Protein AF-A0A8S3UME8-F1 (afdb_monomer)

InterPro domains:
  IPR002347 Short-chain dehydrogenase/reductase SDR [PF00106] (653-811)
  IPR002347 Short-chain dehydrogenase/reductase SDR [PR00081] (654-671)
  IPR002347 Short-chain dehydrogenase/reductase SDR [PR00081] (744-755)
  IPR002347 Short-chain dehydrogenase/reductase SDR [PR00081] (854-871)
  IPR005135 Endonuclease/exonuclease/phosphatase [PF03372] (13-281)
  IPR036291 NAD(P)-binding domain superfamily [SSF51735] (652-923)
  IPR036691 Endonuclease/exonuclease/phosphatase superfamily [G3DSA:3.60.10.10] (9-290)
  IPR036691 Endonuclease/exonuclease/phosphatase superfamily [SSF56219] (7-288)
  IPR046815 P2X purinoreceptor 7, intracellular domain [PF20478] (507-628)

Radius of gyration: 37.74 Å; Cα contacts (8 Å, |Δi|>4): 1405; chains: 1; bounding box: 78×103×93 Å

Sequence (967 aa):
MCIKVSKQLSISSWNVNGLFKRISGNRVCKLDDDNICQIMTADIVGLSETHIPTNEILNYDGYKCFVNCRSSDSNKVRGGLATFFKKEILSGVKLMDKTMDDIMWFKLDKTFFSFDRNVFLCFLYIPPSNSSYTLRTNFDKQIFEKLEADIAKYSISGDVILMGDLNAHINCKELDFITNEVDDSLDNFLPTNYVADSVCKFRNTQVHQKTNNYGKLILDLCTESQLRILNGRTLGDSKGKITFYNHNGVSIDDYCLCSSEFLPNIVNFSVGQFEPTISDHCPISITIHSQLVNKSCDNYVKPTLRRVKWTTKREEIFKSNMLKVNFGTINSDVDNLTQKIEANNTCNSNVTQSVNDTVSSISSILYNAAFLSNTNKTPGKTKRSKRRKIKKPYYDNECESKYRSLKSLTRKLCTEPWNDSLRHKVLYNKKELNKLIRKKYRQFRHKMIKQIIDSNNSCPNDFWNTIKKLKKENFKDPSSNIQPKEWFKYFNKLMNTDYDKNVCNDKKEYTTFKDCNTCTKMCNCGHCAVMPSARDCVCCCEVSKIVDVKNEHPDTACITDHPGFHPVCLDIHVLKVAYYQYRQQYGEHPDHGNERNRYTAYRQFVRWCWHFLGKEVRVVIPSCVRCKQTVVKLFIAMGGKVSFPRINLDRDKTVVVTGGNTGIGYETAKWLAFLGAKVVVACRSEERANEAINKIKAEYQAEKDRGTEGIIQDRDLNMEYMQLDLSSLKSTKRFIDEYKSSGRKLHTLICNAGIAMHEQAYTEDENELMFQVNYLSHLLIALHLIPVMKESGSDDCRIVMVSSAAHLMASFDVTKIQGNHLSKDKFDRLKYYGNSKLYQIMQMYYMNRRLKDSNVSVLSLHPGIVETEINRSFQDLGRWKFFFRVTKLFGVTKKPIEGAESSINAAINPDLKGTRDVYFQNCKPSSTNSTARNMVNQETLLKFSLELLKDYITEDIAKDWMPEIQL

Mean predicted aligned error: 22.57 Å

Nearest PDB structures (foldseek):
  3uve-assembly1_D  TM=7.400E-01  e=2.261E-10  Mycobacterium avium 104
  8aeo-assembly1_A  TM=8.044E-01  e=8.462E-10  Chloroflexus aurantiacus J-10-fl
  8aeq-assembly1_A-2  TM=7.812E-01  e=2.307E-09  Chloroflexus aurantiacus J-10-fl
  8a30-assembly1_A  TM=7.507E-01  e=1.361E-09  Chloroflexus aurantiacus J-10-fl
  8hi5-assembly1_A  TM=5.690E-01  e=1.361E-09  Roseiflexus castenholzii DSM 13941

Solvent-accessible surface area (backbone atoms only — not comparable to full-atom values): 54878 Å² total; per-residue (Å²): 143,77,87,81,71,88,60,67,48,35,38,34,30,31,49,36,76,30,43,63,46,74,58,96,83,43,84,40,62,46,74,80,34,72,74,47,46,64,56,71,69,39,49,29,35,34,35,24,34,30,36,49,55,90,88,65,84,75,83,56,93,70,45,47,66,48,76,32,45,42,87,63,102,52,104,68,48,65,42,19,36,37,37,35,33,32,59,89,55,44,92,31,51,42,86,72,48,58,91,48,41,43,42,38,34,32,39,38,37,22,79,72,54,42,40,98,46,26,38,36,40,31,41,38,48,44,76,51,80,85,34,75,61,30,70,70,68,54,40,71,63,55,54,51,58,46,48,55,55,48,50,61,61,43,54,75,69,24,44,44,35,41,36,31,41,48,62,22,31,60,29,48,88,64,67,40,59,67,72,69,80,82,51,85,73,44,66,79,72,43,61,99,75,68,76,61,54,91,79,72,71,70,42,38,42,71,59,92,47,73,59,37,74,55,21,49,53,50,30,50,49,17,50,77,67,44,24,38,67,46,68,9,42,39,52,73,20,61,61,17,69,74,24,31,54,42,72,90,49,72,45,52,30,58,47,41,34,30,26,56,89,54,51,84,37,53,68,34,34,34,68,51,75,79,45,79,93,63,19,54,35,28,36,39,37,39,32,33,57,36,68,88,74,93,68,93,80,84,82,87,75,87,82,83,90,85,80,89,84,89,52,75,74,57,49,57,43,33,54,59,41,49,74,69,47,72,62,68,61,58,52,53,55,50,52,54,48,49,53,55,49,71,74,47,91,60,99,50,72,66,57,55,50,53,51,51,54,51,52,48,53,53,49,52,55,57,49,53,33,55,57,70,63,72,75,88,78,89,84,85,88,81,87,89,82,91,81,88,86,82,84,58,91,56,62,47,73,70,56,50,50,46,49,51,50,37,52,52,47,47,54,52,30,61,75,42,54,83,42,61,71,56,50,53,51,39,53,49,43,51,52,51,43,54,50,48,50,52,51,36,42,50,53,47,51,51,55,49,51,50,51,40,61,62,24,72,80,76,41,76,65,61,31,51,54,55,53,54,58,50,66,76,69,74,63,83,73,95,60,89,84,76,56,69,70,56,52,51,50,50,54,51,61,72,72,54,85,84,87,86,85,90,82,92,80,86,85,86,80,92,80,76,78,82,54,75,91,69,52,86,77,60,52,91,72,84,73,55,57,91,44,86,40,78,92,45,30,38,38,49,82,76,36,66,51,44,37,58,59,39,58,78,45,74,89,43,93,43,64,80,66,31,82,63,36,48,62,54,33,65,31,68,65,48,35,48,52,52,40,52,52,44,33,75,75,74,44,84,70,95,58,79,66,74,62,45,55,53,54,34,24,51,50,36,46,43,30,69,42,62,71,59,81,62,99,84,66,83,77,92,67,27,20,45,58,55,54,56,58,50,48,60,47,58,79,71,65,57,94,62,80,90,80,51,80,66,50,83,45,55,78,78,41,22,32,42,27,29,36,20,50,46,46,40,26,25,41,33,44,42,53,44,24,40,18,34,21,32,31,36,35,27,28,73,48,68,68,58,34,51,52,36,51,53,50,44,53,53,54,46,50,57,39,57,77,68,62,53,83,53,46,59,81,92,64,81,77,44,70,47,78,42,67,31,36,45,63,31,66,68,42,40,48,50,37,49,52,53,49,60,72,65,72,62,55,39,36,30,42,34,48,50,41,68,68,49,42,55,74,92,49,62,32,90,77,74,37,24,41,46,43,30,33,42,25,51,38,49,50,54,49,48,67,71,43,46,63,47,29,59,68,47,77,52,80,62,16,38,37,39,34,58,37,44,77,49,20,67,74,35,72,90,53,83,91,54,67,61,49,79,92,50,55,75,92,68,55,54,31,65,49,52,35,6,28,23,27,30,49,42,48,17,46,25,47,56,48,31,67,78,29,65,92,51,41,48,29,23,34,33,31,28,46,70,58,48,69,42,77,60,56,64,56,35,68,88,41,65,70,53,48,50,48,54,54,48,36,53,75,72,67,65,52,35,53,31,56,68,20,13,40,36,58,44,30,72,69,67,37,71,92,52,58,78,50,59,73,46,36,27,46,86,72,33,83,52,89,75,43,69,72,42,70,37,63,66,57,32,46,53,50,49,46,56,49,48,66,76,35,53,94,77,51,52,72,66,56,49,65,76,64,52,70,90,72,86,126

Foldseek 3Di:
DDDPDFDWAKEKEEAFLAQWDADPNDTDGCCPPVVVVVNVVGQKYKYKFHFDDPPDDDDDPQWDKDWQFDDDPDPTTTIIMIMIGGPVQVVQKDWDDRPDRFKTWIWGHCVSLQHPFIEIEMEGDADACPDPVCVVPVVVVVVLVVVLVVLQVVVVGGKYKYWYFQQWFAAQPDDLEDAPPDDPPCCVVPPVLDDGDPDFFGQQAPDRDDTDPSNVSNSVSSHVSQKDWCQCGAAARVNRDWFFFALVGTGRRITMIIHPVQVVQWHHKHFADQDVVGDRGTMIMTIGGSDDDDDDDDDRDDDDDDDDDDDPVLVVLLVVLVVVPPCVVLVVLVVVLVVVCVVDPDDDVVNVVSVVVNVVVVVVSSVVSSVVSPPDDDDDDDDDDDDDDDDAPLCDPVLVVLVVVLVVLSVVCRVVVVDVVSVVVNVVSVVVSVVSSVVSVVVVVVVLVVQLVVCVPPDPVSNVVSVVVVVVRPDDDPDDDDDPVVVVVVVVPVVDDDDDDDDDDDDDDDDAQPCQVPPPPADPQVLFDRDSDPLQRAALCNDVLSVVLCVVPVPDSGSCSPPCLCVQQPDPVNLVVQLVVCCVVPNDDPDDDLVSSLVSSVVRVCCSSVVDDDPPDDDRDHRNVVVVSCVSCVVRVDPDDFDQDLAQDDLQAEEEQECCLWFLNVLLQLSCQQSRYQYEYEEADPVSNVVSVVVSQVVSVVCQVVVPPSGDNPDGGRYDYDYADQLDLVRLLVSLVVVVVVLRAHAEYELADFAALAFFDHGPLRATRRLRNQALSVVLNCLSCVVSNQPNPDLAGEYERAAAPLLQVEDFDLVCLRVPVDDRVRDDRSHNNSNSRLLSLLCQVLVCVLCVVTSYHYEYEYLFQEPIPSCVSCPVVVVVVVVVVVCVVVVRYDYSNSSNSLVNNRGDPPVCRSPGSFYDYSVDGDDGHPCSVDNVSSLSSQQSSCVSCVVSDDPVSCVSRRDPDPD

Organism: Mytilus edulis (NCBI:txid6550)

Secondary structure (DSSP, 8-state):
-------PEEEEEEE-S-SEEEETTEEEEGGGSHHHHHHTTSSEEEEES----TTPPP--TTEEEEEEPPP-SSS-----EEEEEEGGGGGGEEEEE--STTEEEEEEPHHHHT-SSEEEEEEEE---TTSHHHHHHTHHHHHHHHHHHHHHHHHTTEEEEEEEE------TTS-SS--SSS-TTTTTTS-TT----TTPPPP--S--PPP-HHHHHHHHHHHHTTEEE-TTTSTT-TT----EEETTEEE--EEEEEEGGGGGGEEEEEE----TTT-SBPPEEEEE--S---------PPPPP--PPP-HHHHHHHHHHHTTS-HHHHHHHHHHHHHHHHT--S--HHHHHHHHHHHHHHHHHHHHHHHGGG---PPPP------PPPPPTT--HHHHHHHHHHHHHHHHHHH-TT-HHHHHHHHHHHHHHHHHHHHHHHHHHHHHHHHHHHHTTT-HHHHHHHHHHHHTTTPPPS-TT--HHHHHHHHHHHH-----------------TT-TTT-SS--TTSSSPPPSSGGG---GGGSHHHHHHHTTSTT-SSGGGSTTHHHHHT-HHHHHHHHHHHHHHH---S--SHHHHHHHHHHHHHHHHHS---SS------HHHHHHHHHHHHHHH---------PPPPTT-EEEEETTTSHHHHHHHHHHHHTT-EEEEEES-HHHHHHHHHHHHHHHHHHHHTT-TTS--SS---EEEEE--TT-HHHHHHHHHHHHHTT----EEEE-----S--S-B-TTSSBHHHIIIIIHHHHHHHHHHHHHHHT--S-EEEEEE--GGGGG----GGGSS-TTS-GGG--HHHHHHHHHHHHHHHHHHHHHHTTTSSEEEEEEE--SB--GGGGGGSS-HHHHHHHHHHHHTT-PBPHHHHHHHHHHHHH-GGGTT--SPEEETTEEEPPPGGGG-HHHHHHHHHHHHHHTTTTS-HHHHHHHS-----

pLDDT: mean 74.2, std 20.46, range [25.12, 98.69]

Structure (mmCIF, N/CA/C/O backbone):
data_AF-A0A8S3UME8-F1
#
_entry.id   AF-A0A8S3UME8-F1
#
loop_
_atom_site.group_PDB
_atom_site.id
_atom_site.type_symbol
_atom_site.label_atom_id
_atom_site.label_alt_id
_atom_site.label_comp_id
_atom_site.label_asym_id
_atom_site.label_entity_id
_atom_site.label_seq_id
_atom_site.pdbx_PDB_ins_code
_atom_site.Cartn_x
_atom_site.Cartn_y
_atom_site.Cartn_z
_atom_site.occupancy
_atom_site.B_iso_or_equiv
_atom_site.auth_seq_id
_atom_site.auth_comp_id
_atom_site.auth_asym_id
_atom_site.auth_atom_id
_atom_site.pdbx_PDB_model_num
ATOM 1 N N . MET A 1 1 ? 24.297 -35.454 -48.013 1.00 37.91 1 MET A N 1
ATOM 2 C CA . MET A 1 1 ? 25.389 -35.008 -47.120 1.00 37.91 1 MET A CA 1
ATOM 3 C C . MET A 1 1 ? 25.478 -33.487 -47.187 1.00 37.91 1 MET A C 1
ATOM 5 O O . MET A 1 1 ? 26.039 -32.971 -48.137 1.00 37.91 1 MET A O 1
ATOM 9 N N . CYS A 1 2 ? 24.899 -32.771 -46.222 1.00 25.91 2 CYS A N 1
ATOM 10 C CA . CYS A 1 2 ? 25.252 -31.374 -45.949 1.00 25.91 2 CYS A CA 1
ATOM 11 C C . CYS A 1 2 ? 25.376 -31.251 -44.434 1.00 25.91 2 CYS A C 1
ATOM 13 O O . CYS A 1 2 ? 24.414 -31.467 -43.700 1.00 25.91 2 CYS A O 1
ATOM 15 N N . ILE A 1 3 ? 26.600 -31.003 -43.989 1.00 28.92 3 ILE A N 1
ATOM 16 C CA . ILE A 1 3 ? 27.000 -30.873 -42.594 1.00 28.92 3 ILE A CA 1
ATOM 17 C C . ILE A 1 3 ? 26.228 -29.682 -42.003 1.00 28.92 3 ILE A C 1
ATOM 19 O O . ILE A 1 3 ? 26.519 -28.533 -42.329 1.00 28.92 3 ILE A O 1
ATOM 23 N N . LYS A 1 4 ? 25.213 -29.938 -41.166 1.00 32.31 4 LYS A N 1
ATOM 24 C CA . LYS A 1 4 ? 24.554 -28.893 -40.367 1.00 32.31 4 LYS A CA 1
ATOM 25 C C . LYS A 1 4 ? 25.496 -28.514 -39.225 1.00 32.31 4 LYS A C 1
ATOM 27 O O . LYS A 1 4 ? 25.407 -29.063 -38.132 1.00 32.31 4 LYS A O 1
ATOM 32 N N . VAL A 1 5 ? 26.434 -27.610 -39.492 1.00 33.38 5 VAL A N 1
ATOM 33 C CA . VAL A 1 5 ? 27.202 -26.948 -38.431 1.00 33.38 5 VAL A CA 1
ATOM 34 C C . VAL A 1 5 ? 26.208 -26.139 -37.594 1.00 33.38 5 VAL A C 1
ATOM 36 O O . VAL A 1 5 ? 25.479 -25.311 -38.141 1.00 33.38 5 VAL A O 1
ATOM 39 N N . SER A 1 6 ? 26.138 -26.396 -36.286 1.00 44.81 6 SER A N 1
ATOM 40 C CA . SER A 1 6 ? 25.293 -25.638 -35.359 1.00 44.81 6 SER A CA 1
ATOM 41 C C . SER A 1 6 ? 25.743 -24.174 -35.345 1.00 44.81 6 SER A C 1
ATOM 43 O O . SER A 1 6 ? 26.767 -23.843 -34.744 1.00 44.81 6 SER A O 1
ATOM 45 N N . LYS A 1 7 ? 25.024 -23.283 -36.031 1.00 61.62 7 LYS A N 1
ATOM 46 C CA . LYS A 1 7 ? 25.386 -21.861 -36.074 1.00 61.62 7 LYS A CA 1
ATOM 47 C C . LYS A 1 7 ? 24.598 -21.138 -34.985 1.00 61.62 7 LYS A C 1
ATOM 49 O O . LYS A 1 7 ? 23.373 -21.050 -35.056 1.00 61.62 7 LYS A O 1
ATOM 54 N N . GLN A 1 8 ? 25.292 -20.685 -33.945 1.00 81.38 8 GLN A N 1
ATOM 55 C CA . GLN A 1 8 ? 24.738 -19.707 -33.010 1.00 81.38 8 GLN A CA 1
ATOM 56 C C . GLN A 1 8 ? 24.486 -18.400 -33.772 1.00 81.38 8 GLN A C 1
ATOM 58 O O . GLN A 1 8 ? 25.318 -18.008 -34.589 1.00 81.38 8 GLN A O 1
ATOM 63 N N . LEU A 1 9 ? 23.349 -17.749 -33.523 1.00 89.31 9 LEU A N 1
ATOM 64 C CA . LEU A 1 9 ? 23.020 -16.462 -34.136 1.00 89.31 9 LEU A CA 1
ATOM 65 C C . LEU A 1 9 ? 23.427 -15.331 -33.190 1.00 89.31 9 LEU A C 1
ATOM 67 O O . LEU A 1 9 ? 22.987 -15.301 -32.039 1.00 89.31 9 LEU A O 1
ATOM 71 N N . SER A 1 10 ? 24.249 -14.404 -33.675 1.00 92.88 10 SER A N 1
ATOM 72 C CA . SER A 1 10 ? 24.709 -13.240 -32.911 1.00 92.88 10 SER A CA 1
ATOM 73 C C . SER A 1 10 ? 23.964 -11.965 -33.319 1.00 92.88 10 SER A C 1
ATOM 75 O O . SER A 1 10 ? 23.852 -11.650 -34.505 1.00 92.88 10 SER A O 1
ATOM 77 N N . ILE A 1 11 ? 23.440 -11.233 -32.331 1.00 95.88 11 ILE A N 1
ATOM 78 C CA . ILE A 1 11 ? 22.670 -9.999 -32.538 1.00 95.88 11 ILE A CA 1
ATOM 79 C C . ILE A 1 11 ? 23.210 -8.912 -31.613 1.00 95.88 11 ILE A C 1
ATOM 81 O O . ILE A 1 11 ? 23.296 -9.122 -30.404 1.00 95.88 11 ILE A O 1
ATOM 85 N N . SER A 1 12 ? 23.519 -7.740 -32.158 1.00 96.06 12 SER A N 1
ATOM 86 C CA . SER A 1 12 ? 24.036 -6.600 -31.396 1.00 96.06 12 SER A CA 1
ATOM 87 C C . SER A 1 12 ? 23.199 -5.343 -31.612 1.00 96.06 12 SER A C 1
ATOM 89 O O . SER A 1 12 ? 22.640 -5.132 -32.686 1.00 96.06 12 SER A O 1
ATOM 91 N N . SER A 1 13 ? 23.129 -4.488 -30.592 1.00 95.88 13 SER A N 1
ATOM 92 C CA . SER A 1 13 ? 22.475 -3.181 -30.639 1.00 95.88 13 SER A CA 1
ATOM 93 C C . SER A 1 13 ? 23.368 -2.105 -30.028 1.00 95.88 13 SER A C 1
ATOM 95 O O . SER A 1 13 ? 23.954 -2.333 -28.968 1.00 95.88 13 SER A O 1
ATOM 97 N N . TRP A 1 14 ? 23.447 -0.924 -30.647 1.00 94.88 14 TRP A N 1
ATOM 98 C CA . TRP A 1 14 ? 24.215 0.201 -30.101 1.00 94.88 14 TRP A CA 1
ATOM 99 C C . TRP A 1 14 ? 23.634 1.571 -30.476 1.00 94.88 14 TRP A C 1
ATOM 101 O O . TRP A 1 14 ? 23.444 1.867 -31.657 1.00 94.88 14 TRP A O 1
ATOM 111 N N . ASN A 1 15 ? 23.410 2.440 -29.483 1.00 93.88 15 ASN A N 1
ATOM 112 C CA . ASN A 1 15 ? 23.217 3.868 -29.733 1.00 93.88 15 ASN A CA 1
ATOM 113 C C . ASN A 1 15 ? 24.571 4.495 -30.094 1.00 93.88 15 ASN A C 1
ATOM 115 O O . ASN A 1 15 ? 25.498 4.502 -29.284 1.00 93.88 15 ASN A O 1
ATOM 119 N N . VAL A 1 16 ? 24.691 5.024 -31.314 1.00 91.00 16 VAL A N 1
ATOM 120 C CA . VAL A 1 16 ? 25.955 5.569 -31.842 1.00 91.00 16 VAL A CA 1
ATOM 121 C C . VAL A 1 16 ? 26.042 7.094 -31.789 1.00 91.00 16 VAL A C 1
ATOM 123 O O . VAL A 1 16 ? 27.035 7.644 -32.267 1.00 91.00 16 VAL A O 1
ATOM 126 N N . ASN A 1 17 ? 25.051 7.802 -31.232 1.00 88.56 17 ASN A N 1
ATOM 127 C CA . ASN A 1 17 ? 25.039 9.270 -31.133 1.00 88.56 17 ASN A CA 1
ATOM 128 C C . ASN A 1 17 ? 25.395 9.986 -32.449 1.00 88.56 17 ASN A C 1
ATOM 130 O O . ASN A 1 17 ? 26.280 10.850 -32.521 1.00 88.56 17 ASN A O 1
ATOM 134 N N . GLY A 1 18 ? 24.727 9.588 -33.522 1.00 87.94 18 GLY A N 1
ATOM 135 C CA . GLY A 1 18 ? 24.995 10.020 -34.883 1.00 87.94 18 GLY A CA 1
ATOM 136 C C . GLY A 1 18 ? 26.127 9.229 -35.527 1.00 87.94 18 GLY A C 1
ATOM 137 O O . GLY A 1 18 ? 27.244 9.162 -35.014 1.00 87.94 18 GLY A O 1
ATOM 138 N N . LEU A 1 19 ? 25.860 8.690 -36.714 1.00 85.56 19 LEU A N 1
ATOM 139 C CA . LEU A 1 19 ? 26.809 7.856 -37.448 1.00 85.56 19 LEU A CA 1
ATOM 140 C C . LEU A 1 19 ? 27.963 8.654 -38.071 1.00 85.56 19 LEU A C 1
ATOM 142 O O . LEU A 1 19 ? 28.981 8.085 -38.440 1.00 85.56 19 LEU A O 1
ATOM 146 N N . PHE A 1 20 ? 27.835 9.976 -38.182 1.00 84.44 20 PHE A N 1
ATOM 147 C CA . PHE A 1 20 ? 28.841 10.826 -38.812 1.00 84.44 20 PHE A CA 1
ATOM 148 C C . PHE A 1 20 ? 29.444 11.805 -37.809 1.00 84.44 20 PHE A C 1
ATOM 150 O O . PHE A 1 20 ? 28.722 12.558 -37.150 1.00 84.44 20 PHE A O 1
ATOM 157 N N . LYS A 1 21 ? 30.778 11.847 -37.743 1.00 80.06 21 LYS A N 1
ATOM 158 C CA . LYS A 1 21 ? 31.542 12.838 -36.971 1.00 80.06 21 LYS A CA 1
ATOM 159 C C . LYS A 1 21 ? 32.259 13.808 -37.912 1.00 80.06 21 LYS A C 1
ATOM 161 O O . LYS A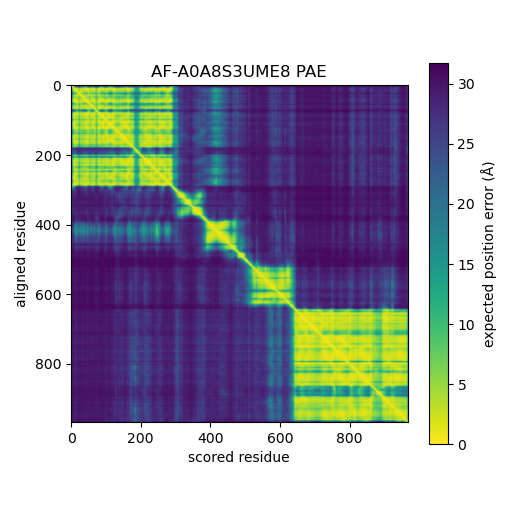 1 21 ? 32.550 13.473 -39.057 1.00 80.06 21 LYS A O 1
ATOM 166 N N . ARG A 1 22 ? 32.517 15.038 -37.456 1.00 76.19 22 ARG A N 1
ATOM 167 C CA . ARG A 1 22 ? 33.351 15.996 -38.199 1.00 76.19 22 ARG A CA 1
ATOM 168 C C . ARG A 1 22 ? 34.768 15.978 -37.646 1.00 76.19 22 ARG A C 1
ATOM 170 O O . ARG A 1 22 ? 34.958 16.332 -36.486 1.00 76.19 22 ARG A O 1
ATOM 177 N N . ILE A 1 23 ? 35.737 15.619 -38.481 1.00 73.62 23 ILE A N 1
ATOM 178 C CA . ILE A 1 23 ? 37.169 15.653 -38.157 1.00 73.62 23 ILE A CA 1
ATOM 179 C C . ILE A 1 23 ? 37.826 16.627 -39.129 1.00 73.62 23 ILE A C 1
ATOM 181 O O . ILE A 1 23 ? 37.717 16.455 -40.339 1.00 73.62 23 ILE A O 1
ATOM 185 N N . SER A 1 24 ? 38.441 17.692 -38.609 1.00 70.38 24 SER A N 1
ATOM 186 C CA . SER A 1 24 ? 39.102 18.729 -39.423 1.00 70.38 24 SER A CA 1
ATOM 187 C C . SER A 1 24 ? 38.223 19.309 -40.546 1.00 70.38 24 SER A C 1
ATOM 189 O O . SER A 1 24 ? 38.705 19.642 -41.619 1.00 70.38 24 SER A O 1
ATOM 191 N N . GLY A 1 25 ? 36.910 19.413 -40.309 1.00 69.69 25 GLY A N 1
ATOM 192 C CA . GLY A 1 25 ? 35.932 19.910 -41.287 1.00 69.69 25 GLY A CA 1
ATOM 193 C C . GLY A 1 25 ? 35.327 18.839 -42.203 1.00 69.69 25 GLY A C 1
ATOM 194 O O . GLY A 1 25 ? 34.218 19.046 -42.697 1.00 69.69 25 GLY A O 1
ATOM 195 N N . ASN A 1 26 ? 35.967 17.675 -42.337 1.00 71.06 26 ASN A N 1
ATOM 196 C CA . ASN A 1 26 ? 35.488 16.564 -43.156 1.00 71.06 26 ASN A CA 1
ATOM 197 C C . ASN A 1 26 ? 34.466 15.710 -42.400 1.00 71.06 26 ASN A C 1
ATOM 199 O O . ASN A 1 26 ? 34.600 15.462 -41.199 1.00 71.06 26 ASN A O 1
ATOM 203 N N . ARG A 1 27 ? 33.424 15.267 -43.109 1.00 78.00 27 ARG A N 1
ATOM 204 C CA . ARG A 1 27 ? 32.415 14.335 -42.595 1.00 78.00 27 ARG A CA 1
ATOM 205 C C . ARG A 1 27 ? 32.980 12.917 -42.700 1.00 78.00 27 ARG A C 1
ATOM 207 O O . ARG A 1 27 ? 33.211 12.448 -43.805 1.00 78.00 27 ARG A O 1
ATOM 214 N N . VAL A 1 28 ? 33.193 12.262 -41.563 1.00 81.00 28 VAL A N 1
ATOM 215 C CA . VAL A 1 28 ? 33.735 10.897 -41.471 1.00 81.00 28 VAL A CA 1
ATOM 216 C C . VAL A 1 28 ? 32.654 9.973 -40.918 1.00 81.00 28 VAL A C 1
ATOM 218 O O . VAL A 1 28 ? 31.974 10.335 -39.949 1.00 81.00 28 VAL A O 1
ATOM 221 N N . CYS A 1 29 ? 32.475 8.810 -41.542 1.00 84.50 29 CYS A N 1
ATOM 222 C CA . CYS A 1 29 ? 31.550 7.782 -41.079 1.00 84.50 29 CYS A CA 1
ATOM 223 C C . CYS A 1 29 ? 32.171 7.022 -39.902 1.00 84.50 29 CYS A C 1
ATOM 225 O O . CYS A 1 29 ? 33.338 6.649 -39.942 1.00 84.50 29 CYS A O 1
ATOM 227 N N . LYS A 1 30 ? 31.403 6.792 -38.836 1.00 86.38 30 LYS A N 1
ATOM 228 C CA . LYS A 1 30 ? 31.856 5.979 -37.701 1.00 86.38 30 LYS A CA 1
ATOM 229 C C . LYS A 1 30 ? 31.898 4.483 -38.039 1.00 86.38 30 LYS A C 1
ATOM 231 O O . LYS A 1 30 ? 32.503 3.744 -37.283 1.00 86.38 30 LYS A O 1
ATOM 236 N N . LEU A 1 31 ? 31.285 4.035 -39.142 1.00 84.38 31 LEU A N 1
ATOM 237 C CA . LEU A 1 31 ? 31.360 2.631 -39.577 1.00 84.38 31 LEU A CA 1
ATOM 238 C C . LEU A 1 31 ? 32.789 2.185 -39.915 1.00 84.38 31 LEU A C 1
ATOM 240 O O . LEU A 1 31 ? 33.072 0.999 -39.822 1.00 84.38 31 LEU A O 1
ATOM 244 N N . ASP A 1 32 ? 33.667 3.129 -40.258 1.00 80.38 32 ASP A N 1
ATOM 245 C CA . ASP A 1 32 ? 35.077 2.873 -40.574 1.00 80.38 32 ASP A CA 1
ATOM 246 C C . ASP A 1 32 ? 35.979 2.907 -39.320 1.00 80.38 32 ASP A C 1
ATOM 248 O O . ASP A 1 32 ? 37.199 2.836 -39.423 1.00 80.38 32 ASP A O 1
ATOM 252 N N . ASP A 1 33 ? 35.397 3.088 -38.129 1.00 82.81 33 ASP A N 1
ATOM 253 C CA . ASP A 1 33 ? 36.110 3.120 -36.850 1.00 82.81 33 ASP A CA 1
ATOM 254 C C . ASP A 1 33 ? 36.292 1.685 -36.321 1.00 82.81 33 ASP A C 1
ATOM 256 O O . ASP A 1 33 ? 35.318 0.933 -36.223 1.00 82.81 33 ASP A O 1
ATOM 260 N N . ASP A 1 34 ? 37.521 1.303 -35.955 1.00 75.94 34 ASP A N 1
ATOM 261 C CA . ASP A 1 34 ? 37.892 -0.074 -35.576 1.00 75.94 34 ASP A CA 1
ATOM 262 C C . ASP A 1 34 ? 36.993 -0.674 -34.481 1.00 75.94 34 ASP A C 1
ATOM 264 O O . ASP A 1 34 ? 36.684 -1.867 -34.483 1.00 75.94 34 ASP A O 1
ATOM 268 N N . ASN A 1 35 ? 36.518 0.156 -33.556 1.00 73.62 35 ASN A N 1
ATOM 269 C CA . ASN A 1 35 ? 35.627 -0.264 -32.478 1.00 73.62 35 ASN A CA 1
ATOM 270 C C . ASN A 1 35 ? 34.189 -0.533 -32.959 1.00 73.62 35 ASN A C 1
ATOM 272 O O . ASN A 1 35 ? 33.518 -1.414 -32.421 1.00 73.62 35 ASN A O 1
ATOM 276 N N . ILE A 1 36 ? 33.698 0.185 -33.980 1.00 78.62 36 ILE A N 1
ATOM 277 C CA . ILE A 1 36 ? 32.422 -0.162 -34.627 1.00 78.62 36 ILE A CA 1
ATOM 278 C C . ILE A 1 36 ? 32.591 -1.461 -35.422 1.00 78.62 36 ILE A C 1
ATOM 280 O O . ILE A 1 36 ? 31.717 -2.329 -35.351 1.00 78.62 36 ILE A O 1
ATOM 284 N N . CYS A 1 37 ? 33.732 -1.648 -36.096 1.00 76.62 37 CYS A N 1
ATOM 285 C CA . CYS A 1 37 ? 34.050 -2.882 -36.818 1.00 76.62 37 CYS A CA 1
ATOM 286 C C . CYS A 1 37 ? 33.967 -4.131 -35.924 1.00 76.62 37 CYS A C 1
ATOM 288 O O . CYS A 1 37 ? 33.506 -5.173 -36.383 1.00 76.62 37 CYS A O 1
ATOM 290 N N . GLN A 1 38 ? 34.318 -4.029 -34.635 1.00 78.38 38 GLN A N 1
ATOM 291 C CA . GLN A 1 38 ? 34.188 -5.147 -33.691 1.00 78.38 38 GLN A CA 1
ATOM 292 C C . GLN A 1 38 ? 32.738 -5.623 -33.518 1.00 78.38 38 GLN A C 1
ATOM 294 O O . GLN A 1 38 ? 32.493 -6.826 -33.438 1.00 78.38 38 GLN A O 1
ATOM 299 N N . ILE A 1 39 ? 31.765 -4.710 -33.497 1.00 81.62 39 ILE A N 1
ATOM 300 C CA . ILE A 1 39 ? 30.337 -5.062 -33.383 1.00 81.62 39 ILE A CA 1
ATOM 301 C C . ILE A 1 39 ? 29.780 -5.519 -34.731 1.00 81.62 39 ILE A C 1
ATOM 303 O O . ILE A 1 39 ? 28.947 -6.423 -34.780 1.00 81.62 39 ILE A O 1
ATOM 307 N N . MET A 1 40 ? 30.298 -4.968 -35.830 1.00 84.69 40 MET A N 1
ATOM 308 C CA . MET A 1 40 ? 29.995 -5.390 -37.203 1.00 84.69 40 MET A CA 1
ATOM 309 C C . MET A 1 40 ? 30.553 -6.785 -37.554 1.00 84.69 40 MET A C 1
ATOM 311 O O . MET A 1 40 ? 30.606 -7.153 -38.722 1.00 84.69 40 MET A O 1
ATOM 315 N N . THR A 1 41 ? 30.936 -7.586 -36.554 1.00 86.62 41 THR A N 1
ATOM 316 C CA . THR A 1 41 ? 31.182 -9.031 -36.675 1.00 86.62 41 THR A CA 1
ATOM 317 C C . THR A 1 41 ? 29.922 -9.868 -36.417 1.00 86.62 41 THR A C 1
ATOM 319 O O . THR A 1 41 ? 29.841 -11.014 -36.879 1.00 86.62 41 THR A O 1
ATOM 322 N N . ALA A 1 42 ? 28.922 -9.305 -35.725 1.00 90.62 42 ALA A N 1
ATOM 323 C CA . ALA A 1 42 ? 27.668 -9.980 -35.406 1.00 90.62 42 ALA A CA 1
ATOM 324 C C . ALA A 1 42 ? 26.806 -10.204 -36.656 1.00 90.62 42 ALA A C 1
ATOM 326 O O . ALA A 1 42 ? 26.866 -9.446 -37.622 1.00 90.62 42 ALA A O 1
ATOM 327 N N . ASP A 1 43 ? 25.986 -11.251 -36.666 1.00 93.69 43 ASP A N 1
ATOM 328 C CA . ASP A 1 43 ? 25.172 -11.604 -37.835 1.00 93.69 43 ASP A CA 1
ATOM 329 C C . ASP A 1 43 ? 24.077 -10.567 -38.117 1.00 93.69 43 ASP A C 1
ATOM 331 O O . ASP A 1 43 ? 23.748 -10.308 -39.281 1.00 93.69 43 ASP A O 1
ATOM 335 N N . ILE A 1 44 ? 23.554 -9.954 -37.051 1.00 96.00 44 ILE A N 1
ATOM 336 C CA . ILE A 1 44 ? 22.562 -8.881 -37.092 1.00 96.00 44 ILE A CA 1
ATOM 337 C C . ILE A 1 44 ? 23.033 -7.728 -36.198 1.00 96.00 44 ILE A C 1
ATOM 339 O O . ILE A 1 44 ? 23.344 -7.937 -35.028 1.00 96.00 44 ILE A O 1
ATOM 343 N N . VAL A 1 45 ? 23.039 -6.500 -36.716 1.00 96.19 45 VAL A N 1
ATOM 344 C CA . VAL A 1 45 ? 23.433 -5.299 -35.960 1.00 96.19 45 VAL A CA 1
ATOM 345 C C . VAL A 1 45 ? 22.373 -4.216 -36.101 1.00 96.19 45 VAL A C 1
ATOM 347 O O . VAL A 1 45 ? 22.063 -3.803 -37.213 1.00 96.19 45 VAL A O 1
ATOM 350 N N . GLY A 1 46 ? 21.833 -3.722 -34.990 1.00 95.25 46 GLY A N 1
ATOM 351 C CA . GLY A 1 46 ? 20.962 -2.550 -34.946 1.00 95.25 46 GLY A CA 1
ATOM 352 C C . GLY A 1 46 ? 21.677 -1.335 -34.368 1.00 95.25 46 GLY A C 1
ATOM 353 O O . GLY A 1 46 ? 22.218 -1.379 -33.269 1.00 95.25 46 GLY A O 1
ATOM 354 N N . LEU A 1 47 ? 21.665 -0.225 -35.092 1.00 94.12 47 LEU A N 1
ATOM 355 C CA . LEU A 1 47 ? 22.195 1.052 -34.635 1.00 94.12 47 LEU A CA 1
ATOM 356 C C . LEU A 1 47 ? 21.046 2.032 -34.404 1.00 94.12 47 LEU A C 1
ATOM 358 O O . LEU A 1 47 ? 20.178 2.188 -35.269 1.00 94.12 47 LEU A O 1
ATOM 362 N N . SER A 1 48 ? 21.065 2.709 -33.259 1.00 93.19 48 SER A N 1
ATOM 363 C CA . SER A 1 48 ? 20.107 3.755 -32.894 1.00 93.19 48 SER A CA 1
ATOM 364 C C . SER A 1 48 ? 20.757 5.137 -32.826 1.00 93.19 48 SER A C 1
ATOM 366 O O . SER A 1 48 ? 21.982 5.277 -32.787 1.00 93.19 48 SER A O 1
ATOM 368 N N . GLU A 1 49 ? 19.913 6.171 -32.880 1.00 90.69 49 GLU A N 1
ATOM 369 C CA . GLU A 1 49 ? 20.315 7.581 -32.937 1.00 90.69 49 GLU A CA 1
ATOM 370 C C . GLU A 1 49 ? 21.262 7.874 -34.117 1.00 90.69 49 GLU A C 1
ATOM 372 O O . GLU A 1 49 ? 22.239 8.608 -34.008 1.00 90.69 49 GLU A O 1
ATOM 377 N N . THR A 1 50 ? 20.989 7.286 -35.284 1.00 88.75 50 THR A N 1
ATOM 378 C CA . THR A 1 50 ? 21.936 7.280 -36.414 1.00 88.75 50 THR A CA 1
ATOM 379 C C . THR A 1 50 ? 22.084 8.635 -37.116 1.00 88.75 50 THR A C 1
ATOM 381 O O . THR A 1 50 ? 23.142 8.922 -37.681 1.00 88.75 50 THR A O 1
ATOM 384 N N . HIS A 1 51 ? 21.069 9.503 -37.039 1.00 87.38 51 HIS A N 1
ATOM 385 C CA . HIS A 1 51 ? 21.053 10.861 -37.610 1.00 87.38 51 HIS A CA 1
ATOM 386 C C . HIS A 1 51 ? 21.215 10.893 -39.136 1.00 87.38 51 HIS A C 1
ATOM 388 O O . HIS A 1 51 ? 21.791 11.831 -39.693 1.00 87.38 51 HIS A O 1
ATOM 394 N N . ILE A 1 52 ? 20.709 9.863 -39.814 1.00 80.88 52 ILE A N 1
ATOM 395 C CA . ILE A 1 52 ? 20.879 9.679 -41.255 1.00 80.88 52 ILE A CA 1
ATOM 396 C C . ILE A 1 52 ? 19.754 10.400 -42.018 1.00 80.88 52 ILE A C 1
ATOM 398 O O . ILE A 1 52 ? 18.582 10.204 -41.700 1.00 80.88 52 ILE A O 1
ATOM 402 N N . PRO A 1 53 ? 20.071 11.226 -43.028 1.00 72.62 53 PRO A N 1
ATOM 403 C CA . PRO A 1 53 ? 19.096 11.795 -43.956 1.00 72.62 53 PRO A CA 1
ATOM 404 C C . PRO A 1 53 ? 18.382 10.740 -44.812 1.00 72.62 53 PRO A C 1
ATOM 406 O O . PRO A 1 53 ? 18.971 9.736 -45.192 1.00 72.62 53 PRO A O 1
ATOM 409 N N . THR A 1 54 ? 17.135 11.006 -45.206 1.00 66.75 54 THR A N 1
ATOM 410 C CA . THR A 1 54 ? 16.266 10.079 -45.963 1.00 66.75 54 THR A CA 1
ATOM 411 C C . THR A 1 54 ? 16.857 9.570 -47.288 1.00 66.75 54 THR A C 1
ATOM 413 O O . THR A 1 54 ? 16.476 8.500 -47.748 1.00 66.75 54 THR A O 1
ATOM 416 N N . ASN A 1 55 ? 17.803 10.301 -47.888 1.00 66.88 55 ASN A N 1
ATOM 417 C CA . ASN A 1 55 ? 18.387 9.983 -49.199 1.00 66.88 55 ASN A CA 1
ATOM 418 C C . ASN A 1 55 ? 19.791 9.354 -49.118 1.00 66.88 55 ASN A C 1
ATOM 420 O O . ASN A 1 55 ? 20.422 9.139 -50.150 1.00 66.88 55 ASN A O 1
ATOM 424 N N . GLU A 1 56 ? 20.320 9.113 -47.917 1.00 72.12 56 GLU A N 1
ATOM 425 C CA . GLU A 1 56 ? 21.687 8.620 -47.739 1.00 72.12 56 GLU A CA 1
ATOM 426 C C . GLU A 1 56 ? 21.706 7.086 -47.667 1.00 72.12 56 GLU A C 1
ATOM 428 O O . GLU A 1 56 ? 21.039 6.477 -46.832 1.00 72.12 56 GLU A O 1
ATOM 433 N N . ILE A 1 57 ? 22.458 6.454 -48.574 1.00 73.12 57 ILE A N 1
ATOM 434 C CA . ILE A 1 57 ? 22.588 4.995 -48.651 1.00 73.12 57 ILE A CA 1
ATOM 435 C C . ILE A 1 57 ? 23.773 4.568 -47.787 1.00 73.12 57 ILE A C 1
ATOM 437 O O . ILE A 1 57 ? 24.906 4.978 -48.033 1.00 73.12 57 ILE A O 1
ATOM 441 N N . LEU A 1 58 ? 23.515 3.715 -46.799 1.00 82.81 58 LEU A N 1
ATOM 442 C CA . LEU A 1 58 ? 24.563 3.062 -46.024 1.00 82.81 58 LEU A CA 1
ATOM 443 C C . LEU A 1 58 ? 24.942 1.727 -46.650 1.00 82.81 58 LEU A C 1
ATOM 445 O O . LEU A 1 58 ? 24.101 0.833 -46.770 1.00 82.81 58 LEU A O 1
ATOM 449 N N . ASN A 1 59 ? 26.225 1.576 -46.961 1.00 78.75 59 ASN A N 1
ATOM 450 C CA . ASN A 1 59 ? 26.810 0.313 -47.381 1.00 78.75 59 ASN A CA 1
ATOM 451 C C . ASN A 1 59 ? 27.875 -0.108 -46.371 1.00 78.75 59 ASN A C 1
ATOM 453 O O . ASN A 1 59 ? 28.653 0.717 -45.901 1.00 78.75 59 ASN A O 1
ATOM 457 N N . TYR A 1 60 ? 27.888 -1.396 -46.051 1.00 85.56 60 TYR A N 1
ATOM 458 C CA . TYR A 1 60 ? 28.954 -2.042 -45.303 1.00 85.56 60 TYR A CA 1
ATOM 459 C C . TYR A 1 60 ? 29.164 -3.424 -45.917 1.00 85.56 60 TYR A C 1
ATOM 461 O O . TYR A 1 60 ? 28.189 -4.147 -46.166 1.00 85.56 60 TYR A O 1
ATOM 469 N N . ASP A 1 61 ? 30.411 -3.763 -46.226 1.00 86.19 61 ASP A N 1
ATOM 470 C CA . ASP A 1 61 ? 30.725 -4.966 -46.991 1.00 86.19 61 ASP A CA 1
ATOM 471 C C . ASP A 1 61 ? 30.262 -6.232 -46.266 1.00 86.19 61 ASP A C 1
ATOM 473 O O . ASP A 1 61 ? 30.382 -6.370 -45.055 1.00 86.19 61 ASP A O 1
ATOM 477 N N . GLY A 1 62 ? 29.655 -7.154 -47.018 1.00 87.06 62 GLY A N 1
ATOM 478 C CA . GLY A 1 62 ? 29.066 -8.382 -46.469 1.00 87.06 62 GLY A CA 1
ATOM 479 C C . GLY A 1 62 ? 27.664 -8.238 -45.857 1.00 87.06 62 GLY A C 1
ATOM 480 O O . GLY A 1 62 ? 27.020 -9.259 -45.606 1.00 87.06 62 GLY A O 1
ATOM 481 N N . TYR A 1 63 ? 27.128 -7.019 -45.707 1.00 93.19 63 TYR A N 1
ATOM 482 C CA . TYR A 1 63 ? 25.820 -6.776 -45.082 1.00 93.19 63 TYR A CA 1
ATOM 483 C C . TYR A 1 63 ? 24.783 -6.177 -46.042 1.00 93.19 63 TYR A C 1
ATOM 485 O O . TYR A 1 63 ? 25.094 -5.538 -47.049 1.00 93.19 63 TYR A O 1
ATOM 493 N N . LYS A 1 64 ? 23.507 -6.385 -45.709 1.00 93.56 64 LYS A N 1
ATOM 494 C CA . LYS A 1 64 ? 22.360 -5.641 -46.229 1.00 93.56 64 LYS A CA 1
ATOM 495 C C . LYS A 1 64 ? 21.858 -4.701 -45.136 1.00 93.56 64 LYS A C 1
ATOM 497 O O . LYS A 1 64 ? 21.520 -5.159 -44.048 1.00 93.56 64 LYS A O 1
ATOM 502 N N . CYS A 1 65 ? 21.794 -3.407 -45.442 1.00 92.44 65 CYS A N 1
ATOM 503 C CA . CYS A 1 65 ? 21.297 -2.384 -44.525 1.00 92.44 65 CYS A CA 1
ATOM 504 C C . CYS A 1 65 ? 19.819 -2.050 -44.796 1.00 92.44 65 CYS A C 1
ATOM 506 O O . CYS A 1 65 ? 19.394 -1.931 -45.950 1.00 92.44 65 CYS A O 1
ATOM 508 N N . PHE A 1 66 ? 19.056 -1.865 -43.722 1.00 91.44 66 PHE A N 1
ATOM 509 C CA . PHE A 1 66 ? 17.715 -1.297 -43.697 1.00 91.44 66 PHE A CA 1
ATOM 510 C C . PHE A 1 66 ? 17.747 -0.047 -42.820 1.00 91.44 66 PHE A C 1
ATOM 512 O O . PHE A 1 66 ? 18.207 -0.111 -41.687 1.00 91.44 66 PHE A O 1
ATOM 519 N N . VAL A 1 67 ? 17.245 1.080 -43.320 1.00 89.50 67 VAL A N 1
ATOM 520 C CA . VAL A 1 67 ? 17.269 2.357 -42.593 1.00 89.50 67 VAL A CA 1
ATOM 521 C C . VAL A 1 67 ? 15.841 2.848 -42.366 1.00 89.50 67 VAL A C 1
ATOM 523 O O . VAL A 1 67 ? 14.989 2.720 -43.254 1.00 89.50 67 VAL A O 1
ATOM 526 N N . ASN A 1 68 ? 15.592 3.409 -41.184 1.00 88.75 68 ASN A N 1
ATOM 527 C CA . ASN A 1 68 ? 14.379 4.147 -40.858 1.00 88.75 68 ASN A CA 1
ATOM 528 C C . ASN A 1 68 ? 14.760 5.543 -40.338 1.00 88.75 68 ASN A C 1
ATOM 530 O O . ASN A 1 68 ? 15.318 5.686 -39.249 1.00 88.75 68 ASN A O 1
ATOM 534 N N . CYS A 1 69 ? 14.547 6.569 -41.164 1.00 79.88 69 CYS A N 1
ATOM 535 C CA . CYS A 1 69 ? 14.975 7.942 -40.886 1.00 79.88 69 CYS A CA 1
ATOM 536 C C . CYS A 1 69 ? 13.805 8.772 -40.357 1.00 79.88 69 CYS A C 1
ATOM 538 O O . CYS A 1 69 ? 12.707 8.684 -40.900 1.00 79.88 69 CYS A O 1
ATOM 540 N N . ARG A 1 70 ? 14.054 9.666 -39.388 1.00 75.50 70 ARG A N 1
ATOM 541 C CA . ARG A 1 70 ? 13.032 10.633 -38.964 1.00 75.50 70 ARG A CA 1
ATOM 542 C C . ARG A 1 70 ? 12.754 11.672 -40.047 1.00 75.50 70 ARG A C 1
ATOM 544 O O . ARG A 1 70 ? 13.683 12.325 -40.532 1.00 75.50 70 ARG A O 1
ATOM 551 N N . SER A 1 71 ? 11.480 11.879 -40.369 1.00 60.16 71 SER A N 1
ATOM 552 C CA . SER A 1 71 ? 11.059 12.968 -41.262 1.00 60.16 71 SER A CA 1
ATOM 553 C C . SER A 1 71 ? 11.334 14.344 -40.622 1.00 60.16 71 SER A C 1
ATOM 555 O O . SER A 1 71 ? 11.094 14.563 -39.434 1.00 60.16 71 SER A O 1
ATOM 557 N N . SER A 1 72 ? 11.909 15.287 -41.378 1.00 54.41 72 SER A N 1
ATOM 558 C CA . SER A 1 72 ? 12.272 16.619 -40.870 1.00 54.41 72 SER A CA 1
ATOM 559 C C . SER A 1 72 ? 12.094 17.708 -41.931 1.00 54.41 72 SER A C 1
ATOM 561 O O . SER A 1 72 ? 12.748 17.658 -42.967 1.00 54.41 72 SER A O 1
ATOM 563 N N . ASP A 1 73 ? 11.327 18.758 -41.602 1.00 45.50 73 ASP A N 1
ATOM 564 C CA . ASP A 1 73 ? 11.216 20.029 -42.355 1.00 45.50 73 ASP A CA 1
ATOM 565 C C . ASP A 1 73 ? 12.471 20.927 -42.241 1.00 45.50 73 ASP A C 1
ATOM 567 O O . ASP A 1 73 ? 12.514 22.050 -42.743 1.00 45.50 73 ASP A O 1
ATOM 571 N N . SER A 1 74 ? 13.503 20.481 -41.518 1.00 49.88 74 SER A N 1
ATOM 572 C CA . SER A 1 74 ? 14.723 21.250 -41.257 1.00 49.88 74 SER A CA 1
ATOM 573 C C . SER A 1 74 ? 15.990 20.474 -41.628 1.00 49.88 74 SER A C 1
ATOM 575 O O . SER A 1 74 ? 16.050 19.257 -41.476 1.00 49.88 74 SER A O 1
ATOM 577 N N . ASN A 1 75 ? 17.050 21.179 -42.036 1.00 48.19 75 ASN A N 1
ATOM 578 C CA . ASN A 1 75 ? 18.347 20.615 -42.461 1.00 48.19 75 ASN A CA 1
ATOM 579 C C . ASN A 1 75 ? 19.134 19.822 -41.379 1.00 48.19 75 ASN A C 1
ATOM 581 O O . ASN A 1 75 ? 20.338 19.614 -41.526 1.00 48.19 75 ASN A O 1
ATOM 585 N N . LYS A 1 76 ? 18.522 19.412 -40.257 1.00 58.19 76 LYS A N 1
ATOM 586 C CA . LYS A 1 76 ? 19.167 18.617 -39.196 1.00 58.19 76 LYS A CA 1
ATOM 587 C C . LYS A 1 76 ? 18.291 17.432 -38.795 1.00 58.19 76 LYS A C 1
ATOM 589 O O . LYS A 1 76 ? 17.408 17.580 -37.954 1.00 58.19 76 LYS A O 1
ATOM 594 N N . VAL A 1 77 ? 18.593 16.260 -39.349 1.00 67.69 77 VAL A N 1
ATOM 595 C CA . VAL A 1 77 ? 17.963 14.991 -38.963 1.00 67.69 77 VAL A CA 1
ATOM 596 C C . VAL A 1 77 ? 18.531 14.525 -37.617 1.00 67.69 77 VAL A C 1
ATOM 598 O O . VAL A 1 77 ? 19.741 14.575 -37.398 1.00 67.69 77 VAL A O 1
ATOM 601 N N . ARG A 1 78 ? 17.652 14.153 -36.681 1.00 75.19 78 ARG A N 1
ATOM 602 C CA . ARG A 1 78 ? 17.991 13.660 -35.332 1.00 75.19 78 ARG A CA 1
ATOM 603 C C . ARG A 1 78 ? 17.158 12.420 -35.015 1.00 75.19 78 ARG A C 1
ATOM 605 O O . ARG A 1 78 ? 15.983 12.403 -35.362 1.00 75.19 78 ARG A O 1
ATOM 612 N N . GLY A 1 79 ? 17.714 11.449 -34.295 1.00 81.19 79 GLY A N 1
ATOM 613 C CA . GLY A 1 79 ? 17.159 10.095 -34.163 1.00 81.19 79 GLY A CA 1
ATOM 614 C C . GLY A 1 79 ? 17.364 9.213 -35.404 1.00 81.19 79 GLY A C 1
ATOM 615 O O . GLY A 1 79 ? 18.234 9.492 -36.233 1.00 81.19 79 GLY A O 1
ATOM 616 N N . GLY A 1 80 ? 16.544 8.168 -35.525 1.00 86.88 80 GLY A N 1
ATOM 617 C CA . GLY A 1 80 ? 16.579 7.200 -36.624 1.00 86.88 80 GLY A CA 1
ATOM 618 C C . GLY A 1 80 ? 17.317 5.903 -36.283 1.00 86.88 80 GLY A C 1
ATOM 619 O O . GLY A 1 80 ? 18.121 5.849 -35.347 1.00 86.88 80 GLY A O 1
ATOM 620 N N . LEU A 1 81 ? 17.025 4.870 -37.072 1.00 92.25 81 LEU A N 1
ATOM 621 C CA . LEU A 1 81 ? 17.516 3.503 -36.919 1.00 92.25 81 LEU A CA 1
ATOM 622 C C . LEU A 1 81 ? 18.204 3.021 -38.201 1.00 92.25 81 LEU A C 1
ATOM 624 O O . LEU A 1 81 ? 17.784 3.361 -39.310 1.00 92.25 81 LEU A O 1
ATOM 628 N N . ALA A 1 82 ? 19.243 2.203 -38.054 1.00 92.44 82 ALA A N 1
ATOM 629 C CA . ALA A 1 82 ? 19.835 1.446 -39.154 1.00 92.44 82 ALA A CA 1
ATOM 630 C C . ALA A 1 82 ? 20.115 0.011 -38.705 1.00 92.44 82 ALA A C 1
ATOM 632 O O . ALA A 1 82 ? 20.788 -0.201 -37.702 1.00 92.44 82 ALA A O 1
ATOM 633 N N . THR A 1 83 ? 19.623 -0.976 -39.446 1.00 94.38 83 THR A N 1
ATOM 634 C CA . THR A 1 83 ? 19.806 -2.396 -39.138 1.00 94.38 83 THR A CA 1
ATOM 635 C C . THR A 1 83 ? 20.551 -3.095 -40.266 1.00 94.38 83 THR A C 1
ATOM 637 O O . THR A 1 83 ? 20.168 -2.988 -41.429 1.00 94.38 83 THR A O 1
ATOM 640 N N . PHE A 1 84 ? 21.597 -3.836 -39.926 1.00 94.88 84 PHE A N 1
ATOM 641 C CA . PHE A 1 84 ? 22.459 -4.570 -40.838 1.00 94.88 84 PHE A CA 1
ATOM 642 C C . PHE A 1 84 ? 22.276 -6.071 -40.627 1.00 94.88 84 PHE A C 1
ATOM 644 O O . PHE A 1 84 ? 22.340 -6.554 -39.501 1.00 94.88 84 PHE A O 1
ATOM 651 N N . PHE A 1 85 ? 22.090 -6.810 -41.717 1.00 95.06 85 PHE A N 1
ATOM 652 C CA . PHE A 1 85 ? 22.036 -8.273 -41.726 1.00 95.06 85 PHE A CA 1
ATOM 653 C C . PHE A 1 85 ? 23.126 -8.810 -42.642 1.00 95.06 85 PHE A C 1
ATOM 655 O O . PHE A 1 85 ? 23.245 -8.326 -43.771 1.00 95.06 85 PHE A O 1
ATOM 662 N N . LYS A 1 86 ? 23.895 -9.817 -42.215 1.00 92.19 86 LYS A N 1
ATOM 663 C CA . LYS A 1 86 ? 24.819 -10.497 -43.136 1.00 92.19 86 LYS A CA 1
ATOM 664 C C . LYS A 1 86 ? 24.048 -11.034 -44.342 1.00 92.19 86 LYS A C 1
ATOM 666 O O . LYS A 1 86 ? 22.966 -11.606 -44.198 1.00 92.19 86 LYS A O 1
ATOM 671 N N . LYS A 1 87 ? 24.612 -10.885 -45.543 1.00 90.50 87 LYS A N 1
ATOM 672 C CA . LYS A 1 87 ? 23.972 -11.345 -46.791 1.00 90.50 87 LYS A CA 1
ATOM 673 C C . LYS A 1 87 ? 23.637 -12.843 -46.755 1.00 90.50 87 LYS A C 1
ATOM 675 O O . LYS A 1 87 ? 22.624 -13.242 -47.315 1.00 90.50 87 LYS A O 1
ATOM 680 N N . GLU A 1 88 ? 24.434 -13.634 -46.036 1.00 87.50 88 GLU A N 1
ATOM 681 C CA . GLU A 1 88 ? 24.248 -15.080 -45.837 1.00 87.50 88 GLU A CA 1
ATOM 682 C C . GLU A 1 88 ? 22.921 -15.458 -45.166 1.00 87.50 88 GLU A C 1
ATOM 684 O O . GLU A 1 88 ? 22.385 -16.525 -45.445 1.00 87.50 88 GLU A O 1
ATOM 689 N N . ILE A 1 89 ? 22.396 -14.608 -44.276 1.00 87.94 89 ILE A N 1
ATOM 690 C CA . ILE A 1 89 ? 21.186 -14.910 -43.493 1.00 87.94 89 ILE A CA 1
ATOM 691 C C . ILE A 1 89 ? 19.932 -14.228 -44.046 1.00 87.94 89 ILE A C 1
ATOM 693 O O . ILE A 1 89 ? 18.834 -14.436 -43.537 1.00 87.94 89 ILE A O 1
ATOM 697 N N . LEU A 1 90 ? 20.083 -13.402 -45.086 1.00 89.50 90 LEU A N 1
ATOM 698 C CA . LEU A 1 90 ? 19.032 -12.511 -45.573 1.00 89.50 90 LEU A CA 1
ATOM 699 C C . LEU A 1 90 ? 17.805 -13.263 -46.109 1.00 89.50 90 LEU A C 1
ATOM 701 O O . LEU A 1 90 ? 16.691 -12.763 -45.987 1.00 89.50 90 LEU A O 1
ATOM 705 N N . SER A 1 91 ? 17.984 -14.468 -46.657 1.00 86.25 91 SER A N 1
ATOM 706 C CA . SER A 1 91 ? 16.880 -15.318 -47.127 1.00 86.25 91 SER A CA 1
ATOM 707 C C . SER A 1 91 ? 15.944 -15.770 -46.001 1.00 86.25 91 SER A C 1
ATOM 709 O O . SER A 1 91 ? 14.774 -16.040 -46.261 1.00 86.25 91 SER A O 1
ATOM 711 N N . GLY A 1 92 ? 16.426 -15.800 -44.756 1.00 88.31 92 GLY A N 1
ATOM 712 C CA . GLY A 1 92 ? 15.625 -16.079 -43.566 1.00 88.31 92 GLY A CA 1
ATOM 713 C C . GLY A 1 92 ? 14.984 -14.844 -42.928 1.00 88.31 92 GLY A C 1
ATOM 714 O O . GLY A 1 92 ? 14.318 -14.985 -41.906 1.00 88.31 92 GLY A O 1
ATOM 715 N N . VAL A 1 93 ? 15.179 -13.636 -43.468 1.00 94.00 93 VAL A N 1
ATOM 716 C CA . VAL A 1 93 ? 14.777 -12.376 -42.819 1.00 94.00 93 VAL A CA 1
ATOM 717 C C . VAL A 1 93 ? 13.728 -11.641 -43.645 1.00 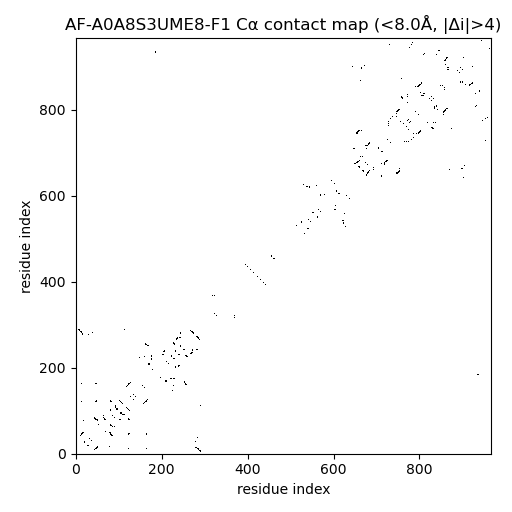94.00 93 VAL A C 1
ATOM 719 O O . VAL A 1 93 ? 13.902 -11.398 -44.837 1.00 94.00 93 VAL A O 1
ATOM 722 N N . LYS A 1 94 ? 12.650 -11.196 -42.992 1.00 96.00 94 LYS A N 1
ATOM 723 C CA . LYS A 1 94 ? 11.611 -10.361 -43.607 1.00 96.00 94 LYS A CA 1
ATOM 724 C C . LYS A 1 94 ? 11.356 -9.101 -42.784 1.00 96.00 94 LYS A C 1
ATOM 726 O O . LYS A 1 94 ? 11.011 -9.195 -41.613 1.00 96.00 94 LYS A O 1
ATOM 731 N N . LEU A 1 95 ? 11.466 -7.923 -43.398 1.00 95.50 95 LEU A N 1
ATOM 732 C CA . LEU A 1 95 ? 11.027 -6.665 -42.783 1.00 95.50 95 LEU A CA 1
ATOM 733 C C . LEU A 1 95 ? 9.495 -6.675 -42.641 1.00 95.50 95 LEU A C 1
ATOM 735 O O . LEU A 1 95 ? 8.784 -6.877 -43.626 1.00 95.50 95 LEU A O 1
ATOM 739 N N . MET A 1 96 ? 9.002 -6.474 -41.421 1.00 94.12 96 MET A N 1
ATOM 740 C CA . MET A 1 96 ? 7.578 -6.545 -41.078 1.00 94.12 96 MET A CA 1
ATOM 741 C C . MET A 1 96 ? 6.952 -5.164 -40.932 1.00 94.12 96 MET A C 1
ATOM 743 O O . MET A 1 96 ? 5.853 -4.937 -41.434 1.00 94.12 96 MET A O 1
ATOM 747 N N . ASP A 1 97 ? 7.641 -4.259 -40.238 1.00 88.69 97 ASP A N 1
ATOM 748 C CA . ASP A 1 97 ? 7.136 -2.921 -39.954 1.00 88.69 97 ASP A CA 1
ATOM 749 C C . ASP A 1 97 ? 8.289 -1.925 -39.769 1.00 88.69 97 ASP A C 1
ATOM 751 O O . ASP A 1 97 ? 9.315 -2.240 -39.167 1.00 88.69 97 ASP A O 1
ATOM 755 N N . LYS A 1 98 ? 8.098 -0.726 -40.313 1.00 87.19 98 LYS A N 1
ATOM 756 C CA . LYS A 1 98 ? 8.942 0.457 -40.119 1.00 87.19 98 LYS A CA 1
ATOM 757 C C . LYS A 1 98 ? 8.122 1.757 -40.183 1.00 87.19 98 LYS A C 1
ATOM 759 O O . LYS A 1 98 ? 8.659 2.802 -40.529 1.00 87.19 98 LYS A O 1
ATOM 764 N N . THR A 1 99 ? 6.808 1.704 -39.937 1.00 79.06 99 THR A N 1
ATOM 765 C CA . THR A 1 99 ? 5.904 2.857 -40.122 1.00 79.06 99 THR A CA 1
ATOM 766 C C . THR A 1 99 ? 6.155 3.981 -39.126 1.00 79.06 99 THR A C 1
ATOM 768 O O . THR A 1 99 ? 5.785 5.118 -39.392 1.00 79.06 99 THR A O 1
ATOM 771 N N . MET A 1 100 ? 6.730 3.661 -37.966 1.00 82.81 100 MET A N 1
ATOM 772 C CA . MET A 1 100 ? 7.160 4.647 -36.983 1.00 82.81 100 MET A CA 1
ATOM 773 C C . MET A 1 100 ? 8.676 4.770 -37.063 1.00 82.81 100 MET A C 1
ATOM 775 O O . MET A 1 100 ? 9.363 3.762 -36.937 1.00 82.81 100 MET A O 1
ATOM 779 N N . ASP A 1 101 ? 9.184 5.989 -37.245 1.00 81.19 101 ASP A N 1
ATOM 780 C CA . ASP A 1 101 ? 10.601 6.286 -37.530 1.00 81.19 101 ASP A CA 1
ATOM 781 C C . ASP A 1 101 ? 11.603 5.716 -36.496 1.00 81.19 101 ASP A C 1
ATOM 783 O O . ASP A 1 101 ? 12.802 5.623 -36.749 1.00 81.19 101 ASP A O 1
ATOM 787 N N . ASP A 1 102 ? 11.102 5.343 -35.321 1.00 86.56 102 ASP A N 1
ATOM 788 C CA . ASP A 1 102 ? 11.849 4.919 -34.140 1.00 86.56 102 ASP A CA 1
ATOM 789 C C . ASP A 1 102 ? 11.676 3.429 -33.794 1.00 86.56 102 ASP A C 1
ATOM 791 O O . ASP A 1 102 ? 12.144 2.985 -32.743 1.00 86.56 102 ASP A O 1
ATOM 795 N N . ILE A 1 103 ? 11.011 2.658 -34.665 1.00 91.06 103 ILE A N 1
ATOM 796 C CA . ILE A 1 103 ? 10.809 1.207 -34.544 1.00 91.06 103 ILE A CA 1
ATOM 797 C C . ILE A 1 103 ? 11.113 0.531 -35.886 1.00 91.06 103 ILE A C 1
ATOM 799 O O . ILE A 1 103 ? 10.707 1.007 -36.949 1.00 91.06 103 ILE A O 1
ATOM 803 N N . MET A 1 104 ? 11.783 -0.619 -35.838 1.00 94.88 104 MET A N 1
ATOM 804 C CA . MET A 1 104 ? 11.914 -1.527 -36.977 1.00 94.88 104 MET A CA 1
ATOM 805 C C . MET A 1 104 ? 11.716 -2.975 -36.540 1.00 94.88 104 MET A C 1
ATOM 807 O O . MET A 1 104 ? 12.494 -3.497 -35.742 1.00 94.88 104 MET A O 1
ATOM 811 N N . TRP A 1 105 ? 10.708 -3.630 -37.114 1.00 97.12 105 TRP A N 1
ATOM 812 C CA . TRP A 1 105 ? 10.389 -5.034 -36.873 1.00 97.12 105 TRP A CA 1
ATOM 813 C C . TRP A 1 105 ? 10.847 -5.921 -38.022 1.00 97.12 105 TRP A C 1
ATOM 815 O O . TRP A 1 105 ? 10.507 -5.689 -39.185 1.00 97.12 105 TRP A O 1
ATOM 825 N N . PHE A 1 106 ? 11.522 -7.010 -37.678 1.00 97.62 106 PHE A N 1
ATOM 826 C CA . PHE A 1 106 ? 11.960 -8.049 -38.597 1.00 97.62 106 PHE A CA 1
ATOM 827 C C . PHE A 1 106 ? 11.455 -9.407 -38.128 1.00 97.62 106 PHE A C 1
ATOM 829 O O . PHE A 1 106 ? 11.485 -9.714 -36.943 1.00 97.62 106 PHE A O 1
ATOM 836 N N . LYS A 1 107 ? 11.020 -10.244 -39.062 1.00 96.81 107 LYS A N 1
ATOM 837 C CA . LYS A 1 107 ? 10.720 -11.654 -38.837 1.00 96.81 107 LYS A CA 1
ATOM 838 C C . LYS A 1 107 ? 11.934 -12.480 -39.252 1.00 96.81 107 LYS A C 1
ATOM 840 O O . LYS A 1 107 ? 12.356 -12.402 -40.404 1.00 96.81 107 LYS A O 1
ATOM 845 N N . LEU A 1 108 ? 12.436 -13.288 -38.332 1.00 94.81 108 LEU A N 1
ATOM 846 C CA . LEU A 1 108 ? 13.404 -14.350 -38.562 1.00 94.81 108 LEU A CA 1
ATOM 847 C C . LEU A 1 108 ? 12.633 -15.657 -38.772 1.00 94.81 108 LEU A C 1
ATOM 849 O O . LEU A 1 108 ? 11.811 -16.051 -37.936 1.00 94.81 108 LEU A O 1
ATOM 853 N N . ASP A 1 109 ? 12.850 -16.294 -39.917 1.00 91.50 109 ASP A N 1
ATOM 854 C CA . ASP A 1 109 ? 12.122 -17.487 -40.316 1.00 91.50 109 ASP A CA 1
ATOM 855 C C . ASP A 1 109 ? 12.556 -18.715 -39.513 1.00 91.50 109 ASP A C 1
ATOM 857 O O . ASP A 1 109 ? 13.735 -19.071 -39.449 1.00 91.50 109 ASP A O 1
ATOM 861 N N . LYS A 1 110 ? 11.568 -19.390 -38.926 1.00 87.88 110 LYS A N 1
ATOM 862 C CA . LYS A 1 110 ? 11.800 -20.549 -38.065 1.00 87.88 110 LYS A CA 1
ATOM 863 C C . LYS A 1 110 ? 12.502 -21.707 -38.774 1.00 87.88 110 LYS A C 1
ATOM 865 O O . LYS A 1 110 ? 13.306 -22.395 -38.160 1.00 87.88 110 LYS A O 1
ATOM 870 N N . THR A 1 111 ? 12.231 -21.917 -40.064 1.00 85.06 111 THR A N 1
ATOM 871 C CA . THR A 1 111 ? 12.810 -23.039 -40.817 1.00 85.06 111 THR A CA 1
ATOM 872 C C . THR A 1 111 ? 14.258 -22.759 -41.185 1.00 85.06 111 THR A C 1
ATOM 874 O O . THR A 1 111 ? 15.107 -23.637 -41.046 1.00 85.06 111 THR A O 1
ATOM 877 N N . PHE A 1 112 ? 14.555 -21.516 -41.572 1.00 86.44 112 PHE A N 1
ATOM 878 C CA . PHE A 1 112 ? 15.908 -21.090 -41.907 1.00 86.44 112 PHE A CA 1
ATOM 879 C C . PHE A 1 112 ? 16.831 -21.118 -40.683 1.00 86.44 112 PHE A C 1
ATOM 881 O O . PHE A 1 112 ? 17.915 -21.696 -40.733 1.00 86.44 112 PHE A O 1
ATOM 888 N N . PHE A 1 113 ? 16.382 -20.536 -39.568 1.00 84.69 113 PHE A N 1
ATOM 889 C CA . PHE A 1 113 ? 17.174 -20.439 -38.339 1.00 84.69 113 PHE A CA 1
ATOM 890 C C . PHE A 1 113 ? 16.978 -21.616 -37.377 1.00 84.69 113 PHE A C 1
ATOM 892 O O . PHE A 1 113 ? 17.564 -21.610 -36.301 1.00 84.69 113 PHE A O 1
ATOM 899 N N . SER A 1 114 ? 16.191 -22.630 -37.757 1.00 82.69 114 SER A N 1
ATOM 900 C CA . SER A 1 114 ? 15.912 -23.819 -36.935 1.00 82.69 114 SER A CA 1
ATOM 901 C C . SER A 1 114 ? 15.348 -23.492 -35.537 1.00 82.69 114 SER A C 1
ATOM 903 O O . SER A 1 114 ? 15.643 -24.167 -34.556 1.00 82.69 114 SER A O 1
ATOM 905 N N . PHE A 1 115 ? 14.513 -22.455 -35.452 1.00 82.94 115 PHE A N 1
ATOM 906 C CA . PHE A 1 115 ? 13.749 -22.123 -34.249 1.00 82.94 115 PHE A CA 1
ATOM 907 C C . PHE A 1 115 ? 12.430 -22.907 -34.202 1.00 82.94 115 PHE A C 1
ATOM 909 O O . PHE A 1 115 ? 11.886 -23.287 -35.241 1.00 82.94 115 PHE A O 1
ATOM 916 N N . ASP A 1 116 ? 11.854 -23.063 -33.011 1.00 81.88 116 ASP A N 1
ATOM 917 C CA . ASP A 1 116 ? 10.533 -23.690 -32.841 1.00 81.88 116 ASP A CA 1
ATOM 918 C C . ASP A 1 116 ? 9.424 -22.838 -33.475 1.00 81.88 116 ASP A C 1
ATOM 920 O O . ASP A 1 116 ? 8.483 -23.321 -34.121 1.00 81.88 116 ASP A O 1
ATOM 924 N N . ARG A 1 117 ? 9.565 -21.519 -33.332 1.00 87.88 117 ARG A N 1
ATOM 925 C CA . ARG A 1 117 ? 8.636 -20.501 -33.817 1.00 87.88 117 ARG A CA 1
ATOM 926 C C . ARG A 1 117 ? 9.404 -19.411 -34.550 1.00 87.88 117 ARG A C 1
ATOM 928 O O . ARG A 1 117 ? 10.621 -19.303 -34.455 1.00 87.88 117 ARG A O 1
ATOM 935 N N . ASN A 1 118 ? 8.693 -18.605 -35.338 1.00 92.06 118 ASN A N 1
ATOM 936 C CA . ASN A 1 118 ? 9.337 -17.437 -35.942 1.00 92.06 118 ASN A CA 1
ATOM 937 C C . ASN A 1 118 ? 9.775 -16.492 -34.826 1.00 92.06 118 ASN A C 1
ATOM 939 O O . ASN A 1 118 ? 9.064 -16.378 -33.834 1.00 92.06 118 ASN A O 1
ATOM 943 N N . VAL A 1 119 ? 10.878 -15.779 -35.011 1.00 94.56 119 VAL A N 1
ATOM 944 C CA . VAL A 1 119 ? 11.322 -14.777 -34.036 1.00 94.56 119 VAL A CA 1
ATOM 945 C C . VAL A 1 119 ? 11.116 -13.395 -34.634 1.00 94.56 119 VAL A C 1
ATOM 947 O O . VAL A 1 119 ? 11.588 -13.107 -35.730 1.00 94.56 119 VAL A O 1
ATOM 950 N N . PHE A 1 120 ? 10.390 -12.538 -33.934 1.00 97.25 120 PHE A N 1
ATOM 951 C CA . PHE A 1 120 ? 10.153 -11.154 -34.302 1.00 97.25 120 PHE A CA 1
ATOM 952 C C . PHE A 1 120 ? 11.114 -10.261 -33.523 1.00 97.25 120 PHE A C 1
ATOM 954 O O . PHE A 1 120 ? 10.958 -10.049 -32.322 1.00 97.25 120 PHE A O 1
ATOM 961 N N . LEU A 1 121 ? 12.127 -9.762 -34.225 1.00 97.25 121 LEU A N 1
ATOM 962 C CA . LEU A 1 121 ? 13.173 -8.901 -33.698 1.00 97.25 121 LEU A CA 1
ATOM 963 C C . LEU A 1 121 ? 12.816 -7.434 -33.942 1.00 97.25 121 LEU A C 1
ATOM 965 O O . LEU A 1 121 ? 12.627 -7.019 -35.087 1.00 97.25 121 LEU A O 1
ATOM 969 N N . CYS A 1 122 ? 12.766 -6.653 -32.871 1.00 97.25 122 CYS A N 1
ATOM 970 C CA . CYS A 1 122 ? 12.522 -5.222 -32.889 1.00 97.25 122 CYS A CA 1
ATOM 971 C C . CYS A 1 122 ? 13.772 -4.458 -32.459 1.00 97.25 122 CYS A C 1
ATOM 973 O O . CYS A 1 122 ? 14.235 -4.613 -31.328 1.00 97.25 122 CYS A O 1
ATOM 975 N N . PHE A 1 123 ? 14.253 -3.566 -33.322 1.00 97.06 123 PHE A N 1
ATOM 976 C CA . PHE A 1 123 ? 15.168 -2.500 -32.918 1.00 97.06 123 PHE A CA 1
ATOM 977 C C . PHE A 1 123 ? 14.377 -1.215 -32.704 1.00 97.06 123 PHE A C 1
ATOM 979 O O . PHE A 1 123 ? 13.535 -0.866 -33.535 1.00 97.06 123 PHE A O 1
ATOM 986 N N . LEU A 1 124 ? 14.623 -0.526 -31.591 1.00 94.50 124 LEU A N 1
ATOM 987 C CA . LEU A 1 124 ? 13.877 0.679 -31.236 1.00 94.50 124 LEU A CA 1
ATOM 988 C C . LEU A 1 124 ? 14.732 1.742 -30.539 1.00 94.50 124 LEU A C 1
ATOM 990 O O . LEU A 1 124 ? 15.761 1.445 -29.935 1.00 94.50 124 LEU A O 1
ATOM 994 N N . TYR A 1 125 ? 14.278 2.991 -30.624 1.00 93.06 125 TYR A N 1
ATOM 995 C CA . TYR A 1 125 ? 14.885 4.136 -29.946 1.00 93.06 125 TYR A CA 1
ATOM 996 C C . TYR A 1 125 ? 13.810 5.020 -29.310 1.00 93.06 125 TYR A C 1
ATOM 998 O O . TYR A 1 125 ? 13.021 5.657 -30.008 1.00 93.06 125 TYR A O 1
ATOM 1006 N N . ILE A 1 126 ? 13.787 5.108 -27.979 1.00 92.25 126 ILE A N 1
ATOM 1007 C CA . ILE A 1 126 ? 12.865 5.991 -27.256 1.00 92.25 126 ILE A CA 1
ATOM 1008 C C . ILE A 1 126 ? 13.640 7.229 -26.797 1.00 92.25 126 ILE A C 1
ATOM 1010 O O . ILE A 1 126 ? 14.452 7.120 -25.885 1.00 92.25 126 ILE A O 1
ATOM 1014 N N . PRO A 1 127 ? 13.390 8.427 -27.357 1.00 87.38 127 PRO A N 1
ATOM 1015 C CA . PRO A 1 127 ? 14.073 9.641 -26.946 1.00 87.38 127 PRO A CA 1
ATOM 1016 C C . PRO A 1 127 ? 13.676 10.067 -25.518 1.00 87.38 127 PRO A C 1
ATOM 1018 O O . PRO A 1 127 ? 12.544 9.817 -25.074 1.00 87.38 127 PRO A O 1
ATOM 1021 N N . PRO A 1 128 ? 14.549 10.816 -24.813 1.00 86.88 128 PRO A N 1
ATOM 1022 C CA . PRO A 1 128 ? 14.302 11.257 -23.444 1.00 86.88 128 PRO A CA 1
ATOM 1023 C C . PRO A 1 128 ? 12.944 11.948 -23.271 1.00 86.88 128 PRO A C 1
ATOM 1025 O O . PRO A 1 128 ? 12.544 12.782 -24.088 1.00 86.88 128 PRO A O 1
ATOM 1028 N N . SER A 1 129 ? 12.250 11.672 -22.164 1.00 79.06 129 SER A N 1
ATOM 1029 C CA . SER A 1 129 ? 10.908 12.221 -21.874 1.00 79.06 129 SER A CA 1
ATOM 1030 C C . SER A 1 129 ? 10.838 13.752 -21.844 1.00 79.06 129 SER A C 1
ATOM 1032 O O . SER A 1 129 ? 9.807 14.351 -22.142 1.00 79.06 129 SER A O 1
ATOM 1034 N N . ASN A 1 130 ? 11.948 14.412 -21.522 1.00 78.12 130 ASN A N 1
ATOM 1035 C CA . ASN A 1 130 ? 12.071 15.868 -21.507 1.00 78.12 130 ASN A CA 1
ATOM 1036 C C . ASN A 1 130 ? 12.603 16.453 -22.828 1.00 78.12 130 ASN A C 1
ATOM 1038 O O . ASN A 1 130 ? 12.842 17.664 -22.904 1.00 78.12 130 ASN A O 1
ATOM 1042 N N . SER A 1 131 ? 12.820 15.623 -23.852 1.00 79.06 131 SER A N 1
ATOM 1043 C CA . SER A 1 131 ? 13.307 16.090 -25.141 1.00 79.06 131 SER A CA 1
ATOM 1044 C C . SER A 1 131 ? 12.264 16.991 -25.805 1.00 79.06 131 SER A C 1
ATOM 1046 O O . SER A 1 131 ? 11.050 16.823 -25.659 1.00 79.06 131 SER A O 1
ATOM 1048 N N . SER A 1 132 ? 12.732 17.973 -26.575 1.00 72.56 132 SER A N 1
ATOM 1049 C CA . SER A 1 132 ? 11.830 18.854 -27.323 1.00 72.56 132 SER A CA 1
ATOM 1050 C C . SER A 1 132 ? 10.990 18.107 -28.355 1.00 72.56 132 SER A C 1
ATOM 1052 O O . SER A 1 132 ? 9.961 18.631 -28.764 1.00 72.56 132 SER A O 1
ATOM 1054 N N . TYR A 1 133 ? 11.454 16.940 -28.804 1.00 76.38 133 TYR A N 1
ATOM 1055 C CA . TYR A 1 133 ? 10.722 16.077 -29.721 1.00 76.38 133 TYR A CA 1
ATOM 1056 C C . TYR A 1 133 ? 9.539 15.439 -28.986 1.00 76.38 133 TYR A C 1
ATOM 1058 O O . TYR A 1 133 ? 8.401 15.765 -29.311 1.00 76.38 133 TYR A O 1
ATOM 1066 N N . THR A 1 134 ? 9.802 14.702 -27.901 1.00 77.31 134 THR A N 1
ATOM 1067 C CA . THR A 1 134 ? 8.774 14.030 -27.086 1.00 77.31 134 THR A CA 1
ATOM 1068 C C . THR A 1 134 ? 7.686 14.995 -26.612 1.00 77.31 134 THR A C 1
ATOM 1070 O O . THR A 1 134 ? 6.500 14.735 -26.799 1.00 77.31 134 THR A O 1
ATOM 1073 N N . LEU A 1 135 ? 8.076 16.163 -26.085 1.00 73.56 135 LEU A N 1
ATOM 1074 C CA . LEU A 1 135 ? 7.134 17.167 -25.574 1.00 73.56 135 LEU A CA 1
ATOM 1075 C C . LEU A 1 135 ? 6.262 17.824 -26.658 1.00 73.56 135 LEU A C 1
ATOM 1077 O O . LEU A 1 135 ? 5.214 18.379 -26.332 1.00 73.56 135 LEU A O 1
ATOM 1081 N N . ARG A 1 136 ? 6.701 17.839 -27.924 1.00 72.31 136 ARG A N 1
ATOM 1082 C CA . ARG A 1 136 ? 5.943 18.445 -29.034 1.00 72.31 136 ARG A CA 1
ATOM 1083 C C . ARG A 1 136 ? 4.985 17.464 -29.688 1.00 72.31 136 ARG A C 1
ATOM 1085 O O . ARG A 1 136 ? 3.895 17.874 -30.067 1.00 72.31 136 ARG A O 1
ATOM 1092 N N . THR A 1 137 ? 5.408 16.216 -29.853 1.00 68.88 137 THR A N 1
ATOM 1093 C CA . THR A 1 137 ? 4.658 15.197 -30.596 1.00 68.88 137 THR A CA 1
ATOM 1094 C C . THR A 1 137 ? 3.840 14.284 -29.689 1.00 68.88 137 THR A C 1
ATOM 1096 O O . THR A 1 137 ? 3.037 13.510 -30.196 1.00 68.88 137 THR A O 1
ATOM 1099 N N . ASN A 1 138 ? 3.998 14.384 -28.361 1.00 71.25 138 ASN A N 1
ATOM 1100 C CA . ASN A 1 138 ? 3.411 13.442 -27.401 1.00 71.25 138 ASN A CA 1
ATOM 1101 C C . ASN A 1 138 ? 3.827 11.993 -27.731 1.00 71.25 138 ASN A C 1
ATOM 1103 O O . ASN A 1 138 ? 3.007 11.072 -27.737 1.00 71.25 138 ASN A O 1
ATOM 1107 N N . PHE A 1 139 ? 5.105 11.855 -28.108 1.00 79.50 139 PHE A N 1
ATOM 1108 C CA . PHE A 1 139 ? 5.715 10.642 -28.653 1.00 79.50 139 PHE A CA 1
ATOM 1109 C C . PHE A 1 139 ? 5.637 9.461 -27.690 1.00 79.50 139 PHE A C 1
ATOM 1111 O O . PHE A 1 139 ? 5.359 8.346 -28.110 1.00 79.50 139 PHE A O 1
ATOM 1118 N N . ASP A 1 140 ? 5.858 9.722 -26.402 1.00 74.44 140 ASP A N 1
ATOM 1119 C CA . ASP A 1 140 ? 5.840 8.734 -25.327 1.00 74.44 140 ASP A CA 1
ATOM 1120 C C . ASP A 1 140 ? 4.543 7.926 -25.300 1.00 74.44 140 ASP A C 1
ATOM 1122 O O . ASP A 1 140 ? 4.571 6.708 -25.191 1.00 74.44 140 ASP A O 1
ATOM 1126 N N . LYS A 1 141 ? 3.393 8.570 -25.479 1.00 76.19 141 LYS A N 1
ATOM 1127 C CA . LYS A 1 141 ? 2.131 7.833 -25.528 1.00 76.19 141 LYS A CA 1
ATOM 1128 C C . LYS A 1 141 ? 2.005 6.970 -26.790 1.00 76.19 141 LYS A C 1
ATOM 1130 O O . LYS A 1 141 ? 1.555 5.836 -26.712 1.00 76.19 141 LYS A O 1
ATOM 1135 N N . GLN A 1 142 ? 2.415 7.504 -27.939 1.00 82.69 142 GLN A N 1
ATOM 1136 C CA . GLN A 1 142 ? 2.260 6.828 -29.230 1.00 82.69 142 GLN A CA 1
ATOM 1137 C C . GLN A 1 142 ? 3.174 5.605 -29.361 1.00 82.69 142 GLN A C 1
ATOM 1139 O O . GLN A 1 142 ? 2.748 4.580 -29.885 1.00 82.69 142 GLN A O 1
ATOM 1144 N N . ILE A 1 143 ? 4.418 5.707 -28.881 1.00 86.19 143 ILE A N 1
ATOM 1145 C CA . ILE A 1 143 ? 5.413 4.636 -28.987 1.00 86.19 143 ILE A CA 1
ATOM 1146 C C . ILE A 1 143 ? 5.023 3.425 -28.131 1.00 86.19 143 ILE A C 1
ATOM 1148 O O . ILE A 1 143 ? 5.073 2.306 -28.627 1.00 86.19 143 ILE A O 1
ATOM 1152 N N . PHE A 1 144 ? 4.571 3.628 -26.887 1.00 87.31 144 PHE A N 1
ATOM 1153 C CA . PHE A 1 144 ? 4.177 2.521 -26.008 1.00 87.31 144 PHE A CA 1
ATOM 1154 C C . PHE A 1 144 ? 2.861 1.868 -26.460 1.00 87.31 144 PHE A C 1
ATOM 1156 O O . PHE A 1 144 ? 2.816 0.646 -26.550 1.00 87.31 144 PHE A O 1
ATOM 1163 N N . GLU A 1 145 ? 1.854 2.647 -26.888 1.00 84.38 145 GLU A N 1
ATOM 1164 C CA . GLU A 1 145 ? 0.619 2.094 -27.484 1.00 84.38 145 GLU A CA 1
ATOM 1165 C C . GLU A 1 145 ? 0.918 1.260 -28.746 1.00 84.38 145 GLU A C 1
ATOM 1167 O O . GLU A 1 145 ? 0.314 0.209 -28.977 1.00 84.38 145 GLU A O 1
ATOM 1172 N N . LYS A 1 146 ? 1.878 1.705 -29.568 1.00 88.25 146 LYS A N 1
ATOM 1173 C CA . LYS A 1 146 ? 2.328 0.969 -30.755 1.00 88.25 146 LYS A CA 1
ATOM 1174 C C . LYS A 1 146 ? 3.076 -0.313 -30.387 1.00 88.25 146 LYS A C 1
ATOM 1176 O O . LYS A 1 146 ? 2.805 -1.348 -30.991 1.00 88.25 146 LYS A O 1
ATOM 1181 N N . LEU A 1 147 ? 3.986 -0.260 -29.412 1.00 89.19 147 LEU A N 1
ATOM 1182 C CA . LEU A 1 147 ? 4.728 -1.435 -28.948 1.00 89.19 147 LEU A CA 1
ATOM 1183 C C . LEU A 1 147 ? 3.792 -2.495 -28.367 1.00 89.19 147 LEU A C 1
ATOM 1185 O O . LEU A 1 147 ? 3.915 -3.654 -28.746 1.00 89.19 147 LEU A O 1
ATOM 1189 N N . GLU A 1 148 ? 2.831 -2.110 -27.525 1.00 86.25 148 GLU A N 1
ATOM 1190 C CA . GLU A 1 148 ? 1.809 -3.020 -26.990 1.00 86.25 148 GLU A CA 1
ATOM 1191 C C . GLU A 1 148 ? 1.036 -3.720 -28.119 1.00 86.25 148 GLU A C 1
ATOM 1193 O O . GLU A 1 148 ? 0.910 -4.947 -28.132 1.00 86.25 148 GLU A O 1
ATOM 1198 N N . ALA A 1 149 ? 0.573 -2.954 -29.113 1.00 83.00 149 ALA A N 1
ATOM 1199 C CA . ALA A 1 149 ? -0.155 -3.497 -30.257 1.00 83.00 149 ALA A CA 1
ATOM 1200 C C . ALA A 1 149 ? 0.704 -4.445 -31.115 1.00 83.00 149 ALA A C 1
ATOM 1202 O O . ALA A 1 149 ? 0.228 -5.502 -31.536 1.00 83.00 149 ALA A O 1
ATOM 1203 N N . ASP A 1 150 ? 1.965 -4.089 -31.369 1.00 88.31 150 ASP A N 1
ATOM 1204 C CA . ASP A 1 150 ? 2.882 -4.899 -32.173 1.00 88.31 150 ASP A CA 1
ATOM 1205 C C . ASP A 1 150 ? 3.307 -6.175 -31.456 1.00 88.31 150 ASP A C 1
ATOM 1207 O O . ASP A 1 150 ? 3.289 -7.249 -32.059 1.00 88.31 150 ASP A O 1
ATOM 1211 N N . ILE A 1 151 ? 3.641 -6.084 -30.168 1.00 87.56 151 ILE A N 1
ATOM 1212 C CA . ILE A 1 151 ? 4.005 -7.244 -29.354 1.00 87.56 151 ILE A CA 1
ATOM 1213 C C . ILE A 1 151 ? 2.833 -8.218 -29.313 1.00 87.56 151 ILE A C 1
ATOM 1215 O O . ILE A 1 151 ? 3.029 -9.399 -29.596 1.00 87.56 151 ILE A O 1
ATOM 1219 N N . ALA A 1 152 ? 1.614 -7.733 -29.065 1.00 78.06 152 ALA A N 1
ATOM 1220 C CA . ALA A 1 152 ? 0.432 -8.585 -29.064 1.00 78.06 152 ALA A CA 1
ATOM 1221 C C . ALA A 1 152 ? 0.127 -9.198 -30.442 1.00 78.06 152 ALA A C 1
ATOM 1223 O O . ALA A 1 152 ? -0.337 -10.332 -30.528 1.00 78.06 152 ALA A O 1
ATOM 1224 N N . LYS A 1 153 ? 0.407 -8.481 -31.537 1.00 86.38 153 LYS A N 1
ATOM 1225 C CA . LYS A 1 153 ? 0.271 -9.010 -32.902 1.00 86.38 153 LYS A CA 1
ATOM 1226 C C . LYS A 1 153 ? 1.295 -10.112 -33.189 1.00 86.38 153 LYS A C 1
ATOM 1228 O O . LYS A 1 153 ? 0.950 -11.139 -33.776 1.00 86.38 153 LYS A O 1
ATOM 1233 N N . TYR A 1 154 ? 2.558 -9.898 -32.831 1.00 88.19 154 TYR A N 1
ATOM 1234 C CA . TYR A 1 154 ? 3.652 -10.797 -33.199 1.00 88.19 154 TYR A CA 1
ATOM 1235 C C . TYR A 1 154 ? 3.765 -12.015 -32.276 1.00 88.19 154 TYR A C 1
ATOM 1237 O O . TYR A 1 154 ? 4.024 -13.115 -32.774 1.00 88.19 154 TYR A O 1
ATOM 1245 N N . SER A 1 155 ? 3.443 -11.874 -30.986 1.00 82.69 155 SER A N 1
ATOM 1246 C CA . SER A 1 155 ? 3.406 -12.984 -30.019 1.00 82.69 155 SER A CA 1
ATOM 1247 C C . SER A 1 155 ? 2.415 -14.094 -30.409 1.00 82.69 155 SER A C 1
ATOM 1249 O O . SER A 1 155 ? 2.614 -15.267 -30.083 1.00 82.69 155 SER A O 1
ATOM 1251 N N . ILE A 1 156 ? 1.386 -13.773 -31.208 1.00 79.88 156 ILE A N 1
ATOM 1252 C CA . ILE A 1 156 ? 0.434 -14.752 -31.764 1.00 79.88 156 ILE A CA 1
ATOM 1253 C C . ILE A 1 156 ? 1.094 -15.697 -32.777 1.00 79.88 156 ILE A C 1
ATOM 1255 O O . ILE A 1 156 ? 0.621 -16.814 -32.965 1.00 79.88 156 ILE A O 1
ATOM 1259 N N . SER A 1 157 ? 2.184 -15.315 -33.444 1.00 81.75 157 SER A N 1
ATOM 1260 C CA . SER A 1 157 ? 2.761 -16.099 -34.557 1.00 81.75 157 SER A CA 1
ATOM 1261 C C . SER A 1 157 ? 4.252 -16.415 -34.410 1.00 81.75 157 SER A C 1
ATOM 1263 O O . SER A 1 157 ? 4.840 -17.076 -35.274 1.00 81.75 157 SER A O 1
ATOM 1265 N N . GLY A 1 158 ? 4.855 -15.984 -33.304 1.00 88.62 158 GLY A N 1
ATOM 1266 C CA . GLY A 1 158 ? 6.278 -16.127 -33.034 1.00 88.62 158 GLY A CA 1
ATOM 1267 C C . GLY A 1 158 ? 6.654 -15.664 -31.636 1.00 88.62 158 GLY A C 1
ATOM 1268 O O . GLY A 1 158 ? 5.768 -15.318 -30.857 1.00 88.62 158 GLY A O 1
ATOM 1269 N N . ASP A 1 159 ? 7.944 -15.702 -31.344 1.00 92.25 159 ASP A N 1
ATOM 1270 C CA . ASP A 1 159 ? 8.545 -15.146 -30.134 1.00 92.25 159 ASP A CA 1
ATOM 1271 C C . ASP A 1 159 ? 9.051 -13.740 -30.420 1.00 92.25 159 ASP A C 1
ATOM 1273 O O . ASP A 1 159 ? 9.339 -13.401 -31.567 1.00 92.25 159 ASP A O 1
ATOM 1277 N N . VAL A 1 160 ? 9.136 -12.900 -29.397 1.00 94.69 160 VAL A N 1
ATOM 1278 C CA . VAL A 1 160 ? 9.468 -11.484 -29.555 1.00 94.69 160 VAL A CA 1
ATOM 1279 C C . VAL A 1 160 ? 10.795 -11.177 -28.871 1.00 94.69 160 VAL A C 1
ATOM 1281 O O . VAL A 1 160 ? 11.028 -11.602 -27.741 1.00 94.69 160 VAL A O 1
ATOM 1284 N N . ILE A 1 161 ? 11.648 -10.403 -29.545 1.00 96.88 161 ILE A N 1
ATOM 1285 C CA . ILE A 1 161 ? 12.877 -9.823 -28.994 1.00 96.88 161 ILE A CA 1
ATOM 1286 C C . ILE A 1 161 ? 12.857 -8.318 -29.260 1.00 96.88 161 ILE A C 1
ATOM 1288 O O . ILE A 1 161 ? 12.667 -7.903 -30.400 1.00 96.88 161 ILE A O 1
ATOM 1292 N N . LEU A 1 162 ? 13.089 -7.499 -28.235 1.00 96.94 162 LEU A N 1
ATOM 1293 C CA . LEU A 1 162 ? 13.254 -6.050 -28.366 1.00 96.94 162 LEU A CA 1
ATOM 1294 C C . LEU A 1 162 ? 14.644 -5.638 -27.891 1.00 96.94 162 LEU A C 1
ATOM 1296 O O . LEU A 1 162 ? 15.070 -6.053 -26.815 1.00 96.94 162 LEU A O 1
ATOM 1300 N N . MET A 1 163 ? 15.334 -4.802 -28.664 1.00 96.50 163 MET A N 1
ATOM 1301 C CA . MET A 1 163 ? 16.666 -4.296 -28.328 1.00 96.50 163 MET A CA 1
ATOM 1302 C C . MET A 1 163 ? 16.806 -2.817 -28.685 1.00 96.50 163 MET A C 1
ATOM 1304 O O . MET A 1 163 ? 16.449 -2.405 -29.790 1.00 96.50 163 MET A O 1
ATOM 1308 N N . GLY A 1 164 ? 17.367 -2.021 -27.776 1.00 94.88 164 GLY A N 1
ATOM 1309 C CA . GLY A 1 164 ? 17.718 -0.635 -28.079 1.00 94.88 164 GLY A CA 1
ATOM 1310 C C . GLY A 1 164 ? 17.827 0.274 -26.863 1.00 94.88 164 GLY A C 1
ATOM 1311 O O . GLY A 1 164 ? 17.764 -0.185 -25.723 1.00 94.88 164 GLY A O 1
ATOM 1312 N N . ASP A 1 165 ? 17.974 1.569 -27.138 1.00 94.75 165 ASP A N 1
ATOM 1313 C CA . ASP A 1 165 ? 17.998 2.628 -26.126 1.00 94.75 165 ASP A CA 1
ATOM 1314 C C . ASP A 1 165 ? 16.564 3.064 -25.813 1.00 94.75 165 ASP A C 1
ATOM 1316 O O . ASP A 1 165 ?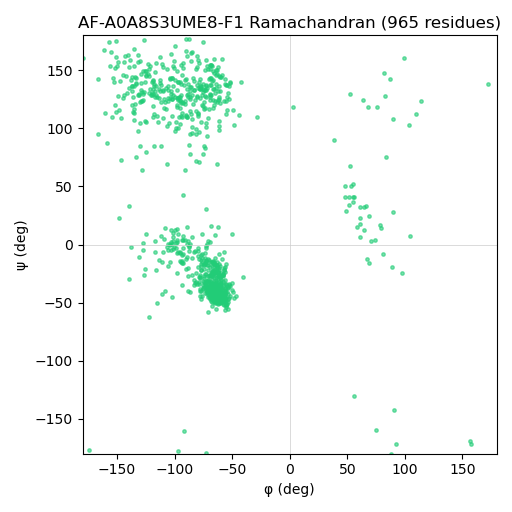 15.858 3.631 -26.656 1.00 94.75 165 ASP A O 1
ATOM 1320 N N . LEU A 1 166 ? 16.130 2.770 -24.589 1.00 93.75 166 LEU A N 1
ATOM 1321 C CA . LEU A 1 166 ? 14.772 3.023 -24.122 1.00 93.75 166 LEU A CA 1
ATOM 1322 C C . LEU A 1 166 ? 14.683 4.253 -23.207 1.00 93.75 166 LEU A C 1
ATOM 1324 O O . LEU A 1 166 ? 13.578 4.616 -22.790 1.00 93.75 166 LEU A O 1
ATOM 1328 N N . ASN A 1 167 ? 15.816 4.883 -22.859 1.00 91.50 167 ASN A N 1
ATOM 1329 C CA . ASN A 1 167 ? 15.894 5.995 -21.900 1.00 91.50 167 ASN A CA 1
ATOM 1330 C C . ASN A 1 167 ? 15.137 5.727 -20.574 1.00 91.50 167 ASN A C 1
ATOM 1332 O O . ASN A 1 167 ? 14.600 6.631 -19.910 1.00 91.50 167 ASN A O 1
ATOM 1336 N N . ALA A 1 168 ? 15.038 4.455 -20.196 1.00 90.38 168 ALA A N 1
ATOM 1337 C CA . ALA A 1 168 ? 14.286 3.997 -19.046 1.00 90.38 168 ALA A CA 1
ATOM 1338 C C . ALA A 1 168 ? 15.218 3.703 -17.883 1.00 90.38 168 ALA A C 1
ATOM 1340 O O . ALA A 1 168 ? 16.243 3.071 -18.051 1.00 90.38 168 ALA A O 1
ATOM 1341 N N . HIS A 1 169 ? 14.848 4.127 -16.681 1.00 89.88 169 HIS A N 1
ATOM 1342 C CA . HIS A 1 169 ? 15.589 3.770 -15.479 1.00 89.88 169 HIS A CA 1
ATOM 1343 C C . HIS A 1 169 ? 14.734 2.788 -14.706 1.00 89.88 169 HIS A C 1
ATOM 1345 O O . HIS A 1 169 ? 13.610 3.131 -14.343 1.00 89.88 169 HIS A O 1
ATOM 1351 N N . ILE A 1 170 ? 15.266 1.601 -14.433 1.00 88.19 170 ILE A N 1
ATOM 1352 C CA . ILE A 1 170 ? 14.579 0.566 -13.658 1.00 88.19 170 ILE A CA 1
ATOM 1353 C C . ILE A 1 170 ? 15.420 0.234 -12.425 1.00 88.19 170 ILE A C 1
ATOM 1355 O O . ILE A 1 170 ? 16.620 -0.031 -12.539 1.00 88.19 170 ILE A O 1
ATOM 1359 N N . ASN A 1 171 ? 14.803 0.257 -11.242 1.00 83.81 171 ASN A N 1
ATOM 1360 C CA . ASN A 1 171 ? 15.448 -0.155 -9.999 1.00 83.81 171 ASN A CA 1
ATOM 1361 C C . ASN A 1 171 ? 15.722 -1.669 -10.008 1.00 83.81 171 ASN A C 1
ATOM 1363 O O . ASN A 1 171 ? 14.885 -2.452 -10.454 1.00 83.81 171 ASN A O 1
ATOM 1367 N N . CYS A 1 172 ? 16.870 -2.096 -9.479 1.00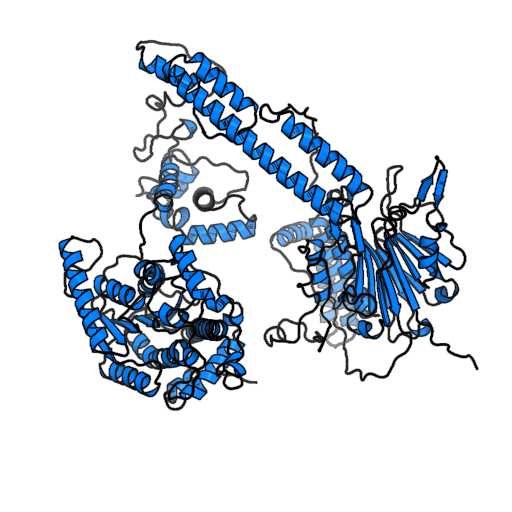 72.69 172 CYS A N 1
ATOM 1368 C CA . CYS A 1 172 ? 17.248 -3.512 -9.432 1.00 72.69 172 CYS A CA 1
ATOM 1369 C C . CYS A 1 172 ? 16.345 -4.385 -8.538 1.00 72.69 172 CYS A C 1
ATOM 1371 O O . CYS A 1 172 ? 16.358 -5.602 -8.682 1.00 72.69 172 CYS A O 1
ATOM 1373 N N . LYS A 1 173 ? 15.551 -3.787 -7.638 1.00 73.19 173 LYS A N 1
ATOM 1374 C CA . LYS A 1 173 ? 14.605 -4.504 -6.764 1.00 73.19 173 LYS A CA 1
ATOM 1375 C C . LYS A 1 173 ? 13.205 -4.671 -7.357 1.00 73.19 173 LYS A C 1
ATOM 1377 O O . LYS A 1 173 ? 12.410 -5.406 -6.786 1.00 73.19 173 LYS A O 1
ATOM 1382 N N . GLU A 1 174 ? 12.884 -3.963 -8.437 1.00 81.12 174 GLU A N 1
ATOM 1383 C CA . GLU A 1 174 ? 11.574 -4.063 -9.087 1.00 81.12 174 GLU A CA 1
ATOM 1384 C C . GLU A 1 174 ? 11.581 -5.213 -10.101 1.00 81.12 174 GLU A C 1
ATOM 1386 O O . GLU A 1 174 ? 12.553 -5.395 -10.845 1.00 81.12 174 GLU A O 1
ATOM 1391 N N . LEU A 1 175 ? 10.516 -6.013 -10.089 1.00 79.31 175 LEU A N 1
ATOM 1392 C CA . LEU A 1 175 ? 10.401 -7.242 -10.868 1.00 79.31 175 LEU A CA 1
ATOM 1393 C C . LEU A 1 175 ? 9.694 -6.972 -12.194 1.00 79.31 175 LEU A C 1
ATOM 1395 O O . LEU A 1 175 ? 8.710 -6.245 -12.239 1.00 79.31 175 LEU A O 1
ATOM 1399 N N . ASP A 1 176 ? 10.210 -7.576 -13.258 1.00 81.06 176 ASP A N 1
ATOM 1400 C CA . ASP A 1 176 ? 9.646 -7.602 -14.614 1.00 81.06 176 ASP A CA 1
ATOM 1401 C C . ASP A 1 176 ? 8.862 -8.899 -14.894 1.00 81.06 176 ASP A C 1
ATOM 1403 O O . ASP A 1 176 ? 8.580 -9.242 -16.039 1.00 81.06 176 ASP A O 1
ATOM 1407 N N . PHE A 1 177 ? 8.565 -9.650 -13.834 1.00 74.62 177 PHE A N 1
ATOM 1408 C CA . PHE A 1 177 ? 7.779 -10.876 -13.830 1.00 74.62 177 PHE A CA 1
ATOM 1409 C C . PHE A 1 177 ? 7.072 -11.018 -12.478 1.00 74.62 177 PHE A C 1
ATOM 1411 O O . PHE A 1 177 ? 7.469 -10.387 -11.495 1.00 74.62 177 PHE A O 1
ATOM 1418 N N . ILE A 1 178 ? 6.039 -11.854 -12.422 1.00 63.94 178 ILE A N 1
ATOM 1419 C CA . ILE A 1 178 ? 5.284 -12.122 -11.196 1.00 63.94 178 ILE A CA 1
ATOM 1420 C C . ILE A 1 178 ? 5.884 -13.374 -10.555 1.00 63.94 178 ILE A C 1
ATOM 1422 O O . ILE A 1 178 ? 6.116 -14.376 -11.230 1.00 63.94 178 ILE A O 1
ATOM 1426 N N . THR A 1 179 ? 6.220 -13.301 -9.270 1.00 53.84 179 THR A N 1
ATOM 1427 C CA . THR A 1 179 ? 6.835 -14.412 -8.536 1.00 53.84 179 THR A CA 1
ATOM 1428 C C . THR A 1 179 ? 5.797 -15.455 -8.151 1.00 53.84 179 THR A C 1
ATOM 1430 O O . THR A 1 179 ? 4.771 -15.107 -7.581 1.00 53.84 179 THR A O 1
ATOM 1433 N N . ASN A 1 180 ? 6.129 -16.728 -8.382 1.00 45.62 180 ASN A N 1
ATOM 1434 C CA . ASN A 1 180 ? 5.354 -17.892 -7.937 1.00 45.62 180 ASN A CA 1
ATOM 1435 C C . ASN A 1 180 ? 5.300 -18.074 -6.415 1.00 45.62 180 ASN A C 1
ATOM 1437 O O . ASN A 1 180 ? 4.492 -18.837 -5.897 1.00 45.62 180 ASN A O 1
ATOM 1441 N N . GLU A 1 181 ? 6.172 -17.396 -5.672 1.00 38.78 181 GLU A N 1
ATOM 1442 C CA . GLU A 1 181 ? 6.098 -17.412 -4.220 1.00 38.78 181 GLU A CA 1
ATOM 1443 C C . GLU A 1 181 ? 5.034 -16.412 -3.751 1.00 38.78 181 GLU A C 1
ATOM 1445 O O . GLU A 1 181 ? 5.297 -15.220 -3.595 1.00 38.78 181 GLU A O 1
ATOM 1450 N N . VAL A 1 182 ? 3.863 -16.979 -3.441 1.00 35.72 182 VAL A N 1
ATOM 1451 C CA . VAL A 1 182 ? 2.842 -16.459 -2.520 1.00 35.72 182 VAL A CA 1
ATOM 1452 C C . VAL A 1 182 ? 1.872 -15.426 -3.108 1.00 35.72 182 VAL A C 1
ATOM 1454 O O . VAL A 1 182 ? 1.920 -14.254 -2.744 1.00 35.72 182 VAL A O 1
ATOM 1457 N N . ASP A 1 183 ? 0.915 -15.889 -3.920 1.00 36.00 183 ASP A N 1
ATOM 1458 C CA . ASP A 1 183 ? -0.475 -15.411 -3.846 1.00 36.00 183 ASP A CA 1
ATOM 1459 C C . ASP A 1 183 ? -1.428 -16.337 -4.639 1.00 36.00 183 ASP A C 1
ATOM 1461 O O . ASP A 1 183 ? -1.674 -16.114 -5.821 1.00 36.00 183 ASP A O 1
ATOM 1465 N N . ASP A 1 184 ? -2.073 -17.307 -3.977 1.00 36.56 184 ASP A N 1
ATOM 1466 C CA . ASP A 1 184 ? -3.257 -18.001 -4.540 1.00 36.56 184 ASP A CA 1
ATOM 1467 C C . ASP A 1 184 ? -4.399 -17.003 -4.852 1.00 36.56 184 ASP A C 1
ATOM 1469 O O . ASP A 1 184 ? -5.376 -17.320 -5.530 1.00 36.56 184 ASP A O 1
ATOM 1473 N N . SER A 1 185 ? -4.297 -15.753 -4.367 1.00 39.16 185 SER A N 1
ATOM 1474 C CA . SER A 1 185 ? -5.225 -14.686 -4.734 1.00 39.16 185 SER A CA 1
ATOM 1475 C C . SER A 1 185 ? -4.935 -14.040 -6.085 1.00 39.16 185 SER A C 1
ATOM 1477 O O . SER A 1 185 ? -5.855 -13.444 -6.639 1.00 39.16 185 SER A O 1
ATOM 1479 N N . LEU A 1 186 ? -3.723 -14.176 -6.642 1.00 36.88 186 LEU A N 1
ATOM 1480 C CA . LEU A 1 186 ? -3.401 -13.691 -7.985 1.00 36.88 186 LEU A CA 1
ATOM 1481 C C . LEU A 1 186 ? -3.772 -14.704 -9.066 1.00 36.88 186 LEU A C 1
ATOM 1483 O O . LEU A 1 186 ? -4.135 -14.252 -10.140 1.00 36.88 186 LEU A O 1
ATOM 1487 N N . ASP A 1 187 ? -3.825 -16.011 -8.800 1.00 38.12 187 ASP A N 1
ATOM 1488 C CA . ASP A 1 187 ? -4.292 -17.002 -9.793 1.00 38.12 187 ASP A CA 1
ATOM 1489 C C . ASP A 1 187 ? -5.722 -16.725 -10.295 1.00 38.12 187 ASP A C 1
ATOM 1491 O O . ASP A 1 187 ? -6.055 -17.016 -11.441 1.00 38.12 187 ASP A O 1
ATOM 1495 N N . ASN A 1 188 ? -6.546 -16.046 -9.487 1.00 37.72 188 ASN A N 1
ATOM 1496 C CA . ASN A 1 188 ? -7.888 -15.595 -9.875 1.00 37.72 188 ASN A CA 1
ATOM 1497 C C . ASN A 1 188 ? -7.925 -14.235 -10.614 1.00 37.72 188 ASN A C 1
ATOM 1499 O O . ASN A 1 188 ? -8.969 -13.859 -11.153 1.00 37.72 188 ASN A O 1
ATOM 1503 N N . PHE A 1 189 ? -6.823 -13.473 -10.633 1.00 36.75 189 PHE A N 1
ATOM 1504 C CA . PHE A 1 189 ? -6.686 -12.189 -11.353 1.00 36.75 189 PHE A CA 1
ATOM 1505 C C . PHE A 1 189 ? -5.679 -12.238 -12.509 1.00 36.75 189 PHE A C 1
ATOM 1507 O O . PHE A 1 189 ? -5.640 -11.322 -13.335 1.00 36.75 189 PHE A O 1
ATOM 1514 N N . LEU A 1 190 ? -4.872 -13.289 -12.572 1.00 35.00 190 LEU A N 1
ATOM 1515 C CA . LEU A 1 190 ? -4.024 -13.628 -13.692 1.00 35.00 190 LEU A CA 1
ATOM 1516 C C . LEU A 1 190 ? -4.905 -14.295 -14.754 1.00 35.00 190 LEU A C 1
ATOM 1518 O O . LEU A 1 190 ? -5.826 -15.044 -14.427 1.00 35.00 190 LEU A O 1
ATOM 1522 N N . PRO A 1 191 ? -4.704 -13.994 -16.044 1.00 39.69 191 PRO A N 1
ATOM 1523 C CA . PRO A 1 191 ? -5.457 -14.680 -17.080 1.00 39.69 191 PRO A CA 1
ATOM 1524 C C . PRO A 1 191 ? -5.148 -16.185 -17.002 1.00 39.69 191 PRO A C 1
ATOM 1526 O O . PRO A 1 191 ? -4.019 -16.560 -16.704 1.00 39.69 191 PRO A O 1
ATOM 1529 N N . THR A 1 192 ? -6.128 -17.053 -17.273 1.00 36.75 192 THR A N 1
ATOM 1530 C CA . THR A 1 192 ? -6.056 -18.525 -17.079 1.00 36.75 192 THR A CA 1
ATOM 1531 C C . THR A 1 192 ? -4.912 -19.237 -17.821 1.00 36.75 192 THR A C 1
ATOM 1533 O O . THR A 1 192 ? -4.717 -20.434 -17.665 1.00 36.75 192 THR A O 1
ATOM 1536 N N . ASN A 1 193 ? -4.168 -18.520 -18.659 1.00 38.09 193 ASN A N 1
ATOM 1537 C CA . ASN A 1 193 ? -3.004 -18.974 -19.419 1.00 38.09 193 ASN A CA 1
ATOM 1538 C C . ASN A 1 193 ? -1.670 -18.388 -18.905 1.00 38.09 193 ASN A C 1
ATOM 1540 O O . ASN A 1 193 ? -0.643 -18.508 -19.578 1.00 38.09 193 ASN A O 1
ATOM 1544 N N . TYR A 1 194 ? -1.693 -17.633 -17.807 1.00 40.97 194 TYR A N 1
ATOM 1545 C CA . TYR A 1 194 ? -0.495 -17.077 -17.206 1.00 40.97 194 TYR A CA 1
ATOM 1546 C C . TYR A 1 194 ? 0.274 -18.211 -16.541 1.00 40.97 194 TYR A C 1
ATOM 1548 O O . TYR A 1 194 ? -0.105 -18.686 -15.477 1.00 40.97 194 TYR A O 1
ATOM 1556 N N . VAL A 1 195 ? 1.358 -18.655 -17.171 1.00 45.97 195 VAL A N 1
ATOM 1557 C CA . VAL A 1 195 ? 2.265 -19.598 -16.529 1.00 45.97 195 VAL A CA 1
ATOM 1558 C C . VAL A 1 195 ? 3.296 -18.793 -15.772 1.00 45.97 195 VAL A C 1
ATOM 1560 O O . VAL A 1 195 ? 4.130 -18.089 -16.344 1.00 45.97 195 VAL A O 1
ATOM 1563 N N . ALA A 1 196 ? 3.190 -18.857 -14.456 1.00 42.62 196 ALA A N 1
ATOM 1564 C CA . ALA A 1 196 ? 4.163 -18.252 -13.589 1.00 42.62 196 ALA A CA 1
ATOM 1565 C C . ALA A 1 196 ? 5.486 -19.028 -13.705 1.00 42.62 196 ALA A C 1
ATOM 1567 O O . ALA A 1 196 ? 5.530 -20.257 -13.603 1.00 42.62 196 ALA A O 1
ATOM 1568 N N . ASP A 1 197 ? 6.576 -18.303 -13.955 1.00 43.94 197 ASP A N 1
ATOM 1569 C CA . ASP A 1 197 ? 7.892 -18.904 -14.155 1.00 43.94 197 ASP A CA 1
ATOM 1570 C C . ASP A 1 197 ? 8.348 -19.558 -12.847 1.00 43.94 197 ASP A C 1
ATOM 1572 O O . ASP A 1 197 ? 8.495 -18.893 -11.818 1.00 43.94 197 ASP A O 1
ATOM 1576 N N . SER A 1 198 ? 8.585 -20.868 -12.861 1.00 41.12 198 SER A N 1
ATOM 1577 C CA . SER A 1 198 ? 8.908 -21.614 -11.642 1.00 41.12 198 SER A CA 1
ATOM 1578 C C . SER A 1 198 ? 10.246 -21.206 -11.015 1.00 41.12 198 SER A C 1
ATOM 1580 O O . SER A 1 198 ? 10.358 -21.306 -9.801 1.00 41.12 198 SER A O 1
ATOM 1582 N N . VAL A 1 199 ? 11.213 -20.647 -11.766 1.00 52.78 199 VAL A N 1
ATOM 1583 C CA . VAL A 1 199 ? 12.398 -19.948 -11.213 1.00 52.78 199 VAL A CA 1
ATOM 1584 C C . VAL A 1 199 ? 13.013 -18.982 -12.253 1.00 52.78 199 VAL A C 1
ATOM 1586 O O . VAL A 1 199 ? 13.945 -19.345 -12.974 1.00 52.78 199 VAL A O 1
ATOM 1589 N N . CYS A 1 200 ? 12.553 -17.727 -12.345 1.00 59.66 200 CYS A N 1
ATOM 1590 C CA . CYS A 1 200 ? 13.266 -16.698 -13.124 1.00 59.66 200 CYS A CA 1
ATOM 1591 C C . CYS A 1 200 ? 14.349 -16.021 -12.261 1.00 59.66 200 CYS A C 1
ATOM 1593 O O . CYS A 1 200 ? 14.073 -15.532 -11.165 1.00 59.66 200 CYS A O 1
ATOM 1595 N N . LYS A 1 201 ? 15.604 -15.977 -12.736 1.00 63.56 201 LYS A N 1
ATOM 1596 C CA . LYS A 1 201 ? 16.711 -15.342 -11.996 1.00 63.56 201 LYS A CA 1
ATOM 1597 C C . LYS A 1 201 ? 16.469 -13.836 -11.841 1.00 63.56 201 LYS A C 1
ATOM 1599 O O . LYS A 1 201 ? 16.140 -13.146 -12.810 1.00 63.56 201 LYS A O 1
ATOM 1604 N N . PHE A 1 202 ? 16.690 -13.308 -10.637 1.00 71.88 202 PHE A N 1
ATOM 1605 C CA . PHE A 1 202 ? 16.655 -11.866 -10.391 1.00 71.88 202 PHE A CA 1
ATOM 1606 C C . PHE A 1 202 ? 17.741 -11.132 -11.183 1.00 71.88 202 PHE A C 1
ATOM 1608 O O . PHE A 1 202 ? 18.825 -11.665 -11.427 1.00 71.88 202 PHE A O 1
ATOM 1615 N N . ARG A 1 203 ? 17.457 -9.877 -11.544 1.00 82.94 203 ARG A N 1
ATOM 1616 C CA . ARG A 1 203 ? 18.427 -8.993 -12.196 1.00 82.94 203 ARG A CA 1
ATOM 1617 C C . ARG A 1 203 ? 19.442 -8.516 -11.162 1.00 82.94 203 ARG A C 1
ATOM 1619 O O . ARG A 1 203 ? 19.100 -7.783 -10.238 1.00 82.94 203 ARG A O 1
ATOM 1626 N N . ASN A 1 204 ? 20.703 -8.882 -11.335 1.00 72.44 204 ASN A N 1
ATOM 1627 C CA . ASN A 1 204 ? 21.783 -8.489 -10.437 1.00 72.44 204 ASN A CA 1
ATOM 1628 C C . ASN A 1 204 ? 22.447 -7.183 -10.904 1.00 72.44 204 ASN A C 1
ATOM 1630 O O . ASN A 1 204 ? 23.601 -7.170 -11.325 1.00 72.44 204 ASN A O 1
ATOM 1634 N N . THR A 1 205 ? 21.688 -6.084 -10.899 1.00 73.25 205 THR A N 1
ATOM 1635 C CA . THR A 1 205 ? 22.144 -4.783 -11.413 1.00 73.25 205 THR A CA 1
ATOM 1636 C C . THR A 1 205 ? 22.834 -3.922 -10.357 1.00 73.25 205 THR A C 1
ATOM 1638 O O . THR A 1 205 ? 22.278 -3.671 -9.288 1.00 73.25 205 THR A O 1
ATOM 1641 N N . GLN A 1 206 ? 24.034 -3.417 -10.675 1.00 58.41 206 GLN A N 1
ATOM 1642 C CA . GLN A 1 206 ? 24.882 -2.657 -9.740 1.00 58.41 206 GLN A CA 1
ATOM 1643 C C . GLN A 1 206 ? 24.403 -1.224 -9.461 1.00 58.41 206 GLN A C 1
ATOM 1645 O O . GLN A 1 206 ? 24.812 -0.611 -8.474 1.00 58.41 206 GLN A O 1
ATOM 1650 N N . VAL A 1 207 ? 23.535 -0.666 -10.310 1.00 64.38 207 VAL A N 1
ATOM 1651 C CA . VAL A 1 207 ? 23.093 0.730 -10.198 1.00 64.38 207 VAL A CA 1
ATOM 1652 C C . VAL A 1 207 ? 21.800 0.829 -9.386 1.00 64.38 207 VAL A C 1
ATOM 1654 O O . VAL A 1 207 ? 20.715 0.485 -9.853 1.00 64.38 207 VAL A O 1
ATOM 1657 N N . HIS A 1 208 ? 21.885 1.387 -8.176 1.00 64.50 208 HIS A N 1
ATOM 1658 C CA . HIS A 1 208 ? 20.711 1.736 -7.367 1.00 64.50 208 HIS A CA 1
ATOM 1659 C C . HIS A 1 208 ? 20.060 3.049 -7.847 1.00 64.50 208 HIS A C 1
ATOM 1661 O O . HIS A 1 208 ? 20.128 4.082 -7.177 1.00 64.50 208 HIS A O 1
ATOM 1667 N N . GLN A 1 209 ? 19.419 3.014 -9.018 1.00 71.19 209 GLN A N 1
ATOM 1668 C CA . GLN A 1 209 ? 18.650 4.135 -9.572 1.00 71.19 209 GLN A CA 1
ATOM 1669 C C . GLN A 1 209 ? 17.163 4.065 -9.196 1.00 71.19 209 GLN A C 1
ATOM 1671 O O . GLN A 1 209 ? 16.613 2.994 -8.942 1.00 71.19 209 GLN A O 1
ATOM 1676 N N . LYS A 1 210 ? 16.493 5.222 -9.123 1.00 81.31 210 LYS A N 1
ATOM 1677 C CA . LYS A 1 210 ? 15.031 5.269 -8.954 1.00 81.31 210 LYS A CA 1
ATOM 1678 C C . LYS A 1 210 ? 14.356 4.980 -10.288 1.00 81.31 210 LYS A C 1
ATOM 1680 O O . LYS A 1 210 ? 14.751 5.583 -11.286 1.00 81.31 210 LYS A O 1
ATOM 1685 N N . THR A 1 211 ? 13.317 4.149 -10.271 1.00 86.62 211 THR A N 1
ATOM 1686 C CA . THR A 1 211 ? 12.543 3.859 -11.476 1.00 86.62 211 THR A CA 1
ATOM 1687 C C . THR A 1 211 ? 11.879 5.130 -12.011 1.00 86.62 211 THR A C 1
ATOM 1689 O O . THR A 1 211 ? 11.189 5.835 -11.265 1.00 86.62 211 THR A O 1
ATOM 1692 N N . ASN A 1 212 ? 12.128 5.461 -13.281 1.00 87.44 212 ASN A N 1
ATOM 1693 C CA . ASN A 1 212 ? 11.503 6.597 -13.966 1.00 87.44 212 ASN A CA 1
ATOM 1694 C C . ASN A 1 212 ? 10.193 6.157 -14.661 1.00 87.44 212 ASN A C 1
ATOM 1696 O O . ASN A 1 212 ? 9.822 4.989 -14.613 1.00 87.44 212 ASN A O 1
ATOM 1700 N N . ASN A 1 213 ? 9.450 7.082 -15.278 1.00 86.50 213 ASN A N 1
ATOM 1701 C CA . ASN A 1 213 ? 8.151 6.742 -15.878 1.00 86.50 213 ASN A CA 1
ATOM 1702 C C . ASN A 1 213 ? 8.265 5.704 -17.006 1.00 86.50 213 ASN A C 1
ATOM 1704 O O . ASN A 1 213 ? 7.455 4.789 -17.049 1.00 86.50 213 ASN A O 1
ATOM 1708 N N . TYR A 1 214 ? 9.276 5.812 -17.874 1.00 91.81 214 TYR A N 1
ATOM 1709 C CA . TYR A 1 214 ? 9.518 4.815 -18.922 1.00 91.81 214 TYR A CA 1
ATOM 1710 C C . TYR A 1 214 ? 9.893 3.454 -18.334 1.00 91.81 214 TYR A C 1
ATOM 1712 O O . TYR A 1 214 ? 9.433 2.434 -18.826 1.00 91.81 214 TYR A O 1
ATOM 1720 N N . GLY A 1 215 ? 10.649 3.435 -17.233 1.00 89.44 215 GLY A N 1
ATOM 1721 C CA . GLY A 1 215 ? 10.959 2.214 -16.499 1.00 89.44 215 GLY A CA 1
ATOM 1722 C C . GLY A 1 215 ? 9.710 1.503 -15.990 1.00 89.44 215 GLY A C 1
ATOM 1723 O O . GLY A 1 215 ? 9.618 0.292 -16.131 1.00 89.44 215 GLY A O 1
ATOM 1724 N N . LYS A 1 216 ? 8.719 2.245 -15.479 1.00 88.00 216 LYS A N 1
ATOM 1725 C CA . LYS A 1 216 ? 7.424 1.663 -15.088 1.00 88.00 216 LYS A CA 1
ATOM 1726 C C . LYS A 1 216 ? 6.669 1.090 -16.283 1.00 88.00 216 LYS A C 1
ATOM 1728 O O . LYS A 1 216 ? 6.269 -0.057 -16.222 1.00 88.00 216 LYS A O 1
ATOM 1733 N N . LEU A 1 217 ? 6.567 1.847 -17.377 1.00 88.19 217 LEU A N 1
ATOM 1734 C CA . LEU A 1 217 ? 5.885 1.386 -18.592 1.00 88.19 217 LEU A CA 1
ATOM 1735 C C . LEU A 1 217 ? 6.534 0.126 -19.184 1.00 88.19 217 LEU A C 1
ATOM 1737 O O . LEU A 1 217 ? 5.833 -0.748 -19.671 1.00 88.19 217 LEU A O 1
ATOM 1741 N N . ILE A 1 218 ? 7.862 -0.002 -19.112 1.00 90.81 218 ILE A N 1
ATOM 1742 C CA . ILE A 1 218 ? 8.559 -1.224 -19.541 1.00 90.81 218 ILE A CA 1
ATOM 1743 C C . ILE A 1 218 ? 8.285 -2.390 -18.593 1.00 90.81 218 ILE A C 1
ATOM 1745 O O . ILE A 1 218 ? 8.111 -3.506 -19.069 1.00 90.81 218 ILE A O 1
ATOM 1749 N N . LEU A 1 219 ? 8.262 -2.165 -17.274 1.00 87.25 219 LEU A N 1
ATOM 1750 C CA . LEU A 1 219 ? 7.911 -3.213 -16.310 1.00 87.25 219 LEU A CA 1
ATOM 1751 C C . LEU A 1 219 ? 6.470 -3.697 -16.511 1.00 87.25 219 LEU A C 1
ATOM 1753 O O . LEU A 1 219 ? 6.240 -4.907 -16.515 1.00 87.25 219 LEU A O 1
ATOM 1757 N N . ASP A 1 220 ? 5.538 -2.768 -16.733 1.00 83.88 220 ASP A N 1
ATOM 1758 C CA . ASP A 1 220 ? 4.139 -3.063 -17.048 1.00 83.88 220 ASP A CA 1
ATOM 1759 C C . ASP A 1 220 ? 4.065 -3.878 -18.351 1.00 83.88 220 ASP A C 1
ATOM 1761 O O . ASP A 1 220 ? 3.542 -4.990 -18.350 1.00 83.88 220 ASP A O 1
ATOM 1765 N N . LEU A 1 221 ? 4.735 -3.422 -19.418 1.00 83.69 221 LEU A N 1
ATOM 1766 C CA . LEU A 1 221 ? 4.817 -4.134 -20.697 1.00 83.69 221 LEU A CA 1
ATOM 1767 C C . LEU A 1 221 ? 5.410 -5.547 -20.554 1.00 83.69 221 LEU A C 1
ATOM 1769 O O . LEU A 1 221 ? 4.905 -6.493 -21.157 1.00 83.69 221 LEU A O 1
ATOM 1773 N N . CYS A 1 222 ? 6.468 -5.714 -19.754 1.00 84.44 222 CYS A N 1
ATOM 1774 C CA . CYS A 1 222 ? 7.085 -7.021 -19.505 1.00 84.44 222 CYS A CA 1
ATOM 1775 C C . CYS A 1 222 ? 6.140 -7.968 -18.764 1.00 84.44 222 CYS A C 1
ATOM 1777 O O . CYS A 1 222 ? 6.040 -9.147 -19.112 1.00 84.44 222 CYS A O 1
ATOM 1779 N N . THR A 1 223 ? 5.424 -7.439 -17.775 1.00 78.44 223 THR A N 1
ATOM 1780 C CA . THR A 1 223 ? 4.485 -8.209 -16.961 1.00 78.44 223 THR A CA 1
ATOM 1781 C C . THR A 1 223 ? 3.264 -8.627 -17.780 1.00 78.44 223 THR A C 1
ATOM 1783 O O . THR A 1 223 ? 2.895 -9.801 -17.766 1.00 78.44 223 THR A O 1
ATOM 1786 N N . GLU A 1 224 ? 2.685 -7.699 -18.544 1.00 77.06 224 GLU A N 1
ATOM 1787 C CA . GLU A 1 224 ? 1.483 -7.915 -19.358 1.00 77.06 224 GLU A CA 1
ATOM 1788 C C . GLU A 1 224 ? 1.745 -8.791 -20.589 1.00 77.06 224 GLU A C 1
ATOM 1790 O O . GLU A 1 224 ? 0.913 -9.623 -20.944 1.00 77.06 224 GLU A O 1
ATOM 1795 N N . SER A 1 225 ? 2.909 -8.636 -21.230 1.00 77.94 225 SER A N 1
ATOM 1796 C CA . SER A 1 225 ? 3.252 -9.343 -22.475 1.00 77.94 225 SER A CA 1
ATOM 1797 C C . SER A 1 225 ? 4.181 -10.545 -22.277 1.00 77.94 225 SER A C 1
ATOM 1799 O O . SER A 1 225 ? 4.702 -11.078 -23.256 1.00 77.94 225 SER A O 1
ATOM 1801 N N . GLN A 1 226 ? 4.424 -10.957 -21.028 1.00 79.19 226 GLN A N 1
ATOM 1802 C CA . GLN A 1 226 ? 5.346 -12.046 -20.672 1.00 79.19 226 GLN A CA 1
ATOM 1803 C C . GLN A 1 226 ? 6.750 -11.891 -21.291 1.00 79.19 226 GLN A C 1
ATOM 1805 O O . GLN A 1 226 ? 7.373 -12.854 -21.739 1.00 79.19 226 GLN A O 1
ATOM 1810 N N . LEU A 1 227 ? 7.271 -10.663 -21.302 1.00 88.56 227 LEU A N 1
ATOM 1811 C CA . LEU A 1 227 ? 8.655 -10.396 -21.689 1.00 88.56 227 LEU A CA 1
ATOM 1812 C C . LEU A 1 227 ? 9.563 -10.388 -20.455 1.00 88.56 227 LEU A C 1
ATOM 1814 O O . LEU A 1 227 ? 9.124 -10.153 -19.330 1.00 88.56 227 LEU A O 1
ATOM 1818 N N . ARG A 1 228 ? 10.851 -10.649 -20.661 1.00 90.44 228 ARG A N 1
ATOM 1819 C CA . ARG A 1 228 ? 11.884 -10.669 -19.624 1.00 90.44 228 ARG A CA 1
ATOM 1820 C C . ARG A 1 228 ? 13.056 -9.804 -20.051 1.00 90.44 228 ARG A C 1
ATOM 1822 O O . ARG A 1 228 ? 13.550 -9.928 -21.167 1.00 90.44 228 ARG A O 1
ATOM 1829 N N . ILE A 1 229 ? 13.530 -8.962 -19.139 1.00 92.88 229 ILE A N 1
ATOM 1830 C CA . ILE A 1 229 ? 14.739 -8.149 -19.299 1.00 92.88 229 ILE A CA 1
ATOM 1831 C C . ILE A 1 229 ? 15.990 -9.034 -19.160 1.00 92.88 229 ILE A C 1
ATOM 1833 O O . ILE A 1 229 ? 16.207 -9.660 -18.123 1.00 92.88 229 ILE A O 1
ATOM 1837 N N . LEU A 1 230 ? 16.867 -9.066 -20.159 1.00 91.56 230 LEU A N 1
ATOM 1838 C CA . LEU A 1 230 ? 18.097 -9.865 -20.088 1.00 91.56 230 LEU A CA 1
ATOM 1839 C C . LEU A 1 230 ? 19.195 -9.200 -19.242 1.00 91.56 230 LEU A C 1
ATOM 1841 O O . LEU A 1 230 ? 20.011 -9.896 -18.633 1.00 91.56 230 LEU A O 1
ATOM 1845 N N . ASN A 1 231 ? 19.212 -7.864 -19.174 1.00 91.62 231 ASN A N 1
ATOM 1846 C CA . ASN A 1 231 ? 20.226 -7.097 -18.448 1.00 91.62 231 ASN A CA 1
ATOM 1847 C C . ASN A 1 231 ? 20.320 -7.534 -16.976 1.00 91.62 231 ASN A C 1
ATOM 1849 O O . ASN A 1 231 ? 19.336 -7.486 -16.228 1.00 91.62 231 ASN A O 1
ATOM 1853 N N . GLY A 1 232 ? 21.516 -7.933 -16.538 1.00 85.31 232 GLY A N 1
ATOM 1854 C CA . GLY A 1 232 ? 21.743 -8.441 -15.186 1.00 85.31 232 GLY A CA 1
ATOM 1855 C C . GLY A 1 232 ? 21.218 -9.855 -14.898 1.00 85.31 232 GLY A C 1
ATOM 1856 O O . GLY A 1 232 ? 21.291 -10.263 -13.739 1.00 85.31 232 GLY A O 1
ATOM 1857 N N . ARG A 1 233 ? 20.659 -10.590 -15.876 1.00 81.94 233 ARG A N 1
ATOM 1858 C CA . ARG A 1 233 ? 19.966 -11.880 -15.651 1.00 81.94 233 ARG A CA 1
ATOM 1859 C C . ARG A 1 233 ? 20.705 -13.100 -16.204 1.00 81.94 233 ARG A C 1
ATOM 1861 O O . ARG A 1 233 ? 20.744 -14.143 -15.549 1.00 81.94 233 ARG A O 1
ATOM 1868 N N . THR A 1 234 ? 21.253 -13.003 -17.408 1.00 76.62 234 THR A N 1
ATOM 1869 C CA . THR A 1 234 ? 21.860 -14.135 -18.129 1.00 76.62 234 THR A CA 1
ATOM 1870 C C . THR A 1 234 ? 23.388 -14.142 -18.005 1.00 76.62 234 THR A C 1
ATOM 1872 O O . THR A 1 234 ? 24.008 -13.214 -17.477 1.00 76.62 234 THR A O 1
ATOM 1875 N N . LEU A 1 235 ? 24.019 -15.228 -18.463 1.00 67.50 235 LEU A N 1
ATOM 1876 C CA . LEU A 1 235 ? 25.479 -15.322 -18.555 1.00 67.50 235 LEU A CA 1
ATOM 1877 C C . LEU A 1 235 ? 26.020 -14.210 -19.474 1.00 67.50 235 LEU A C 1
ATOM 1879 O O . LEU A 1 235 ? 25.340 -13.829 -20.424 1.00 67.50 235 LEU A O 1
ATOM 1883 N N . GLY A 1 236 ? 27.197 -13.667 -19.135 1.00 74.62 236 GLY A N 1
ATOM 1884 C CA . GLY A 1 236 ? 27.849 -12.537 -19.822 1.00 74.62 236 GLY A CA 1
ATOM 1885 C C . GLY A 1 236 ? 27.636 -11.160 -19.171 1.00 74.62 236 GLY A C 1
ATOM 1886 O O . GLY A 1 236 ? 28.507 -10.289 -19.269 1.00 74.62 236 GLY A O 1
ATOM 1887 N N . ASP A 1 237 ? 26.550 -10.996 -18.408 1.00 83.06 237 ASP A N 1
ATOM 1888 C CA . ASP A 1 237 ? 26.226 -9.777 -17.654 1.00 83.06 237 ASP A CA 1
ATOM 1889 C C . ASP A 1 237 ? 25.658 -10.078 -16.256 1.00 83.06 237 ASP A C 1
ATOM 1891 O O . ASP A 1 237 ? 24.843 -9.347 -15.705 1.00 83.06 237 ASP A O 1
ATOM 1895 N N . SER A 1 238 ? 26.109 -11.153 -15.611 1.00 66.75 238 SER A N 1
ATOM 1896 C CA . SER A 1 238 ? 25.631 -11.554 -14.274 1.00 66.75 238 SER A CA 1
ATOM 1897 C C . SER A 1 238 ? 25.890 -10.527 -13.160 1.00 66.75 238 SER A C 1
ATOM 1899 O O . SER A 1 238 ? 25.434 -10.703 -12.032 1.00 66.75 238 SER A O 1
ATOM 1901 N N . LYS A 1 239 ? 26.647 -9.467 -13.461 1.00 70.94 239 LYS A N 1
ATOM 1902 C CA . LYS A 1 239 ? 26.945 -8.330 -12.585 1.00 70.94 239 LYS A CA 1
ATOM 1903 C C . LYS A 1 239 ? 26.150 -7.066 -12.948 1.00 70.94 239 LYS A C 1
ATOM 1905 O O . LYS A 1 239 ? 26.360 -6.052 -12.292 1.00 70.94 239 LYS A O 1
ATOM 1910 N N . GLY A 1 240 ? 25.305 -7.109 -13.983 1.00 80.62 240 GLY A N 1
ATOM 1911 C CA . GLY A 1 240 ? 24.466 -6.003 -14.444 1.00 80.62 240 GLY A CA 1
ATOM 1912 C C . GLY A 1 240 ? 25.251 -4.720 -14.695 1.00 80.62 240 GLY A C 1
ATOM 1913 O O . GLY A 1 240 ? 25.122 -3.745 -13.944 1.00 80.62 240 GLY A O 1
ATOM 1914 N N . LYS A 1 241 ? 26.099 -4.770 -15.723 1.00 86.81 241 LYS A N 1
ATOM 1915 C CA . LYS A 1 241 ? 26.967 -3.686 -16.176 1.00 86.81 241 LYS A CA 1
ATOM 1916 C C . LYS A 1 241 ? 26.147 -2.480 -16.639 1.00 86.81 241 LYS A C 1
ATOM 1918 O O . LYS A 1 241 ? 25.005 -2.581 -17.077 1.00 86.81 241 LYS A O 1
ATOM 1923 N N . ILE A 1 242 ? 26.775 -1.318 -16.528 1.00 89.94 242 ILE A N 1
ATOM 1924 C CA . ILE A 1 242 ? 26.235 -0.027 -16.952 1.00 89.94 242 ILE A CA 1
ATOM 1925 C C . ILE A 1 242 ? 26.240 0.034 -18.481 1.00 89.94 242 ILE A C 1
ATOM 1927 O O . ILE A 1 242 ? 27.240 -0.338 -19.097 1.00 89.94 242 ILE A O 1
ATOM 1931 N N . THR A 1 243 ? 25.160 0.540 -19.078 1.00 92.50 243 THR A N 1
ATOM 1932 C CA . THR A 1 243 ? 25.076 0.723 -20.536 1.00 92.50 243 THR A CA 1
ATOM 1933 C C . THR A 1 243 ? 25.249 2.174 -20.964 1.00 92.50 243 THR A C 1
ATOM 1935 O O . THR A 1 243 ? 25.520 2.406 -22.130 1.00 92.50 243 THR A O 1
ATOM 1938 N N . PHE A 1 244 ? 25.155 3.144 -20.048 1.00 91.62 244 PHE A N 1
ATOM 1939 C CA . PHE A 1 244 ? 25.244 4.564 -20.377 1.00 91.62 244 PHE A CA 1
ATOM 1940 C C . PHE A 1 244 ? 26.099 5.369 -19.388 1.00 91.62 244 PHE A C 1
ATOM 1942 O O . PHE A 1 244 ? 25.979 5.237 -18.163 1.00 91.62 244 PHE A O 1
ATOM 1949 N N . TYR A 1 245 ? 26.942 6.254 -19.928 1.00 87.56 245 TYR A N 1
ATOM 1950 C CA . TYR A 1 245 ? 27.923 7.049 -19.193 1.00 87.56 245 TYR A CA 1
ATOM 1951 C C . TYR A 1 245 ? 27.930 8.510 -19.641 1.00 87.56 245 TYR A C 1
ATOM 1953 O O . TYR A 1 245 ? 28.532 8.859 -20.650 1.00 87.56 245 TYR A O 1
ATOM 1961 N N . ASN A 1 246 ? 27.413 9.420 -18.815 1.00 80.44 246 ASN A N 1
ATOM 1962 C CA . ASN A 1 246 ? 27.503 10.850 -19.100 1.00 80.44 246 ASN A CA 1
ATOM 1963 C C . ASN A 1 246 ? 28.110 11.664 -17.945 1.00 80.44 246 ASN A C 1
ATOM 1965 O O . ASN A 1 246 ? 28.401 11.187 -16.848 1.00 80.44 246 ASN A O 1
ATOM 1969 N N . HIS A 1 247 ? 28.293 12.963 -18.184 1.00 69.62 247 HIS A N 1
ATOM 1970 C CA . HIS A 1 247 ? 28.830 13.899 -17.189 1.00 69.62 247 HIS A CA 1
ATOM 1971 C C . HIS A 1 247 ? 27.935 14.083 -15.945 1.00 69.62 247 HIS A C 1
ATOM 1973 O O . HIS A 1 247 ? 28.397 14.597 -14.924 1.00 69.62 247 HIS A O 1
ATOM 1979 N N . ASN A 1 248 ? 26.655 13.703 -16.021 1.00 69.81 248 ASN A N 1
ATOM 1980 C CA . ASN A 1 248 ? 25.683 13.804 -14.932 1.00 69.81 248 ASN A CA 1
ATOM 1981 C C . ASN A 1 248 ? 25.552 12.509 -14.116 1.00 69.81 248 ASN A C 1
ATOM 1983 O O . ASN A 1 248 ? 24.998 12.560 -13.015 1.00 69.81 248 ASN A O 1
ATOM 1987 N N . GLY A 1 249 ? 26.068 11.383 -14.610 1.00 77.50 249 GLY A N 1
ATOM 1988 C CA . GLY A 1 249 ? 25.979 10.092 -13.946 1.00 77.50 249 GLY A CA 1
ATOM 1989 C C . GLY A 1 249 ? 26.113 8.920 -14.911 1.00 77.50 249 GLY A C 1
ATOM 1990 O O . GLY A 1 249 ? 26.494 9.071 -16.066 1.00 77.50 249 GLY A O 1
ATOM 1991 N N . VAL A 1 250 ? 25.806 7.744 -14.384 1.00 83.12 250 VAL A N 1
ATOM 1992 C CA . VAL A 1 250 ? 25.771 6.479 -15.114 1.00 83.12 250 VAL A CA 1
ATOM 1993 C C . VAL A 1 250 ? 24.397 5.853 -14.924 1.00 83.12 250 VAL A C 1
ATOM 1995 O O . VAL A 1 250 ? 23.816 5.991 -13.840 1.00 83.12 250 VAL A O 1
ATOM 1998 N N . SER A 1 251 ? 23.886 5.184 -15.947 1.00 88.56 251 SER A N 1
ATOM 1999 C CA . SER A 1 251 ? 22.597 4.495 -15.898 1.00 88.56 251 SER A CA 1
ATOM 2000 C C . SER A 1 251 ? 22.575 3.290 -16.836 1.00 88.56 251 SER A C 1
ATOM 2002 O O . SER A 1 251 ? 23.551 2.966 -17.516 1.00 88.56 251 SER A O 1
ATOM 2004 N N . ILE A 1 252 ? 21.474 2.554 -16.768 1.00 90.12 252 ILE A N 1
ATOM 2005 C CA . ILE A 1 252 ? 21.170 1.464 -17.686 1.00 90.12 252 ILE A CA 1
ATOM 2006 C C . ILE A 1 252 ? 19.954 1.937 -18.441 1.00 90.12 252 ILE A C 1
ATOM 2008 O O . ILE A 1 252 ? 18.878 1.976 -17.850 1.00 90.12 252 ILE A O 1
ATOM 2012 N N . ASP A 1 253 ? 20.184 2.327 -19.686 1.00 91.06 253 ASP A N 1
ATOM 2013 C CA . ASP A 1 253 ? 19.186 2.931 -20.567 1.00 91.06 253 ASP A CA 1
ATOM 2014 C C . ASP A 1 253 ? 18.928 2.022 -21.782 1.00 91.06 253 ASP A C 1
ATOM 2016 O O . ASP A 1 253 ? 17.843 2.055 -22.367 1.00 91.06 253 ASP A O 1
ATOM 2020 N N . ASP A 1 254 ? 19.892 1.148 -22.097 1.00 94.00 254 ASP A N 1
ATOM 2021 C CA . ASP A 1 254 ? 19.859 0.192 -23.199 1.00 94.00 254 ASP A CA 1
ATOM 2022 C C . ASP A 1 254 ? 19.434 -1.186 -22.690 1.00 94.00 254 ASP A C 1
ATOM 2024 O O . ASP A 1 254 ? 20.098 -1.800 -21.844 1.00 94.00 254 ASP A O 1
ATOM 2028 N N . TYR A 1 255 ? 18.327 -1.695 -23.222 1.00 95.12 255 TYR A N 1
ATOM 2029 C CA . TYR A 1 255 ? 17.725 -2.942 -22.765 1.00 95.12 255 TYR A CA 1
ATOM 2030 C C . TYR A 1 255 ? 17.591 -3.955 -23.894 1.00 95.12 255 TYR A C 1
ATOM 2032 O O . TYR A 1 255 ? 17.322 -3.606 -25.044 1.00 95.12 255 TYR A O 1
ATOM 2040 N N . CYS A 1 256 ? 17.727 -5.229 -23.528 1.00 96.06 256 CYS A N 1
ATOM 2041 C CA . CYS A 1 256 ? 17.279 -6.356 -24.333 1.00 96.06 256 CYS A CA 1
ATOM 2042 C C . CYS A 1 256 ? 16.135 -7.058 -23.594 1.00 96.06 256 CYS A C 1
ATOM 2044 O O . CYS A 1 256 ? 16.297 -7.440 -22.432 1.00 96.06 256 CYS A O 1
ATOM 2046 N N . LEU A 1 257 ? 14.996 -7.230 -24.264 1.00 95.69 257 LEU A N 1
ATOM 2047 C CA . LEU A 1 257 ? 13.809 -7.926 -23.769 1.00 95.69 257 LEU A CA 1
ATOM 2048 C C . LEU A 1 257 ? 13.523 -9.128 -24.671 1.00 95.69 257 LEU A C 1
ATOM 2050 O O . LEU A 1 257 ? 13.646 -9.001 -25.888 1.00 95.69 257 LEU A O 1
ATOM 2054 N N . CYS A 1 258 ? 13.099 -10.262 -24.120 1.00 93.62 258 CYS A N 1
ATOM 2055 C CA . CYS A 1 258 ? 12.595 -11.381 -24.923 1.00 93.62 258 CYS A CA 1
ATOM 2056 C C . CYS A 1 258 ? 11.366 -12.037 -24.294 1.00 93.62 258 CYS A C 1
ATOM 2058 O O . CYS A 1 258 ? 11.164 -11.921 -23.087 1.00 93.62 258 CYS A O 1
ATOM 2060 N N . SER A 1 259 ? 10.568 -12.750 -25.089 1.00 90.50 259 SER A N 1
ATOM 2061 C CA . SER A 1 259 ? 9.513 -13.637 -24.581 1.00 90.50 259 SER A CA 1
ATOM 2062 C C . SER A 1 259 ? 10.070 -14.612 -23.538 1.00 90.50 259 SER A C 1
ATOM 2064 O O . SER A 1 259 ? 11.172 -15.140 -23.713 1.00 90.50 259 SER A O 1
ATOM 2066 N N . SER A 1 260 ? 9.320 -14.854 -22.460 1.00 84.31 260 SER A N 1
ATOM 2067 C CA . SER A 1 260 ? 9.708 -15.781 -21.386 1.00 84.31 260 SER A CA 1
ATOM 2068 C C . SER A 1 260 ? 10.000 -17.187 -21.918 1.00 84.31 260 SER A C 1
ATOM 2070 O O . SER A 1 260 ? 11.039 -17.754 -21.585 1.00 84.31 260 SER A O 1
ATOM 2072 N N . GLU A 1 261 ? 9.155 -17.697 -22.820 1.00 80.44 261 GLU A N 1
ATOM 2073 C CA . GLU A 1 261 ? 9.322 -18.998 -23.492 1.00 80.44 261 GLU A CA 1
ATOM 2074 C C . GLU A 1 261 ? 10.615 -19.087 -24.317 1.00 80.44 261 GLU A C 1
ATOM 2076 O O . GLU A 1 261 ? 11.178 -20.167 -24.462 1.00 80.44 261 GLU A O 1
ATOM 2081 N N . PHE A 1 262 ? 11.119 -17.954 -24.815 1.00 85.69 262 PHE A N 1
ATOM 2082 C CA . PHE A 1 262 ? 12.325 -17.887 -25.646 1.00 85.69 262 PHE A CA 1
ATOM 2083 C C . PHE A 1 262 ? 13.613 -17.719 -24.827 1.00 85.69 262 PHE A C 1
ATOM 2085 O O . PHE A 1 262 ? 14.722 -17.854 -25.347 1.00 85.69 262 PHE A O 1
ATOM 2092 N N . LEU A 1 263 ? 13.497 -17.429 -23.528 1.00 82.75 263 LEU A N 1
ATOM 2093 C CA . LEU A 1 263 ? 14.641 -17.220 -22.641 1.00 82.75 263 LEU A CA 1
ATOM 2094 C C . LEU A 1 263 ? 15.639 -18.403 -22.623 1.00 82.75 263 LEU A C 1
ATOM 2096 O O . LEU A 1 263 ? 16.841 -18.134 -22.599 1.00 82.75 263 LEU A O 1
ATOM 2100 N N . PRO A 1 264 ? 15.220 -19.689 -22.683 1.00 81.25 264 PRO A N 1
ATOM 2101 C CA . PRO A 1 264 ? 16.141 -20.828 -22.764 1.00 81.25 264 PRO A CA 1
ATOM 2102 C C . PRO A 1 264 ? 17.019 -20.850 -24.024 1.00 81.25 264 PRO A C 1
ATOM 2104 O O . PRO A 1 264 ? 18.094 -21.449 -24.002 1.00 81.25 264 PRO A O 1
ATOM 2107 N N . ASN A 1 265 ? 16.595 -20.194 -25.108 1.00 83.56 265 ASN A N 1
ATOM 2108 C CA . ASN A 1 265 ? 17.351 -20.117 -26.358 1.00 83.56 265 ASN A CA 1
ATOM 2109 C C . ASN A 1 265 ? 18.476 -19.072 -26.288 1.00 83.56 265 ASN A C 1
ATOM 2111 O O . ASN A 1 265 ? 19.352 -19.058 -27.156 1.00 83.56 265 ASN A O 1
ATOM 2115 N N . ILE A 1 266 ? 18.486 -18.212 -25.263 1.00 86.50 266 ILE A N 1
ATOM 2116 C CA . ILE A 1 266 ? 19.531 -17.212 -25.040 1.00 86.50 266 ILE A CA 1
ATOM 2117 C C . ILE A 1 266 ? 20.753 -17.875 -24.394 1.00 86.50 266 ILE A C 1
ATOM 2119 O O . ILE A 1 266 ? 20.738 -18.255 -23.224 1.00 86.50 266 ILE A O 1
ATOM 2123 N N . VAL A 1 267 ? 21.851 -17.948 -25.146 1.00 84.94 267 VAL A N 1
ATOM 2124 C CA . VAL A 1 267 ? 23.129 -18.511 -24.680 1.00 84.94 267 VAL A CA 1
ATOM 2125 C C . VAL A 1 267 ? 23.858 -17.524 -23.777 1.00 84.94 267 VAL A C 1
ATOM 2127 O O . VAL A 1 267 ? 24.379 -17.875 -22.719 1.00 84.94 267 VAL A O 1
ATOM 2130 N N . ASN A 1 268 ? 23.920 -16.272 -24.226 1.00 86.56 268 ASN A N 1
ATOM 2131 C CA . ASN A 1 268 ? 24.733 -15.231 -23.620 1.00 86.56 268 ASN A CA 1
ATOM 2132 C C . ASN A 1 268 ? 24.123 -13.858 -23.917 1.00 86.56 268 ASN A C 1
ATOM 2134 O O . ASN A 1 268 ? 23.630 -13.625 -25.020 1.00 86.56 268 ASN A O 1
ATOM 2138 N N . PHE A 1 269 ? 24.208 -12.952 -22.946 1.00 92.50 269 PHE A N 1
ATOM 2139 C CA . PHE A 1 269 ? 23.982 -11.520 -23.125 1.00 92.50 269 PHE A CA 1
ATOM 2140 C C . PHE A 1 269 ? 25.176 -10.781 -22.540 1.00 92.50 269 PHE A C 1
ATOM 2142 O O . PHE A 1 269 ? 25.570 -11.039 -21.401 1.00 92.50 269 PHE A O 1
ATOM 2149 N N . SER A 1 270 ? 25.740 -9.843 -23.286 1.00 91.69 270 SER A N 1
ATOM 2150 C CA . SER A 1 270 ? 26.880 -9.060 -22.830 1.00 91.69 270 SER A CA 1
ATOM 2151 C C . SER A 1 270 ? 26.691 -7.577 -23.105 1.00 91.69 270 SER A C 1
ATOM 2153 O O . SER A 1 270 ? 26.174 -7.163 -24.141 1.00 91.69 270 SER A O 1
ATOM 2155 N N . VAL A 1 271 ? 27.176 -6.774 -22.159 1.00 92.56 271 VAL A N 1
ATOM 2156 C CA . VAL A 1 271 ? 27.449 -5.353 -22.368 1.00 92.56 271 VAL A CA 1
ATOM 2157 C C . VAL A 1 271 ? 28.924 -5.226 -22.741 1.00 92.56 271 VAL A C 1
ATOM 2159 O O . VAL A 1 271 ? 29.796 -5.695 -21.990 1.00 92.56 271 VAL A O 1
ATOM 2162 N N . GLY A 1 272 ? 29.184 -4.656 -23.917 1.00 88.44 272 GLY A N 1
ATOM 2163 C CA . GLY A 1 272 ? 30.528 -4.454 -24.447 1.00 88.44 272 GLY A CA 1
ATOM 2164 C C . GLY A 1 272 ? 31.290 -3.341 -23.733 1.00 88.44 272 GLY A C 1
ATOM 2165 O O . GLY A 1 272 ? 30.813 -2.740 -22.767 1.00 88.44 272 GLY A O 1
ATOM 2166 N N . GLN A 1 273 ? 32.517 -3.104 -24.187 1.00 86.31 273 GLN A N 1
ATOM 2167 C CA . GLN A 1 273 ? 33.392 -2.095 -23.604 1.00 86.31 273 GLN A CA 1
ATOM 2168 C C . GLN A 1 273 ? 32.862 -0.681 -23.872 1.00 86.31 273 GLN A C 1
ATOM 2170 O O . GLN A 1 273 ? 32.297 -0.398 -24.927 1.00 86.31 273 GLN A O 1
ATOM 2175 N N . PHE A 1 274 ? 33.036 0.204 -22.890 1.00 86.62 274 PHE A N 1
ATOM 2176 C CA . PHE A 1 274 ? 32.676 1.608 -23.026 1.00 86.62 274 PHE A CA 1
ATOM 2177 C C . PHE A 1 274 ? 33.709 2.350 -23.883 1.00 86.62 274 PHE A C 1
ATOM 2179 O O . PHE A 1 274 ? 34.874 2.431 -23.496 1.00 86.62 274 PHE A O 1
ATOM 2186 N N . GLU A 1 275 ? 33.263 2.934 -24.998 1.00 85.19 275 GLU A N 1
ATOM 2187 C CA . GLU A 1 275 ? 34.112 3.636 -25.970 1.00 85.19 275 GLU A CA 1
ATOM 2188 C C . GLU A 1 275 ? 33.728 5.129 -26.083 1.00 85.19 275 GLU A C 1
ATOM 2190 O O . GLU A 1 275 ? 32.968 5.524 -26.977 1.00 85.19 275 GLU A O 1
ATOM 2195 N N . PRO A 1 276 ? 34.260 6.003 -25.199 1.00 79.25 276 PRO A N 1
ATOM 2196 C CA . PRO A 1 276 ? 33.825 7.400 -25.063 1.00 79.25 276 PRO A CA 1
ATOM 2197 C C . PRO A 1 276 ? 34.112 8.280 -26.286 1.00 79.25 276 PRO A C 1
ATOM 2199 O O . PRO A 1 276 ? 33.560 9.373 -26.412 1.00 79.25 276 PRO A O 1
ATOM 2202 N N . THR A 1 277 ? 35.002 7.845 -27.177 1.00 78.19 277 THR A N 1
ATOM 2203 C CA . THR A 1 277 ? 35.322 8.541 -28.432 1.00 78.19 277 THR A CA 1
ATOM 2204 C C . THR A 1 277 ? 34.239 8.353 -29.498 1.00 78.19 277 THR A C 1
ATOM 2206 O O . THR A 1 277 ? 34.212 9.101 -30.481 1.00 78.19 277 THR A O 1
ATOM 2209 N N . ILE A 1 278 ? 33.338 7.386 -29.302 1.00 80.56 278 ILE A N 1
ATOM 2210 C CA . ILE A 1 278 ? 32.334 6.966 -30.283 1.00 80.56 278 ILE A CA 1
ATOM 2211 C C . ILE A 1 278 ? 30.929 7.253 -29.774 1.00 80.56 278 ILE A C 1
ATOM 2213 O O . ILE A 1 278 ? 30.151 7.885 -30.497 1.00 80.56 278 ILE A O 1
ATOM 2217 N N . SER A 1 279 ? 30.617 6.826 -28.550 1.00 89.25 279 SER A N 1
ATOM 2218 C CA . SER A 1 279 ? 29.297 6.987 -27.947 1.00 89.25 279 SER A CA 1
ATOM 2219 C C . SER A 1 279 ? 29.378 7.063 -26.420 1.00 89.25 279 SER A C 1
ATOM 2221 O O . SER A 1 279 ? 30.290 6.506 -25.814 1.00 89.25 279 SER A O 1
ATOM 2223 N N . ASP A 1 280 ? 28.421 7.748 -25.788 1.00 89.88 280 ASP A N 1
ATOM 2224 C CA . ASP A 1 280 ? 28.210 7.661 -24.339 1.00 89.88 280 ASP A CA 1
ATOM 2225 C C . ASP A 1 280 ? 27.424 6.400 -23.919 1.00 89.88 280 ASP A C 1
ATOM 2227 O O . ASP A 1 280 ? 27.300 6.127 -22.723 1.00 89.88 280 ASP A O 1
ATOM 2231 N N . HIS A 1 281 ? 26.984 5.587 -24.884 1.00 93.44 281 HIS A N 1
ATOM 2232 C CA . HIS A 1 281 ? 26.389 4.267 -24.673 1.00 93.44 281 HIS A CA 1
ATOM 2233 C C . HIS A 1 281 ? 27.389 3.131 -24.932 1.00 93.44 281 HIS A C 1
ATOM 2235 O O . HIS A 1 281 ? 28.285 3.245 -25.771 1.00 93.44 281 HIS A O 1
ATOM 2241 N N . CYS A 1 282 ? 27.190 1.998 -24.266 1.00 92.38 282 CYS A N 1
ATOM 2242 C CA . CYS A 1 282 ? 27.862 0.732 -24.539 1.00 92.38 282 CYS A CA 1
ATOM 2243 C C . CYS A 1 282 ? 27.008 -0.125 -25.485 1.00 92.38 282 CYS A C 1
ATOM 2245 O O . CYS A 1 282 ? 25.781 -0.131 -25.367 1.00 92.38 282 CYS A O 1
ATOM 2247 N N . PRO A 1 283 ? 27.623 -0.914 -26.375 1.00 93.75 283 PRO A N 1
ATOM 2248 C CA . PRO A 1 283 ? 26.887 -1.879 -27.179 1.00 93.75 283 PRO A CA 1
ATOM 2249 C C . PRO A 1 283 ? 26.365 -3.028 -26.306 1.00 93.75 283 PRO A C 1
ATOM 2251 O O . PRO A 1 283 ? 27.053 -3.500 -25.395 1.00 93.75 283 PRO A O 1
ATOM 2254 N N . ILE A 1 284 ? 25.169 -3.520 -26.619 1.00 95.31 284 ILE A N 1
ATOM 2255 C CA . ILE A 1 284 ? 24.587 -4.721 -26.009 1.00 95.31 284 ILE A CA 1
ATOM 2256 C C . ILE A 1 284 ? 24.486 -5.825 -27.058 1.00 95.31 284 ILE A C 1
ATOM 2258 O O . ILE A 1 284 ? 24.159 -5.558 -28.212 1.00 95.31 284 ILE A O 1
ATOM 2262 N N . SER A 1 285 ? 24.795 -7.066 -26.688 1.00 95.00 285 SER A N 1
ATOM 2263 C CA . SER A 1 285 ? 24.794 -8.199 -27.622 1.00 95.00 285 SER A CA 1
ATOM 2264 C C . SER A 1 285 ? 24.163 -9.439 -27.010 1.00 95.00 285 SER A C 1
ATOM 2266 O O . SER A 1 285 ? 24.341 -9.701 -25.821 1.00 95.00 285 SER A O 1
ATOM 2268 N N . ILE A 1 286 ? 23.460 -10.213 -27.834 1.00 94.81 286 ILE A N 1
ATOM 2269 C CA . ILE A 1 286 ? 22.931 -11.535 -27.500 1.00 94.81 286 ILE A CA 1
ATOM 2270 C C . ILE A 1 286 ? 23.454 -12.596 -28.462 1.00 94.81 286 ILE A C 1
ATOM 2272 O O . ILE A 1 286 ? 23.715 -12.340 -29.639 1.00 94.81 286 ILE A O 1
ATOM 2276 N N . THR A 1 287 ? 23.558 -13.816 -27.950 1.00 91.75 287 THR A N 1
ATOM 2277 C CA . THR A 1 287 ? 23.823 -15.019 -28.737 1.00 91.75 287 THR A CA 1
ATOM 2278 C C . THR A 1 287 ? 22.686 -16.005 -28.515 1.00 91.75 287 THR A C 1
ATOM 2280 O O . THR A 1 287 ? 22.322 -16.267 -27.368 1.00 91.75 287 THR A O 1
ATOM 2283 N N . ILE A 1 288 ? 22.130 -16.545 -29.600 1.00 90.31 288 ILE A N 1
ATOM 2284 C CA . ILE A 1 288 ? 20.944 -17.410 -29.587 1.00 90.31 288 ILE A CA 1
ATOM 2285 C C . ILE A 1 288 ? 21.305 -18.802 -30.132 1.00 90.31 288 ILE A C 1
ATOM 2287 O O . ILE A 1 288 ? 21.992 -18.917 -31.152 1.00 90.31 288 ILE A O 1
ATOM 2291 N N . HIS A 1 289 ? 20.832 -19.860 -29.468 1.00 82.06 289 HIS A N 1
ATOM 2292 C CA . HIS A 1 289 ? 20.929 -21.242 -29.948 1.00 82.06 289 HIS A CA 1
ATOM 2293 C C . HIS A 1 289 ? 19.876 -21.540 -31.028 1.00 82.06 289 HIS A C 1
ATOM 2295 O O . HIS A 1 289 ? 18.697 -21.240 -30.858 1.00 82.06 289 HIS A O 1
ATOM 2301 N N . SER A 1 290 ? 20.305 -22.188 -32.115 1.00 65.69 290 SER A N 1
ATOM 2302 C CA . SER A 1 290 ? 19.455 -22.586 -33.247 1.00 65.69 290 SER A CA 1
ATOM 2303 C C . SER A 1 290 ? 19.011 -24.061 -33.234 1.00 65.69 290 SER A C 1
ATOM 2305 O O . SER A 1 290 ? 18.515 -24.532 -34.246 1.00 65.69 290 SER A O 1
ATOM 2307 N N . GLN A 1 291 ? 19.172 -24.825 -32.138 1.00 55.28 291 GLN A N 1
ATOM 2308 C CA . GLN A 1 291 ? 18.601 -26.185 -32.011 1.00 55.28 291 GLN A CA 1
ATOM 2309 C C . GLN A 1 291 ? 18.196 -26.552 -30.572 1.00 55.28 291 GLN A C 1
ATOM 2311 O O . GLN A 1 291 ? 18.913 -26.249 -29.618 1.00 55.28 291 GLN A O 1
ATOM 2316 N N . LEU A 1 292 ? 17.058 -27.252 -30.472 1.00 38.56 292 LEU A N 1
ATOM 2317 C CA . LEU A 1 292 ? 16.458 -27.877 -29.289 1.00 38.56 292 LEU A CA 1
ATOM 2318 C C . LEU A 1 292 ? 17.403 -28.875 -28.602 1.00 38.56 292 LEU A C 1
ATOM 2320 O O . LEU A 1 292 ? 17.784 -29.889 -29.187 1.00 38.56 292 LEU A O 1
ATOM 2324 N N . VAL A 1 293 ? 17.672 -28.663 -27.314 1.00 33.16 293 VAL A N 1
ATOM 2325 C CA . VAL A 1 293 ? 17.925 -29.773 -26.387 1.00 33.16 293 VAL A CA 1
ATOM 2326 C C . VAL A 1 293 ? 16.592 -30.066 -25.708 1.00 33.16 293 VAL A C 1
ATOM 2328 O O . VAL A 1 293 ? 16.047 -29.186 -25.046 1.00 33.16 293 VAL A O 1
ATOM 2331 N N . ASN A 1 294 ? 16.074 -31.283 -25.912 1.00 33.34 294 ASN A N 1
ATOM 2332 C CA . ASN A 1 294 ? 14.860 -31.837 -25.303 1.00 33.34 294 ASN A CA 1
ATOM 2333 C C . ASN A 1 294 ? 14.553 -31.248 -23.915 1.00 33.34 294 ASN A C 1
ATOM 2335 O O . ASN A 1 294 ? 15.208 -31.590 -22.929 1.00 33.34 294 ASN A O 1
ATOM 2339 N N . LYS A 1 295 ? 13.500 -30.435 -23.827 1.00 34.09 295 LYS A N 1
ATOM 2340 C CA . LYS A 1 295 ? 12.746 -30.236 -22.589 1.00 34.09 295 LYS A CA 1
ATOM 2341 C C . LYS A 1 295 ? 11.272 -30.412 -22.910 1.00 34.09 295 LYS A C 1
ATOM 2343 O O . LYS A 1 295 ? 10.750 -29.762 -23.804 1.00 34.09 295 LYS A O 1
ATOM 2348 N N . SER A 1 296 ? 10.656 -31.348 -22.201 1.00 30.83 296 SER A N 1
ATOM 2349 C CA . SER A 1 296 ? 9.234 -31.675 -22.224 1.00 30.83 296 SER A CA 1
ATOM 2350 C C . SER A 1 296 ? 8.370 -30.412 -22.199 1.00 30.83 296 SER A C 1
ATOM 2352 O O . SER A 1 296 ? 8.351 -29.688 -21.203 1.00 30.83 296 SER A O 1
ATOM 2354 N N . CYS A 1 297 ? 7.684 -30.149 -23.309 1.00 31.81 297 CYS A N 1
ATOM 2355 C CA . CYS A 1 297 ? 6.682 -29.103 -23.436 1.00 31.81 297 CYS A CA 1
ATOM 2356 C C . CYS A 1 297 ? 5.321 -29.680 -23.047 1.00 31.81 297 CYS A C 1
ATOM 2358 O O . CYS A 1 297 ? 4.754 -30.439 -23.829 1.00 31.81 297 CYS A O 1
ATOM 2360 N N . ASP A 1 298 ? 4.776 -29.273 -21.903 1.00 27.53 298 ASP A N 1
ATOM 2361 C CA . ASP A 1 298 ? 3.337 -29.377 -21.673 1.00 27.53 298 ASP A CA 1
ATOM 2362 C C . ASP A 1 298 ? 2.673 -28.037 -22.026 1.00 27.53 298 ASP A C 1
ATOM 2364 O O . ASP A 1 298 ? 2.807 -27.031 -21.336 1.00 27.53 298 ASP A O 1
ATOM 2368 N N . ASN A 1 299 ? 2.028 -28.064 -23.196 1.00 30.48 299 ASN A N 1
ATOM 2369 C CA . ASN A 1 299 ? 0.851 -27.319 -23.650 1.00 30.48 299 ASN A CA 1
ATOM 2370 C C . ASN A 1 299 ? 0.689 -25.843 -23.238 1.00 30.48 299 ASN A C 1
ATOM 2372 O O . ASN A 1 299 ? -0.061 -25.513 -22.322 1.00 30.48 299 ASN A O 1
ATOM 2376 N N . TYR A 1 300 ? 1.227 -24.943 -24.067 1.00 28.64 300 TYR A N 1
ATOM 2377 C CA . TYR A 1 300 ? 0.803 -23.541 -24.111 1.00 28.64 300 TYR A CA 1
ATOM 2378 C C . TYR A 1 300 ? -0.221 -23.310 -25.225 1.00 28.64 300 TYR A C 1
ATOM 2380 O O . TYR A 1 300 ? 0.092 -23.323 -26.419 1.00 28.64 300 TYR A O 1
ATOM 2388 N N . VAL A 1 301 ? -1.465 -23.060 -24.819 1.00 28.34 301 VAL A N 1
ATOM 2389 C CA . VAL A 1 301 ? -2.517 -22.516 -25.684 1.00 28.34 301 VAL A CA 1
ATOM 2390 C C . VAL A 1 301 ? -2.457 -20.987 -25.626 1.00 28.34 301 VAL A C 1
ATOM 2392 O O . VAL A 1 301 ? -2.493 -20.384 -24.556 1.00 28.34 301 VAL A O 1
ATOM 2395 N N . LYS A 1 302 ? -2.376 -20.353 -26.801 1.00 34.12 302 LYS A N 1
ATOM 2396 C CA . LYS A 1 302 ? -2.361 -18.891 -26.978 1.00 34.12 302 LYS A CA 1
ATOM 2397 C C . LYS A 1 302 ? -3.712 -18.256 -26.644 1.00 34.12 302 LYS A C 1
ATOM 2399 O O . LYS A 1 302 ? -4.716 -18.717 -27.187 1.00 34.12 302 LYS A O 1
ATOM 2404 N N . PRO A 1 303 ? -3.751 -17.120 -25.926 1.00 27.44 303 PRO A N 1
ATOM 2405 C CA . PRO A 1 303 ? -4.963 -16.325 -25.816 1.00 27.44 303 PRO A CA 1
ATOM 2406 C C . PRO A 1 303 ? -4.932 -15.068 -26.676 1.00 27.44 303 PRO A C 1
ATOM 2408 O O . PRO A 1 303 ? -3.944 -14.350 -26.818 1.00 27.44 303 PRO A O 1
ATOM 2411 N N . THR A 1 304 ? -6.119 -14.808 -27.193 1.00 28.33 304 THR A N 1
ATOM 2412 C CA . THR A 1 304 ? -6.598 -13.614 -27.875 1.00 28.33 304 THR A CA 1
ATOM 2413 C C . THR A 1 304 ? -6.638 -12.355 -27.002 1.00 28.33 304 THR A C 1
ATOM 2415 O O . THR A 1 304 ? -7.021 -12.385 -25.835 1.00 28.33 304 THR A O 1
ATOM 2418 N N . LEU A 1 305 ? -6.366 -11.226 -27.662 1.00 34.34 305 LEU A N 1
ATOM 2419 C CA . LEU A 1 305 ? -6.480 -9.835 -27.204 1.00 34.34 305 LEU A CA 1
ATOM 2420 C C . LEU A 1 305 ? -7.879 -9.433 -26.680 1.00 34.34 305 LEU A C 1
ATOM 2422 O O . LEU A 1 305 ? -8.888 -9.667 -27.347 1.00 34.34 305 LEU A O 1
ATOM 2426 N N . ARG A 1 306 ? -7.932 -8.697 -25.559 1.00 27.50 306 ARG A N 1
ATOM 2427 C CA . ARG A 1 306 ? -9.095 -7.921 -25.052 1.00 27.50 306 ARG A CA 1
ATOM 2428 C C . ARG A 1 306 ? -8.603 -6.791 -24.129 1.00 27.50 306 ARG A C 1
ATOM 2430 O O . ARG A 1 306 ? -7.599 -6.980 -23.468 1.00 27.50 306 ARG A O 1
ATOM 2437 N N . ARG A 1 307 ? -9.261 -5.641 -23.913 1.00 27.86 307 ARG A N 1
ATOM 2438 C CA . ARG A 1 307 ? -10.332 -4.850 -24.568 1.00 27.86 307 ARG A CA 1
ATOM 2439 C C . ARG A 1 307 ? -10.300 -3.463 -23.878 1.00 27.86 307 ARG A C 1
ATOM 2441 O O . ARG A 1 307 ? -10.095 -3.392 -22.669 1.00 27.86 307 ARG A O 1
ATOM 2448 N N . VAL A 1 308 ? -10.519 -2.368 -24.610 1.00 33.00 308 VAL A N 1
ATOM 2449 C CA . VAL A 1 308 ? -10.400 -0.980 -24.096 1.00 33.00 308 VAL A CA 1
ATOM 2450 C C . VAL A 1 308 ? -11.615 -0.558 -23.247 1.00 33.00 308 VAL A C 1
ATOM 2452 O O . VAL A 1 308 ? -12.753 -0.882 -23.579 1.00 33.00 308 VAL A O 1
ATOM 2455 N N . LYS A 1 309 ? -11.381 0.207 -22.166 1.00 35.22 309 LYS A N 1
ATOM 2456 C CA . LYS A 1 309 ? -12.407 0.665 -21.202 1.00 35.22 309 LYS A CA 1
ATOM 2457 C C . LYS A 1 309 ? -13.112 1.972 -21.622 1.00 35.22 309 LYS A C 1
ATOM 2459 O O . LYS A 1 309 ? -12.465 2.967 -21.964 1.00 35.22 309 LYS A O 1
ATOM 2464 N N . TRP A 1 310 ? -14.445 1.966 -21.537 1.00 38.91 310 TRP A N 1
ATOM 2465 C CA . TRP A 1 310 ? -15.370 3.069 -21.846 1.00 38.91 310 TRP A CA 1
ATOM 2466 C C . TRP A 1 310 ? -15.445 4.085 -20.674 1.00 38.91 310 TRP A C 1
ATOM 2468 O O . TRP A 1 310 ? -15.540 3.675 -19.520 1.00 38.91 310 TRP A O 1
ATOM 2478 N N . THR A 1 311 ? -15.390 5.404 -20.937 1.00 47.91 311 THR A N 1
ATOM 2479 C CA . THR A 1 311 ? -15.584 6.473 -19.924 1.00 47.91 311 THR A CA 1
ATOM 2480 C C . THR A 1 311 ? -16.728 7.430 -20.280 1.00 47.91 311 THR A C 1
ATOM 2482 O O . THR A 1 311 ? -16.888 7.806 -21.434 1.00 47.91 311 THR A O 1
ATOM 2485 N N . THR A 1 312 ? -17.467 7.922 -19.286 1.00 43.97 312 THR A N 1
ATOM 2486 C CA . THR A 1 312 ? -18.664 8.785 -19.432 1.00 43.97 312 THR A CA 1
ATOM 2487 C C . THR A 1 312 ? -18.451 10.026 -20.307 1.00 43.97 312 THR A C 1
ATOM 2489 O O . THR A 1 312 ? -19.315 10.421 -21.078 1.00 43.97 312 THR A O 1
ATOM 2492 N N . LYS A 1 313 ? -17.257 10.623 -20.262 1.00 45.59 313 LYS A N 1
ATOM 2493 C CA . LYS A 1 313 ? -16.915 11.795 -21.084 1.00 45.59 313 LYS A CA 1
ATOM 2494 C C . LYS A 1 313 ? -16.719 11.458 -22.559 1.00 45.59 313 LYS A C 1
ATOM 2496 O O . LYS A 1 313 ? -17.029 12.264 -23.426 1.00 45.59 313 LYS A O 1
ATOM 2501 N N . ARG A 1 314 ? -16.175 10.277 -22.850 1.00 45.41 314 ARG A N 1
ATOM 2502 C CA . ARG A 1 314 ? -16.112 9.789 -24.223 1.00 45.41 314 ARG A CA 1
ATOM 2503 C C . ARG A 1 314 ? -17.545 9.466 -24.702 1.00 45.41 314 ARG A C 1
ATOM 2505 O O . ARG A 1 314 ? -17.784 9.547 -25.893 1.00 45.41 314 ARG A O 1
ATOM 2512 N N . GLU A 1 315 ? -18.482 9.141 -23.796 1.00 53.09 315 GLU A N 1
ATOM 2513 C CA . GLU A 1 315 ? -19.781 8.527 -24.114 1.00 53.09 315 GLU A CA 1
ATOM 2514 C C . GLU A 1 315 ? -20.719 9.595 -24.653 1.00 53.09 315 GLU A C 1
ATOM 2516 O O . GLU A 1 315 ? -21.387 9.389 -25.657 1.00 53.09 315 GLU A O 1
ATOM 2521 N N . GLU A 1 316 ? -20.671 10.786 -24.063 1.00 50.66 316 GLU A N 1
ATOM 2522 C CA . GLU A 1 316 ? -21.346 11.979 -24.575 1.00 50.66 316 GLU A CA 1
ATOM 2523 C C . GLU A 1 316 ? -20.770 12.447 -25.920 1.00 50.66 316 GLU A C 1
ATOM 2525 O O . GLU A 1 316 ? -21.525 12.812 -26.821 1.00 50.66 316 GLU A O 1
ATOM 2530 N N . ILE A 1 317 ? -19.443 12.394 -26.099 1.00 48.69 317 ILE A N 1
ATOM 2531 C CA . ILE A 1 317 ? -18.790 12.772 -27.366 1.00 48.69 317 ILE A CA 1
ATOM 2532 C C . ILE A 1 317 ? -19.120 11.751 -28.466 1.00 48.69 317 ILE A C 1
ATOM 2534 O O . ILE A 1 317 ? -19.379 12.117 -29.609 1.00 48.69 317 ILE A O 1
ATOM 2538 N N . PHE A 1 318 ? -19.169 10.472 -28.108 1.00 51.53 318 PHE A N 1
ATOM 2539 C CA . PHE A 1 318 ? -19.566 9.377 -28.978 1.00 51.53 318 PHE A CA 1
ATOM 2540 C C . PHE A 1 318 ? -21.048 9.449 -29.352 1.00 51.53 318 PHE A C 1
ATOM 2542 O O . PHE A 1 318 ? -21.354 9.351 -30.533 1.00 51.53 318 PHE A O 1
ATOM 2549 N N . LYS A 1 319 ? -21.953 9.721 -28.400 1.00 55.84 319 LYS A N 1
ATOM 2550 C CA . LYS A 1 319 ? -23.389 9.949 -28.658 1.00 55.84 319 LYS A CA 1
ATOM 2551 C C . LYS A 1 319 ? -23.617 11.158 -29.580 1.00 55.84 319 LYS A C 1
ATOM 2553 O O . LYS A 1 319 ? -24.385 11.067 -30.531 1.00 55.84 319 LYS A O 1
ATOM 2558 N N . SER A 1 320 ? -22.891 12.256 -29.362 1.00 56.47 320 SER A N 1
ATOM 2559 C CA . SER A 1 320 ? -22.920 13.463 -30.207 1.00 56.47 320 SER A CA 1
ATOM 2560 C C . SER A 1 320 ? -22.400 13.225 -31.633 1.00 56.47 320 SER A C 1
ATOM 2562 O O . SER A 1 320 ? -22.950 13.763 -32.594 1.00 56.47 320 SER A O 1
ATOM 2564 N N . ASN A 1 321 ? -21.363 12.397 -31.792 1.00 49.94 321 ASN A N 1
ATOM 2565 C CA . ASN A 1 321 ? -20.817 12.036 -33.102 1.00 49.94 321 ASN A CA 1
ATOM 2566 C C . ASN A 1 321 ? -21.659 10.967 -33.819 1.00 49.94 321 ASN A C 1
ATOM 2568 O O . ASN A 1 321 ? -21.795 11.042 -35.035 1.00 49.94 321 ASN A O 1
ATOM 2572 N N . MET A 1 322 ? -22.265 10.028 -33.085 1.00 49.41 322 MET A N 1
ATOM 2573 C CA . MET A 1 322 ? -23.230 9.050 -33.607 1.00 49.41 322 MET A CA 1
ATOM 2574 C C . MET A 1 322 ? -24.443 9.737 -34.237 1.00 49.41 322 MET A C 1
ATOM 2576 O O . MET A 1 322 ? -24.832 9.364 -35.333 1.00 49.41 322 MET A O 1
ATOM 2580 N N . LEU A 1 323 ? -24.975 10.801 -33.622 1.00 57.00 323 LEU A N 1
ATOM 2581 C CA . LEU A 1 323 ? -26.087 11.599 -34.172 1.00 57.00 323 LEU A CA 1
ATOM 2582 C C . LEU A 1 323 ? -25.758 12.318 -35.496 1.00 57.00 323 LEU A C 1
ATOM 2584 O O . LEU A 1 323 ? -26.668 12.774 -36.181 1.00 57.00 323 LEU A O 1
ATOM 2588 N N . LYS A 1 324 ? -24.474 12.432 -35.861 1.00 52.19 324 LYS A N 1
ATOM 2589 C CA . LYS A 1 324 ? -24.018 13.014 -37.137 1.00 52.19 324 LYS A CA 1
ATOM 2590 C C . LYS A 1 324 ? -23.805 11.967 -38.230 1.00 52.19 324 LYS A C 1
ATOM 2592 O O . LYS A 1 324 ? -23.687 12.334 -39.396 1.00 52.19 324 LYS A O 1
ATOM 2597 N N . VAL A 1 325 ? -23.722 10.688 -37.865 1.00 51.75 325 VAL A N 1
ATOM 2598 C CA . VAL A 1 325 ? -23.707 9.577 -38.818 1.00 51.75 325 VAL A CA 1
ATOM 2599 C C . VAL A 1 325 ? -25.164 9.300 -39.175 1.00 51.75 325 VAL A C 1
ATOM 2601 O O . VAL A 1 325 ? -25.994 9.145 -38.287 1.00 51.75 325 VAL A O 1
ATOM 2604 N N . ASN A 1 326 ? -25.498 9.322 -40.465 1.00 53.97 326 ASN A N 1
ATOM 2605 C CA . ASN A 1 326 ? -26.880 9.257 -40.937 1.00 53.97 326 ASN A CA 1
ATOM 2606 C C . ASN A 1 326 ? -27.540 7.934 -40.489 1.00 53.97 326 ASN A C 1
ATOM 2608 O O . ASN A 1 326 ? -27.317 6.889 -41.095 1.00 53.97 326 ASN A O 1
ATOM 2612 N N . PHE A 1 327 ? -28.321 7.974 -39.403 1.00 53.62 327 PHE A N 1
ATOM 2613 C CA . PHE A 1 327 ? -28.930 6.804 -38.749 1.00 53.62 327 PHE A CA 1
ATOM 2614 C C . PHE A 1 327 ? -29.812 5.963 -39.692 1.00 53.62 327 PHE A C 1
ATOM 2616 O O . PHE A 1 327 ? -30.029 4.780 -39.433 1.00 53.62 327 PHE A O 1
ATOM 2623 N N . GLY A 1 328 ? -30.273 6.543 -40.807 1.00 53.31 328 GLY A N 1
ATOM 2624 C CA . GLY A 1 328 ? -31.078 5.850 -41.814 1.00 53.31 328 GLY A CA 1
ATOM 2625 C C . GLY A 1 328 ? -30.379 4.653 -42.468 1.00 53.31 328 GLY A C 1
ATOM 2626 O O . GLY A 1 328 ? -31.037 3.655 -42.747 1.00 53.31 328 GLY A O 1
ATOM 2627 N N . THR A 1 329 ? -29.056 4.694 -42.658 1.00 54.06 329 THR A N 1
ATOM 2628 C CA . THR A 1 329 ? -28.315 3.583 -43.286 1.00 54.06 329 THR A CA 1
ATOM 2629 C C . THR A 1 329 ? -28.178 2.383 -42.347 1.00 54.06 329 THR A C 1
ATOM 2631 O O . THR A 1 329 ? -28.268 1.245 -42.786 1.00 54.06 329 THR A O 1
ATOM 2634 N N . ILE A 1 330 ? -28.036 2.633 -41.041 1.00 55.28 330 ILE A N 1
ATOM 2635 C CA . ILE A 1 330 ? -27.911 1.578 -40.023 1.00 55.28 330 ILE A CA 1
ATOM 2636 C C . ILE A 1 330 ? -29.251 0.860 -39.822 1.00 55.28 330 ILE A C 1
ATOM 2638 O O . ILE A 1 330 ? -29.268 -0.363 -39.726 1.00 55.28 330 ILE A O 1
ATOM 2642 N N . ASN A 1 331 ? -30.371 1.593 -39.812 1.00 57.84 331 ASN A N 1
ATOM 2643 C CA . ASN A 1 331 ? -31.697 0.973 -39.715 1.00 57.84 331 ASN A CA 1
ATOM 2644 C C . ASN A 1 331 ? -32.017 0.123 -40.954 1.00 57.84 331 ASN A C 1
ATOM 2646 O O . ASN A 1 331 ? -32.451 -1.009 -40.799 1.00 57.84 331 ASN A O 1
ATOM 2650 N N . SER A 1 332 ? -31.689 0.601 -42.160 1.00 56.91 332 SER A N 1
ATOM 2651 C CA . SER A 1 332 ? -31.819 -0.174 -43.407 1.00 56.91 332 SER A CA 1
ATOM 2652 C C . SER A 1 332 ? -31.054 -1.507 -43.371 1.00 56.91 332 SER A C 1
ATOM 2654 O O . SER A 1 332 ? -31.557 -2.530 -43.836 1.00 56.91 332 SER A O 1
ATOM 2656 N N . ASP A 1 333 ? -29.837 -1.520 -42.821 1.00 56.66 333 ASP A N 1
ATOM 2657 C CA . ASP A 1 333 ? -29.015 -2.734 -42.739 1.00 56.66 333 ASP A CA 1
ATOM 2658 C C . ASP A 1 333 ? -29.534 -3.722 -41.683 1.00 56.66 333 ASP A C 1
ATOM 2660 O O . ASP A 1 333 ? -29.452 -4.936 -41.880 1.00 56.66 333 ASP A O 1
ATOM 2664 N N . VAL A 1 334 ? -30.107 -3.214 -40.587 1.00 57.81 334 VAL A N 1
ATOM 2665 C CA . VAL A 1 334 ? -30.744 -4.027 -39.539 1.00 57.81 334 VAL A CA 1
ATOM 2666 C C . VAL A 1 334 ? -32.084 -4.591 -40.017 1.00 57.81 334 VAL A C 1
ATOM 2668 O O . VAL A 1 334 ? -32.348 -5.775 -39.807 1.00 57.81 334 VAL A O 1
ATOM 2671 N N . ASP A 1 335 ? -32.892 -3.803 -40.724 1.00 61.88 335 ASP A N 1
ATOM 2672 C CA . ASP A 1 335 ? -34.172 -4.244 -41.289 1.00 61.88 335 ASP A CA 1
ATOM 2673 C C . ASP A 1 335 ? -33.956 -5.327 -42.363 1.00 61.88 335 ASP A C 1
ATOM 2675 O O . ASP A 1 335 ? -34.621 -6.365 -42.345 1.00 61.88 335 ASP A O 1
ATOM 2679 N N . ASN A 1 336 ? -32.944 -5.168 -43.228 1.00 59.59 336 ASN A N 1
ATOM 2680 C CA . ASN A 1 336 ? -32.539 -6.195 -44.199 1.00 59.59 336 ASN A CA 1
ATOM 2681 C C . ASN A 1 336 ? -32.024 -7.483 -43.535 1.00 59.59 336 ASN A C 1
ATOM 2683 O O . ASN A 1 336 ? -32.225 -8.579 -44.065 1.00 59.59 336 ASN A O 1
ATOM 2687 N N . LEU A 1 337 ? -31.335 -7.376 -42.394 1.00 56.66 337 LEU A N 1
ATOM 2688 C CA . LEU A 1 337 ? -30.866 -8.536 -41.635 1.00 56.66 337 LEU A CA 1
ATOM 2689 C C . LEU A 1 337 ? -32.040 -9.272 -40.979 1.00 56.66 337 LEU A C 1
ATOM 2691 O O . LEU A 1 337 ? -32.091 -10.499 -41.012 1.00 56.66 337 LEU A O 1
ATOM 2695 N N . THR A 1 338 ? -32.996 -8.518 -40.438 1.00 62.16 338 THR A N 1
ATOM 2696 C CA . THR A 1 338 ? -34.189 -9.052 -39.773 1.00 62.16 338 THR A CA 1
ATOM 2697 C C . THR A 1 338 ? -35.076 -9.779 -40.783 1.00 62.16 338 THR A C 1
ATOM 2699 O O . THR A 1 338 ? -35.407 -10.940 -40.558 1.00 62.16 338 THR A O 1
ATOM 2702 N N . GLN A 1 339 ? -35.306 -9.198 -41.969 1.00 62.06 339 GLN A N 1
ATOM 2703 C CA . GLN A 1 339 ? -36.007 -9.882 -43.066 1.00 62.06 339 GLN A CA 1
ATOM 2704 C C . GLN A 1 339 ? -35.284 -11.153 -43.547 1.00 62.06 339 GLN A C 1
ATOM 2706 O O . GLN A 1 339 ? -35.932 -12.150 -43.855 1.00 62.06 339 GLN A O 1
ATOM 2711 N N . LYS A 1 340 ? -33.942 -11.163 -43.595 1.00 58.44 340 LYS A N 1
ATOM 2712 C CA . LYS A 1 340 ? -33.158 -12.355 -43.980 1.00 58.44 340 LYS A CA 1
ATOM 2713 C C . LYS A 1 340 ? -33.175 -13.464 -42.928 1.00 58.44 340 LYS A C 1
ATOM 2715 O O . LYS A 1 340 ? -33.047 -14.632 -43.297 1.00 58.44 340 LYS A O 1
ATOM 2720 N N . ILE A 1 341 ? -33.290 -13.105 -41.651 1.00 55.78 341 ILE A N 1
ATOM 2721 C CA . ILE A 1 341 ? -33.409 -14.045 -40.531 1.00 55.78 341 ILE A CA 1
ATOM 2722 C C . ILE A 1 341 ? -34.829 -14.620 -40.486 1.00 55.78 341 ILE A C 1
ATOM 2724 O O . ILE A 1 341 ? -34.981 -15.834 -40.390 1.00 55.78 341 ILE A O 1
ATOM 2728 N N . GLU A 1 342 ? -35.856 -13.782 -40.652 1.00 58.97 342 GLU A N 1
ATOM 2729 C CA . GLU A 1 342 ? -37.261 -14.213 -40.687 1.00 58.97 342 GLU A CA 1
ATOM 2730 C C . GLU A 1 342 ? -37.579 -15.085 -41.914 1.00 58.97 342 GLU A C 1
ATOM 2732 O O . GLU A 1 342 ? -38.369 -16.023 -41.815 1.00 58.97 342 GLU A O 1
ATOM 2737 N N . ALA A 1 343 ? -36.922 -14.843 -43.054 1.00 56.81 343 ALA A N 1
ATOM 2738 C CA . ALA A 1 343 ? -37.083 -15.655 -44.262 1.00 56.81 343 ALA A CA 1
ATOM 2739 C C . ALA A 1 343 ? -36.346 -17.014 -44.223 1.00 56.81 343 ALA A C 1
ATOM 2741 O O . ALA A 1 343 ? -36.670 -17.891 -45.021 1.00 56.81 343 ALA A O 1
ATOM 2742 N N . ASN A 1 344 ? -35.375 -17.221 -43.319 1.00 56.59 344 ASN A N 1
ATOM 2743 C CA . ASN A 1 344 ? -34.573 -18.451 -43.232 1.00 56.59 344 ASN A CA 1
ATOM 2744 C C . ASN A 1 344 ? -34.632 -19.071 -41.827 1.00 56.59 344 ASN A C 1
ATOM 2746 O O . ASN A 1 344 ? -33.684 -18.989 -41.047 1.00 56.59 344 ASN A O 1
ATOM 2750 N N . ASN A 1 345 ? -35.721 -19.787 -41.537 1.00 52.44 345 ASN A N 1
ATOM 2751 C CA . ASN A 1 345 ? -35.940 -20.530 -40.285 1.00 52.44 345 ASN A CA 1
ATOM 2752 C C . ASN A 1 345 ? -35.098 -21.823 -40.132 1.00 52.44 345 ASN A C 1
ATOM 2754 O O . ASN A 1 345 ? -35.512 -22.770 -39.466 1.00 52.44 345 ASN A O 1
ATOM 2758 N N . THR A 1 346 ? -33.896 -21.886 -40.710 1.00 50.62 346 THR A N 1
ATOM 2759 C CA . THR A 1 346 ? -32.979 -23.027 -40.542 1.00 50.62 346 THR A CA 1
ATOM 2760 C C . THR A 1 346 ? -31.523 -22.570 -40.486 1.00 50.62 346 THR A C 1
ATOM 2762 O O . THR A 1 346 ? -31.066 -21.844 -41.369 1.00 50.62 346 THR A O 1
ATOM 2765 N N . CYS A 1 347 ? -30.794 -23.024 -39.457 1.00 49.19 347 CYS A N 1
ATOM 2766 C CA . CYS A 1 347 ? -29.368 -22.771 -39.218 1.00 49.19 347 CYS A CA 1
ATOM 2767 C C . CYS A 1 347 ? -28.509 -23.012 -40.471 1.00 49.19 347 CYS A C 1
ATOM 2769 O O . CYS A 1 347 ? -28.178 -24.153 -40.781 1.00 49.19 347 CYS A O 1
ATOM 2771 N N . ASN A 1 348 ? -28.094 -21.939 -41.150 1.00 51.38 348 ASN A N 1
ATOM 2772 C CA . ASN A 1 348 ? -27.156 -21.999 -42.270 1.00 51.38 348 ASN A CA 1
ATOM 2773 C C . ASN A 1 348 ? -26.002 -20.999 -42.080 1.00 51.38 348 ASN A C 1
ATOM 2775 O O . ASN A 1 348 ? -26.215 -19.857 -41.666 1.00 51.38 348 ASN A O 1
ATOM 2779 N N . SER A 1 349 ? -24.781 -21.423 -42.421 1.00 52.16 349 SER A N 1
ATOM 2780 C CA . SER A 1 349 ? -23.509 -20.694 -42.230 1.00 52.16 349 SER A CA 1
ATOM 2781 C C . SER A 1 349 ? -23.454 -19.313 -42.898 1.00 52.16 349 SER A C 1
ATOM 2783 O O . SER A 1 349 ? -22.759 -18.416 -42.418 1.00 52.16 349 SER A O 1
ATOM 2785 N N . ASN A 1 350 ? -24.235 -19.102 -43.962 1.00 52.59 350 ASN A N 1
ATOM 2786 C CA . ASN A 1 350 ? -24.345 -17.809 -44.644 1.00 52.59 350 ASN A CA 1
ATOM 2787 C C . ASN A 1 350 ? -25.031 -16.732 -43.788 1.00 52.59 350 ASN A C 1
ATOM 2789 O O . ASN A 1 350 ? -24.696 -15.555 -43.915 1.00 52.59 350 ASN A O 1
ATOM 2793 N N . VAL A 1 351 ? -25.941 -17.114 -42.881 1.00 54.91 351 VAL A N 1
ATOM 2794 C CA . VAL A 1 351 ? -26.534 -16.174 -41.913 1.00 54.91 351 VAL A CA 1
ATOM 2795 C C . VAL A 1 351 ? -25.455 -15.703 -40.945 1.00 54.91 351 VAL A C 1
ATOM 2797 O O . VAL A 1 351 ? -25.348 -14.512 -40.676 1.00 54.91 351 VAL A O 1
ATOM 2800 N N . THR A 1 352 ? -24.587 -16.611 -40.494 1.00 53.34 352 THR A N 1
ATOM 2801 C CA . THR A 1 352 ? -23.461 -16.284 -39.611 1.00 53.34 352 THR A CA 1
ATOM 2802 C C . THR A 1 352 ? -22.475 -15.330 -40.283 1.00 53.34 352 THR A C 1
ATOM 2804 O O . THR A 1 352 ? -22.028 -14.378 -39.649 1.00 53.34 352 THR A O 1
ATOM 2807 N N . GLN A 1 353 ? -22.182 -15.530 -41.573 1.00 55.34 353 GLN A N 1
ATOM 2808 C CA . GLN A 1 353 ? -21.317 -14.623 -42.331 1.00 55.34 353 GLN A CA 1
ATOM 2809 C C . GLN A 1 353 ? -21.957 -13.238 -42.500 1.00 55.34 353 GLN A C 1
ATOM 2811 O O . GLN A 1 353 ? -21.317 -12.238 -42.194 1.00 55.34 353 GLN A O 1
ATOM 2816 N N . SER A 1 354 ? -23.241 -13.171 -42.874 1.00 54.75 354 SER A N 1
ATOM 2817 C CA . SER A 1 354 ? -23.952 -11.892 -43.005 1.00 54.75 354 SER A CA 1
ATOM 2818 C C . SER A 1 354 ? -24.052 -11.150 -41.666 1.00 54.75 354 SER A C 1
ATOM 2820 O O . SER A 1 354 ? -23.884 -9.936 -41.632 1.00 54.75 354 SER A O 1
ATOM 2822 N N . VAL A 1 355 ? -24.268 -11.867 -40.557 1.00 54.41 355 VAL A N 1
ATOM 2823 C CA . VAL A 1 355 ? -24.237 -11.301 -39.198 1.00 54.41 355 VAL A CA 1
ATOM 2824 C C . VAL A 1 355 ? -22.843 -10.759 -38.875 1.00 54.41 355 VAL A C 1
ATOM 2826 O O . VAL A 1 355 ? -22.727 -9.641 -38.378 1.00 54.41 355 VAL A O 1
ATOM 2829 N N . ASN A 1 356 ? -21.779 -11.499 -39.193 1.00 55.16 356 ASN A N 1
ATOM 2830 C CA . ASN A 1 356 ? -20.400 -11.070 -38.945 1.00 55.16 356 ASN A CA 1
ATOM 2831 C C . ASN A 1 356 ? -20.001 -9.837 -39.773 1.00 55.16 356 ASN A C 1
ATOM 2833 O O . ASN A 1 356 ? -19.305 -8.953 -39.261 1.00 55.16 356 ASN A O 1
ATOM 2837 N N . ASP A 1 357 ? -20.464 -9.747 -41.019 1.00 56.97 357 ASP A N 1
ATOM 2838 C CA . ASP A 1 357 ? -20.191 -8.619 -41.912 1.00 56.97 357 ASP A CA 1
ATOM 2839 C C . ASP A 1 357 ? -20.947 -7.356 -41.457 1.00 56.97 357 ASP A C 1
ATOM 2841 O O . ASP A 1 357 ? -20.375 -6.259 -41.412 1.00 56.97 357 ASP A O 1
ATOM 2845 N N . THR A 1 358 ? -22.198 -7.505 -41.003 1.00 52.81 358 THR A N 1
ATOM 2846 C CA . THR A 1 358 ? -22.976 -6.415 -40.392 1.00 52.81 358 THR A CA 1
ATOM 2847 C C . THR A 1 358 ? -22.367 -5.967 -39.060 1.00 52.81 358 THR A C 1
ATOM 2849 O O . THR A 1 358 ? -22.195 -4.769 -38.831 1.00 52.81 358 THR A O 1
ATOM 2852 N N . VAL A 1 359 ? -21.936 -6.902 -38.204 1.00 53.84 359 VAL A N 1
ATOM 2853 C CA . VAL A 1 359 ? -21.240 -6.596 -36.939 1.00 53.84 359 VAL A CA 1
ATOM 2854 C C . VAL A 1 359 ? -19.905 -5.888 -37.192 1.00 53.84 359 VAL A C 1
ATOM 2856 O O . VAL A 1 359 ? -19.558 -4.958 -36.456 1.00 53.84 359 VAL A O 1
ATOM 2859 N N . SER A 1 360 ? -19.176 -6.264 -38.247 1.00 50.44 360 SER A N 1
ATOM 2860 C CA . SER A 1 360 ? -17.933 -5.597 -38.662 1.00 50.44 360 SER A CA 1
ATOM 2861 C C . SER A 1 360 ? -18.183 -4.181 -39.177 1.00 50.44 360 SER A C 1
ATOM 2863 O O . SER A 1 360 ? -17.454 -3.255 -38.814 1.00 50.44 360 SER A O 1
ATOM 2865 N N . SER A 1 361 ? -19.246 -3.987 -39.956 1.00 53.34 361 SER A N 1
ATOM 2866 C CA . SER A 1 361 ? -19.628 -2.675 -40.491 1.00 53.34 361 SER A CA 1
ATOM 2867 C C . SER A 1 361 ? -20.051 -1.717 -39.375 1.00 53.34 361 SER A C 1
ATOM 2869 O O . SER A 1 361 ? -19.536 -0.599 -39.289 1.00 53.34 361 SER A O 1
ATOM 2871 N N . ILE A 1 362 ? -20.881 -2.189 -38.437 1.00 54.22 362 ILE A N 1
ATOM 2872 C CA . ILE A 1 362 ? -21.247 -1.444 -37.224 1.00 54.22 362 ILE A CA 1
ATOM 2873 C C . ILE A 1 362 ? -19.987 -1.127 -36.406 1.00 54.22 362 ILE A C 1
ATOM 2875 O O . ILE A 1 362 ? -19.769 0.023 -36.029 1.00 54.22 362 ILE A O 1
ATOM 2879 N N . SER A 1 363 ? -19.099 -2.103 -36.197 1.00 51.00 363 SER A N 1
ATOM 2880 C CA . SER A 1 363 ? -17.844 -1.910 -35.452 1.00 51.00 363 SER A CA 1
ATOM 2881 C C . SER A 1 363 ? -16.940 -0.830 -36.058 1.00 51.00 363 SER A C 1
ATOM 2883 O O . SER A 1 363 ? -16.420 0.007 -35.315 1.00 51.00 363 SER A O 1
ATOM 2885 N N . SER A 1 364 ? -16.792 -0.785 -37.386 1.00 50.06 364 SER A N 1
ATOM 2886 C CA . SER A 1 364 ? -16.009 0.252 -38.076 1.00 50.06 364 SER A CA 1
ATOM 2887 C C . SER A 1 364 ? -16.619 1.650 -37.938 1.00 50.06 364 SER A C 1
ATOM 2889 O O . SER A 1 364 ? -15.892 2.625 -37.729 1.00 50.06 364 SER A O 1
ATOM 2891 N N . ILE A 1 365 ? -17.950 1.768 -37.988 1.00 54.09 365 ILE A N 1
ATOM 2892 C CA . ILE A 1 365 ? -18.643 3.050 -37.791 1.00 54.09 365 ILE A CA 1
ATOM 2893 C C . ILE A 1 365 ? -18.436 3.557 -36.352 1.00 54.09 365 ILE A C 1
ATOM 2895 O O . ILE A 1 365 ? -18.087 4.725 -36.148 1.00 54.09 365 ILE A O 1
ATOM 2899 N N . LEU A 1 366 ? -18.579 2.677 -35.354 1.00 49.00 366 LEU A N 1
ATOM 2900 C CA . LEU A 1 366 ? -18.364 3.008 -33.939 1.00 49.00 366 LEU A CA 1
ATOM 2901 C C . LEU A 1 366 ? -16.904 3.419 -33.669 1.00 49.00 366 LEU A C 1
ATOM 2903 O O . LEU A 1 366 ? -16.652 4.352 -32.901 1.00 49.00 366 LEU A O 1
ATOM 2907 N N . TYR A 1 367 ? -15.945 2.762 -34.329 1.00 48.62 367 TYR A N 1
ATOM 2908 C CA . TYR A 1 367 ? -14.520 3.077 -34.220 1.00 48.62 367 TYR A CA 1
ATOM 2909 C C . TYR A 1 367 ? -14.185 4.466 -34.788 1.00 48.62 367 TYR A C 1
ATOM 2911 O O . TYR A 1 367 ? -13.543 5.275 -34.112 1.00 48.62 367 TYR A O 1
ATOM 2919 N N . ASN A 1 368 ? -14.684 4.797 -35.983 1.00 49.28 368 ASN A N 1
ATOM 2920 C CA . ASN A 1 368 ? -14.461 6.107 -36.605 1.00 49.28 368 ASN A CA 1
ATOM 2921 C C . ASN A 1 368 ? -15.089 7.259 -35.797 1.00 49.28 368 ASN A C 1
ATOM 2923 O O . ASN A 1 368 ? -14.472 8.317 -35.633 1.00 49.28 368 ASN A O 1
ATOM 2927 N N . ALA A 1 369 ? -16.271 7.043 -35.209 1.00 47.81 369 ALA A N 1
ATOM 2928 C CA . ALA A 1 369 ? -16.908 8.015 -34.316 1.00 47.81 369 ALA A CA 1
ATOM 2929 C C . ALA A 1 369 ? -16.085 8.273 -33.033 1.00 47.81 369 ALA A C 1
ATOM 2931 O O . ALA A 1 369 ? -16.018 9.411 -32.550 1.00 47.81 369 ALA A O 1
ATOM 2932 N N . ALA A 1 370 ? -15.421 7.236 -32.505 1.00 46.31 370 ALA A N 1
ATOM 2933 C CA . ALA A 1 370 ? -14.527 7.327 -31.350 1.00 46.31 370 ALA A CA 1
ATOM 2934 C C . ALA A 1 370 ? -13.169 7.982 -31.682 1.00 46.31 370 ALA A C 1
ATOM 2936 O O . ALA A 1 370 ? -12.573 8.628 -30.820 1.00 46.31 370 ALA A O 1
ATOM 2937 N N . PHE A 1 371 ? -12.689 7.872 -32.922 1.00 44.09 371 PHE A N 1
ATOM 2938 C CA . PHE A 1 371 ? -11.458 8.527 -33.377 1.00 44.09 371 PHE A CA 1
ATOM 2939 C C . PHE A 1 371 ? -11.626 10.054 -33.510 1.00 44.09 371 PHE A C 1
ATOM 2941 O O . PHE A 1 371 ? -10.823 10.827 -32.981 1.00 44.09 371 PHE A O 1
ATOM 2948 N N . LEU A 1 372 ? -12.730 10.506 -34.119 1.00 44.84 372 LEU A N 1
ATOM 2949 C CA . LEU A 1 372 ? -13.048 11.933 -34.314 1.00 44.84 372 LEU A CA 1
ATOM 2950 C C . LEU A 1 372 ? -13.324 12.696 -33.001 1.00 44.84 372 LEU A C 1
ATOM 2952 O O . LEU A 1 372 ? -13.301 13.924 -32.961 1.00 44.84 372 LEU A O 1
ATOM 2956 N N . SER A 1 373 ? -13.536 11.975 -31.899 1.00 42.88 373 SER A N 1
ATOM 2957 C CA . SER A 1 373 ? -13.702 12.507 -30.542 1.00 42.88 373 SER A CA 1
ATOM 2958 C C . SER A 1 373 ? -12.428 13.146 -29.953 1.00 42.88 373 SER A C 1
ATOM 2960 O O . SER A 1 373 ? -12.529 13.831 -28.931 1.00 42.88 373 SER A O 1
ATOM 2962 N N . ASN A 1 374 ? -11.242 12.914 -30.530 1.00 42.00 374 ASN A N 1
ATOM 2963 C CA . ASN A 1 374 ? -9.955 13.256 -29.902 1.00 42.00 374 ASN A CA 1
ATOM 2964 C C . ASN A 1 374 ? -9.227 14.483 -30.492 1.00 42.00 374 ASN A C 1
ATOM 2966 O O . ASN A 1 374 ? -8.204 14.883 -29.936 1.00 42.00 374 ASN A O 1
ATOM 2970 N N . THR A 1 375 ? -9.710 15.109 -31.571 1.00 39.69 375 THR A N 1
ATOM 2971 C CA . THR A 1 375 ? -8.882 16.034 -32.378 1.00 39.69 375 THR A CA 1
ATOM 2972 C C . THR A 1 375 ? -9.045 17.538 -32.124 1.00 39.69 375 THR A C 1
ATOM 2974 O O . THR A 1 375 ? -8.314 18.315 -32.728 1.00 39.69 375 THR A O 1
ATOM 2977 N N . ASN A 1 376 ? -9.886 18.010 -31.193 1.00 38.78 376 ASN A N 1
ATOM 2978 C CA . ASN A 1 376 ? -10.102 19.461 -31.023 1.00 38.78 376 ASN A CA 1
ATOM 2979 C C . ASN A 1 376 ? -9.559 20.053 -29.712 1.00 38.78 376 ASN A C 1
ATOM 2981 O O . ASN A 1 376 ? -10.312 20.279 -28.765 1.00 38.78 376 ASN A O 1
ATOM 2985 N N . LYS A 1 377 ? -8.261 20.407 -29.701 1.00 37.47 377 LYS A N 1
ATOM 2986 C CA . LYS A 1 377 ? -7.719 21.554 -28.938 1.00 37.47 377 LYS A CA 1
ATOM 2987 C C . LYS A 1 377 ? -6.536 22.207 -29.668 1.00 37.47 377 LYS A C 1
ATOM 2989 O O . LYS A 1 377 ? -5.434 21.670 -29.687 1.00 37.47 377 LYS A O 1
ATOM 2994 N N . THR A 1 378 ? -6.745 23.408 -30.198 1.00 35.72 378 THR A N 1
ATOM 2995 C CA . THR A 1 378 ? -5.698 24.302 -30.720 1.00 35.72 378 THR A CA 1
ATOM 2996 C C . THR A 1 378 ? -4.904 24.952 -29.568 1.00 35.72 378 THR A C 1
ATOM 2998 O O . THR A 1 378 ? -5.525 25.478 -28.641 1.00 35.72 378 THR A O 1
ATOM 3001 N N . PRO A 1 379 ? -3.553 24.987 -29.584 1.00 35.22 379 PRO A N 1
ATOM 3002 C CA . PRO A 1 379 ? -2.763 25.658 -28.548 1.00 35.22 379 PRO A CA 1
ATOM 3003 C C . PRO A 1 379 ? -2.369 27.098 -28.927 1.00 35.22 379 PRO A C 1
ATOM 3005 O O . PRO A 1 379 ? -1.729 27.344 -29.951 1.00 35.22 379 PRO A O 1
ATOM 3008 N N . GLY A 1 380 ? -2.677 28.054 -28.045 1.00 32.94 380 GLY A N 1
ATOM 3009 C CA . GLY A 1 380 ? -2.183 29.434 -28.106 1.00 32.94 380 GLY A CA 1
ATOM 3010 C C . GLY A 1 380 ? -0.703 29.555 -27.706 1.00 32.94 380 GLY A C 1
ATOM 3011 O O . GLY A 1 380 ? -0.265 29.020 -26.688 1.00 32.94 380 GLY A O 1
ATOM 3012 N N . LYS A 1 381 ? 0.080 30.281 -28.514 1.00 34.19 381 LYS A N 1
ATOM 3013 C CA . LYS A 1 381 ? 1.524 30.531 -28.332 1.00 34.19 381 LYS A CA 1
ATOM 3014 C C . LYS A 1 381 ? 1.796 31.517 -27.185 1.00 34.19 381 LYS A C 1
ATOM 3016 O O . LYS A 1 381 ? 1.212 32.595 -27.156 1.00 34.19 381 LYS A O 1
ATOM 3021 N N . THR A 1 382 ? 2.786 31.243 -26.329 1.00 28.56 382 THR A N 1
ATOM 3022 C CA . THR A 1 382 ? 3.383 32.251 -25.424 1.00 28.56 382 THR A CA 1
ATOM 3023 C C . THR A 1 382 ? 4.869 32.482 -25.725 1.00 28.56 382 THR A C 1
ATOM 3025 O O . THR A 1 382 ? 5.673 31.553 -25.807 1.00 28.56 382 THR A O 1
ATOM 3028 N N . LYS A 1 383 ? 5.236 33.758 -25.923 1.00 35.19 383 LYS A N 1
ATOM 3029 C CA . LYS A 1 383 ? 6.602 34.242 -26.202 1.00 35.19 383 LYS A CA 1
ATOM 3030 C C . LYS A 1 383 ? 7.454 34.275 -24.922 1.00 35.19 383 LYS A C 1
ATOM 3032 O O . LYS A 1 383 ? 7.018 34.772 -23.888 1.00 35.19 383 LYS A O 1
ATOM 3037 N N . ARG A 1 384 ? 8.707 33.811 -25.010 1.00 30.42 384 ARG A N 1
ATOM 3038 C CA . ARG A 1 384 ? 9.741 33.909 -23.956 1.00 30.42 384 ARG A CA 1
ATOM 3039 C C . ARG A 1 384 ? 10.482 35.251 -24.027 1.00 30.42 384 ARG A C 1
ATOM 3041 O O . ARG A 1 384 ? 10.951 35.616 -25.101 1.00 30.42 384 ARG A O 1
ATOM 3048 N N . SER A 1 385 ? 10.709 35.912 -22.886 1.00 33.16 385 SER A N 1
ATOM 3049 C CA . SER A 1 385 ? 11.677 37.018 -22.757 1.00 33.16 385 SER A CA 1
ATOM 3050 C C . SER A 1 385 ? 12.870 36.631 -21.863 1.00 33.16 385 SER A C 1
ATOM 3052 O O . SER A 1 385 ? 12.735 35.897 -20.882 1.00 33.16 385 SER A O 1
ATOM 3054 N N . LYS A 1 386 ? 14.074 37.084 -22.240 1.00 41.16 386 LYS A N 1
ATOM 3055 C CA . LYS A 1 386 ? 15.357 36.841 -21.549 1.00 41.16 386 LYS A CA 1
ATOM 3056 C C . LYS A 1 386 ? 15.542 37.842 -20.391 1.00 41.16 386 LYS A C 1
ATOM 3058 O O . LYS A 1 386 ? 15.401 39.040 -20.607 1.00 41.16 386 LYS A O 1
ATOM 3063 N N . ARG A 1 387 ? 15.942 37.391 -19.189 1.00 34.56 387 ARG A N 1
ATOM 3064 C CA . ARG A 1 387 ? 16.344 38.256 -18.048 1.00 34.56 387 ARG A CA 1
ATOM 3065 C C . ARG A 1 387 ? 17.854 38.166 -17.763 1.00 34.56 387 ARG A C 1
ATOM 3067 O O . ARG A 1 387 ? 18.396 37.067 -17.660 1.00 34.56 387 ARG A O 1
ATOM 3074 N N . ARG A 1 388 ? 18.518 39.321 -17.598 1.00 38.03 388 ARG A N 1
ATOM 3075 C CA . ARG A 1 388 ? 19.922 39.477 -17.141 1.00 38.03 388 ARG A CA 1
ATOM 3076 C C . ARG A 1 388 ? 20.063 39.119 -15.644 1.00 38.03 388 ARG A C 1
ATOM 3078 O O . ARG A 1 388 ? 19.174 39.433 -14.858 1.00 38.03 388 ARG A O 1
ATOM 3085 N N . LYS A 1 389 ? 21.170 38.469 -15.246 1.00 39.97 389 LYS A N 1
ATOM 3086 C CA . LYS A 1 389 ? 21.469 38.044 -13.855 1.00 39.97 389 LYS A CA 1
ATOM 3087 C C . LYS A 1 389 ? 22.160 39.161 -13.054 1.00 39.97 389 LYS A C 1
ATOM 3089 O O . LYS A 1 389 ? 23.219 39.621 -13.462 1.00 39.97 389 LYS A O 1
ATOM 3094 N N . ILE A 1 390 ? 21.598 39.531 -11.901 1.00 46.91 390 ILE A N 1
ATOM 3095 C CA . ILE A 1 390 ? 22.205 40.440 -10.907 1.00 46.91 390 ILE A CA 1
ATOM 3096 C C . ILE A 1 390 ? 23.057 39.612 -9.923 1.00 46.91 390 ILE A C 1
ATOM 3098 O O . ILE A 1 390 ? 22.651 38.515 -9.528 1.00 46.91 390 ILE A O 1
ATOM 3102 N N . LYS A 1 391 ? 24.252 40.104 -9.561 1.00 56.34 391 LYS A N 1
ATOM 3103 C CA . LYS A 1 391 ? 25.198 39.443 -8.640 1.00 56.34 391 LYS A CA 1
ATOM 3104 C C . LYS A 1 391 ? 24.762 39.692 -7.188 1.00 56.34 391 LYS A C 1
ATOM 3106 O O . LYS A 1 391 ? 24.517 40.833 -6.817 1.00 56.34 391 LYS A O 1
ATOM 3111 N N . LYS A 1 392 ? 24.642 38.627 -6.392 1.00 71.88 392 LYS A N 1
ATOM 3112 C CA . LYS A 1 392 ? 24.109 38.675 -5.020 1.00 71.88 392 LYS A CA 1
ATOM 3113 C C . LYS A 1 392 ? 25.158 39.245 -4.030 1.00 71.88 392 LYS A C 1
ATOM 3115 O O . LYS A 1 392 ? 26.288 38.775 -4.056 1.00 71.88 392 LYS A O 1
ATOM 3120 N N . PRO A 1 393 ? 24.816 40.174 -3.122 1.00 69.38 393 PRO A N 1
ATOM 3121 C CA . PRO A 1 393 ? 25.690 40.875 -2.180 1.00 69.38 393 PRO A CA 1
ATOM 3122 C C . PRO A 1 393 ? 26.287 39.986 -1.083 1.00 69.38 393 PRO A C 1
ATOM 3124 O O . PRO A 1 393 ? 27.328 40.324 -0.538 1.00 69.38 393 PRO A O 1
ATOM 3127 N N . TYR A 1 394 ? 25.677 38.840 -0.765 1.00 77.31 394 TYR A N 1
ATOM 3128 C CA . TYR A 1 394 ? 26.258 37.842 0.149 1.00 77.31 394 TYR A CA 1
ATOM 3129 C C . TYR A 1 394 ? 27.190 36.841 -0.554 1.00 77.31 394 TYR A C 1
ATOM 3131 O O . TYR A 1 394 ? 27.683 35.910 0.082 1.00 77.31 394 TYR A O 1
ATOM 3139 N N . TYR A 1 395 ? 27.383 36.984 -1.868 1.00 83.62 395 TYR A N 1
ATOM 3140 C CA . TYR A 1 395 ? 28.249 36.130 -2.671 1.00 83.62 395 TYR A CA 1
ATOM 3141 C C . TYR A 1 395 ? 29.587 36.841 -2.897 1.00 83.62 395 TYR A C 1
ATOM 3143 O O . TYR A 1 395 ? 29.715 37.699 -3.770 1.00 83.62 395 TYR A O 1
ATOM 3151 N N . ASP A 1 396 ? 30.571 36.492 -2.075 1.00 84.38 396 ASP A N 1
ATOM 3152 C CA . ASP A 1 396 ? 31.886 37.129 -2.026 1.00 84.38 396 ASP A CA 1
ATOM 3153 C C . ASP A 1 396 ? 32.955 36.373 -2.842 1.00 84.38 396 ASP A C 1
ATOM 3155 O O . ASP A 1 396 ? 32.682 35.371 -3.512 1.00 84.38 396 ASP A O 1
ATOM 3159 N N . ASN A 1 397 ? 34.196 36.867 -2.800 1.00 85.88 397 ASN A N 1
ATOM 3160 C CA . ASN A 1 397 ? 35.329 36.293 -3.535 1.00 85.88 397 ASN A CA 1
ATOM 3161 C C . ASN A 1 397 ? 35.654 34.852 -3.105 1.00 85.88 397 ASN A C 1
ATOM 3163 O O . ASN A 1 397 ? 36.151 34.068 -3.913 1.00 85.88 397 ASN A O 1
ATOM 3167 N N . GLU A 1 398 ? 35.327 34.476 -1.868 1.00 87.25 398 GLU A N 1
ATOM 3168 C CA . GLU A 1 398 ? 35.489 33.108 -1.370 1.00 87.25 398 GLU A CA 1
ATOM 3169 C C . GLU A 1 398 ? 34.489 32.156 -2.050 1.00 87.25 398 GLU A C 1
ATOM 3171 O O . GLU A 1 398 ? 34.865 31.082 -2.533 1.00 87.25 398 GLU A O 1
ATOM 3176 N N . CYS A 1 399 ? 33.223 32.581 -2.173 1.00 85.38 399 CYS A N 1
ATOM 3177 C CA . CYS A 1 399 ? 32.203 31.852 -2.930 1.00 85.38 399 CYS A CA 1
ATOM 3178 C C . CYS A 1 399 ? 32.579 31.736 -4.416 1.00 85.38 399 CYS A C 1
ATOM 3180 O O . CYS A 1 399 ? 32.467 30.659 -5.005 1.00 85.38 399 CYS A O 1
ATOM 3182 N N . GLU A 1 400 ? 33.064 32.826 -5.016 1.00 85.75 400 GLU A N 1
ATOM 3183 C CA . GLU A 1 400 ? 33.507 32.858 -6.414 1.00 85.75 400 GLU A CA 1
ATOM 3184 C C . GLU A 1 400 ? 34.707 31.932 -6.661 1.00 85.75 400 GLU A C 1
ATOM 3186 O O . GLU A 1 400 ? 34.710 31.183 -7.639 1.00 85.75 400 GLU A O 1
ATOM 3191 N N . SER A 1 401 ? 35.690 31.913 -5.759 1.00 87.25 401 SER A N 1
ATOM 3192 C CA . SER A 1 401 ? 36.858 31.031 -5.850 1.00 87.25 401 SER A CA 1
ATOM 3193 C C . SER A 1 401 ? 36.462 29.549 -5.789 1.00 87.25 401 SER A C 1
ATOM 3195 O O . SER A 1 401 ? 36.815 28.770 -6.682 1.00 87.25 401 SER A O 1
ATOM 3197 N N . LYS A 1 402 ? 35.619 29.155 -4.819 1.00 86.12 402 LYS A N 1
ATOM 3198 C CA . LYS A 1 402 ? 35.098 27.776 -4.743 1.00 86.12 402 LYS A CA 1
ATOM 3199 C C . LYS A 1 402 ? 34.239 27.407 -5.954 1.00 86.12 402 LYS A C 1
ATOM 3201 O O . LYS A 1 402 ? 34.303 26.271 -6.420 1.00 86.12 402 LYS A O 1
ATOM 3206 N N . TYR A 1 403 ? 33.473 28.349 -6.503 1.00 87.56 403 TYR A N 1
ATOM 3207 C CA . TYR A 1 403 ? 32.711 28.123 -7.730 1.00 87.56 403 TYR A CA 1
ATOM 3208 C C . TYR A 1 403 ? 33.611 27.933 -8.956 1.00 87.56 403 TYR A C 1
ATOM 3210 O O . TYR A 1 403 ? 33.352 27.036 -9.759 1.00 87.56 403 TYR A O 1
ATOM 3218 N N . ARG A 1 404 ? 34.691 28.711 -9.097 1.00 87.81 404 ARG A N 1
ATOM 3219 C CA . ARG A 1 404 ? 35.683 28.525 -10.170 1.00 87.81 404 ARG A CA 1
ATOM 3220 C C . ARG A 1 404 ? 36.393 27.179 -10.058 1.00 87.81 404 ARG A C 1
ATOM 3222 O O . ARG A 1 404 ? 36.528 26.495 -11.071 1.00 87.81 404 ARG A O 1
ATOM 3229 N N . SER A 1 405 ? 36.755 26.771 -8.842 1.00 86.06 405 SER A N 1
ATOM 3230 C CA . SER A 1 405 ? 37.311 25.440 -8.572 1.00 86.06 405 SER A CA 1
ATOM 3231 C C . SER A 1 405 ? 36.329 24.328 -8.963 1.00 86.06 405 SER A C 1
ATOM 3233 O O . SER A 1 405 ? 36.666 23.452 -9.761 1.00 86.06 405 SER A O 1
ATOM 3235 N N . LEU A 1 406 ? 35.065 24.427 -8.531 1.00 87.38 406 LEU A N 1
ATOM 3236 C CA . LEU A 1 406 ? 34.007 23.495 -8.929 1.00 87.38 406 LEU A CA 1
ATOM 3237 C C . LEU A 1 406 ? 33.812 23.462 -10.450 1.00 87.38 406 LEU A C 1
ATOM 3239 O O . LEU A 1 406 ? 33.668 22.386 -11.023 1.00 87.38 406 LEU A O 1
ATOM 3243 N N . LYS A 1 407 ? 33.824 24.618 -11.120 1.00 84.75 407 LYS A N 1
ATOM 3244 C CA . LYS A 1 407 ? 33.677 24.722 -12.577 1.00 84.75 407 LYS A CA 1
ATOM 3245 C C . LYS A 1 407 ? 34.847 24.067 -13.314 1.00 84.75 407 LYS A C 1
ATOM 3247 O O . LYS A 1 407 ? 34.618 23.413 -14.326 1.00 84.75 407 LYS A O 1
ATOM 3252 N N . SER A 1 408 ? 36.070 24.208 -12.804 1.00 87.06 408 SER A N 1
ATOM 3253 C CA . SER A 1 408 ? 37.257 23.525 -13.330 1.00 87.06 408 SER A CA 1
ATOM 3254 C C . SER A 1 408 ? 37.144 22.005 -13.175 1.00 87.06 408 SER A C 1
ATOM 3256 O O . SER A 1 408 ? 37.265 21.279 -14.157 1.00 87.06 408 SER A O 1
ATOM 3258 N N . LEU A 1 409 ? 36.792 21.524 -11.977 1.00 82.44 409 LEU A N 1
ATOM 3259 C CA . LEU A 1 409 ? 36.578 20.095 -11.718 1.00 82.44 409 LEU A CA 1
ATOM 3260 C C . LEU A 1 409 ? 35.428 19.514 -12.550 1.00 82.44 409 LEU A C 1
ATOM 3262 O O . LEU A 1 409 ? 35.536 18.403 -13.046 1.00 82.44 409 LEU A O 1
ATOM 3266 N N . THR A 1 410 ? 34.352 20.277 -12.747 1.00 74.25 410 THR A N 1
ATOM 3267 C CA . THR A 1 410 ? 33.211 19.855 -13.575 1.00 74.25 410 THR A CA 1
ATOM 3268 C C . THR A 1 410 ? 33.614 19.752 -15.045 1.00 74.25 410 THR A C 1
ATOM 3270 O O . THR A 1 410 ? 33.218 18.805 -15.704 1.00 74.25 410 THR A O 1
ATOM 3273 N N . ARG A 1 411 ? 34.448 20.671 -15.558 1.00 76.38 411 ARG A N 1
ATOM 3274 C CA . ARG A 1 411 ? 35.002 20.563 -16.920 1.00 76.38 411 ARG A CA 1
ATOM 3275 C C . ARG A 1 411 ? 35.877 19.323 -17.084 1.00 76.38 411 ARG A C 1
ATOM 3277 O O . ARG A 1 411 ? 35.743 18.651 -18.094 1.00 76.38 411 ARG A O 1
ATOM 3284 N N . LYS A 1 412 ? 36.712 19.008 -16.088 1.00 78.00 412 LYS A N 1
ATOM 3285 C CA . LYS A 1 412 ? 37.503 17.767 -16.077 1.00 78.00 412 LYS A CA 1
ATOM 3286 C C . LYS A 1 412 ? 36.616 16.518 -15.983 1.00 78.00 412 LYS A C 1
ATOM 3288 O O . LYS A 1 412 ? 36.897 15.516 -16.619 1.00 78.00 412 LYS A O 1
ATOM 3293 N N . LEU A 1 413 ? 35.516 16.572 -15.230 1.00 65.50 413 LEU A N 1
ATOM 3294 C CA . LEU A 1 413 ? 34.561 15.460 -15.155 1.00 65.50 413 LEU A CA 1
ATOM 3295 C C . LEU A 1 413 ? 33.791 15.275 -16.470 1.00 65.50 413 LEU A C 1
ATOM 3297 O O . LEU A 1 413 ? 33.451 14.155 -16.818 1.00 65.50 413 LEU A O 1
ATOM 3301 N N . CYS A 1 414 ? 33.542 16.351 -17.222 1.00 60.72 414 CYS A N 1
ATOM 3302 C CA . CYS A 1 414 ? 32.985 16.244 -18.570 1.00 60.72 414 CYS A CA 1
ATOM 3303 C C . CYS A 1 414 ? 33.934 15.526 -19.542 1.00 60.72 414 CYS A C 1
ATOM 3305 O O . CYS A 1 414 ? 33.444 14.929 -20.492 1.00 60.72 414 CYS A O 1
ATOM 3307 N N . THR A 1 415 ? 35.254 15.599 -19.335 1.00 68.81 415 THR A N 1
ATOM 3308 C CA . THR A 1 415 ? 36.246 14.905 -20.176 1.00 68.81 415 THR A CA 1
ATOM 3309 C C . THR A 1 415 ? 36.551 13.486 -19.694 1.00 68.81 415 THR A C 1
ATOM 3311 O O . THR A 1 415 ? 36.893 12.645 -20.511 1.00 68.81 415 THR A O 1
ATOM 3314 N N . GLU A 1 416 ? 36.395 13.207 -18.396 1.00 72.19 416 GLU A N 1
ATOM 3315 C CA . GLU A 1 416 ? 36.608 11.882 -17.789 1.00 72.19 416 GLU A CA 1
ATOM 3316 C C . GLU A 1 416 ? 35.397 11.443 -16.931 1.00 72.19 416 GLU A C 1
ATOM 3318 O O . GLU A 1 416 ? 35.509 11.314 -15.704 1.00 72.19 416 GLU A O 1
ATOM 3323 N N . PRO A 1 417 ? 34.206 11.228 -17.522 1.00 56.47 417 PRO A N 1
ATOM 3324 C CA . PRO A 1 417 ? 32.993 10.903 -16.770 1.00 56.47 417 PRO A CA 1
ATOM 3325 C C . PRO A 1 417 ? 33.067 9.575 -16.002 1.00 56.47 417 PRO A C 1
ATOM 3327 O O . PRO A 1 417 ? 32.322 9.407 -15.042 1.00 56.47 417 PRO A O 1
ATOM 3330 N N . TRP A 1 418 ? 33.972 8.659 -16.353 1.00 57.22 418 TRP A N 1
ATOM 3331 C CA . TRP A 1 418 ? 34.205 7.385 -15.653 1.00 57.22 418 TRP A CA 1
ATOM 3332 C C . TRP A 1 418 ? 35.058 7.512 -14.375 1.00 57.22 418 TRP A C 1
ATOM 3334 O O . TRP A 1 418 ? 35.166 6.556 -13.610 1.00 57.22 418 TRP A O 1
ATOM 3344 N N . ASN A 1 419 ? 35.667 8.674 -14.107 1.00 71.81 419 ASN A N 1
ATOM 3345 C CA . ASN A 1 419 ? 36.590 8.857 -12.986 1.00 71.81 419 ASN A CA 1
ATOM 3346 C C . ASN A 1 419 ? 35.841 9.098 -11.656 1.00 71.81 419 ASN A C 1
ATOM 3348 O O . ASN A 1 419 ? 35.490 10.230 -11.301 1.00 71.81 419 ASN A O 1
ATOM 3352 N N . ASP A 1 420 ? 35.622 8.029 -10.884 1.00 62.12 420 ASP A N 1
ATOM 3353 C CA . ASP A 1 420 ? 34.890 8.084 -9.608 1.00 62.12 420 ASP A CA 1
ATOM 3354 C C . ASP A 1 420 ? 35.545 8.993 -8.561 1.00 62.12 420 ASP A C 1
ATOM 3356 O O . ASP A 1 420 ? 34.858 9.732 -7.846 1.00 62.12 420 ASP A O 1
ATOM 3360 N N . SER A 1 421 ? 36.878 9.027 -8.506 1.00 73.75 421 SER A N 1
ATOM 3361 C CA . SER A 1 421 ? 37.608 9.933 -7.610 1.00 73.75 421 SER A CA 1
ATOM 3362 C C . SER A 1 421 ? 37.311 11.400 -7.943 1.00 73.75 421 SER A C 1
ATOM 3364 O O . SER A 1 421 ? 37.056 12.225 -7.056 1.00 73.75 421 SER A O 1
ATOM 3366 N N . LEU A 1 422 ? 37.272 11.737 -9.235 1.00 72.31 422 LEU A N 1
ATOM 3367 C CA . LEU A 1 422 ? 36.931 13.074 -9.716 1.00 72.31 422 LEU A CA 1
ATOM 3368 C C . LEU A 1 422 ? 35.459 13.422 -9.447 1.00 72.31 422 LEU A C 1
ATOM 3370 O O . LEU A 1 422 ? 35.157 14.541 -9.018 1.00 72.31 422 LEU A O 1
ATOM 3374 N N . ARG A 1 423 ? 34.551 12.453 -9.599 1.00 72.56 423 ARG A N 1
ATOM 3375 C CA . ARG A 1 423 ? 33.124 12.584 -9.266 1.00 72.56 423 ARG A CA 1
ATOM 3376 C C . ARG A 1 423 ? 32.910 12.874 -7.778 1.00 72.56 423 ARG A C 1
ATOM 3378 O O . ARG A 1 423 ? 32.207 13.832 -7.436 1.00 72.56 423 ARG A O 1
ATOM 3385 N N . HIS A 1 424 ? 33.578 12.137 -6.888 1.00 74.31 424 HIS A N 1
ATOM 3386 C CA . HIS A 1 424 ? 33.562 12.409 -5.447 1.00 74.31 424 HIS A CA 1
ATOM 3387 C C . HIS A 1 424 ? 34.080 13.817 -5.126 1.00 74.31 424 HIS A C 1
ATOM 3389 O O . HIS A 1 424 ? 33.455 14.541 -4.342 1.00 74.31 424 HIS A O 1
ATOM 3395 N N . LYS A 1 425 ? 35.160 14.258 -5.786 1.00 81.25 425 LYS A N 1
ATOM 3396 C CA . LYS A 1 425 ? 35.703 15.618 -5.631 1.00 81.25 425 LYS A CA 1
ATOM 3397 C C . LYS A 1 425 ? 34.714 16.695 -6.086 1.00 81.25 425 LYS A C 1
ATOM 3399 O O . LYS A 1 425 ? 34.567 17.699 -5.384 1.00 81.25 425 LYS A O 1
ATOM 3404 N N . VAL A 1 426 ? 34.005 16.507 -7.203 1.00 75.75 426 VAL A N 1
ATOM 3405 C CA . VAL A 1 426 ? 32.967 17.443 -7.683 1.00 75.75 426 VAL A CA 1
ATOM 3406 C C . VAL A 1 426 ? 31.799 17.525 -6.696 1.00 75.75 426 VAL A C 1
ATOM 3408 O O . VAL A 1 426 ? 31.392 18.629 -6.318 1.00 75.75 426 VAL A O 1
ATOM 3411 N N . LEU A 1 427 ? 31.288 16.385 -6.221 1.00 72.69 427 LEU A N 1
ATOM 3412 C CA . LEU A 1 427 ? 30.187 16.338 -5.251 1.00 72.69 427 LEU A CA 1
ATOM 3413 C C . LEU A 1 427 ? 30.570 16.989 -3.917 1.00 72.69 427 LEU A C 1
ATOM 3415 O O . LEU A 1 427 ? 29.798 17.786 -3.373 1.00 72.69 427 LEU A O 1
ATOM 3419 N N . TYR A 1 428 ? 31.778 16.709 -3.426 1.00 81.50 428 TYR A N 1
ATOM 3420 C CA . TYR A 1 428 ? 32.320 17.325 -2.221 1.00 81.50 428 TYR A CA 1
ATOM 3421 C C . TYR A 1 428 ? 32.447 18.848 -2.375 1.00 81.50 428 TYR A C 1
ATOM 3423 O O . TYR A 1 428 ? 31.895 19.595 -1.567 1.00 81.50 428 TYR A O 1
ATOM 3431 N N . ASN A 1 429 ? 33.064 19.333 -3.459 1.00 80.81 429 ASN A N 1
ATOM 3432 C CA . ASN A 1 429 ? 33.224 20.773 -3.703 1.00 80.81 429 ASN A CA 1
ATOM 3433 C C . ASN A 1 429 ? 31.879 21.493 -3.882 1.00 80.81 429 ASN A C 1
ATOM 3435 O O . ASN A 1 429 ? 31.703 22.610 -3.392 1.00 80.81 429 ASN A O 1
ATOM 3439 N N . LYS A 1 430 ? 30.894 20.842 -4.511 1.00 80.06 430 LYS A N 1
ATOM 3440 C CA . LYS A 1 430 ? 29.520 21.355 -4.617 1.00 80.06 430 LYS A CA 1
ATOM 3441 C C . LYS A 1 430 ? 28.844 21.448 -3.247 1.00 80.06 430 LYS A C 1
ATOM 3443 O O . LYS A 1 430 ? 28.176 22.444 -2.959 1.00 80.06 430 LYS A O 1
ATOM 3448 N N . LYS A 1 431 ? 29.020 20.438 -2.387 1.00 78.25 431 LYS A N 1
ATOM 3449 C CA . LYS A 1 431 ? 28.506 20.433 -1.007 1.00 78.25 431 LYS A CA 1
ATOM 3450 C C . LYS A 1 431 ? 29.139 21.553 -0.180 1.00 78.25 431 LYS A C 1
ATOM 3452 O O . LYS A 1 431 ? 28.411 22.290 0.485 1.00 78.25 431 LYS A O 1
ATOM 3457 N N . GLU A 1 432 ? 30.453 21.727 -0.277 1.00 83.75 432 GLU A N 1
ATOM 3458 C CA . GLU A 1 432 ? 31.197 22.767 0.438 1.00 83.75 432 GLU A CA 1
ATOM 3459 C C . GLU A 1 432 ? 30.845 24.182 -0.043 1.00 83.75 432 GLU A C 1
ATOM 3461 O O . GLU A 1 432 ? 30.593 25.060 0.783 1.00 83.75 432 GLU A O 1
ATOM 3466 N N . LEU A 1 433 ? 30.708 24.403 -1.356 1.00 85.19 433 LEU A N 1
ATOM 3467 C CA . LEU A 1 433 ? 30.227 25.678 -1.900 1.00 85.19 433 LEU A CA 1
ATOM 3468 C C . LEU A 1 433 ? 28.818 26.012 -1.382 1.00 85.19 433 LEU A C 1
ATOM 3470 O O . LEU A 1 433 ? 28.561 27.132 -0.947 1.00 85.19 433 LEU A O 1
ATOM 3474 N N . ASN A 1 434 ? 27.908 25.034 -1.360 1.00 74.62 434 ASN A N 1
ATOM 3475 C CA . ASN A 1 434 ? 26.553 25.238 -0.846 1.00 74.62 434 ASN A CA 1
ATOM 3476 C C . ASN A 1 434 ? 26.529 25.533 0.662 1.00 74.62 434 ASN A C 1
ATOM 3478 O O . ASN A 1 434 ? 25.745 26.377 1.104 1.00 74.62 434 ASN A O 1
ATOM 3482 N N . LYS A 1 435 ? 27.375 24.865 1.460 1.00 80.00 435 LYS A N 1
ATOM 3483 C CA . LYS A 1 435 ? 27.537 25.181 2.889 1.00 80.00 435 LYS A CA 1
ATOM 3484 C C . LYS A 1 435 ? 28.053 26.606 3.080 1.00 80.00 435 LYS A C 1
ATOM 3486 O O . LYS A 1 435 ? 27.482 27.340 3.888 1.00 80.00 435 LYS A O 1
ATOM 3491 N N . LEU A 1 436 ? 29.069 27.007 2.312 1.00 85.25 436 LEU A N 1
ATOM 3492 C CA . LEU A 1 436 ? 29.646 28.348 2.375 1.00 85.25 436 LEU A CA 1
ATOM 3493 C C . LEU A 1 436 ? 28.607 29.420 2.024 1.00 85.25 436 LEU A C 1
ATOM 3495 O O . LEU A 1 436 ? 28.399 30.338 2.813 1.00 85.25 436 LEU A O 1
ATOM 3499 N N . ILE A 1 437 ? 27.873 29.257 0.919 1.00 79.12 437 ILE A N 1
ATOM 3500 C CA . ILE A 1 437 ? 26.818 30.200 0.508 1.00 79.12 437 ILE A CA 1
ATOM 3501 C C . ILE A 1 437 ? 25.739 30.325 1.594 1.00 79.12 437 ILE A C 1
ATOM 3503 O O . ILE A 1 437 ? 25.317 31.434 1.921 1.00 79.12 437 ILE A O 1
ATOM 3507 N N . ARG A 1 438 ? 25.308 29.211 2.204 1.00 75.75 438 ARG A N 1
ATOM 3508 C CA . ARG A 1 438 ? 24.331 29.241 3.309 1.00 75.75 438 ARG A CA 1
ATOM 3509 C C . ARG A 1 438 ? 24.883 29.965 4.540 1.00 75.75 438 ARG A C 1
ATOM 3511 O O . ARG A 1 438 ? 24.142 30.725 5.162 1.00 75.75 438 ARG A O 1
ATOM 3518 N N . LYS A 1 439 ? 26.158 29.752 4.886 1.00 83.81 439 LYS A N 1
ATOM 3519 C CA . LYS A 1 439 ? 26.839 30.442 5.996 1.00 83.81 439 LYS A CA 1
ATOM 3520 C C . LYS A 1 439 ? 26.907 31.951 5.742 1.00 83.81 439 LYS A C 1
ATOM 3522 O O . LYS A 1 439 ? 26.444 32.714 6.587 1.00 83.81 439 LYS A O 1
ATOM 3527 N N . LYS A 1 440 ? 27.384 32.370 4.565 1.00 84.12 440 LYS A N 1
ATOM 3528 C CA . LYS A 1 440 ? 27.493 33.787 4.172 1.00 84.12 440 LYS A CA 1
ATOM 3529 C C . LYS A 1 440 ? 26.129 34.471 4.124 1.00 84.12 440 LYS A C 1
ATOM 3531 O O . LYS A 1 440 ? 25.974 35.572 4.638 1.00 84.12 440 LYS A O 1
ATOM 3536 N N . TYR A 1 441 ? 25.104 33.781 3.624 1.00 76.81 441 TYR A N 1
ATOM 3537 C CA . TYR A 1 441 ? 23.730 34.280 3.640 1.00 76.81 441 TYR A CA 1
ATOM 3538 C C . TYR A 1 441 ? 23.182 34.481 5.061 1.00 76.81 441 TYR A C 1
ATOM 3540 O O . TYR A 1 441 ? 22.564 35.506 5.343 1.00 76.81 441 TYR A O 1
ATOM 3548 N N . ARG A 1 442 ? 23.427 33.537 5.983 1.00 73.06 442 ARG A N 1
ATOM 3549 C CA . ARG A 1 442 ? 23.021 33.684 7.393 1.00 73.06 442 ARG A CA 1
ATOM 3550 C C . ARG A 1 442 ? 23.732 34.854 8.068 1.00 73.06 442 ARG A C 1
ATOM 3552 O O . ARG A 1 442 ? 23.070 35.615 8.762 1.00 73.06 442 ARG A O 1
ATOM 3559 N N . GLN A 1 443 ? 25.036 35.009 7.842 1.00 80.44 443 GLN A N 1
ATOM 3560 C CA . GLN A 1 443 ? 25.826 36.126 8.375 1.00 80.44 443 GLN A CA 1
ATOM 3561 C C . GLN A 1 443 ? 25.334 37.472 7.833 1.00 80.44 443 GLN A C 1
ATOM 3563 O O . GLN A 1 443 ? 25.108 38.399 8.606 1.00 80.44 443 GLN A O 1
ATOM 3568 N N . PHE A 1 444 ? 25.090 37.555 6.524 1.00 79.94 444 PHE A N 1
ATOM 3569 C CA . PHE A 1 444 ? 24.521 38.740 5.887 1.00 79.94 444 PHE A CA 1
ATOM 3570 C C . PHE A 1 444 ? 23.144 39.089 6.468 1.00 79.94 444 PHE A C 1
ATOM 3572 O O . PHE A 1 444 ? 22.906 40.233 6.850 1.00 79.94 444 PHE A O 1
ATOM 3579 N N . ARG A 1 445 ? 22.260 38.094 6.620 1.00 69.50 445 ARG A N 1
ATOM 3580 C CA . ARG A 1 445 ? 20.934 38.282 7.222 1.00 69.50 445 ARG A CA 1
ATOM 3581 C C . ARG A 1 445 ? 21.025 38.738 8.680 1.00 69.50 445 ARG A C 1
ATOM 3583 O O . ARG A 1 445 ? 20.295 39.644 9.056 1.00 69.50 445 ARG A O 1
ATOM 3590 N N . HIS A 1 446 ? 21.919 38.155 9.479 1.00 72.31 446 HIS A N 1
ATOM 3591 C CA . HIS A 1 446 ? 22.127 38.567 10.872 1.00 72.31 446 HIS A CA 1
ATOM 3592 C C . HIS A 1 446 ? 22.624 40.011 10.970 1.00 72.31 446 HIS A C 1
ATOM 3594 O O . HIS A 1 446 ? 22.088 40.782 11.758 1.00 72.31 446 HIS A O 1
ATOM 3600 N N . LYS A 1 447 ? 23.596 40.399 10.131 1.00 77.50 447 LYS A N 1
ATOM 3601 C CA . LYS A 1 447 ? 24.112 41.773 10.078 1.00 77.50 447 LYS A CA 1
ATOM 3602 C C . LYS A 1 447 ? 23.019 42.773 9.686 1.00 77.50 447 LYS A C 1
ATOM 3604 O O . LYS A 1 447 ? 22.934 43.834 10.288 1.00 77.50 447 LYS A O 1
ATOM 3609 N N . MET A 1 448 ? 22.158 42.411 8.732 1.00 66.69 448 MET A N 1
ATOM 3610 C CA . MET A 1 448 ? 21.028 43.246 8.306 1.00 66.69 448 MET A CA 1
ATOM 3611 C C . MET A 1 448 ? 19.942 43.359 9.381 1.00 66.69 448 MET A C 1
ATOM 3613 O O . MET A 1 448 ? 19.450 44.452 9.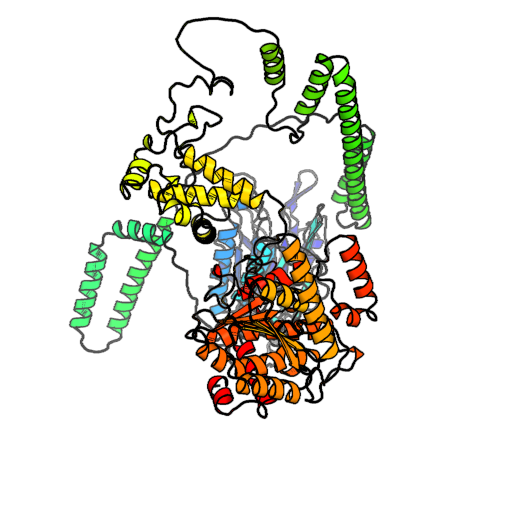617 1.00 66.69 448 MET A O 1
ATOM 3617 N N . ILE A 1 449 ? 19.582 42.260 10.056 1.00 66.06 449 ILE A N 1
ATOM 3618 C CA . ILE A 1 449 ? 18.610 42.289 11.163 1.00 66.06 449 ILE A CA 1
ATOM 3619 C C . ILE A 1 449 ? 19.143 43.147 12.310 1.00 66.06 449 ILE A C 1
ATOM 3621 O O . ILE A 1 449 ? 18.404 43.973 12.830 1.00 66.06 449 ILE A O 1
ATOM 3625 N N . LYS A 1 450 ? 20.430 43.007 12.649 1.00 70.00 450 LYS A N 1
ATOM 3626 C CA . LYS A 1 450 ? 21.075 43.838 13.666 1.00 70.00 450 LYS A CA 1
ATOM 3627 C C . LYS A 1 450 ? 21.028 45.323 13.285 1.00 70.00 450 LYS A C 1
ATOM 3629 O O . LYS A 1 450 ? 20.552 46.121 14.071 1.00 70.00 450 LYS A O 1
ATOM 3634 N N . GLN A 1 451 ? 21.373 45.673 12.042 1.00 64.94 451 GLN A N 1
ATOM 3635 C CA . GLN A 1 451 ? 21.255 47.052 11.544 1.00 64.94 451 GLN A CA 1
ATOM 3636 C C . GLN A 1 451 ? 19.816 47.587 11.569 1.00 64.94 451 GLN A C 1
ATOM 3638 O O . GLN A 1 451 ? 19.619 48.758 11.862 1.00 64.94 451 GLN A O 1
ATOM 3643 N N . ILE A 1 452 ? 18.812 46.748 11.293 1.00 60.78 452 ILE A N 1
ATOM 3644 C CA . ILE A 1 452 ? 17.394 47.127 11.377 1.00 60.78 452 ILE A CA 1
ATOM 3645 C C . ILE A 1 452 ? 17.003 47.423 12.828 1.00 60.78 452 ILE A C 1
ATOM 3647 O O . ILE A 1 452 ? 16.404 48.465 13.078 1.00 60.78 452 ILE A O 1
ATOM 3651 N N . ILE A 1 453 ? 17.372 46.545 13.764 1.00 61.72 453 ILE A N 1
ATOM 3652 C CA . ILE A 1 453 ? 17.099 46.708 15.199 1.00 61.72 453 ILE A CA 1
ATOM 3653 C C . ILE A 1 453 ? 17.794 47.966 15.735 1.00 61.72 453 ILE A C 1
ATOM 3655 O O . ILE A 1 453 ? 17.141 48.785 16.374 1.00 61.72 453 ILE A O 1
ATOM 3659 N N . ASP A 1 454 ? 19.069 48.164 15.393 1.00 61.53 454 ASP A N 1
ATOM 3660 C CA . ASP A 1 454 ? 19.860 49.320 15.825 1.00 61.53 454 ASP A CA 1
ATOM 3661 C C . ASP A 1 454 ? 19.317 50.635 15.213 1.00 61.53 454 ASP A C 1
ATOM 3663 O O . ASP A 1 454 ? 19.274 51.662 15.881 1.00 61.53 454 ASP A O 1
ATOM 3667 N N . SER A 1 455 ? 18.823 50.612 13.964 1.00 56.75 455 SER A N 1
ATOM 3668 C CA . SER A 1 455 ? 18.245 51.793 13.287 1.00 56.75 455 SER A CA 1
ATOM 3669 C C . SER A 1 455 ? 16.827 52.165 13.742 1.00 56.75 455 SER A C 1
ATOM 3671 O O . SER A 1 455 ? 16.399 53.302 13.533 1.00 56.75 455 SER A O 1
ATOM 3673 N N . ASN A 1 456 ? 16.105 51.231 14.374 1.00 50.50 456 ASN A N 1
ATOM 3674 C CA . ASN A 1 456 ? 14.723 51.424 14.823 1.00 50.50 456 ASN A CA 1
ATOM 3675 C C . ASN A 1 456 ? 14.606 52.481 15.936 1.00 50.50 456 ASN A C 1
ATOM 3677 O O . ASN A 1 456 ? 13.547 53.076 16.101 1.00 50.50 456 ASN A O 1
ATOM 3681 N N . ASN A 1 457 ? 15.702 52.746 16.654 1.00 49.69 457 ASN A N 1
ATOM 3682 C CA . ASN A 1 457 ? 15.733 53.673 17.785 1.00 49.69 457 ASN A CA 1
ATOM 3683 C C . ASN A 1 457 ? 16.380 55.034 17.463 1.00 49.69 457 ASN A C 1
ATOM 3685 O O . ASN A 1 457 ? 16.484 55.863 18.362 1.00 49.69 457 ASN A O 1
ATOM 3689 N N . SER A 1 458 ? 16.844 55.290 16.228 1.00 53.19 458 SER A N 1
ATOM 3690 C CA . SER A 1 458 ? 17.664 56.492 15.954 1.00 53.19 458 SER A CA 1
ATOM 3691 C C . SER A 1 458 ? 17.372 57.232 14.641 1.00 53.19 458 SER A C 1
ATOM 3693 O O . SER A 1 458 ? 17.556 58.445 14.610 1.00 53.19 458 SER A O 1
ATOM 3695 N N . CYS A 1 459 ? 16.911 56.581 13.557 1.00 52.53 459 CYS A N 1
ATOM 3696 C CA . CYS A 1 459 ? 16.567 57.294 12.312 1.00 52.53 459 CYS A CA 1
ATOM 3697 C C . CYS A 1 459 ? 15.634 56.481 11.378 1.00 52.53 459 CYS A C 1
ATOM 3699 O O . CYS A 1 459 ? 16.067 55.492 10.773 1.00 52.53 459 CYS A O 1
ATOM 3701 N N . PRO A 1 460 ? 14.373 56.912 11.162 1.00 53.19 460 PRO A N 1
ATOM 3702 C CA . PRO A 1 460 ? 13.389 56.179 10.350 1.00 53.19 460 PRO A CA 1
ATOM 3703 C C . PRO A 1 460 ? 13.785 55.959 8.878 1.00 53.19 460 PRO A C 1
ATOM 3705 O O . PRO A 1 460 ? 13.379 54.972 8.261 1.00 53.19 460 PRO A O 1
ATOM 3708 N N . ASN A 1 461 ? 14.581 56.857 8.288 1.00 53.50 461 ASN A N 1
ATOM 3709 C CA . ASN A 1 461 ? 14.984 56.748 6.881 1.00 53.50 461 ASN A CA 1
ATOM 3710 C C . ASN A 1 461 ? 15.995 55.615 6.640 1.00 53.50 461 ASN A C 1
ATOM 3712 O O . ASN A 1 461 ? 15.897 54.913 5.628 1.00 53.50 461 ASN A O 1
ATOM 3716 N N . ASP A 1 462 ? 16.913 55.379 7.577 1.00 56.12 462 ASP A N 1
ATOM 3717 C CA . ASP A 1 462 ? 17.913 54.311 7.462 1.00 56.12 462 ASP A CA 1
ATOM 3718 C C . ASP A 1 462 ? 17.305 52.923 7.659 1.00 56.12 462 ASP A C 1
ATOM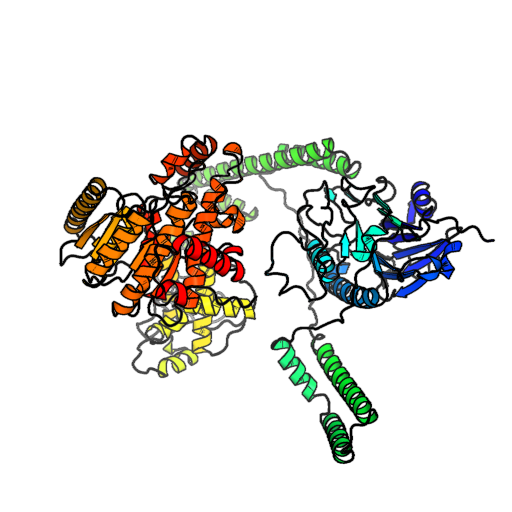 3720 O O . ASP A 1 462 ? 17.647 51.980 6.929 1.00 56.12 462 ASP A O 1
ATOM 3724 N N . PHE A 1 463 ? 16.311 52.822 8.543 1.00 60.44 463 PHE A N 1
ATOM 3725 C CA . PHE A 1 463 ? 15.481 51.632 8.697 1.00 60.44 463 PHE A CA 1
ATOM 3726 C C . PHE A 1 463 ? 14.826 51.241 7.361 1.00 60.44 463 PHE A C 1
ATOM 3728 O O . PHE A 1 463 ? 14.995 50.121 6.858 1.00 60.44 463 PHE A O 1
ATOM 3735 N N . TRP A 1 464 ? 14.145 52.187 6.703 1.00 58.31 464 TRP A N 1
ATOM 3736 C CA . TRP A 1 464 ? 13.444 51.907 5.448 1.00 58.31 464 TRP A CA 1
ATOM 3737 C C . TRP A 1 464 ? 14.372 51.702 4.248 1.00 58.31 464 TRP A C 1
ATOM 3739 O O . TRP A 1 464 ? 14.053 50.899 3.363 1.00 58.31 464 TRP A O 1
ATOM 3749 N N . ASN A 1 465 ? 15.532 52.359 4.205 1.00 61.91 465 ASN A N 1
ATOM 3750 C CA . ASN A 1 465 ? 16.543 52.117 3.173 1.00 61.91 465 ASN A CA 1
ATOM 3751 C C . ASN A 1 465 ? 17.144 50.705 3.281 1.00 61.91 465 ASN A C 1
ATOM 3753 O O . ASN A 1 465 ? 17.360 50.040 2.259 1.00 61.91 465 ASN A O 1
ATOM 3757 N N . THR A 1 466 ? 17.323 50.205 4.504 1.00 59.78 466 THR A N 1
ATOM 3758 C CA . THR A 1 466 ? 17.797 48.840 4.777 1.00 59.78 466 THR A CA 1
ATOM 3759 C C . THR A 1 466 ? 16.741 47.789 4.403 1.00 59.78 466 THR A C 1
ATOM 3761 O O . THR A 1 466 ? 17.047 46.820 3.702 1.00 59.78 466 THR A O 1
ATOM 3764 N N . ILE A 1 467 ? 15.465 48.035 4.728 1.00 58.97 467 ILE A N 1
ATOM 3765 C CA . ILE A 1 467 ? 14.318 47.199 4.316 1.00 58.97 467 ILE A CA 1
ATOM 3766 C C . ILE A 1 467 ? 14.151 47.165 2.783 1.00 58.97 467 ILE A C 1
ATOM 3768 O O . ILE A 1 467 ? 13.907 46.108 2.193 1.00 58.97 467 ILE A O 1
ATOM 3772 N N . LYS A 1 468 ? 14.313 48.303 2.093 1.00 60.56 468 LYS A N 1
ATOM 3773 C CA . LYS A 1 468 ? 14.214 48.370 0.621 1.00 60.56 468 LYS A CA 1
ATOM 3774 C C . LYS A 1 468 ? 15.327 47.583 -0.077 1.00 60.56 468 LYS A C 1
ATOM 3776 O O . LYS A 1 468 ? 15.057 46.950 -1.101 1.00 60.56 468 LYS A O 1
ATOM 3781 N N . LYS A 1 469 ? 16.550 47.568 0.472 1.00 58.78 469 LYS A N 1
ATOM 3782 C CA . LYS A 1 469 ? 17.651 46.730 -0.041 1.00 58.78 469 LYS A CA 1
ATOM 3783 C C . LYS A 1 469 ? 17.322 45.231 0.049 1.00 58.78 469 LYS A C 1
ATOM 3785 O O . LYS A 1 469 ? 17.634 44.500 -0.887 1.00 58.78 469 LYS A O 1
ATOM 3790 N N . LEU A 1 470 ? 16.605 44.787 1.087 1.00 55.00 470 LEU A N 1
ATOM 3791 C CA . LEU A 1 470 ? 16.169 43.389 1.250 1.00 55.00 470 LEU A CA 1
ATOM 3792 C C . LEU A 1 470 ? 15.107 42.948 0.223 1.00 55.00 470 LEU A C 1
ATOM 3794 O O . LEU A 1 470 ? 15.143 41.809 -0.248 1.00 55.00 470 LEU A O 1
ATOM 3798 N N . LYS A 1 471 ? 14.198 43.844 -0.191 1.00 49.50 471 LYS A N 1
ATOM 3799 C CA . LYS A 1 471 ? 13.160 43.542 -1.203 1.00 49.50 471 LYS A CA 1
ATOM 3800 C C . LYS A 1 471 ? 13.717 43.295 -2.614 1.00 49.50 471 LYS A C 1
ATOM 3802 O O . LYS A 1 471 ? 13.105 42.554 -3.378 1.00 49.50 471 LYS A O 1
ATOM 3807 N N . LYS A 1 472 ? 14.875 43.868 -2.973 1.00 49.41 472 LYS A N 1
ATOM 3808 C CA . LYS A 1 472 ? 15.497 43.707 -4.310 1.00 49.41 472 LYS A CA 1
ATOM 3809 C C . LYS A 1 472 ? 16.188 42.347 -4.533 1.00 49.41 472 LYS A C 1
ATOM 3811 O O . LYS A 1 472 ? 16.509 42.016 -5.669 1.00 49.41 472 LYS A O 1
ATOM 3816 N N . GLU A 1 473 ? 16.376 41.548 -3.483 1.00 47.75 473 GLU A N 1
ATOM 3817 C CA . GLU A 1 473 ? 17.193 40.320 -3.464 1.00 47.75 473 GLU A CA 1
ATOM 3818 C C . GLU A 1 473 ? 16.394 38.996 -3.559 1.00 47.75 473 GLU A C 1
ATOM 3820 O O . GLU A 1 473 ? 16.975 37.914 -3.464 1.00 47.75 473 GLU A O 1
ATOM 3825 N N . ASN A 1 474 ? 15.070 39.052 -3.775 1.00 42.59 474 ASN A N 1
ATOM 3826 C CA . ASN A 1 474 ? 14.155 37.892 -3.762 1.00 42.59 474 ASN A CA 1
ATOM 3827 C C . ASN A 1 474 ? 14.210 37.070 -2.457 1.00 42.59 474 ASN A C 1
ATOM 3829 O O . ASN A 1 474 ? 14.344 35.843 -2.469 1.00 42.59 474 ASN A O 1
ATOM 3833 N N . PHE A 1 475 ? 14.054 37.734 -1.313 1.00 42.75 475 PHE A N 1
ATOM 3834 C CA . PHE A 1 475 ? 13.642 37.045 -0.091 1.00 42.75 475 PHE A CA 1
ATOM 3835 C C . PHE A 1 475 ? 12.160 36.652 -0.200 1.00 42.75 475 PHE A C 1
ATOM 3837 O O . PHE A 1 475 ? 11.336 37.472 -0.603 1.00 42.75 475 PHE A O 1
ATOM 3844 N N . LYS A 1 476 ? 11.805 35.409 0.170 1.00 38.16 476 LYS A N 1
ATOM 3845 C CA . LYS A 1 476 ? 10.409 35.101 0.517 1.00 38.16 476 LYS A CA 1
ATOM 3846 C C . LYS A 1 476 ? 10.074 35.893 1.778 1.00 38.16 476 LYS A C 1
ATOM 3848 O O . LYS A 1 476 ? 10.786 35.809 2.777 1.00 38.16 476 LYS A O 1
ATOM 3853 N N . ASP A 1 477 ? 9.034 36.691 1.644 1.00 35.69 477 ASP A N 1
ATOM 3854 C CA . ASP A 1 477 ? 8.519 37.663 2.593 1.00 35.69 477 ASP A CA 1
ATOM 3855 C C . ASP A 1 477 ? 8.258 37.047 3.986 1.00 35.69 477 ASP A C 1
ATOM 3857 O O . ASP A 1 477 ? 7.528 36.059 4.067 1.00 35.69 477 ASP A O 1
ATOM 3861 N N . PRO A 1 478 ? 8.819 37.587 5.087 1.00 39.81 478 PRO A N 1
ATOM 3862 C CA . PRO A 1 478 ? 8.322 37.330 6.440 1.00 39.81 478 PRO A CA 1
ATOM 3863 C C . PRO A 1 478 ? 7.087 38.182 6.783 1.00 39.81 478 PRO A C 1
ATOM 3865 O O . PRO A 1 478 ? 6.512 38.012 7.851 1.00 39.81 478 PRO A O 1
ATOM 3868 N N . SER A 1 479 ? 6.689 39.110 5.912 1.00 33.22 479 SER A N 1
ATOM 3869 C CA . SER A 1 479 ? 5.643 40.100 6.148 1.00 33.22 479 SER A CA 1
ATOM 3870 C C . SER A 1 479 ? 4.696 40.187 4.957 1.00 33.22 479 SER A C 1
ATOM 3872 O O . SER A 1 479 ? 4.678 41.173 4.222 1.00 33.22 479 SER A O 1
ATOM 3874 N N . SER A 1 480 ? 3.818 39.198 4.814 1.00 43.66 480 SER A N 1
ATOM 3875 C CA . SER A 1 480 ? 2.523 39.518 4.227 1.00 43.66 480 SER A CA 1
ATOM 3876 C C . SER A 1 480 ? 1.953 40.750 4.953 1.00 43.66 480 SER A C 1
ATOM 3878 O O . SER A 1 480 ? 1.659 40.678 6.144 1.00 43.66 480 SER A O 1
ATOM 3880 N N . ASN A 1 481 ? 1.792 41.843 4.202 1.00 41.03 481 ASN A N 1
ATOM 3881 C CA . ASN A 1 481 ? 0.839 42.938 4.427 1.00 41.03 481 ASN A CA 1
ATOM 3882 C C . ASN A 1 481 ? 1.199 44.171 5.273 1.00 41.03 481 ASN A C 1
ATOM 3884 O O . ASN A 1 481 ? 0.269 44.813 5.749 1.00 41.03 481 ASN A O 1
ATOM 3888 N N . ILE A 1 482 ? 2.452 44.624 5.398 1.00 38.09 482 ILE A N 1
ATOM 3889 C CA . ILE A 1 482 ? 2.661 46.001 5.911 1.00 38.09 482 ILE A CA 1
ATOM 3890 C C . ILE A 1 482 ? 3.497 46.835 4.942 1.00 38.09 482 ILE A C 1
ATOM 3892 O O . ILE A 1 482 ? 4.707 46.658 4.788 1.00 38.09 482 ILE A O 1
ATOM 3896 N N . GLN A 1 483 ? 2.817 47.749 4.244 1.00 39.47 483 GLN A N 1
ATOM 3897 C CA . GLN A 1 483 ? 3.438 48.724 3.355 1.00 39.47 483 GLN A CA 1
ATOM 3898 C C . GLN A 1 483 ? 3.990 49.900 4.190 1.00 39.47 483 GLN A C 1
ATOM 3900 O O . GLN A 1 483 ? 3.235 50.534 4.924 1.00 39.47 483 GLN A O 1
ATOM 3905 N N . PRO A 1 484 ? 5.277 50.262 4.046 1.00 37.94 484 PRO A N 1
ATOM 3906 C CA . PRO A 1 484 ? 5.937 51.314 4.832 1.00 37.94 484 PRO A CA 1
ATOM 3907 C C . PRO A 1 484 ? 5.229 52.670 4.790 1.00 37.94 484 PRO A C 1
ATOM 3909 O O . PRO A 1 484 ? 5.102 53.361 5.796 1.00 37.94 484 PRO A O 1
ATOM 3912 N N . LYS A 1 485 ? 4.739 53.033 3.596 1.00 38.81 485 LYS A N 1
ATOM 3913 C CA . LYS A 1 485 ? 3.991 54.269 3.367 1.00 38.81 485 LYS A CA 1
ATOM 3914 C C . LYS A 1 485 ? 2.649 54.248 4.090 1.00 38.81 485 LYS A C 1
ATOM 3916 O O . LYS A 1 485 ? 2.259 55.288 4.587 1.00 38.81 485 LYS A O 1
ATOM 3921 N N . GLU A 1 486 ? 1.976 53.099 4.168 1.00 41.69 486 GLU A N 1
ATOM 3922 C CA . GLU A 1 486 ? 0.693 52.952 4.869 1.00 41.69 486 GLU A CA 1
ATOM 3923 C C . GLU A 1 486 ? 0.868 52.950 6.382 1.00 41.69 486 GLU A C 1
ATOM 3925 O O . GLU A 1 486 ? 0.058 53.556 7.070 1.00 41.69 486 GLU A O 1
ATOM 3930 N N . TRP A 1 487 ? 1.949 52.358 6.894 1.00 45.16 487 TRP A N 1
ATOM 3931 C CA . TRP A 1 487 ? 2.263 52.387 8.321 1.00 45.16 487 TRP A CA 1
ATOM 3932 C C . TRP A 1 487 ? 2.639 53.799 8.794 1.00 45.16 487 TRP A C 1
ATOM 3934 O O . TRP A 1 487 ? 2.123 54.262 9.804 1.00 45.16 487 TRP A O 1
ATOM 3944 N N . PHE A 1 488 ? 3.435 54.542 8.014 1.00 38.00 488 PHE A N 1
ATOM 3945 C CA . PHE A 1 488 ? 3.770 55.939 8.326 1.00 38.00 488 PHE A CA 1
ATOM 3946 C C . PHE A 1 488 ? 2.562 56.880 8.156 1.00 38.00 488 PHE A C 1
ATOM 3948 O O . PHE A 1 488 ? 2.373 57.792 8.956 1.00 38.00 488 PHE A O 1
ATOM 3955 N N . LYS A 1 489 ? 1.683 56.626 7.167 1.00 40.75 489 LYS A N 1
ATOM 3956 C CA . LYS A 1 489 ? 0.388 57.327 7.033 1.00 40.75 489 LYS A CA 1
ATOM 3957 C C . LYS A 1 489 ? -0.536 57.013 8.204 1.00 40.75 489 LYS A C 1
ATOM 3959 O O . LYS A 1 489 ? -1.254 57.892 8.652 1.00 40.75 489 LYS A O 1
ATOM 3964 N N . TYR A 1 490 ? -0.536 55.772 8.681 1.00 41.09 490 TYR A N 1
ATOM 3965 C CA . TYR A 1 490 ? -1.331 55.333 9.822 1.00 41.09 490 TYR A CA 1
ATOM 3966 C C . TYR A 1 490 ? -0.831 55.970 11.123 1.00 41.09 490 TYR A C 1
ATOM 3968 O O . TYR A 1 490 ? -1.660 56.441 11.892 1.00 41.09 490 TYR A O 1
ATOM 3976 N N . PHE A 1 491 ? 0.489 56.066 11.306 1.00 38.19 491 PHE A N 1
ATOM 3977 C CA . PHE A 1 491 ? 1.136 56.741 12.431 1.00 38.19 491 PHE A CA 1
ATOM 3978 C C . PHE A 1 491 ? 0.885 58.262 12.415 1.00 38.19 491 PHE A C 1
ATOM 3980 O O . PHE A 1 491 ? 0.412 58.801 13.405 1.00 38.19 491 PHE A O 1
ATOM 3987 N N . ASN A 1 492 ? 1.045 58.947 11.271 1.00 37.47 492 ASN A N 1
ATOM 3988 C CA . ASN A 1 492 ? 0.725 60.383 11.156 1.00 37.47 492 ASN A CA 1
ATOM 3989 C C . ASN A 1 492 ? -0.782 60.683 11.271 1.00 37.47 492 ASN A C 1
ATOM 3991 O O . ASN A 1 492 ? -1.154 61.703 11.839 1.00 37.47 492 ASN A O 1
ATOM 3995 N N . LYS A 1 493 ? -1.657 59.794 10.775 1.00 38.41 493 LYS A N 1
ATOM 3996 C CA . LYS A 1 493 ? -3.127 59.913 10.892 1.00 38.41 493 LYS A CA 1
ATOM 3997 C C . LYS A 1 493 ? -3.635 59.608 12.310 1.00 38.41 493 LYS A C 1
ATOM 3999 O O . LYS A 1 493 ? -4.777 59.918 12.618 1.00 38.41 493 LYS A O 1
ATOM 4004 N N . LEU A 1 494 ? -2.817 58.968 13.146 1.00 36.22 494 LEU A N 1
ATOM 4005 C CA . LEU A 1 494 ? -3.054 58.804 14.584 1.00 36.22 494 LEU A CA 1
ATOM 4006 C C . LEU A 1 494 ? -2.644 60.051 15.380 1.00 36.22 494 LEU A C 1
ATOM 4008 O O . LEU A 1 494 ? -3.173 60.257 16.463 1.00 36.22 494 LEU A O 1
ATOM 4012 N N . MET A 1 495 ? -1.723 60.856 14.840 1.00 33.03 495 MET A N 1
ATOM 4013 C CA . MET A 1 495 ? -1.130 62.005 15.529 1.00 33.03 495 MET A CA 1
ATOM 4014 C C . MET A 1 495 ? -1.768 63.354 15.175 1.00 33.03 495 MET A C 1
ATOM 4016 O O . MET A 1 495 ? -1.683 64.256 15.994 1.00 33.03 495 MET A O 1
ATOM 4020 N N . ASN A 1 496 ? -2.400 63.509 14.004 1.00 32.38 496 ASN A N 1
ATOM 4021 C CA . ASN A 1 496 ? -2.989 64.786 13.579 1.00 32.38 496 ASN A CA 1
ATOM 4022 C C . ASN A 1 496 ? -4.437 64.610 13.104 1.00 32.38 496 ASN A C 1
ATOM 4024 O O . ASN A 1 496 ? -4.702 64.076 12.022 1.00 32.38 496 ASN A O 1
ATOM 4028 N N . THR A 1 497 ? -5.352 65.041 13.966 1.00 42.56 497 THR A N 1
ATOM 4029 C CA . THR A 1 497 ? -6.786 65.225 13.745 1.00 42.56 497 THR A CA 1
ATOM 4030 C C . THR A 1 497 ? -7.084 66.334 12.729 1.00 42.56 497 THR A C 1
ATOM 4032 O O . THR A 1 497 ? -6.265 67.217 12.502 1.00 42.56 497 THR A O 1
ATOM 4035 N N . ASP A 1 498 ? -8.301 66.252 12.182 1.00 32.16 498 ASP A N 1
ATOM 4036 C CA . ASP A 1 498 ? -9.127 67.326 11.606 1.00 32.16 498 ASP A CA 1
ATOM 4037 C C . ASP A 1 498 ? -9.360 67.392 10.079 1.00 32.16 498 ASP A C 1
ATOM 4039 O O . ASP A 1 498 ? -8.486 67.662 9.265 1.00 32.16 498 ASP A O 1
ATOM 4043 N N . TYR A 1 499 ? -10.640 67.132 9.768 1.00 27.97 499 TYR A N 1
ATOM 4044 C CA . TYR A 1 499 ? -11.579 67.916 8.951 1.00 27.97 499 TYR A CA 1
ATOM 4045 C C . TYR A 1 499 ? -11.392 68.094 7.421 1.00 27.97 499 TYR A C 1
ATOM 4047 O O . TYR A 1 499 ? -10.501 68.772 6.930 1.00 27.97 499 TYR A O 1
ATOM 4055 N N . ASP A 1 500 ? -12.415 67.584 6.717 1.00 30.97 500 ASP A N 1
ATOM 4056 C CA . ASP A 1 500 ? -13.319 68.290 5.782 1.00 30.97 500 ASP A CA 1
ATOM 4057 C C . ASP A 1 500 ? -13.349 67.986 4.260 1.00 30.97 500 ASP A C 1
ATOM 4059 O O . ASP A 1 500 ? -12.376 68.107 3.524 1.00 30.97 500 ASP A O 1
ATOM 4063 N N . LYS A 1 501 ? -14.588 67.649 3.856 1.00 29.42 501 LYS A N 1
ATOM 4064 C CA . LYS A 1 501 ? -15.418 68.020 2.688 1.00 29.42 501 LYS A CA 1
ATOM 4065 C C . LYS A 1 501 ? -14.956 67.927 1.217 1.00 29.42 501 LYS A C 1
ATOM 4067 O O . LYS A 1 501 ? -14.076 68.631 0.744 1.00 29.42 501 LYS A O 1
ATOM 4072 N N . ASN A 1 502 ? -15.872 67.271 0.487 1.00 30.14 502 ASN A N 1
ATOM 4073 C CA . ASN A 1 502 ? -16.431 67.586 -0.837 1.00 30.14 502 ASN A CA 1
ATOM 4074 C C . ASN A 1 502 ? -15.730 67.110 -2.125 1.00 30.14 502 ASN A C 1
ATOM 4076 O O . ASN A 1 502 ? -14.524 67.199 -2.301 1.00 30.14 502 ASN A O 1
ATOM 4080 N N . VAL A 1 503 ? -16.619 66.749 -3.068 1.00 28.56 503 VAL A N 1
ATOM 4081 C CA . VAL A 1 503 ? -16.479 66.545 -4.524 1.00 28.56 503 VAL A CA 1
ATOM 4082 C C . VAL A 1 503 ? -16.419 65.081 -4.998 1.00 28.56 503 VAL A C 1
ATOM 4084 O O . VAL A 1 503 ? -15.396 64.405 -4.952 1.00 28.56 503 VAL A O 1
ATOM 4087 N N . CYS A 1 504 ? -17.557 64.619 -5.536 1.00 31.84 504 CYS A N 1
ATOM 4088 C CA . CYS A 1 504 ? -17.630 63.523 -6.506 1.00 31.84 504 CYS A CA 1
ATOM 4089 C C . CYS A 1 504 ? -17.138 64.014 -7.878 1.00 31.84 504 CYS A C 1
ATOM 4091 O O . CYS A 1 504 ? -17.669 65.004 -8.372 1.00 31.84 504 CYS A O 1
ATOM 4093 N N . ASN A 1 505 ? -16.188 63.313 -8.506 1.00 26.55 505 ASN A N 1
ATOM 4094 C CA . ASN A 1 505 ? -16.348 62.703 -9.839 1.00 26.55 505 ASN A CA 1
ATOM 4095 C C . ASN A 1 505 ? -15.028 62.121 -10.386 1.00 26.55 505 ASN A C 1
ATOM 4097 O O . ASN A 1 505 ? -13.974 62.741 -10.333 1.00 26.55 505 ASN A O 1
ATOM 4101 N N . ASP A 1 506 ? -15.179 60.935 -10.977 1.00 29.69 506 ASP A N 1
ATOM 4102 C CA . ASP A 1 506 ? -14.369 60.281 -12.007 1.00 29.69 506 ASP A CA 1
ATOM 4103 C C . ASP A 1 506 ? -12.894 59.866 -11.795 1.00 29.69 506 ASP A C 1
ATOM 4105 O O . ASP A 1 506 ? -11.965 60.655 -11.668 1.00 29.69 506 ASP A O 1
ATOM 4109 N N . LYS A 1 507 ? -12.713 58.556 -12.041 1.00 28.42 507 LYS A N 1
ATOM 4110 C CA . LYS A 1 507 ? -11.515 57.801 -12.462 1.00 28.42 507 LYS A CA 1
ATOM 4111 C C . LYS A 1 507 ? -10.411 57.510 -11.426 1.00 28.42 507 LYS A C 1
ATOM 4113 O O . LYS A 1 507 ? -9.603 58.353 -11.073 1.00 28.42 507 LYS A O 1
ATOM 4118 N N . LYS A 1 508 ? -10.236 56.189 -11.243 1.00 31.70 508 LYS A N 1
ATOM 4119 C CA . LYS A 1 508 ? -9.074 55.423 -10.736 1.00 31.70 508 LYS A CA 1
ATOM 4120 C C . LYS A 1 508 ? -8.897 55.333 -9.212 1.00 31.70 508 LYS A C 1
ATOM 4122 O O . LYS A 1 508 ? -9.152 56.261 -8.473 1.00 31.70 508 LYS A O 1
ATOM 4127 N N . GLU A 1 509 ? -8.341 54.173 -8.838 1.00 28.59 509 GLU A N 1
ATOM 4128 C CA . GLU A 1 509 ? -7.790 53.762 -7.533 1.00 28.59 509 GLU A CA 1
ATOM 4129 C C . GLU A 1 509 ? -8.759 53.098 -6.540 1.00 28.59 509 GLU A C 1
ATOM 4131 O O . GLU A 1 509 ? -9.603 53.722 -5.912 1.00 28.59 509 GLU A O 1
ATOM 4136 N N . TYR A 1 510 ? -8.584 51.783 -6.360 1.00 28.48 510 TYR A N 1
ATOM 4137 C CA . TYR A 1 510 ? -9.197 51.029 -5.267 1.00 28.48 510 TYR A CA 1
ATOM 4138 C C . TYR A 1 510 ? -8.384 51.257 -3.984 1.00 28.48 510 TYR A C 1
ATOM 4140 O O . TYR A 1 510 ? -7.220 50.861 -3.893 1.00 28.48 510 TYR A O 1
ATOM 4148 N N . THR A 1 511 ? -9.023 51.927 -3.029 1.00 30.17 511 THR A N 1
ATOM 4149 C CA . THR A 1 511 ? -8.520 52.420 -1.742 1.00 30.17 511 THR A CA 1
ATOM 4150 C C . THR A 1 511 ? -8.545 51.377 -0.616 1.00 30.17 511 THR A C 1
ATOM 4152 O O . THR A 1 511 ? -9.123 50.295 -0.716 1.00 30.17 511 THR A O 1
ATOM 4155 N N . THR A 1 512 ? -7.830 51.713 0.459 1.00 32.56 512 THR A N 1
ATOM 4156 C CA . THR A 1 512 ? -7.494 50.918 1.645 1.00 32.56 512 THR A CA 1
ATOM 4157 C C . THR A 1 512 ? -8.549 50.942 2.765 1.00 32.56 512 THR A C 1
ATOM 4159 O O . THR A 1 512 ? -9.411 51.806 2.838 1.00 32.56 512 THR A O 1
ATOM 4162 N N . PHE A 1 513 ? -8.400 49.981 3.684 1.00 31.61 513 PHE A N 1
ATOM 4163 C CA . PHE A 1 513 ? -9.235 49.517 4.813 1.00 31.61 513 PHE A CA 1
ATOM 4164 C C . PHE A 1 513 ? -9.802 50.532 5.843 1.00 31.61 513 PHE A C 1
ATOM 4166 O O . PHE A 1 513 ? -10.314 50.092 6.869 1.00 31.61 513 PHE A O 1
ATOM 4173 N N . LYS A 1 514 ? -9.713 51.859 5.665 1.00 34.12 514 LYS A N 1
ATOM 4174 C CA . LYS A 1 514 ? -10.142 52.826 6.710 1.00 34.12 514 LYS A CA 1
ATOM 4175 C C . LYS A 1 514 ? -11.547 53.435 6.546 1.00 34.12 514 LYS A C 1
ATOM 4177 O O . LYS A 1 514 ? -11.945 54.167 7.442 1.00 34.12 514 LYS A O 1
ATOM 4182 N N . ASP A 1 515 ? -12.317 53.045 5.527 1.00 34.47 515 ASP A N 1
ATOM 4183 C CA . ASP A 1 515 ? -13.701 53.529 5.308 1.00 34.47 515 ASP A CA 1
ATOM 4184 C C . ASP A 1 515 ? -14.794 52.477 5.596 1.00 34.47 515 ASP A C 1
ATOM 4186 O O . ASP A 1 515 ? -15.954 52.638 5.224 1.00 34.47 515 ASP A O 1
ATOM 4190 N N . CYS A 1 516 ? -14.472 51.370 6.277 1.00 38.22 516 CYS A N 1
ATOM 4191 C CA . CYS A 1 516 ? -15.479 50.330 6.533 1.00 38.22 516 CYS A CA 1
ATOM 4192 C C . CYS A 1 516 ? -16.539 50.728 7.584 1.00 38.22 516 CYS A C 1
ATOM 4194 O O . CYS A 1 516 ? -17.593 50.106 7.632 1.00 38.22 516 CYS A O 1
ATOM 4196 N N . ASN A 1 517 ? -16.315 51.801 8.355 1.00 38.88 517 ASN A N 1
ATOM 4197 C CA . ASN A 1 517 ? -17.330 52.355 9.265 1.00 38.88 517 ASN A CA 1
ATOM 4198 C C . ASN A 1 517 ? -18.272 53.377 8.599 1.00 38.88 517 ASN A C 1
ATOM 4200 O O . ASN A 1 517 ? -19.225 53.812 9.235 1.00 38.88 517 ASN A O 1
ATOM 4204 N N . THR A 1 518 ? -18.038 53.765 7.341 1.00 40.31 518 THR A N 1
ATOM 4205 C CA . THR A 1 518 ? -18.879 54.735 6.606 1.00 40.31 518 THR A CA 1
ATOM 4206 C C . THR A 1 518 ? -19.393 54.194 5.277 1.00 40.31 518 THR A C 1
ATOM 4208 O O . THR A 1 518 ? -20.007 54.925 4.501 1.00 40.31 518 THR A O 1
ATOM 4211 N N . CYS A 1 519 ? -19.202 52.901 5.004 1.00 40.12 519 CYS A N 1
ATOM 4212 C CA . CYS A 1 519 ? -19.795 52.260 3.842 1.0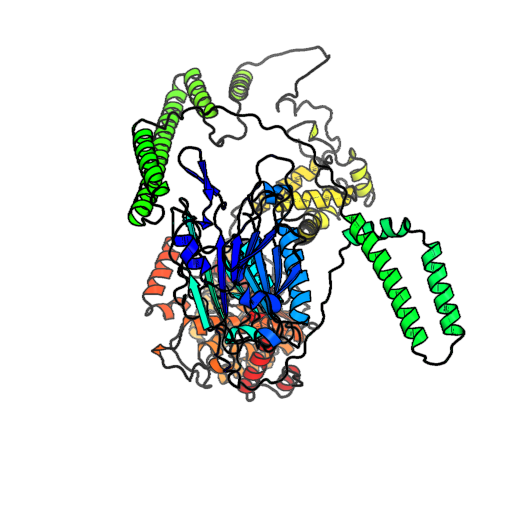0 40.12 519 CYS A CA 1
ATOM 4213 C C . CYS A 1 519 ? -21.302 52.076 4.082 1.00 40.12 519 CYS A C 1
ATOM 4215 O O . CYS A 1 519 ? -21.758 51.013 4.473 1.00 40.12 519 CYS A O 1
ATOM 4217 N N . THR A 1 520 ? -22.087 53.122 3.835 1.00 44.09 520 THR A N 1
ATOM 4218 C CA . THR A 1 520 ? -23.558 53.172 3.953 1.00 44.09 520 THR A CA 1
ATOM 4219 C C . THR A 1 520 ? -24.305 52.261 2.967 1.00 44.09 520 THR A C 1
ATOM 4221 O O . THR A 1 520 ? -25.529 52.287 2.900 1.00 44.09 520 THR A O 1
ATOM 4224 N N . LYS A 1 521 ? -23.592 51.405 2.226 1.00 47.59 521 LYS A N 1
ATOM 4225 C CA . LYS A 1 521 ? -24.144 50.250 1.505 1.00 47.59 521 LYS A CA 1
ATOM 4226 C C . LYS A 1 521 ? -23.741 48.974 2.252 1.00 47.59 521 LYS A C 1
ATOM 4228 O O . LYS A 1 521 ? -22.858 48.240 1.816 1.00 47.59 521 LYS A O 1
ATOM 4233 N N . MET A 1 522 ? -24.318 48.789 3.436 1.00 54.66 522 MET A N 1
ATOM 4234 C CA . MET A 1 522 ? -24.132 47.616 4.294 1.00 54.66 522 MET A CA 1
ATOM 4235 C C . MET A 1 522 ? -25.157 46.523 3.977 1.00 54.66 522 MET A C 1
ATOM 4237 O O . MET A 1 522 ? -26.222 46.797 3.434 1.00 54.66 522 MET A O 1
ATOM 4241 N N . CYS A 1 523 ? -24.863 45.296 4.426 1.00 58.12 523 CYS A N 1
ATOM 4242 C CA . CYS A 1 523 ? -25.895 44.290 4.670 1.00 58.12 523 CYS A CA 1
ATOM 4243 C C . CYS A 1 523 ? -26.928 44.862 5.642 1.00 58.12 523 CYS A C 1
ATOM 4245 O O . CYS A 1 523 ? -26.630 45.010 6.827 1.00 58.12 523 CYS A O 1
ATOM 4247 N N . ASN A 1 524 ? -28.154 45.103 5.188 1.00 53.50 524 ASN A N 1
ATOM 4248 C CA . ASN A 1 524 ? -29.242 45.612 6.041 1.00 53.50 524 ASN A CA 1
ATOM 4249 C C . ASN A 1 524 ? -29.849 44.537 6.966 1.00 53.50 524 ASN A C 1
ATOM 4251 O O . ASN A 1 524 ? -30.883 44.735 7.590 1.00 53.50 524 ASN A O 1
ATOM 4255 N N . CYS A 1 525 ? -29.215 43.368 7.029 1.00 62.50 525 CYS A N 1
ATOM 4256 C CA . CYS A 1 525 ? -29.767 42.133 7.562 1.00 62.50 525 CYS A CA 1
ATOM 4257 C C . CYS A 1 525 ? -29.468 41.876 9.050 1.00 62.50 525 CYS A C 1
ATOM 4259 O O . CYS A 1 525 ? -30.023 40.942 9.622 1.00 62.50 525 CYS A O 1
ATOM 4261 N N . GLY A 1 526 ? -28.497 42.579 9.646 1.00 62.16 526 GLY A N 1
ATOM 4262 C CA . GLY A 1 526 ? -28.022 42.351 11.024 1.00 62.16 526 GLY A CA 1
ATOM 4263 C C . GLY A 1 526 ? -27.253 41.039 11.289 1.00 62.16 526 GLY A C 1
ATOM 4264 O O . GLY A 1 526 ? -26.548 40.947 12.284 1.00 62.16 526 GLY A O 1
ATOM 4265 N N . HIS A 1 527 ? -27.317 40.043 10.398 1.00 66.50 527 HIS A N 1
ATOM 4266 C CA . HIS A 1 527 ? -26.726 38.701 10.591 1.00 66.50 527 HIS A CA 1
ATOM 4267 C C . HIS A 1 527 ? -25.325 38.522 9.973 1.00 66.50 527 HIS A C 1
ATOM 4269 O O . HIS A 1 527 ? -24.689 37.475 10.111 1.00 66.50 527 HIS A O 1
ATOM 4275 N N . CYS A 1 528 ? -24.838 39.516 9.232 1.00 70.12 528 CYS A N 1
ATOM 4276 C CA . CYS A 1 528 ? -23.584 39.442 8.488 1.00 70.12 528 CYS A CA 1
ATOM 4277 C C . CYS A 1 528 ? -22.483 40.258 9.165 1.00 70.12 528 CYS A C 1
ATOM 4279 O O . CYS A 1 528 ? -22.696 41.421 9.494 1.00 70.12 528 CYS A O 1
ATOM 4281 N N . ALA A 1 529 ? -21.286 39.683 9.319 1.00 62.91 529 ALA A N 1
ATOM 4282 C CA . ALA A 1 529 ? -20.169 40.421 9.902 1.00 62.91 529 ALA A CA 1
ATOM 4283 C C . ALA A 1 529 ? -19.495 41.347 8.879 1.00 62.91 529 ALA A C 1
ATOM 4285 O O . ALA A 1 529 ? -19.482 41.088 7.671 1.00 62.91 529 ALA A O 1
ATOM 4286 N N . VAL A 1 530 ? -18.894 42.416 9.396 1.00 63.28 530 VAL A N 1
ATOM 4287 C CA . VAL A 1 530 ? -18.174 43.414 8.605 1.00 63.28 530 VAL A CA 1
ATOM 4288 C C . VAL A 1 530 ? -16.889 42.804 8.044 1.00 63.28 530 VAL A C 1
ATOM 4290 O O . VAL A 1 530 ? -16.057 42.275 8.784 1.00 63.28 530 VAL A O 1
ATOM 4293 N N . MET A 1 531 ? -16.728 42.868 6.721 1.00 61.03 531 MET A N 1
ATOM 4294 C CA . MET A 1 531 ? -15.582 42.305 6.013 1.00 61.03 531 MET A CA 1
ATOM 4295 C C . MET A 1 531 ? -14.563 43.391 5.624 1.00 61.03 531 MET A C 1
ATOM 4297 O O . MET A 1 531 ? -14.932 44.532 5.373 1.00 61.03 531 MET A O 1
ATOM 4301 N N . PRO A 1 532 ? -13.277 43.023 5.478 1.00 53.97 532 PRO A N 1
ATOM 4302 C CA . PRO A 1 532 ? -12.178 43.871 5.013 1.00 53.97 532 PRO A CA 1
ATOM 4303 C C . PRO A 1 532 ? -12.401 44.847 3.852 1.00 53.97 532 PRO A C 1
ATOM 4305 O O . PRO A 1 532 ? -11.653 45.813 3.711 1.00 53.97 532 PRO A O 1
ATOM 4308 N N . SER A 1 533 ? -13.331 44.551 2.945 1.00 57.28 533 SER A N 1
ATOM 4309 C CA . SER A 1 533 ? -13.572 45.366 1.757 1.00 57.28 533 SER A CA 1
ATOM 4310 C C . SER A 1 533 ? -15.062 45.437 1.452 1.00 57.28 533 SER A C 1
ATOM 4312 O O . SER A 1 533 ? -15.765 44.447 1.625 1.00 57.28 533 SER A O 1
ATOM 4314 N N . ALA A 1 534 ? -15.536 46.583 0.953 1.00 59.34 534 ALA A N 1
ATOM 4315 C CA . ALA A 1 534 ? -16.953 46.804 0.643 1.00 59.34 534 ALA A CA 1
ATOM 4316 C C . ALA A 1 534 ? -17.519 45.758 -0.335 1.00 59.34 534 ALA A C 1
ATOM 4318 O O . ALA A 1 534 ? -18.618 45.253 -0.145 1.00 59.34 534 ALA A O 1
ATOM 4319 N N . ARG A 1 535 ? -16.716 45.340 -1.325 1.00 59.06 535 ARG A N 1
ATOM 4320 C CA . ARG A 1 535 ? -17.069 44.252 -2.258 1.00 59.06 535 ARG A CA 1
ATOM 4321 C C . ARG A 1 535 ? -17.286 42.887 -1.586 1.00 59.06 535 ARG A C 1
ATOM 4323 O O . ARG A 1 535 ? -17.859 42.001 -2.205 1.00 59.06 535 ARG A O 1
ATOM 4330 N N . ASP A 1 536 ? -16.762 42.693 -0.376 1.00 59.62 536 ASP A N 1
ATOM 4331 C CA . ASP A 1 536 ? -16.867 41.452 0.395 1.00 59.62 536 ASP A CA 1
ATOM 4332 C C . ASP A 1 536 ? -18.012 41.514 1.432 1.00 59.62 536 ASP A C 1
ATOM 4334 O O . ASP A 1 536 ? -18.301 40.500 2.066 1.00 59.62 536 ASP A O 1
ATOM 4338 N N . CYS A 1 537 ? -18.666 42.671 1.603 1.00 67.94 537 CYS A N 1
ATOM 4339 C CA . CYS A 1 537 ? -19.767 42.912 2.545 1.00 67.94 537 CYS A CA 1
ATOM 4340 C C . CYS A 1 537 ? -21.154 42.689 1.909 1.00 67.94 537 CYS A C 1
ATOM 4342 O O . CYS A 1 537 ? -22.062 43.483 2.128 1.00 67.94 537 CYS A O 1
ATOM 4344 N N . VAL A 1 538 ? -21.323 41.623 1.121 1.00 74.31 538 VAL A N 1
ATOM 4345 C CA . VAL A 1 538 ? -22.581 41.328 0.403 1.00 74.31 538 VAL A CA 1
ATOM 4346 C C . VAL A 1 538 ? -23.517 40.478 1.272 1.00 74.31 538 VAL A C 1
ATOM 4348 O O . VAL A 1 538 ? -23.076 39.485 1.860 1.00 74.31 538 VAL A O 1
ATOM 4351 N N . CYS A 1 539 ? -24.804 40.835 1.358 1.00 79.69 539 CYS A N 1
ATOM 4352 C CA . CYS A 1 539 ? -25.809 40.052 2.091 1.00 79.69 539 CYS A CA 1
ATOM 4353 C C . CYS A 1 539 ? -26.191 38.764 1.349 1.00 79.69 539 CYS A C 1
ATOM 4355 O O . CYS A 1 539 ? -26.253 38.744 0.123 1.00 79.69 539 CYS A O 1
ATOM 4357 N N . CYS A 1 540 ? -26.565 37.701 2.072 1.00 80.06 540 CYS A N 1
ATOM 4358 C CA . CYS A 1 540 ? -27.202 36.540 1.436 1.00 80.06 540 CYS A CA 1
ATOM 4359 C C . CYS A 1 540 ? -28.541 36.899 0.766 1.00 80.06 540 CYS A C 1
ATOM 4361 O O . CYS A 1 540 ? -28.843 36.359 -0.291 1.00 80.06 540 CYS A O 1
ATOM 4363 N N . CYS A 1 541 ? -29.280 37.867 1.317 1.00 77.94 541 CYS A N 1
ATOM 4364 C CA . CYS A 1 541 ? -30.537 38.380 0.768 1.00 77.94 541 CYS A CA 1
ATOM 4365 C C . CYS A 1 541 ? -30.364 39.261 -0.483 1.00 77.94 541 CYS A C 1
ATOM 4367 O O . CYS A 1 541 ? -31.339 39.550 -1.163 1.00 77.94 541 CYS A O 1
ATOM 4369 N N . GLU A 1 542 ? -29.143 39.700 -0.798 1.00 73.62 542 GLU A N 1
ATOM 4370 C CA . GLU A 1 542 ? -28.849 40.509 -1.994 1.00 73.62 542 GLU A CA 1
ATOM 4371 C C . GLU A 1 542 ? -28.438 39.642 -3.194 1.00 73.62 542 GLU A C 1
ATOM 4373 O O . GLU A 1 542 ? -28.291 40.133 -4.313 1.00 73.62 542 GLU A O 1
ATOM 4378 N N . VAL A 1 543 ? -28.239 38.339 -2.978 1.00 80.38 543 VAL A N 1
ATOM 4379 C CA . VAL A 1 543 ? -27.817 37.401 -4.016 1.00 80.38 543 VAL A CA 1
ATOM 4380 C C . VAL A 1 543 ? -29.007 36.529 -4.390 1.00 80.38 543 VAL A C 1
ATOM 4382 O O . VAL A 1 543 ? -29.310 35.572 -3.686 1.00 80.38 543 VAL A O 1
ATOM 4385 N N . SER A 1 544 ? -29.648 36.830 -5.524 1.00 80.06 544 SER A N 1
ATOM 4386 C CA . SER A 1 544 ? -30.880 36.155 -5.980 1.00 80.06 544 SER A CA 1
ATOM 4387 C C . SER A 1 544 ? -30.815 34.624 -5.881 1.00 80.06 544 SER A C 1
ATOM 4389 O O . SER A 1 544 ? -31.713 34.021 -5.317 1.00 80.06 544 SER A O 1
ATOM 4391 N N . LYS A 1 545 ? -29.715 33.984 -6.294 1.00 81.81 545 LYS A N 1
ATOM 4392 C CA . LYS A 1 545 ? -29.578 32.517 -6.205 1.00 81.81 545 LYS A CA 1
ATOM 4393 C C . LYS A 1 545 ? -29.511 31.952 -4.790 1.00 81.81 545 LYS A C 1
ATOM 4395 O O . LYS A 1 545 ? -29.855 30.800 -4.569 1.00 81.81 545 LYS A O 1
ATOM 4400 N N . ILE A 1 546 ? -29.055 32.746 -3.830 1.00 83.31 546 ILE A N 1
ATOM 4401 C CA . ILE A 1 546 ? -29.059 32.352 -2.421 1.00 83.31 546 ILE A CA 1
ATOM 4402 C C . ILE A 1 546 ? -30.433 32.613 -1.809 1.00 83.31 546 ILE A C 1
ATOM 4404 O O . ILE A 1 546 ? -30.874 31.832 -0.975 1.00 83.31 546 ILE A O 1
ATOM 4408 N N . VAL A 1 547 ? -31.105 33.685 -2.238 1.00 82.38 547 VAL A N 1
ATOM 4409 C CA . VAL A 1 547 ? -32.495 33.973 -1.868 1.00 82.38 547 VAL A CA 1
ATOM 4410 C C . VAL A 1 547 ? -33.408 32.831 -2.302 1.00 82.38 547 VAL A C 1
ATOM 4412 O O . VAL A 1 547 ? -34.199 32.381 -1.486 1.00 82.38 547 VAL A O 1
ATOM 4415 N N . ASP A 1 548 ? -33.236 32.309 -3.519 1.00 84.38 548 ASP A N 1
ATOM 4416 C CA . ASP A 1 548 ? -34.009 31.168 -4.026 1.00 84.38 548 ASP A CA 1
ATOM 4417 C C . ASP A 1 548 ? -33.918 29.960 -3.073 1.00 84.38 548 ASP A C 1
ATOM 4419 O O . ASP A 1 548 ? -34.944 29.457 -2.627 1.00 84.38 548 ASP A O 1
ATOM 4423 N N . VAL A 1 549 ? -32.701 29.558 -2.678 1.00 82.06 549 VAL A N 1
ATOM 4424 C CA . VAL A 1 549 ? -32.494 28.437 -1.736 1.00 82.06 549 VAL A CA 1
ATOM 4425 C C . VAL A 1 549 ? -32.981 28.767 -0.330 1.00 82.06 549 VAL A C 1
ATOM 4427 O O . VAL A 1 549 ? -33.555 27.924 0.344 1.00 82.06 549 VAL A O 1
ATOM 4430 N N . LYS A 1 550 ? -32.791 30.004 0.134 1.00 82.19 550 LYS A N 1
ATOM 4431 C CA . LYS A 1 550 ? -33.297 30.433 1.440 1.00 82.19 550 LYS A CA 1
ATOM 4432 C C . LYS A 1 550 ? -34.831 30.353 1.500 1.00 82.19 550 LYS A C 1
ATOM 4434 O O . LYS A 1 550 ? -35.376 29.968 2.528 1.00 82.19 550 LYS A O 1
ATOM 4439 N N . ASN A 1 551 ? -35.513 30.686 0.406 1.00 81.81 551 ASN A N 1
ATOM 4440 C CA . ASN A 1 551 ? -36.972 30.687 0.318 1.00 81.81 551 ASN A CA 1
ATOM 4441 C C . ASN A 1 551 ? -37.589 29.277 0.332 1.00 81.81 551 ASN A C 1
ATOM 4443 O O . ASN A 1 551 ? -38.790 29.167 0.562 1.00 81.81 551 ASN A O 1
ATOM 4447 N N . GLU A 1 552 ? -36.799 28.211 0.150 1.00 82.50 552 GLU A N 1
ATOM 4448 C CA . GLU A 1 552 ? -37.248 26.828 0.388 1.00 82.50 552 GLU A CA 1
ATOM 4449 C C . GLU A 1 552 ? -37.640 26.605 1.861 1.00 82.50 552 GLU A C 1
ATOM 4451 O O . GLU A 1 552 ? -38.504 25.781 2.155 1.00 82.50 552 GLU A O 1
ATOM 4456 N N . HIS A 1 553 ? -37.050 27.377 2.784 1.00 79.38 553 HIS A N 1
ATOM 4457 C CA . HIS A 1 553 ? -37.358 27.366 4.215 1.00 79.38 553 HIS A CA 1
ATOM 4458 C C . HIS A 1 553 ? -37.593 28.802 4.735 1.00 79.38 553 HIS A C 1
ATOM 4460 O O . HIS A 1 553 ? -36.672 29.423 5.286 1.00 79.38 553 HIS A O 1
ATOM 4466 N N . PRO A 1 554 ? -38.826 29.333 4.592 1.00 72.25 554 PRO A N 1
ATOM 4467 C CA . PRO A 1 554 ? -39.157 30.743 4.838 1.00 72.25 554 PRO A CA 1
ATOM 4468 C C . PRO A 1 554 ? -38.869 31.240 6.261 1.00 72.25 554 PRO A C 1
ATOM 4470 O O . PRO A 1 554 ? -38.595 32.424 6.448 1.00 72.25 554 PRO A O 1
ATOM 4473 N N . ASP A 1 555 ? -38.872 30.342 7.250 1.00 75.69 555 ASP A N 1
ATOM 4474 C CA . ASP A 1 555 ? -38.634 30.661 8.666 1.00 75.69 555 ASP A CA 1
ATOM 4475 C C . ASP A 1 555 ? -37.159 30.975 8.984 1.00 75.69 555 ASP A C 1
ATOM 4477 O O . ASP A 1 555 ? -36.813 31.382 10.095 1.00 75.69 555 ASP A O 1
ATOM 4481 N N . THR A 1 556 ? -36.251 30.782 8.021 1.00 78.25 556 THR A N 1
ATOM 4482 C CA . THR A 1 556 ? -34.813 30.981 8.230 1.00 78.25 556 THR A CA 1
ATOM 4483 C C . THR A 1 556 ? -34.427 32.453 8.052 1.00 78.25 556 THR A C 1
ATOM 4485 O O . THR A 1 556 ? -34.594 33.052 6.990 1.00 78.25 556 THR A O 1
ATOM 4488 N N . ALA A 1 557 ? -33.854 33.074 9.087 1.00 78.88 557 ALA A N 1
ATOM 4489 C CA . ALA A 1 557 ? -33.450 34.484 9.030 1.00 78.88 557 ALA A CA 1
ATOM 4490 C C . ALA A 1 557 ? -32.216 34.719 8.128 1.00 78.88 557 ALA A C 1
ATOM 4492 O O . ALA A 1 557 ? -32.119 35.748 7.447 1.00 78.88 557 ALA A O 1
ATOM 4493 N N . CYS A 1 558 ? -31.300 33.745 8.042 1.00 81.94 558 CYS A N 1
ATOM 4494 C CA . CYS A 1 558 ? -30.067 33.796 7.252 1.00 81.94 558 CYS A CA 1
ATOM 4495 C C . CYS A 1 558 ? -29.781 32.452 6.563 1.00 81.94 558 CYS A C 1
ATOM 4497 O O . CYS A 1 558 ? -30.106 31.392 7.090 1.00 81.94 558 CYS A O 1
ATOM 4499 N N . ILE A 1 559 ? -29.071 32.472 5.426 1.00 83.94 559 ILE A N 1
ATOM 4500 C CA . ILE A 1 559 ? -28.659 31.239 4.730 1.00 83.94 559 ILE A CA 1
ATOM 4501 C C . ILE A 1 559 ? -27.781 30.324 5.600 1.00 83.94 559 ILE A C 1
ATOM 4503 O O . ILE A 1 559 ? -27.769 29.114 5.410 1.00 83.94 559 ILE A O 1
ATOM 4507 N N . THR A 1 560 ? -27.041 30.875 6.568 1.00 81.81 560 THR A N 1
ATOM 4508 C CA . THR A 1 560 ? -26.225 30.065 7.487 1.00 81.81 560 THR A CA 1
ATOM 4509 C C . THR A 1 560 ? -27.044 29.326 8.538 1.00 81.81 560 THR A C 1
ATOM 4511 O O . THR A 1 560 ? -26.511 28.409 9.160 1.00 81.81 560 THR A O 1
ATOM 4514 N N . ASP A 1 561 ? -28.297 29.734 8.733 1.00 79.44 561 ASP A N 1
ATOM 4515 C CA . ASP A 1 561 ? -29.245 29.129 9.675 1.00 79.44 561 ASP A CA 1
ATOM 4516 C C . ASP A 1 561 ? -30.191 28.162 8.953 1.00 79.44 561 ASP A C 1
ATOM 4518 O O . ASP A 1 561 ? -31.001 27.480 9.574 1.00 79.44 561 ASP A O 1
ATOM 4522 N N . HIS A 1 562 ? -30.061 28.071 7.629 1.00 84.94 562 HIS A N 1
ATOM 4523 C CA . HIS A 1 562 ? -30.785 27.111 6.826 1.00 84.94 562 HIS A CA 1
ATOM 4524 C C . HIS A 1 562 ? -30.400 25.678 7.236 1.00 84.94 562 HIS A C 1
ATOM 4526 O O . HIS A 1 562 ? -29.203 25.373 7.298 1.00 84.94 562 HIS A O 1
ATOM 4532 N N . PRO A 1 563 ? -31.365 24.764 7.458 1.00 79.50 563 PRO A N 1
ATOM 4533 C CA . PRO A 1 563 ? -31.096 23.420 7.984 1.00 79.50 563 PRO A CA 1
ATOM 4534 C C . PRO A 1 563 ? -30.129 22.609 7.107 1.00 79.50 563 PRO A C 1
ATOM 4536 O O . PRO A 1 563 ? -29.317 21.843 7.617 1.00 79.50 563 PRO A O 1
ATOM 4539 N N . GLY A 1 564 ? -30.143 22.834 5.789 1.00 73.38 564 GLY A N 1
ATOM 4540 C CA . GLY A 1 564 ? -29.185 22.239 4.847 1.00 73.38 564 GLY A CA 1
ATOM 4541 C C . GLY A 1 564 ? -27.745 22.786 4.909 1.00 73.38 564 GLY A C 1
ATOM 4542 O O . GLY A 1 564 ? -26.824 22.119 4.440 1.00 73.38 564 GLY A O 1
ATOM 4543 N N . PHE A 1 565 ? -27.495 23.961 5.501 1.00 80.44 565 PHE A N 1
ATOM 4544 C CA . PHE A 1 565 ? -26.183 24.619 5.414 1.00 80.44 565 PHE A CA 1
ATOM 4545 C C . PHE A 1 565 ? -25.091 23.844 6.152 1.00 80.44 565 PHE A C 1
ATOM 4547 O O . PHE A 1 565 ? -24.019 23.603 5.597 1.00 80.44 565 PHE A O 1
ATOM 4554 N N . HIS A 1 566 ? -25.356 23.413 7.384 1.00 73.25 566 HIS A N 1
ATOM 4555 C CA . HIS A 1 566 ? -24.396 22.631 8.161 1.00 73.25 566 HIS A CA 1
ATOM 4556 C C . HIS A 1 566 ? -24.088 21.254 7.532 1.00 73.25 566 HIS A C 1
ATOM 4558 O O . HIS A 1 566 ? -22.916 21.005 7.233 1.00 73.25 566 HIS A O 1
ATOM 4564 N N . PRO A 1 567 ? -25.082 20.382 7.260 1.00 65.88 567 PRO A N 1
ATOM 4565 C CA . PRO A 1 567 ? -24.831 19.055 6.699 1.00 65.88 567 PRO A CA 1
ATOM 4566 C C . PRO A 1 567 ? -24.222 19.096 5.291 1.00 65.88 567 PRO A C 1
ATOM 4568 O O . PRO A 1 567 ? -23.406 18.245 4.965 1.00 65.88 567 PRO A O 1
ATOM 4571 N N . VAL A 1 568 ? -24.546 20.089 4.455 1.00 71.69 568 VAL A N 1
ATOM 4572 C CA . VAL A 1 568 ? -24.010 20.150 3.081 1.00 71.69 568 VAL A CA 1
ATOM 4573 C C . VAL A 1 568 ? -22.653 20.856 3.021 1.00 71.69 568 VAL A C 1
ATOM 4575 O O . VAL A 1 568 ? -21.756 20.435 2.286 1.00 71.69 568 VAL A O 1
ATOM 4578 N N . CYS A 1 569 ? -22.479 21.946 3.775 1.00 74.25 569 CYS A N 1
ATOM 4579 C CA . CYS A 1 569 ? -21.347 22.855 3.579 1.00 74.25 569 CYS A CA 1
ATOM 4580 C C . CYS A 1 569 ? -20.261 22.751 4.652 1.00 74.25 569 CYS A C 1
ATOM 4582 O O . CYS A 1 569 ? -19.147 23.220 4.404 1.00 74.25 569 CYS A O 1
ATOM 4584 N N . LEU A 1 570 ? -20.556 22.181 5.826 1.00 66.62 570 LEU A N 1
ATOM 4585 C CA . LEU A 1 570 ? -19.638 22.155 6.972 1.00 66.62 570 LEU A CA 1
ATOM 4586 C C . LEU A 1 570 ? -19.373 20.750 7.529 1.00 66.62 570 LEU A C 1
ATOM 4588 O O . LEU A 1 570 ? -18.328 20.555 8.154 1.00 66.62 570 LEU A O 1
ATOM 4592 N N . ASP A 1 571 ? -20.245 19.776 7.267 1.00 68.19 571 ASP A N 1
ATOM 4593 C CA . ASP A 1 571 ? -20.047 18.393 7.699 1.00 68.19 571 ASP A CA 1
ATOM 4594 C C . ASP A 1 571 ? -18.785 17.769 7.086 1.00 68.19 571 ASP A C 1
ATOM 4596 O O . ASP A 1 571 ? -18.578 17.730 5.870 1.00 68.19 571 ASP A O 1
ATOM 4600 N N . ILE A 1 572 ? -17.908 17.247 7.940 1.00 58.41 572 ILE A N 1
ATOM 4601 C CA . ILE A 1 572 ? -16.593 16.779 7.506 1.00 58.41 572 ILE A CA 1
ATOM 4602 C C . ILE A 1 572 ? -16.658 15.512 6.639 1.00 58.41 572 ILE A C 1
ATOM 4604 O O . ILE A 1 572 ? -15.754 15.292 5.826 1.00 58.41 572 ILE A O 1
ATOM 4608 N N . HIS A 1 573 ? -17.691 14.681 6.780 1.00 57.25 573 HIS A N 1
ATOM 4609 C CA . HIS A 1 573 ? -17.878 13.468 5.986 1.00 57.25 573 HIS A CA 1
ATOM 4610 C C . HIS A 1 573 ? -18.409 13.820 4.597 1.00 57.25 573 HIS A C 1
ATOM 4612 O O . HIS A 1 573 ? -17.826 13.376 3.602 1.00 57.25 573 HIS A O 1
ATOM 4618 N N . VAL A 1 574 ? -19.394 14.717 4.513 1.00 63.78 574 VAL A N 1
ATOM 4619 C CA . VAL A 1 574 ? -19.900 15.259 3.242 1.00 63.78 574 VAL A CA 1
ATOM 4620 C C . VAL A 1 574 ? -18.794 15.997 2.494 1.00 63.78 574 VAL A C 1
ATOM 4622 O O . VAL A 1 574 ? -18.578 15.742 1.309 1.00 63.78 574 VAL A O 1
ATOM 4625 N N . LEU A 1 575 ? -17.992 16.817 3.181 1.00 67.69 575 LEU A N 1
ATOM 4626 C CA . LEU A 1 575 ? -16.842 17.488 2.571 1.00 67.69 575 LEU A CA 1
ATOM 4627 C C . LEU A 1 575 ? -15.751 16.508 2.117 1.00 67.69 575 LEU A C 1
ATOM 4629 O O . LEU A 1 575 ? -15.111 16.736 1.089 1.00 67.69 575 LEU A O 1
ATOM 4633 N N . LYS A 1 576 ? -15.533 15.391 2.820 1.00 65.31 576 LYS A N 1
ATOM 4634 C CA . LYS A 1 576 ? -14.598 14.347 2.366 1.00 65.31 576 LYS A CA 1
ATOM 4635 C C . LYS A 1 576 ? -15.112 13.647 1.110 1.00 65.31 576 LYS A C 1
ATOM 4637 O O . LYS A 1 576 ? -14.347 13.530 0.152 1.00 65.31 576 LYS A O 1
ATOM 4642 N N . VAL A 1 577 ? -16.381 13.238 1.078 1.00 67.31 577 VAL A N 1
ATOM 4643 C CA . VAL A 1 577 ? -17.011 12.604 -0.095 1.00 67.31 577 VAL A CA 1
ATOM 4644 C C . VAL A 1 577 ? -17.004 13.560 -1.288 1.00 67.31 577 VAL A C 1
ATOM 4646 O O . VAL A 1 577 ? -16.521 13.205 -2.362 1.00 67.31 577 VAL A O 1
ATOM 4649 N N . ALA A 1 578 ? -17.409 14.810 -1.073 1.00 65.69 578 ALA A N 1
ATOM 4650 C CA . ALA A 1 578 ? -17.342 15.887 -2.053 1.00 65.69 578 ALA A CA 1
ATOM 4651 C C . ALA A 1 578 ? -15.928 16.112 -2.600 1.00 65.69 578 ALA A C 1
ATOM 4653 O O . ALA A 1 578 ? -15.752 16.358 -3.795 1.00 65.69 578 ALA A O 1
ATOM 4654 N N . TYR A 1 579 ? -14.908 16.030 -1.741 1.00 73.62 579 TYR A N 1
ATOM 4655 C CA . TYR A 1 579 ? -13.523 16.133 -2.180 1.00 73.62 579 TYR A CA 1
ATOM 4656 C C . TYR A 1 579 ? -13.107 14.927 -3.023 1.00 73.62 579 TYR A C 1
ATOM 4658 O O . TYR A 1 579 ? -12.424 15.104 -4.029 1.00 73.62 579 TYR A O 1
ATOM 4666 N N . TYR A 1 580 ? -13.488 13.706 -2.640 1.00 67.00 580 TYR A N 1
ATOM 4667 C CA . TYR A 1 580 ? -13.181 12.516 -3.436 1.00 67.00 580 TYR A CA 1
ATOM 4668 C C . TYR A 1 580 ? -13.859 12.574 -4.807 1.00 67.00 580 TYR A C 1
ATOM 4670 O O . TYR A 1 580 ? -13.193 12.329 -5.811 1.00 67.00 580 TYR A O 1
ATOM 4678 N N . GLN A 1 581 ? -15.118 13.011 -4.867 1.00 65.88 581 GLN A N 1
ATOM 4679 C CA . GLN A 1 581 ? -15.825 13.278 -6.121 1.00 65.88 581 GLN A CA 1
ATOM 4680 C C . GLN A 1 581 ? -15.122 14.365 -6.946 1.00 65.88 581 GLN A C 1
ATOM 4682 O O . GLN A 1 581 ? -14.893 14.187 -8.140 1.00 65.88 581 GLN A O 1
ATOM 4687 N N . TYR A 1 582 ? -14.693 15.464 -6.315 1.00 69.56 582 TYR A N 1
ATOM 4688 C CA . TYR A 1 582 ? -13.899 16.496 -6.984 1.00 69.56 582 TYR A CA 1
ATOM 4689 C C . TYR A 1 582 ? -12.575 15.937 -7.525 1.00 69.56 582 TYR A C 1
ATOM 4691 O O . TYR A 1 582 ? -12.214 16.233 -8.660 1.00 69.56 582 TYR A O 1
ATOM 4699 N N . ARG A 1 583 ? -11.862 15.109 -6.753 1.00 70.06 583 ARG A N 1
ATOM 4700 C CA . ARG A 1 583 ? -10.595 14.490 -7.166 1.00 70.06 583 ARG A CA 1
ATOM 4701 C C . ARG A 1 583 ? -10.793 13.530 -8.337 1.00 70.06 583 ARG A C 1
ATOM 4703 O O . ARG A 1 583 ? -9.972 13.533 -9.249 1.00 70.06 583 ARG A O 1
ATOM 4710 N N . GLN A 1 584 ? -11.871 12.749 -8.335 1.00 56.94 584 GLN A N 1
ATOM 4711 C CA . GLN A 1 584 ? -12.241 11.883 -9.457 1.00 56.94 584 GLN A CA 1
ATOM 4712 C C . GLN A 1 584 ? -12.588 12.699 -10.710 1.00 56.94 584 GLN A C 1
ATOM 4714 O O . GLN A 1 584 ? -12.202 12.328 -11.814 1.00 56.94 584 GLN A O 1
ATOM 4719 N N . GLN A 1 585 ? -13.267 13.835 -10.538 1.00 56.91 585 GLN A N 1
ATOM 4720 C CA . GLN A 1 585 ? -13.738 14.658 -11.649 1.00 56.91 585 GLN A CA 1
ATOM 4721 C C . GLN A 1 585 ? -12.664 15.618 -12.206 1.00 56.91 585 GLN A C 1
ATOM 4723 O O . GLN A 1 585 ? -12.678 15.927 -13.398 1.00 56.91 585 GLN A O 1
ATOM 4728 N N . TYR A 1 586 ? -11.730 16.095 -11.373 1.00 62.00 586 TYR A N 1
ATOM 4729 C CA . TYR A 1 586 ? -10.810 17.196 -11.708 1.00 62.00 586 TYR A CA 1
ATOM 4730 C C . TYR A 1 586 ? -9.340 16.999 -11.272 1.00 62.00 586 TYR A C 1
ATOM 4732 O O . TYR A 1 586 ? -8.513 17.864 -11.580 1.00 62.00 586 TYR A O 1
ATOM 4740 N N . GLY A 1 587 ? -8.992 15.895 -10.598 1.00 65.12 587 GLY A N 1
ATOM 4741 C CA . GLY A 1 587 ? -7.635 15.595 -10.111 1.00 65.12 587 GLY A CA 1
ATOM 4742 C C . GLY A 1 587 ? -7.308 16.153 -8.715 1.00 65.12 587 GLY A C 1
ATOM 4743 O O . GLY A 1 587 ? -8.144 16.774 -8.058 1.00 65.12 587 GLY A O 1
ATOM 4744 N N . GLU A 1 588 ? -6.085 15.913 -8.221 1.00 60.38 588 GLU A N 1
ATOM 4745 C CA . GLU A 1 588 ? -5.662 16.400 -6.897 1.00 60.38 588 GLU A CA 1
ATOM 4746 C C . GLU A 1 588 ? -5.527 17.929 -6.844 1.00 60.38 588 GLU A C 1
ATOM 4748 O O . GLU A 1 588 ? -4.999 18.573 -7.750 1.00 60.38 588 GLU A O 1
ATOM 4753 N N . HIS A 1 589 ? -6.008 18.515 -5.745 1.00 54.28 589 HIS A N 1
ATOM 4754 C CA . HIS A 1 589 ? -5.835 19.937 -5.458 1.00 54.28 589 HIS A CA 1
ATOM 4755 C C . HIS A 1 589 ? -4.389 20.201 -4.984 1.00 54.28 589 HIS A C 1
ATOM 4757 O O . HIS A 1 589 ? -3.921 19.461 -4.120 1.00 54.28 589 HIS A O 1
ATOM 4763 N N . PRO A 1 590 ? -3.691 21.235 -5.498 1.00 48.12 590 PRO A N 1
ATOM 4764 C CA . PRO A 1 590 ? -2.266 21.469 -5.223 1.00 48.12 590 PRO A CA 1
ATOM 4765 C C . PRO A 1 590 ? -1.940 21.852 -3.768 1.00 48.12 590 PRO A C 1
ATOM 4767 O O . PRO A 1 590 ? -0.791 21.717 -3.354 1.00 48.12 590 PRO A O 1
ATOM 4770 N N . ASP A 1 591 ? -2.930 22.303 -2.994 1.00 48.44 591 ASP A N 1
ATOM 4771 C CA . ASP A 1 591 ? -2.748 22.691 -1.589 1.00 48.44 591 ASP A CA 1
ATOM 4772 C C . ASP A 1 591 ? -3.000 21.522 -0.614 1.00 48.44 591 ASP A C 1
ATOM 4774 O O . ASP A 1 591 ? -3.986 20.785 -0.733 1.00 48.44 591 ASP A O 1
ATOM 4778 N N . HIS A 1 592 ? -2.139 21.383 0.401 1.00 53.41 592 HIS A N 1
ATOM 4779 C CA . HIS A 1 592 ? -2.221 20.352 1.443 1.00 53.41 592 HIS A CA 1
ATOM 4780 C C . HIS A 1 592 ? -2.743 20.927 2.777 1.00 53.41 592 HIS A C 1
ATOM 4782 O O . HIS A 1 592 ? -2.388 22.034 3.171 1.00 53.41 592 HIS A O 1
ATOM 4788 N N . GLY A 1 593 ? -3.556 20.165 3.520 1.00 57.44 593 GLY A N 1
ATOM 4789 C CA . GLY A 1 593 ? -4.040 20.550 4.859 1.00 57.44 593 GLY A CA 1
ATOM 4790 C C . GLY A 1 593 ? -5.369 21.325 4.869 1.00 57.44 593 GLY A C 1
ATOM 4791 O O . GLY A 1 593 ? -6.277 21.014 4.104 1.00 57.44 593 GLY A O 1
ATOM 4792 N N . ASN A 1 594 ? -5.514 22.323 5.754 1.00 47.56 594 ASN A N 1
ATOM 4793 C CA . ASN A 1 594 ? -6.790 23.020 6.029 1.00 47.56 594 ASN A CA 1
ATOM 4794 C C . ASN A 1 594 ? -7.350 23.819 4.837 1.00 47.56 594 ASN A C 1
ATOM 4796 O O . ASN A 1 594 ? -8.548 24.104 4.784 1.00 47.56 594 ASN A O 1
ATOM 4800 N N . GLU A 1 595 ? -6.500 24.177 3.875 1.00 54.97 595 GLU A N 1
ATOM 4801 C CA . GLU A 1 595 ? -6.887 24.908 2.662 1.00 54.97 595 GLU A CA 1
ATOM 4802 C C . GLU A 1 595 ? -7.754 24.049 1.732 1.00 54.97 595 GLU A C 1
ATOM 4804 O O . GLU A 1 595 ? -8.736 24.541 1.174 1.00 54.97 595 GLU A O 1
ATOM 4809 N N . ARG A 1 596 ? -7.495 22.735 1.688 1.00 62.16 596 ARG A N 1
ATOM 4810 C CA . ARG A 1 596 ? -8.301 21.746 0.957 1.00 62.16 596 ARG A CA 1
ATOM 4811 C C . ARG A 1 596 ? -9.749 21.685 1.456 1.00 62.16 596 ARG A C 1
ATOM 4813 O O . ARG A 1 596 ? -10.678 21.617 0.650 1.00 62.16 596 ARG A O 1
ATOM 4820 N N . ASN A 1 597 ? -9.954 21.717 2.772 1.00 59.84 597 ASN A N 1
ATOM 4821 C CA . ASN A 1 597 ? -11.292 21.609 3.362 1.00 59.84 597 ASN A CA 1
ATOM 4822 C C . ASN A 1 597 ? -12.104 22.889 3.146 1.00 59.84 597 ASN A C 1
ATOM 4824 O O . ASN A 1 597 ? -13.275 22.807 2.790 1.00 59.84 597 ASN A O 1
ATOM 4828 N N . ARG A 1 598 ? -11.474 24.070 3.247 1.00 60.34 598 ARG A N 1
ATOM 4829 C CA . ARG A 1 598 ? -12.139 25.344 2.915 1.00 60.34 598 ARG A CA 1
ATOM 4830 C C . ARG A 1 598 ? -12.533 25.423 1.450 1.00 60.34 598 ARG A C 1
ATOM 4832 O O . ARG A 1 598 ? -13.637 25.855 1.139 1.00 60.34 598 ARG A O 1
ATOM 4839 N N . TYR A 1 599 ? -11.645 24.980 0.563 1.00 69.25 599 TYR A N 1
ATOM 4840 C CA . TYR A 1 599 ? -11.941 24.923 -0.862 1.00 69.25 599 TYR A CA 1
ATOM 4841 C C . TYR A 1 599 ? -13.130 23.998 -1.152 1.00 69.25 599 TYR A C 1
ATOM 4843 O O . TYR A 1 599 ? -14.017 24.350 -1.926 1.00 69.25 599 TYR A O 1
ATOM 4851 N N . THR A 1 600 ? -13.196 22.843 -0.490 1.00 70.50 600 THR A N 1
ATOM 4852 C CA . THR A 1 600 ? -14.295 21.889 -0.694 1.00 70.50 600 THR A CA 1
ATOM 4853 C C . THR A 1 600 ? -15.619 22.395 -0.115 1.00 70.50 600 THR A C 1
ATOM 4855 O O . THR A 1 600 ? -16.638 22.297 -0.793 1.00 70.50 600 THR A O 1
ATOM 4858 N N . ALA A 1 601 ? -15.595 23.016 1.070 1.00 71.00 601 ALA A N 1
ATOM 4859 C CA . ALA A 1 601 ? -16.756 23.667 1.687 1.00 71.00 601 ALA A CA 1
ATOM 4860 C C . ALA A 1 601 ? -17.325 24.789 0.816 1.00 71.00 601 ALA A C 1
ATOM 4862 O O . ALA A 1 601 ? -18.530 24.864 0.592 1.00 71.00 601 ALA A O 1
ATOM 4863 N N . TYR A 1 602 ? -16.445 25.613 0.244 1.00 77.44 602 TYR A N 1
ATOM 4864 C CA . TYR A 1 602 ? -16.828 26.606 -0.753 1.00 77.44 602 TYR A CA 1
ATOM 4865 C C . TYR A 1 602 ? -17.546 25.966 -1.945 1.00 77.44 602 TYR A C 1
ATOM 4867 O O . TYR A 1 602 ? -18.622 26.415 -2.329 1.00 77.44 602 TYR A O 1
ATOM 4875 N N . ARG A 1 603 ? -16.984 24.895 -2.518 1.00 77.62 603 ARG A N 1
ATOM 4876 C CA . ARG A 1 603 ? -17.591 24.242 -3.683 1.00 77.62 603 ARG A CA 1
ATOM 4877 C C . ARG A 1 603 ? -18.958 23.637 -3.378 1.00 77.62 603 ARG A C 1
ATOM 4879 O O . ARG A 1 603 ? -19.820 23.700 -4.248 1.00 77.62 603 ARG A O 1
ATOM 4886 N N . GLN A 1 604 ? -19.148 23.062 -2.193 1.00 80.25 604 GLN A N 1
ATOM 4887 C CA . GLN A 1 604 ? -20.441 22.508 -1.789 1.00 80.25 604 GLN A CA 1
ATOM 4888 C C . GLN A 1 604 ? -21.487 23.601 -1.597 1.00 80.25 604 GLN A C 1
ATOM 4890 O O . GLN A 1 604 ? -22.550 23.508 -2.199 1.00 80.25 604 GLN A O 1
ATOM 4895 N N . PHE A 1 605 ? -21.144 24.692 -0.906 1.00 81.88 605 PHE A N 1
ATOM 4896 C CA . PHE A 1 605 ? -22.044 25.838 -0.759 1.00 81.88 605 PHE A CA 1
ATOM 4897 C C . PHE A 1 605 ? -22.488 26.411 -2.108 1.00 81.88 605 PHE A C 1
ATOM 4899 O O . PHE A 1 605 ? -23.667 26.649 -2.346 1.00 81.88 605 PHE A O 1
ATOM 4906 N N . VAL A 1 606 ? -21.547 26.584 -3.035 1.00 79.69 606 VAL A N 1
ATOM 4907 C CA . VAL A 1 606 ? -21.877 27.139 -4.349 1.00 79.69 606 VAL A CA 1
ATOM 4908 C C . VAL A 1 606 ? -22.675 26.157 -5.204 1.00 79.69 606 VAL A C 1
ATOM 4910 O O . VAL A 1 606 ? -23.596 26.578 -5.891 1.00 79.69 606 VAL A O 1
ATOM 4913 N N . ARG A 1 607 ? -22.366 24.855 -5.172 1.00 77.12 607 ARG A N 1
ATOM 4914 C CA . ARG A 1 607 ? -23.188 23.851 -5.869 1.00 77.12 607 ARG A CA 1
ATOM 4915 C C . ARG A 1 607 ? -24.592 23.784 -5.291 1.00 77.12 607 ARG A C 1
ATOM 4917 O O . ARG A 1 607 ? -25.521 23.607 -6.058 1.00 77.12 607 ARG A O 1
ATOM 4924 N N . TRP A 1 608 ? -24.738 23.960 -3.987 1.00 82.94 608 TRP A N 1
ATOM 4925 C CA . TRP A 1 608 ? -26.041 23.967 -3.348 1.00 82.94 608 TRP A CA 1
ATOM 4926 C C . TRP A 1 608 ? -26.886 25.166 -3.802 1.00 82.94 608 TRP A C 1
ATOM 4928 O O . TRP A 1 608 ? -27.993 24.972 -4.284 1.00 82.94 608 TRP A O 1
ATOM 4938 N N . CYS A 1 609 ? -26.336 26.386 -3.797 1.00 78.62 609 CYS A N 1
ATOM 4939 C CA . CYS A 1 609 ? -27.104 27.575 -4.192 1.00 78.62 609 CYS A CA 1
ATOM 4940 C C . CYS A 1 609 ? -27.208 27.810 -5.714 1.00 78.62 609 CYS A C 1
ATOM 4942 O O . CYS A 1 609 ? -28.212 28.320 -6.194 1.00 78.62 609 CYS A O 1
ATOM 4944 N N . TRP A 1 610 ? -26.199 27.438 -6.509 1.00 77.00 610 TRP A N 1
ATOM 4945 C CA . TRP A 1 610 ? -26.169 27.698 -7.962 1.00 77.00 610 TRP A CA 1
ATOM 4946 C C . TRP A 1 610 ? -26.320 26.449 -8.825 1.00 77.00 610 TRP A C 1
ATOM 4948 O O . TRP A 1 610 ? -26.407 26.581 -10.041 1.00 77.00 610 TRP A O 1
ATOM 4958 N N . HIS A 1 611 ? -26.327 25.250 -8.238 1.00 61.66 611 HIS A N 1
ATOM 4959 C CA . HIS A 1 611 ? -26.503 23.955 -8.915 1.00 61.66 611 HIS A CA 1
ATOM 4960 C C . HIS A 1 611 ? -25.350 23.554 -9.864 1.00 61.66 611 HIS A C 1
ATOM 4962 O O . HIS A 1 611 ? -25.209 22.384 -10.222 1.00 61.66 611 HIS A O 1
ATOM 4968 N N . PHE A 1 612 ? -24.435 24.472 -10.200 1.00 60.28 612 PHE A N 1
ATOM 4969 C CA . PHE A 1 612 ? -23.238 24.211 -11.005 1.00 60.28 612 PHE A CA 1
ATOM 4970 C C . PHE A 1 612 ? -22.031 25.053 -10.546 1.00 60.28 612 PHE A C 1
ATOM 4972 O O . PHE A 1 612 ? -22.170 26.195 -10.117 1.00 60.28 612 PHE A O 1
ATOM 4979 N N . LEU A 1 613 ? -20.809 24.502 -10.645 1.00 59.81 613 LEU A N 1
ATOM 4980 C CA . LEU A 1 613 ? -19.568 25.249 -10.374 1.00 59.81 613 LEU A CA 1
ATOM 4981 C C . LEU A 1 613 ? -18.359 24.714 -11.167 1.00 59.81 613 LEU A C 1
ATOM 4983 O O . LEU A 1 613 ? -17.920 23.578 -10.965 1.00 59.81 613 LEU A O 1
ATOM 4987 N N . GLY A 1 614 ? -17.757 25.567 -12.004 1.00 52.84 614 GLY A N 1
ATOM 4988 C CA . GLY A 1 614 ? -16.550 25.270 -12.795 1.00 52.84 614 GLY A CA 1
ATOM 4989 C C . GLY A 1 614 ? -15.217 25.550 -12.078 1.00 52.84 614 GLY A C 1
ATOM 4990 O O . GLY A 1 614 ? -15.192 26.044 -10.952 1.00 52.84 614 GLY A O 1
ATOM 4991 N N . LYS A 1 615 ? -14.082 25.230 -12.725 1.00 48.12 615 LYS A N 1
ATOM 4992 C CA . LYS A 1 615 ? -12.717 25.442 -12.181 1.00 48.12 615 LYS A CA 1
ATOM 4993 C C . LYS A 1 615 ? -12.283 26.918 -12.184 1.00 48.12 615 LYS A C 1
ATOM 4995 O O . LYS A 1 615 ? -11.463 27.306 -11.359 1.00 48.12 615 LYS A O 1
ATOM 5000 N N . GLU A 1 616 ? -12.859 27.731 -13.070 1.00 50.66 616 GLU A N 1
ATOM 5001 C CA . GLU A 1 616 ? -12.511 29.153 -13.255 1.00 50.66 616 GLU A CA 1
ATOM 5002 C C . GLU A 1 616 ? -13.672 30.114 -12.949 1.00 50.66 616 GLU A C 1
ATOM 5004 O O . GLU A 1 616 ? -13.532 31.328 -13.072 1.00 50.66 616 GLU A O 1
ATOM 5009 N N . VAL A 1 617 ? -14.817 29.585 -12.508 1.00 53.00 617 VAL A N 1
ATOM 5010 C CA . VAL A 1 617 ? -16.007 30.387 -12.208 1.00 53.00 617 VAL A CA 1
ATOM 5011 C C . VAL A 1 617 ? -15.921 30.884 -10.768 1.00 53.00 617 VAL A C 1
ATOM 5013 O O . VAL A 1 617 ? -15.934 30.094 -9.820 1.00 53.00 617 VAL A O 1
ATOM 5016 N N . ARG A 1 618 ? -15.815 32.204 -10.602 1.00 57.34 618 ARG A N 1
ATOM 5017 C CA . ARG A 1 618 ? -15.920 32.864 -9.297 1.00 57.34 618 ARG A CA 1
ATOM 5018 C C . ARG A 1 618 ? -17.340 33.370 -9.116 1.00 57.34 618 ARG A C 1
ATOM 5020 O O . ARG A 1 618 ? -17.827 34.117 -9.956 1.00 57.34 618 ARG A O 1
ATOM 5027 N N . VAL A 1 619 ? -17.966 32.985 -8.012 1.00 69.69 619 VAL A N 1
ATOM 5028 C CA . VAL A 1 619 ? -19.271 33.510 -7.604 1.00 69.69 619 VAL A CA 1
ATOM 5029 C C . VAL A 1 619 ? -19.114 34.373 -6.360 1.00 69.69 619 VAL A C 1
ATOM 5031 O O . VAL A 1 619 ? -18.151 34.228 -5.601 1.00 69.69 619 VAL A O 1
ATOM 5034 N N . VAL A 1 620 ? -20.050 35.295 -6.168 1.00 66.88 620 VAL A N 1
ATOM 5035 C CA . VAL A 1 620 ? -20.088 36.157 -4.986 1.00 66.88 620 VAL A CA 1
ATOM 5036 C C . VAL A 1 620 ? -20.606 35.337 -3.804 1.00 66.88 620 VAL A C 1
ATOM 5038 O O . VAL A 1 620 ? -21.637 34.682 -3.911 1.00 66.88 620 VAL A O 1
ATOM 5041 N N . ILE A 1 621 ? -19.877 35.356 -2.686 1.00 71.81 621 ILE A N 1
ATOM 5042 C CA . ILE A 1 621 ? -20.280 34.693 -1.438 1.00 71.81 621 ILE A CA 1
ATOM 5043 C C . ILE A 1 621 ? -20.696 35.777 -0.447 1.00 71.81 621 ILE A C 1
ATOM 5045 O O . ILE A 1 621 ? -19.943 36.744 -0.286 1.00 71.81 621 ILE A O 1
ATOM 5049 N N . PRO A 1 622 ? -21.820 35.608 0.259 1.00 76.00 622 PRO A N 1
ATOM 5050 C CA . PRO A 1 622 ? -22.236 36.564 1.257 1.00 76.00 622 PRO A CA 1
ATOM 5051 C C . PRO A 1 622 ? -21.324 36.509 2.485 1.00 76.00 622 PRO A C 1
ATOM 5053 O O . PRO A 1 622 ? -20.750 35.470 2.836 1.00 76.00 622 PRO A O 1
ATOM 5056 N N . SER A 1 623 ? -21.188 37.640 3.162 1.00 74.25 623 SER A N 1
ATOM 5057 C CA . SER A 1 623 ? -20.263 37.806 4.287 1.00 74.25 623 SER A CA 1
ATOM 5058 C C . SER A 1 623 ? -20.548 36.843 5.449 1.00 74.25 623 SER A C 1
ATOM 5060 O O . SER A 1 623 ? -19.602 36.280 6.002 1.00 74.25 623 SER A O 1
ATOM 5062 N N . CYS A 1 624 ? -21.818 36.542 5.751 1.00 74.50 624 CYS A N 1
ATOM 5063 C CA . CYS A 1 624 ? -22.218 35.539 6.757 1.00 74.50 624 CYS A CA 1
ATOM 5064 C C . CYS A 1 624 ? -21.547 34.164 6.552 1.00 74.50 624 CYS A C 1
ATOM 5066 O O . CYS A 1 624 ? -21.002 33.578 7.493 1.00 74.50 624 CYS A O 1
ATOM 5068 N N . VAL A 1 625 ? -21.500 33.675 5.311 1.00 73.00 625 VAL A N 1
ATOM 5069 C CA . VAL A 1 625 ? -20.901 32.376 4.963 1.00 73.00 625 VAL A CA 1
ATOM 5070 C C . VAL A 1 625 ? -19.378 32.432 5.067 1.00 73.00 625 VAL A C 1
ATOM 5072 O O . VAL A 1 625 ? -18.745 31.495 5.560 1.00 73.00 625 VAL A O 1
ATOM 5075 N N . ARG A 1 626 ? -18.764 33.549 4.664 1.00 67.69 626 ARG A N 1
ATOM 5076 C CA . ARG A 1 626 ? -17.305 33.734 4.725 1.00 67.69 626 ARG A CA 1
ATOM 5077 C C . ARG A 1 626 ? -16.789 33.813 6.165 1.00 67.69 626 ARG A C 1
ATOM 5079 O O . ARG A 1 626 ? -15.711 33.287 6.457 1.00 67.69 626 ARG A O 1
ATOM 5086 N N . CYS A 1 627 ? -17.567 34.387 7.078 1.00 61.25 627 CYS A N 1
ATOM 5087 C CA . CYS A 1 627 ? -17.266 34.384 8.509 1.00 61.25 627 CYS A CA 1
ATOM 5088 C C . CYS A 1 627 ? -17.313 32.969 9.097 1.00 61.25 627 CYS A C 1
ATOM 5090 O O . CYS A 1 627 ? -16.346 32.555 9.737 1.00 61.25 627 CYS A O 1
ATOM 5092 N N . LYS A 1 628 ? -18.345 32.170 8.789 1.00 59.22 628 LYS A N 1
ATOM 5093 C CA . LYS A 1 628 ? -18.449 30.771 9.254 1.00 59.22 628 LYS A CA 1
ATOM 5094 C C . LYS A 1 628 ? -17.408 29.838 8.606 1.00 59.22 628 LYS A C 1
ATOM 5096 O O . LYS A 1 628 ? -16.838 28.995 9.292 1.00 59.22 628 LYS A O 1
ATOM 5101 N N . GLN A 1 629 ? -17.020 30.050 7.344 1.00 51.41 629 GLN A N 1
ATOM 5102 C CA . GLN A 1 629 ? -15.870 29.351 6.731 1.00 51.41 629 GLN A CA 1
ATOM 5103 C C . GLN A 1 629 ? -14.523 29.731 7.371 1.00 51.41 629 GLN A C 1
ATOM 5105 O O . GLN A 1 629 ? -13.563 28.954 7.339 1.00 51.41 629 GLN A O 1
ATOM 5110 N N . THR A 1 630 ? -14.438 30.915 7.980 1.00 42.91 630 THR A N 1
ATOM 5111 C CA . THR A 1 630 ? -13.275 31.334 8.770 1.00 42.91 630 THR A CA 1
ATOM 5112 C C . THR A 1 630 ? -13.284 30.682 10.159 1.00 42.91 630 THR A C 1
ATOM 5114 O O . THR A 1 630 ? -12.210 30.403 10.673 1.00 42.91 630 THR A O 1
ATOM 5117 N N . VAL A 1 631 ? -14.437 30.294 10.719 1.00 36.25 631 VAL A N 1
ATOM 5118 C CA . VAL A 1 631 ? -14.535 29.490 11.963 1.00 36.25 631 VAL A CA 1
ATOM 5119 C C . VAL A 1 631 ? -13.947 28.075 11.792 1.00 36.25 631 VAL A C 1
ATOM 5121 O O . VAL A 1 631 ? -13.389 27.521 12.737 1.00 36.25 631 VAL A O 1
ATOM 5124 N N . VAL A 1 632 ? -13.871 27.553 10.560 1.00 38.12 632 VAL A N 1
ATOM 5125 C CA . VAL A 1 632 ? -13.075 26.347 10.226 1.00 38.12 632 VAL A CA 1
ATOM 5126 C C . VAL A 1 632 ? -11.561 26.569 10.461 1.00 38.12 632 VAL A C 1
ATOM 5128 O O . VAL A 1 632 ? -10.801 25.609 10.576 1.00 38.12 632 VAL A O 1
ATOM 5131 N N . LYS A 1 633 ? -11.074 27.824 10.574 1.00 30.27 633 LYS A N 1
ATOM 5132 C CA . LYS A 1 633 ? -9.731 28.114 11.130 1.00 30.27 633 LYS A CA 1
ATOM 5133 C C . LYS A 1 633 ? -9.667 27.829 12.624 1.00 30.27 633 LYS A C 1
ATOM 5135 O O . LYS A 1 633 ? -8.664 27.268 13.032 1.00 30.27 633 LYS A O 1
ATOM 5140 N N . LEU A 1 634 ? -10.674 28.183 13.423 1.00 28.97 634 LEU A N 1
ATOM 5141 C CA . LEU A 1 634 ? -10.614 27.977 14.875 1.00 28.97 634 LEU A CA 1
ATOM 5142 C C . LEU A 1 634 ? -10.675 26.492 15.251 1.00 28.97 634 LEU A C 1
ATOM 5144 O O . LEU A 1 634 ? -9.875 26.057 16.073 1.00 28.97 634 LEU A O 1
ATOM 5148 N N . PHE A 1 635 ? -11.502 25.696 14.567 1.00 32.22 635 PHE A N 1
ATOM 5149 C CA . PHE A 1 635 ? -11.616 24.257 14.847 1.00 32.22 635 PHE A CA 1
ATOM 5150 C C . PHE A 1 635 ? -10.377 23.425 14.473 1.00 32.22 635 PHE A C 1
ATOM 5152 O O . PHE A 1 635 ? -10.258 22.290 14.918 1.00 32.22 635 PHE A O 1
ATOM 5159 N N . ILE A 1 636 ? -9.444 23.956 13.666 1.00 35.94 636 ILE A N 1
ATOM 5160 C CA . ILE A 1 636 ? -8.249 23.205 13.227 1.00 35.94 636 ILE A CA 1
ATOM 5161 C C . ILE A 1 636 ? -6.925 23.955 13.502 1.00 35.94 636 ILE A C 1
ATOM 5163 O O . ILE A 1 636 ? -5.849 23.409 13.270 1.00 35.94 636 ILE A O 1
ATOM 5167 N N . ALA A 1 637 ? -6.959 25.197 14.001 1.00 26.50 637 ALA A N 1
ATOM 5168 C CA . ALA A 1 637 ? -5.764 25.965 14.389 1.00 26.50 637 ALA A CA 1
ATOM 5169 C C . ALA A 1 637 ? -5.571 26.096 15.908 1.00 26.50 637 ALA A C 1
ATOM 5171 O O . ALA A 1 637 ? -4.558 26.644 16.339 1.00 26.50 637 ALA A O 1
ATOM 5172 N N . MET A 1 638 ? -6.483 25.564 16.724 1.00 25.12 638 MET A N 1
ATOM 5173 C CA . MET A 1 638 ? -6.205 25.334 18.137 1.00 25.12 638 MET A CA 1
ATOM 5174 C C . MET A 1 638 ? -5.504 23.985 18.288 1.00 25.12 638 MET A C 1
ATOM 5176 O O . MET A 1 638 ? -6.116 22.930 18.143 1.00 25.12 638 MET A O 1
ATOM 5180 N N . GLY A 1 639 ? -4.204 24.027 18.591 1.00 32.16 639 GLY A N 1
ATOM 5181 C CA . GLY A 1 639 ? -3.495 22.934 19.254 1.00 32.16 639 GLY A CA 1
ATOM 5182 C C . GLY A 1 639 ? -4.068 22.716 20.655 1.00 32.16 639 GLY A C 1
ATOM 5183 O O . GLY A 1 639 ? -3.431 23.057 21.648 1.00 32.16 639 GLY A O 1
ATOM 5184 N N . GLY A 1 640 ? -5.298 22.211 20.715 1.00 27.83 640 GLY A N 1
ATOM 5185 C CA . GLY A 1 640 ? -5.978 21.789 21.928 1.00 27.83 640 GLY A CA 1
ATOM 5186 C C . GLY A 1 640 ? -5.711 20.312 22.191 1.00 27.83 640 GLY A C 1
ATOM 5187 O O . GLY A 1 640 ? -5.631 19.510 21.264 1.00 27.83 640 GLY A O 1
ATOM 5188 N N . LYS A 1 641 ? -5.530 19.983 23.467 1.00 35.81 641 LYS A N 1
ATOM 5189 C CA . LYS A 1 641 ? -5.393 18.633 24.020 1.00 35.81 641 LYS A CA 1
ATOM 5190 C C . LYS A 1 641 ? -6.401 17.645 23.400 1.00 35.81 641 LYS A C 1
ATOM 5192 O O . LYS A 1 641 ? -7.557 18.003 23.219 1.00 35.81 641 LYS A O 1
ATOM 5197 N N . VAL A 1 642 ? -5.927 16.422 23.141 1.00 39.59 642 VAL A N 1
ATOM 5198 C CA . VAL A 1 642 ? -6.645 15.127 23.167 1.00 39.59 642 VAL A CA 1
ATOM 5199 C C . VAL A 1 642 ? -8.152 15.228 23.473 1.00 39.59 642 VAL A C 1
ATOM 5201 O O . VAL A 1 642 ? -8.510 15.609 24.589 1.00 39.59 642 VAL A O 1
ATOM 5204 N N . SER A 1 643 ? -9.035 14.805 22.555 1.00 58.62 643 SER A N 1
ATOM 5205 C CA . SER A 1 643 ? -10.424 14.481 22.924 1.00 58.62 643 SER A CA 1
ATOM 5206 C C . SER A 1 643 ? -11.071 13.403 22.039 1.00 58.62 643 SER A C 1
ATOM 5208 O O . SER A 1 643 ? -11.324 13.576 20.849 1.00 58.62 643 SER A O 1
ATOM 5210 N N . PHE A 1 644 ? -11.358 12.258 22.659 1.00 68.12 644 PHE A N 1
ATOM 5211 C CA . PHE A 1 644 ? -12.526 11.431 22.342 1.00 68.12 644 PHE A CA 1
ATOM 5212 C C . PHE A 1 644 ? -13.787 12.141 22.879 1.00 68.12 644 PHE A C 1
ATOM 5214 O O . PHE A 1 644 ? -13.660 12.999 23.763 1.00 68.12 644 PHE A O 1
ATOM 5221 N N . PRO A 1 645 ? -14.995 11.840 22.364 1.00 71.38 645 PRO A N 1
ATOM 5222 C CA . PRO A 1 645 ? -16.208 12.511 22.821 1.00 71.38 645 PRO A CA 1
ATOM 5223 C C . PRO A 1 645 ? -16.442 12.242 24.312 1.00 71.38 645 PRO A C 1
ATOM 5225 O O . PRO A 1 645 ? -16.451 11.094 24.752 1.00 71.38 645 PRO A O 1
ATOM 5228 N N . ARG A 1 646 ? -16.624 13.313 25.091 1.00 78.31 646 ARG A N 1
ATOM 5229 C CA . ARG A 1 646 ? -17.003 13.233 26.506 1.00 78.31 646 ARG A CA 1
ATOM 5230 C C . ARG A 1 646 ? -18.522 13.161 26.614 1.00 78.31 646 ARG A C 1
ATOM 5232 O O . ARG A 1 646 ? -19.181 14.172 26.835 1.00 78.31 646 ARG A O 1
ATOM 5239 N N . ILE A 1 647 ? -19.059 11.975 26.356 1.00 82.25 647 ILE A N 1
ATOM 5240 C CA . ILE A 1 647 ? -20.493 11.686 26.442 1.00 82.25 647 ILE A CA 1
ATOM 5241 C C . ILE A 1 647 ? -20.806 10.938 27.734 1.00 82.25 647 ILE A C 1
ATOM 5243 O O . ILE A 1 647 ? -20.029 10.089 28.162 1.00 82.25 647 ILE A O 1
ATOM 5247 N N . ASN A 1 648 ? -21.956 11.228 28.335 1.00 84.88 648 ASN A N 1
ATOM 5248 C CA . ASN A 1 648 ? -22.471 10.411 29.427 1.00 84.88 648 ASN A CA 1
ATOM 5249 C C . ASN A 1 648 ? -23.030 9.114 28.830 1.00 84.88 648 ASN A C 1
ATOM 5251 O O . ASN A 1 648 ? -23.916 9.154 27.978 1.00 84.88 648 ASN A O 1
ATOM 5255 N N . LEU A 1 649 ? -22.465 7.981 29.229 1.00 87.06 649 LEU A N 1
ATOM 5256 C CA . LEU A 1 649 ? -22.906 6.658 28.818 1.00 87.06 649 LEU A CA 1
ATOM 5257 C C . LEU A 1 649 ? -24.065 6.211 29.706 1.00 87.06 649 LEU A C 1
ATOM 5259 O O . LEU A 1 649 ? -24.075 6.449 30.917 1.00 87.06 649 LEU A O 1
ATOM 5263 N N . ASP A 1 650 ? -25.025 5.510 29.110 1.00 82.44 650 ASP A N 1
ATOM 5264 C CA . ASP A 1 650 ? -26.138 4.932 29.856 1.00 82.44 650 ASP A CA 1
ATOM 5265 C C . ASP A 1 650 ? -25.641 3.956 30.928 1.00 82.44 650 ASP A C 1
ATOM 5267 O O . ASP A 1 650 ? -24.667 3.224 30.728 1.00 82.44 650 ASP A O 1
ATOM 5271 N N . ARG A 1 651 ? -26.351 3.900 32.065 1.00 77.62 651 ARG A N 1
ATOM 5272 C CA . ARG A 1 651 ? -26.012 3.016 33.200 1.00 77.62 651 ARG A CA 1
ATOM 5273 C C . ARG A 1 651 ? -25.947 1.541 32.814 1.00 77.62 651 ARG A C 1
ATOM 5275 O O . ARG A 1 651 ? -25.301 0.763 33.509 1.00 77.62 651 ARG A O 1
ATOM 5282 N N . ASP A 1 652 ? -26.598 1.150 31.727 1.00 83.50 652 ASP A N 1
ATOM 5283 C CA . ASP A 1 652 ? -26.629 -0.233 31.260 1.00 83.50 652 ASP A CA 1
ATOM 5284 C C . ASP A 1 652 ? -25.543 -0.564 30.235 1.00 83.50 652 ASP A C 1
ATOM 5286 O O . ASP A 1 652 ? -25.387 -1.733 29.882 1.00 83.50 652 ASP A O 1
ATOM 5290 N N . LYS A 1 653 ? -24.728 0.415 29.815 1.00 90.81 653 LYS A N 1
ATOM 5291 C CA . LYS A 1 653 ? -23.604 0.188 28.899 1.00 90.81 653 LYS A CA 1
ATOM 5292 C C . LYS A 1 653 ? -22.473 -0.556 29.624 1.00 90.81 653 LYS A C 1
ATOM 5294 O O . LYS A 1 653 ? -21.605 0.044 30.257 1.00 90.81 653 LYS A O 1
ATOM 5299 N N . THR A 1 654 ? -22.482 -1.881 29.523 1.00 95.69 654 THR A N 1
ATOM 5300 C CA . THR A 1 654 ? -21.404 -2.750 30.019 1.00 95.69 654 THR A CA 1
ATOM 5301 C C . THR A 1 654 ? -20.252 -2.872 29.025 1.00 95.69 654 THR A C 1
ATOM 5303 O O . THR A 1 654 ? -20.469 -3.166 27.843 1.00 95.69 654 THR A O 1
ATOM 5306 N N . VAL A 1 655 ? -19.023 -2.716 29.520 1.00 97.62 655 VAL A N 1
ATOM 5307 C CA . VAL A 1 655 ? -17.782 -2.857 28.756 1.00 97.62 655 VAL A CA 1
ATOM 5308 C C . VAL A 1 655 ? -16.835 -3.837 29.439 1.00 97.62 655 VAL A C 1
ATOM 5310 O O . VAL A 1 655 ? -16.544 -3.696 30.622 1.00 97.62 655 VAL A O 1
ATOM 5313 N N . VAL A 1 656 ? -16.289 -4.783 28.679 1.00 98.56 656 VAL A N 1
ATOM 5314 C CA . VAL A 1 656 ? -15.189 -5.650 29.128 1.00 98.56 656 VAL A CA 1
ATOM 5315 C C . VAL A 1 656 ? -13.873 -5.110 28.575 1.00 98.56 656 VAL A C 1
ATOM 5317 O O . VAL A 1 656 ? -13.741 -4.919 27.365 1.00 98.56 656 VAL A O 1
ATOM 5320 N N . VAL A 1 657 ? -12.881 -4.892 29.443 1.00 98.50 657 VAL A N 1
ATOM 5321 C CA . VAL A 1 657 ? -11.527 -4.467 29.052 1.00 98.50 657 VAL A CA 1
ATOM 5322 C C . VAL A 1 657 ? -10.510 -5.516 29.486 1.00 98.50 657 VAL A C 1
ATOM 5324 O O . VAL A 1 657 ? -10.197 -5.655 30.670 1.00 98.50 657 VAL A O 1
ATOM 5327 N N . THR A 1 658 ? -9.944 -6.226 28.512 1.00 98.12 658 THR A N 1
ATOM 5328 C CA . THR A 1 658 ? -8.850 -7.175 28.765 1.00 98.12 658 THR A CA 1
ATOM 5329 C C . THR A 1 658 ? -7.551 -6.425 29.077 1.00 98.12 658 THR A C 1
ATOM 5331 O O . THR A 1 658 ? -7.173 -5.466 28.393 1.00 98.12 658 THR A O 1
ATOM 5334 N N . GLY A 1 659 ? -6.845 -6.837 30.133 1.00 94.62 659 GLY A N 1
ATOM 5335 C CA . GLY A 1 659 ? -5.630 -6.150 30.587 1.00 94.62 659 GLY A CA 1
ATOM 5336 C C . GLY A 1 659 ? -5.901 -4.725 31.083 1.00 94.62 659 GLY A C 1
ATOM 5337 O O . GLY A 1 659 ? -5.063 -3.840 30.913 1.00 94.62 659 GLY A O 1
ATOM 5338 N N . GLY A 1 660 ? -7.083 -4.487 31.662 1.00 93.06 660 GLY A N 1
ATOM 5339 C CA . GLY A 1 660 ? -7.527 -3.178 32.151 1.00 93.06 660 GLY A CA 1
ATOM 5340 C C . GLY A 1 660 ? -6.794 -2.652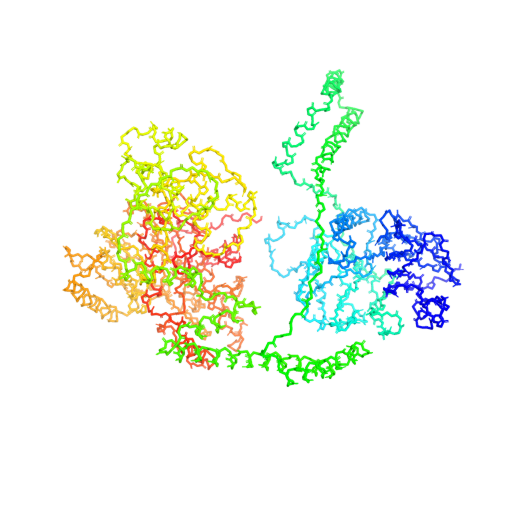 33.393 1.00 93.06 660 GLY A C 1
ATOM 5341 O O . GLY A 1 660 ? -7.140 -1.589 33.889 1.00 93.06 660 GLY A O 1
ATOM 5342 N N . ASN A 1 661 ? -5.801 -3.371 33.922 1.00 90.81 661 ASN A N 1
ATOM 5343 C CA . ASN A 1 661 ? -5.105 -3.011 35.159 1.00 90.81 661 ASN A CA 1
ATOM 5344 C C . ASN A 1 661 ? -3.820 -2.190 34.942 1.00 90.81 661 ASN A C 1
ATOM 5346 O O . ASN A 1 661 ? -3.302 -1.619 35.897 1.00 90.81 661 ASN A O 1
ATOM 5350 N N . THR A 1 662 ? -3.281 -2.106 33.717 1.00 88.56 662 THR A N 1
ATOM 5351 C CA . THR A 1 662 ? -2.054 -1.332 33.438 1.00 88.56 662 THR A CA 1
ATOM 5352 C C . THR A 1 662 ? -2.070 -0.626 32.076 1.00 88.56 662 THR A C 1
ATOM 5354 O O . THR A 1 662 ? -2.851 -0.947 31.178 1.00 88.56 662 THR A O 1
ATOM 5357 N N . GLY A 1 663 ? -1.181 0.363 31.908 1.00 88.81 663 GLY A N 1
ATOM 5358 C CA . GLY A 1 663 ? -0.873 0.988 30.617 1.00 88.81 663 GLY A CA 1
ATOM 5359 C C . GLY A 1 663 ? -2.088 1.560 29.876 1.00 88.81 663 GLY A C 1
ATOM 5360 O O . GLY A 1 663 ? -2.871 2.322 30.435 1.00 88.81 663 GLY A O 1
ATOM 5361 N N . ILE A 1 664 ? -2.219 1.207 28.592 1.00 89.94 664 ILE A N 1
ATOM 5362 C CA . ILE A 1 664 ? -3.322 1.654 27.721 1.00 89.94 664 ILE A CA 1
ATOM 5363 C C . ILE A 1 664 ? -4.668 1.098 28.209 1.00 89.94 664 ILE A C 1
ATOM 5365 O O . ILE A 1 664 ? -5.672 1.809 28.171 1.00 89.94 664 ILE A O 1
ATOM 5369 N N . GLY A 1 665 ? -4.685 -0.146 28.696 1.00 93.38 665 GLY A N 1
ATOM 5370 C CA . GLY A 1 665 ? -5.889 -0.791 29.220 1.00 93.38 665 GLY A CA 1
ATOM 5371 C C . GLY A 1 665 ? -6.429 -0.085 30.456 1.00 93.38 665 GLY A C 1
ATOM 5372 O O . GLY A 1 665 ? -7.626 0.172 30.518 1.00 93.38 665 GLY A O 1
ATOM 5373 N N . TYR A 1 666 ? -5.544 0.306 31.378 1.00 95.25 666 TYR A N 1
ATOM 5374 C CA . TYR A 1 666 ? -5.888 1.106 32.559 1.00 95.25 666 TYR A CA 1
ATOM 5375 C C . TYR A 1 666 ? -6.556 2.427 32.186 1.00 95.25 666 TYR A C 1
ATOM 5377 O O . TYR A 1 666 ? -7.645 2.728 32.663 1.00 95.25 666 TYR A O 1
ATOM 5385 N N . GLU A 1 667 ? -5.942 3.203 31.290 1.00 94.31 667 GLU A N 1
ATOM 5386 C CA . GLU A 1 667 ? -6.507 4.488 30.865 1.00 94.31 667 GLU A CA 1
ATOM 5387 C C . GLU A 1 667 ? -7.823 4.312 30.096 1.00 94.31 667 GLU A C 1
ATOM 5389 O O . GLU A 1 667 ? -8.741 5.115 30.254 1.00 94.31 667 GLU A O 1
ATOM 5394 N N . THR A 1 668 ? -7.950 3.235 29.317 1.00 95.69 668 THR A N 1
ATOM 5395 C CA . THR A 1 668 ? -9.201 2.893 28.629 1.00 95.69 668 THR A CA 1
ATOM 5396 C C . THR A 1 668 ? -10.304 2.553 29.636 1.00 95.69 668 THR A C 1
ATOM 5398 O O . THR A 1 668 ? -11.379 3.140 29.576 1.00 95.69 668 THR A O 1
ATOM 5401 N N . ALA A 1 669 ? -10.036 1.662 30.597 1.00 97.12 669 ALA A N 1
ATOM 5402 C CA . ALA A 1 669 ? -10.986 1.283 31.643 1.00 97.12 669 ALA A CA 1
ATOM 5403 C C . ALA A 1 669 ? -11.393 2.487 32.505 1.00 97.12 669 ALA A C 1
ATOM 5405 O O . ALA A 1 669 ? -12.581 2.699 32.744 1.00 97.12 669 ALA A O 1
ATOM 5406 N N . LYS A 1 670 ? -10.416 3.317 32.894 1.00 95.31 670 LYS A N 1
ATOM 5407 C CA . LYS A 1 670 ? -10.628 4.545 33.663 1.00 95.31 670 LYS A CA 1
ATOM 5408 C C . LYS A 1 670 ? -11.604 5.488 32.978 1.00 95.31 670 LYS A C 1
ATOM 5410 O O . LYS A 1 670 ? -12.601 5.874 33.576 1.00 95.31 670 LYS A O 1
ATOM 5415 N N . TRP A 1 671 ? -11.326 5.867 31.732 1.00 93.94 671 TRP A N 1
ATOM 5416 C CA . TRP A 1 671 ? -12.154 6.860 31.055 1.00 93.94 671 TRP A CA 1
ATOM 5417 C C . TRP A 1 671 ? -13.534 6.324 30.697 1.00 93.94 671 TRP A C 1
ATOM 5419 O O . TRP A 1 671 ? -14.495 7.076 30.764 1.00 93.94 671 TRP A O 1
ATOM 5429 N N . LEU A 1 672 ? -13.675 5.035 30.393 1.00 95.00 672 LEU A N 1
ATOM 5430 C CA . LEU A 1 672 ? -14.999 4.445 30.185 1.00 95.00 672 LEU A CA 1
ATOM 5431 C C . LEU A 1 672 ? -15.826 4.430 31.477 1.00 95.00 672 LEU A C 1
ATOM 5433 O O . LEU A 1 672 ? -17.014 4.749 31.433 1.00 95.00 672 LEU A O 1
ATOM 5437 N N . ALA A 1 673 ? -15.195 4.158 32.624 1.00 95.12 673 ALA A N 1
ATOM 5438 C CA . ALA A 1 673 ? -15.847 4.274 33.925 1.00 95.12 673 ALA A CA 1
ATOM 5439 C C . ALA A 1 673 ? -16.217 5.734 34.240 1.00 95.12 673 ALA A C 1
ATOM 5441 O O . ALA A 1 673 ? -17.354 6.003 34.616 1.00 95.12 673 ALA A O 1
ATOM 5442 N N . PHE A 1 674 ? -15.309 6.690 34.008 1.00 93.56 674 PHE A N 1
ATOM 5443 C CA . PHE A 1 674 ? -15.565 8.127 34.204 1.00 93.56 674 PHE A CA 1
ATOM 5444 C C . PHE A 1 674 ? -16.693 8.652 33.317 1.00 93.56 674 PHE A C 1
ATOM 5446 O O . PHE A 1 674 ? -17.334 9.637 33.664 1.00 93.56 674 PHE A O 1
ATOM 5453 N N . LEU A 1 675 ? -16.935 8.017 32.172 1.00 92.31 675 LEU A N 1
ATOM 5454 C CA . LEU A 1 675 ? -18.045 8.340 31.280 1.00 92.31 675 LEU A CA 1
ATOM 5455 C C . LEU A 1 675 ? -19.329 7.585 31.646 1.00 92.31 675 LEU A C 1
ATOM 5457 O O . LEU A 1 675 ? -20.363 7.835 31.043 1.00 92.31 675 LEU A O 1
ATOM 5461 N N . GLY A 1 676 ? -19.297 6.717 32.660 1.00 92.38 676 GLY A N 1
ATOM 5462 C CA . GLY A 1 676 ? -20.481 6.127 33.277 1.00 92.38 676 GLY A CA 1
ATOM 5463 C C . GLY A 1 676 ? -20.783 4.679 32.912 1.00 92.38 676 GLY A C 1
ATOM 5464 O O . GLY A 1 676 ? -21.850 4.203 33.308 1.00 92.38 676 GLY A O 1
ATOM 5465 N N . ALA A 1 677 ? -19.889 3.994 32.190 1.00 93.88 677 ALA A N 1
ATOM 5466 C CA . ALA A 1 677 ? -20.047 2.583 31.843 1.00 93.88 677 ALA A CA 1
ATOM 5467 C C . ALA A 1 677 ? -19.853 1.653 33.052 1.00 93.88 677 ALA A C 1
ATOM 5469 O O . ALA A 1 677 ? -19.088 1.954 33.971 1.00 93.88 677 ALA A O 1
ATOM 5470 N N . LYS A 1 678 ? -20.481 0.472 32.995 1.00 95.50 678 LYS A N 1
ATOM 5471 C CA . LYS A 1 678 ? -20.151 -0.667 33.867 1.00 95.50 678 LYS A CA 1
ATOM 5472 C C . LYS A 1 678 ? -18.912 -1.357 33.294 1.00 95.50 678 LYS A C 1
ATOM 5474 O O . LYS A 1 678 ? -18.997 -1.933 32.210 1.00 95.50 678 LYS A O 1
ATOM 5479 N N . VAL A 1 679 ? -17.763 -1.264 33.961 1.00 97.31 679 VAL A N 1
ATOM 5480 C CA . VAL A 1 679 ? -16.482 -1.747 33.414 1.00 97.31 679 VAL A CA 1
ATOM 5481 C C . VAL A 1 679 ? -16.020 -3.024 34.111 1.00 97.31 679 VAL A C 1
ATOM 5483 O O . VAL A 1 679 ? -15.674 -3.012 35.289 1.00 97.31 679 VAL A O 1
ATOM 5486 N N . VAL A 1 680 ? -15.928 -4.110 33.349 1.00 97.88 680 VAL A N 1
ATOM 5487 C CA . VAL A 1 680 ? -15.299 -5.361 33.780 1.00 97.88 680 VAL A CA 1
ATOM 5488 C C . VAL A 1 680 ? -13.816 -5.318 33.423 1.00 97.88 680 VAL A C 1
ATOM 5490 O O . VAL A 1 680 ? -13.436 -5.337 32.246 1.00 97.88 680 VAL A O 1
ATOM 5493 N N . VAL A 1 681 ? -12.967 -5.254 34.443 1.00 97.94 681 VAL A N 1
ATOM 5494 C CA . VAL A 1 681 ? -11.509 -5.305 34.323 1.00 97.94 681 VAL A CA 1
ATOM 5495 C C . VAL A 1 681 ? -11.086 -6.774 34.314 1.00 97.94 681 VAL A C 1
ATOM 5497 O O . VAL A 1 681 ? -10.908 -7.391 35.362 1.00 97.94 681 VAL A O 1
ATOM 5500 N N . ALA A 1 682 ? -10.921 -7.334 33.114 1.00 97.69 682 ALA A N 1
ATOM 5501 C CA . ALA A 1 682 ? -10.555 -8.735 32.931 1.00 97.69 682 ALA A CA 1
ATOM 5502 C C . ALA A 1 682 ? -9.026 -8.898 32.873 1.00 97.69 682 ALA A C 1
ATOM 5504 O O . ALA A 1 682 ? -8.376 -8.438 31.924 1.00 97.69 682 ALA A O 1
ATOM 5505 N N . CYS A 1 683 ? -8.421 -9.516 33.889 1.00 94.69 683 CYS A N 1
ATOM 5506 C CA . CYS A 1 683 ? -6.966 -9.684 33.962 1.00 94.69 683 CYS A CA 1
ATOM 5507 C C . CYS A 1 683 ? -6.538 -10.852 34.866 1.00 94.69 683 CYS A C 1
ATOM 5509 O O . CYS A 1 683 ? -7.352 -11.504 35.506 1.00 94.69 683 CYS A O 1
ATOM 5511 N N . ARG A 1 684 ? -5.231 -11.143 34.890 1.00 92.12 684 ARG A N 1
ATOM 5512 C CA . ARG A 1 684 ? -4.677 -12.352 35.530 1.00 92.12 684 ARG A CA 1
ATOM 5513 C C . ARG A 1 684 ? -4.629 -12.311 37.056 1.00 92.12 684 ARG A C 1
ATOM 5515 O O . ARG A 1 684 ? -4.730 -13.349 37.694 1.00 92.12 684 ARG A O 1
ATOM 5522 N N . SER A 1 685 ? -4.376 -11.131 37.618 1.00 93.38 685 SER A N 1
ATOM 5523 C CA . SER A 1 685 ? -4.074 -10.937 39.038 1.00 93.38 685 SER A CA 1
ATOM 5524 C C . SER A 1 685 ? -5.151 -10.069 39.662 1.00 93.38 685 SER A C 1
ATOM 5526 O O . SER A 1 685 ? -5.231 -8.881 39.349 1.00 93.38 685 SER A O 1
ATOM 5528 N N . GLU A 1 686 ? -5.940 -10.676 40.545 1.00 94.25 686 GLU A N 1
ATOM 5529 C CA . GLU A 1 686 ? -6.989 -10.014 41.321 1.00 94.25 686 GLU A CA 1
ATOM 5530 C C . GLU A 1 686 ? -6.446 -8.829 42.116 1.00 94.25 686 GLU A C 1
ATOM 5532 O O . GLU A 1 686 ? -6.973 -7.725 42.023 1.00 94.25 686 GLU A O 1
ATOM 5537 N N . GLU A 1 687 ? -5.339 -9.033 42.829 1.00 95.38 687 GLU A N 1
ATOM 5538 C CA . GLU A 1 687 ? -4.676 -8.001 43.626 1.00 95.38 687 GLU A CA 1
ATOM 5539 C C . GLU A 1 687 ? -4.362 -6.755 42.785 1.00 95.38 687 GLU A C 1
ATOM 5541 O O . GLU A 1 687 ? -4.867 -5.667 43.064 1.00 95.38 687 GLU A O 1
ATOM 5546 N N . ARG A 1 688 ? -3.632 -6.919 41.671 1.00 93.00 688 ARG A N 1
ATOM 5547 C CA . ARG A 1 688 ? -3.278 -5.796 40.782 1.00 93.00 688 ARG A CA 1
ATOM 5548 C C . ARG A 1 688 ? -4.501 -5.173 40.105 1.00 93.00 688 ARG A C 1
ATOM 5550 O O . ARG A 1 688 ? -4.455 -4.003 39.726 1.00 93.00 688 ARG A O 1
ATOM 5557 N N . ALA A 1 689 ? -5.564 -5.945 39.881 1.00 94.25 689 ALA A N 1
ATOM 5558 C CA . ALA A 1 689 ? -6.820 -5.431 39.342 1.00 94.25 689 ALA A CA 1
ATOM 5559 C C . ALA A 1 689 ? -7.522 -4.525 40.352 1.00 94.25 689 ALA A C 1
ATOM 5561 O O . ALA A 1 689 ? -7.899 -3.404 40.015 1.00 94.25 689 ALA A O 1
ATOM 5562 N N . ASN A 1 690 ? -7.646 -4.992 41.592 1.00 95.56 690 ASN A N 1
ATOM 5563 C CA . ASN A 1 690 ? -8.297 -4.272 42.676 1.00 95.56 690 ASN A CA 1
ATOM 5564 C C . ASN A 1 690 ? -7.512 -3.013 43.059 1.00 95.56 690 ASN A C 1
ATOM 5566 O O . ASN A 1 690 ? -8.115 -1.957 43.247 1.00 95.56 690 ASN A O 1
ATOM 5570 N N . GLU A 1 691 ? -6.177 -3.065 43.061 1.00 95.75 691 GLU A N 1
ATOM 5571 C CA . GLU A 1 691 ? -5.332 -1.871 43.185 1.00 95.75 691 GLU A CA 1
ATOM 5572 C C . GLU A 1 691 ? -5.630 -0.841 42.088 1.00 95.75 691 GLU A C 1
ATOM 5574 O O . GLU A 1 691 ? -5.822 0.344 42.375 1.00 95.75 691 GLU A O 1
ATOM 5579 N N . ALA A 1 692 ? -5.710 -1.281 40.828 1.00 96.06 692 ALA A N 1
ATOM 5580 C CA . ALA A 1 692 ? -6.031 -0.407 39.706 1.00 96.06 692 ALA A CA 1
ATOM 5581 C C . ALA A 1 692 ? -7.444 0.189 39.822 1.00 96.06 692 ALA A C 1
ATOM 5583 O O . ALA A 1 692 ? -7.611 1.389 39.610 1.00 96.06 692 ALA A O 1
ATOM 5584 N N . ILE A 1 693 ? -8.445 -0.610 40.202 1.00 97.44 693 ILE A N 1
ATOM 5585 C CA . ILE A 1 693 ? -9.828 -0.153 40.411 1.00 97.44 693 ILE A CA 1
ATOM 5586 C C . ILE A 1 693 ? -9.888 0.890 41.532 1.00 97.44 693 ILE A C 1
ATOM 5588 O O . ILE A 1 693 ? -10.489 1.951 41.355 1.00 97.44 693 ILE A O 1
ATOM 5592 N N . ASN A 1 694 ? -9.232 0.636 42.666 1.00 96.38 694 ASN A N 1
ATOM 5593 C CA . ASN A 1 694 ? -9.189 1.573 43.790 1.00 96.38 694 ASN A CA 1
ATOM 5594 C C . ASN A 1 694 ? -8.493 2.881 43.404 1.00 96.38 694 ASN A C 1
ATOM 5596 O O . ASN A 1 694 ? -8.974 3.966 43.735 1.00 96.38 694 ASN A O 1
ATOM 5600 N N . LYS A 1 695 ? -7.407 2.792 42.631 1.00 96.94 695 LYS A N 1
ATOM 5601 C CA . LYS A 1 695 ? -6.717 3.966 42.097 1.00 96.94 695 LYS A CA 1
ATOM 5602 C C . LYS A 1 695 ? -7.605 4.772 41.145 1.00 96.94 695 LYS A C 1
ATOM 5604 O O . LYS A 1 695 ? -7.648 5.993 41.259 1.00 96.94 695 LYS A O 1
ATOM 5609 N N . ILE A 1 696 ? -8.357 4.113 40.262 1.00 96.94 696 ILE A N 1
ATOM 5610 C CA . ILE A 1 696 ? -9.315 4.770 39.360 1.00 96.94 696 ILE A CA 1
ATOM 5611 C C . ILE A 1 696 ? -10.419 5.481 40.152 1.00 96.94 696 ILE A C 1
ATOM 5613 O O . ILE A 1 696 ? -10.747 6.623 39.836 1.00 96.94 696 ILE A O 1
ATOM 5617 N N . LYS A 1 697 ? -10.952 4.855 41.208 1.00 95.38 697 LYS A N 1
ATOM 5618 C CA . LYS A 1 697 ? -11.944 5.477 42.103 1.00 95.38 697 LYS A CA 1
ATOM 5619 C C . LYS A 1 697 ? -11.387 6.715 42.816 1.00 95.38 697 LYS A C 1
ATOM 5621 O O . LYS A 1 697 ? -12.070 7.732 42.886 1.00 95.38 697 LYS A O 1
ATOM 5626 N N . ALA A 1 698 ? -10.139 6.667 43.283 1.00 94.25 698 ALA A N 1
ATOM 5627 C CA . ALA A 1 698 ? -9.481 7.826 43.887 1.00 94.25 698 ALA A CA 1
ATOM 5628 C C . ALA A 1 698 ? -9.229 8.954 42.866 1.00 94.25 698 ALA A C 1
ATOM 5630 O O . ALA A 1 698 ? -9.487 10.123 43.154 1.00 94.25 698 ALA A O 1
ATOM 5631 N N . GLU A 1 699 ? -8.770 8.614 41.655 1.00 93.56 699 GLU A N 1
ATOM 5632 C CA . GLU A 1 699 ? -8.600 9.576 40.557 1.00 93.56 699 GLU A CA 1
ATOM 5633 C C . GLU A 1 699 ? -9.939 10.216 40.152 1.00 93.56 699 GLU A C 1
ATOM 5635 O O . GLU A 1 699 ? -9.979 11.411 39.873 1.00 93.56 699 GLU A O 1
ATOM 5640 N N . TYR A 1 700 ? -11.037 9.453 40.164 1.00 93.69 700 TYR A N 1
ATOM 5641 C CA . TYR A 1 700 ? -12.381 9.966 39.893 1.00 93.69 700 TYR A CA 1
ATOM 5642 C C . TYR A 1 700 ? -12.817 11.005 40.912 1.00 93.69 700 TYR A C 1
ATOM 5644 O O . TYR A 1 700 ? -13.255 12.081 40.516 1.00 93.69 700 TYR A O 1
ATOM 5652 N N . GLN A 1 701 ? -12.655 10.716 42.207 1.00 91.25 701 GLN A N 1
ATOM 5653 C CA . GLN A 1 701 ? -13.012 11.667 43.257 1.00 91.25 701 GLN A CA 1
ATOM 5654 C C . GLN A 1 701 ? -12.231 12.977 43.094 1.00 91.25 701 GLN A C 1
ATOM 5656 O O . GLN A 1 701 ? -12.822 14.051 43.106 1.00 91.25 701 GLN A O 1
ATOM 5661 N N . ALA A 1 702 ? -10.927 12.889 42.817 1.00 88.69 702 ALA A N 1
ATOM 5662 C CA . ALA A 1 702 ? -10.100 14.068 42.580 1.00 88.69 702 ALA A CA 1
ATOM 5663 C C . ALA A 1 702 ? -10.547 14.888 41.351 1.00 88.69 702 ALA A C 1
ATOM 5665 O O . ALA A 1 702 ? -10.474 16.115 41.371 1.00 88.69 702 ALA A O 1
ATOM 5666 N N . GLU A 1 703 ? -10.995 14.241 40.271 1.00 87.12 703 GLU A N 1
ATOM 5667 C CA . GLU A 1 703 ? -11.522 14.936 39.087 1.00 87.12 703 GLU A CA 1
ATOM 5668 C C . GLU A 1 703 ? -12.937 15.496 39.314 1.00 87.12 703 GLU A C 1
ATOM 5670 O O . GLU A 1 703 ? -13.270 16.557 38.780 1.00 87.12 703 GLU A O 1
ATOM 5675 N N . LYS A 1 704 ? -13.743 14.834 40.152 1.00 86.69 704 LYS A N 1
ATOM 5676 C CA . LYS A 1 704 ? -15.051 15.320 40.602 1.00 86.69 704 LYS A CA 1
ATOM 5677 C C . LYS A 1 704 ? -14.904 16.607 41.411 1.00 86.69 704 LYS A C 1
ATOM 5679 O O . LYS A 1 704 ? -15.533 17.608 41.077 1.00 86.69 704 LYS A O 1
ATOM 5684 N N . ASP A 1 705 ? -13.997 16.611 42.387 1.00 87.06 705 ASP A N 1
ATOM 5685 C CA . ASP A 1 705 ? -13.706 17.769 43.242 1.00 87.06 705 ASP A CA 1
ATOM 5686 C C . ASP A 1 705 ? -13.158 18.962 42.439 1.00 87.06 705 ASP A C 1
ATOM 5688 O O . ASP A 1 705 ? -13.382 20.120 42.787 1.00 87.06 705 ASP A O 1
ATOM 5692 N N . ARG A 1 706 ? -12.464 18.692 41.324 1.00 85.19 706 ARG A N 1
ATOM 5693 C CA . ARG A 1 706 ? -11.968 19.715 40.386 1.00 85.19 706 ARG A CA 1
ATOM 5694 C C . ARG A 1 706 ? -13.039 20.284 39.456 1.00 85.19 706 ARG A C 1
ATOM 5696 O O . ARG A 1 706 ? -12.743 21.233 38.732 1.00 85.19 706 ARG A O 1
ATOM 5703 N N . GLY A 1 707 ? -14.243 19.712 39.434 1.00 81.19 707 GLY A N 1
ATOM 5704 C CA . GLY A 1 707 ? -15.299 20.106 38.503 1.00 81.19 707 GLY A CA 1
ATOM 5705 C C . GLY A 1 707 ? -14.961 19.789 37.043 1.00 81.19 707 GLY A C 1
ATOM 5706 O O . GLY A 1 707 ? -15.323 20.553 36.149 1.00 81.19 707 GLY A O 1
ATOM 5707 N N . THR A 1 708 ? -14.233 18.698 36.779 1.00 78.56 708 THR A N 1
ATOM 5708 C CA . THR A 1 708 ? -13.852 18.324 35.411 1.00 78.56 708 THR A CA 1
ATOM 5709 C C . THR A 1 708 ? -15.092 18.070 34.548 1.00 78.56 708 THR A C 1
ATOM 5711 O O . THR A 1 708 ? -15.907 17.197 34.835 1.00 78.56 708 THR A O 1
ATOM 5714 N N . GLU A 1 709 ? -15.233 18.816 33.452 1.00 76.69 709 GLU A N 1
ATOM 5715 C CA . GLU A 1 709 ? -16.376 18.679 32.543 1.00 76.69 709 GLU A CA 1
ATOM 5716 C C . GLU A 1 709 ? -16.391 17.328 31.811 1.00 76.69 709 GLU A C 1
ATOM 5718 O O . GLU A 1 709 ? -15.361 16.840 31.332 1.00 76.69 709 GLU A O 1
ATOM 5723 N N . GLY A 1 710 ? -17.586 16.759 31.638 1.00 77.38 710 GLY A N 1
ATOM 5724 C CA . GLY A 1 710 ? -17.805 15.587 30.789 1.00 77.38 710 GLY A CA 1
ATOM 5725 C C . GLY A 1 710 ? -17.428 14.240 31.413 1.00 77.38 710 GLY A C 1
ATOM 5726 O O . GLY A 1 710 ? -17.328 13.265 30.677 1.00 77.38 710 GLY A O 1
ATOM 5727 N N . ILE A 1 711 ? -17.221 14.177 32.730 1.00 86.38 711 ILE A N 1
ATOM 5728 C CA . ILE A 1 711 ? -17.281 12.929 33.511 1.00 86.38 711 ILE A CA 1
ATOM 5729 C C . ILE A 1 711 ? -18.639 12.842 34.219 1.00 86.38 711 ILE A C 1
ATOM 5731 O O . ILE A 1 711 ? -19.291 13.870 34.424 1.00 86.38 711 ILE A O 1
ATOM 5735 N N . ILE A 1 712 ? -19.077 11.640 34.590 1.00 88.00 712 ILE A N 1
ATOM 5736 C CA . ILE A 1 712 ? -20.303 11.458 35.371 1.00 88.00 712 ILE A CA 1
ATOM 5737 C C . ILE A 1 712 ? -20.192 12.145 36.736 1.00 88.00 712 ILE A C 1
ATOM 5739 O O . ILE A 1 712 ? -19.116 12.234 37.314 1.00 88.00 712 ILE A O 1
ATOM 5743 N N . GLN A 1 713 ? -21.312 12.678 37.220 1.00 81.69 713 GLN A N 1
ATOM 5744 C CA . GLN A 1 713 ? -21.384 13.450 38.470 1.00 81.69 713 GLN A CA 1
ATOM 5745 C C . GLN A 1 713 ? -22.452 12.898 39.424 1.00 81.69 713 GLN A C 1
ATOM 5747 O O . GLN A 1 713 ? -22.345 13.036 40.644 1.00 81.69 713 GLN A O 1
ATOM 5752 N N . ASP A 1 714 ? -23.465 12.238 38.860 1.00 80.19 714 ASP A N 1
ATOM 5753 C CA . ASP A 1 714 ? -24.698 11.798 39.511 1.00 80.19 714 ASP A CA 1
ATOM 5754 C C . ASP A 1 714 ? -24.600 10.413 40.171 1.00 80.19 714 ASP A C 1
ATOM 5756 O O . ASP A 1 714 ? -25.594 9.933 40.717 1.00 80.19 714 ASP A O 1
ATOM 5760 N N . ARG A 1 715 ? -23.446 9.733 40.082 1.00 81.69 715 ARG A N 1
ATOM 5761 C CA . ARG A 1 715 ? -23.267 8.360 40.584 1.00 81.69 715 ARG A CA 1
ATOM 5762 C C . ARG A 1 715 ? -21.808 7.955 40.797 1.00 81.69 715 ARG A C 1
ATOM 5764 O O . ARG A 1 715 ? -20.889 8.622 40.316 1.00 81.69 715 ARG A O 1
ATOM 5771 N N . ASP A 1 716 ? -21.624 6.835 41.489 1.00 87.25 716 ASP A N 1
ATOM 5772 C CA . ASP A 1 716 ? -20.327 6.187 41.691 1.00 87.25 716 ASP A CA 1
ATOM 5773 C C . ASP A 1 716 ? -19.892 5.360 40.475 1.00 87.25 716 ASP A C 1
ATOM 5775 O O . ASP A 1 716 ? -20.709 4.932 39.652 1.00 87.25 716 ASP A O 1
ATOM 5779 N N . LEU A 1 717 ? -18.583 5.112 40.378 1.00 92.94 717 LEU A N 1
ATOM 5780 C CA . LEU A 1 717 ? -18.022 4.253 39.340 1.00 92.94 717 LEU A CA 1
ATOM 5781 C C . LEU A 1 717 ? -18.415 2.789 39.559 1.00 92.94 717 LEU A C 1
ATOM 5783 O O . LEU A 1 717 ? -18.161 2.222 40.623 1.00 92.94 717 LEU A O 1
ATOM 5787 N N . ASN A 1 718 ? -18.944 2.152 38.514 1.00 93.06 718 ASN A N 1
ATOM 5788 C CA . ASN A 1 718 ? -19.248 0.726 38.513 1.00 93.06 718 ASN A CA 1
ATOM 5789 C C . ASN A 1 718 ? -18.127 -0.042 37.803 1.00 93.06 718 ASN A C 1
ATOM 5791 O O . ASN A 1 718 ? -18.045 -0.053 36.573 1.00 93.06 718 ASN A O 1
ATOM 5795 N N . MET A 1 719 ? -17.239 -0.641 38.595 1.00 95.50 719 MET A N 1
ATOM 5796 C CA . MET A 1 719 ? -16.113 -1.424 38.102 1.00 95.50 719 MET A CA 1
ATOM 5797 C C . MET A 1 719 ? -15.960 -2.703 38.912 1.00 95.50 719 MET A C 1
ATOM 5799 O O . MET A 1 719 ? -16.000 -2.653 40.143 1.00 95.50 719 MET A O 1
ATOM 5803 N N . GLU A 1 720 ? -15.716 -3.814 38.227 1.00 94.94 720 GLU A N 1
ATOM 5804 C CA . GLU A 1 720 ? -15.475 -5.116 38.847 1.00 94.94 720 GLU A CA 1
ATOM 5805 C C . GLU A 1 720 ? -14.288 -5.828 38.199 1.00 94.94 720 GLU A C 1
ATOM 5807 O O . GLU A 1 720 ? -13.954 -5.593 37.035 1.00 94.94 720 GLU A O 1
ATOM 5812 N N . TYR A 1 721 ? -13.642 -6.693 38.971 1.00 97.50 721 TYR A N 1
ATOM 5813 C CA . TYR A 1 721 ? -12.608 -7.596 38.489 1.00 97.50 721 TYR A CA 1
ATOM 5814 C C . TYR A 1 721 ? -13.238 -8.915 38.034 1.00 97.50 721 TYR A C 1
ATOM 5816 O O . TYR A 1 721 ? -14.159 -9.416 38.673 1.00 97.50 721 TYR A O 1
ATOM 5824 N N . MET A 1 722 ? -12.703 -9.489 36.957 1.00 97.69 722 MET A N 1
ATOM 5825 C CA . MET A 1 722 ? -12.928 -10.889 36.598 1.00 97.69 722 MET A CA 1
ATOM 5826 C C . MET A 1 722 ? -11.602 -11.529 36.189 1.00 97.69 722 MET A C 1
ATOM 5828 O O . MET A 1 722 ? -10.814 -10.932 35.444 1.00 97.69 722 MET A O 1
ATOM 5832 N N . GLN A 1 723 ? -11.353 -12.748 36.665 1.00 97.69 723 GLN A N 1
ATOM 5833 C CA . GLN A 1 723 ? -10.106 -13.446 36.376 1.00 97.69 723 GLN A CA 1
ATOM 5834 C C . GLN A 1 723 ? -10.045 -13.855 34.903 1.00 97.69 723 GLN A C 1
ATOM 5836 O O . GLN A 1 723 ? -10.942 -14.516 34.390 1.00 97.69 723 GLN A O 1
ATOM 5841 N N . LEU A 1 724 ? -8.960 -13.486 34.224 1.00 98.12 724 LEU A N 1
ATOM 5842 C CA . LEU A 1 724 ? -8.704 -13.874 32.841 1.00 98.12 724 LEU A CA 1
ATOM 5843 C C . LEU A 1 724 ? -7.203 -14.018 32.587 1.00 98.12 724 LEU A C 1
ATOM 5845 O O . LEU A 1 724 ? -6.460 -13.029 32.600 1.00 98.12 724 LEU A O 1
ATOM 5849 N N . ASP A 1 725 ? -6.779 -15.245 32.279 1.00 97.69 725 ASP A N 1
ATOM 5850 C CA . ASP A 1 725 ? -5.454 -15.524 31.731 1.00 97.69 725 ASP A CA 1
ATOM 5851 C C . ASP A 1 725 ? -5.530 -15.972 30.271 1.00 97.69 725 ASP A C 1
ATOM 5853 O O . ASP A 1 725 ? -5.946 -17.082 29.960 1.00 97.69 725 ASP A O 1
ATOM 5857 N N . LEU A 1 726 ? -5.081 -15.097 29.371 1.00 98.19 726 LEU A N 1
ATOM 5858 C CA . LEU A 1 726 ? -5.081 -15.348 27.932 1.00 98.19 726 LEU A CA 1
ATOM 5859 C C . LEU A 1 726 ? -3.997 -16.341 27.490 1.00 98.19 726 LEU A C 1
ATOM 5861 O O . LEU A 1 726 ? -4.057 -16.790 26.348 1.00 98.19 726 LEU A O 1
ATOM 5865 N N . SER A 1 727 ? -3.024 -16.698 28.340 1.00 97.25 727 SER A N 1
ATOM 5866 C CA . SER A 1 727 ? -2.083 -17.793 28.042 1.00 97.25 727 SER A CA 1
ATOM 5867 C C . SER A 1 727 ? -2.617 -19.184 28.409 1.00 97.25 727 SER A C 1
ATOM 5869 O O . SER A 1 727 ? -1.868 -20.145 28.294 1.00 97.25 727 SER A O 1
ATOM 5871 N N . SER A 1 728 ? -3.885 -19.289 28.825 1.00 98.12 728 SER A N 1
ATOM 5872 C CA . SER A 1 728 ? -4.577 -20.548 29.123 1.00 98.12 728 SER A CA 1
ATOM 5873 C C . SER A 1 728 ? -5.980 -20.536 28.506 1.00 98.12 728 SER A C 1
ATOM 5875 O O . SER A 1 728 ? -6.833 -19.719 28.884 1.00 98.12 728 SER A O 1
ATOM 5877 N N . LEU A 1 729 ? -6.262 -21.436 27.561 1.00 98.25 729 LEU A N 1
ATOM 5878 C CA . LEU A 1 729 ? -7.601 -21.551 26.969 1.00 98.25 729 LEU A CA 1
ATOM 5879 C C . LEU A 1 729 ? -8.627 -22.022 28.007 1.00 98.25 729 LEU A C 1
ATOM 5881 O O . LEU A 1 729 ? -9.762 -21.544 28.006 1.00 98.25 729 LEU A O 1
ATOM 5885 N N . LYS A 1 730 ? -8.214 -22.846 28.977 1.00 98.12 730 LYS A N 1
ATOM 5886 C CA . LYS A 1 730 ? -9.045 -23.241 30.125 1.00 98.12 730 LYS A CA 1
ATOM 5887 C C . LYS A 1 730 ? -9.431 -22.050 31.005 1.00 98.12 730 LYS A C 1
ATOM 5889 O O . LYS A 1 730 ? -10.593 -21.920 31.393 1.00 98.12 730 LYS A O 1
ATOM 5894 N N . SER A 1 731 ? -8.478 -21.170 31.318 1.00 98.12 731 SER A N 1
ATOM 5895 C CA . SER A 1 731 ? -8.753 -19.920 32.042 1.00 98.12 731 SER A CA 1
ATOM 5896 C C . SER A 1 731 ? -9.693 -19.012 31.245 1.00 98.12 731 SER A C 1
ATOM 5898 O O . SER A 1 731 ? -10.681 -18.508 31.778 1.00 98.12 731 SER A O 1
ATOM 5900 N N . THR A 1 732 ? -9.445 -18.891 29.939 1.00 98.50 732 THR A N 1
ATOM 5901 C CA . THR A 1 732 ? -10.285 -18.121 29.014 1.00 98.50 732 THR A CA 1
ATOM 5902 C C . THR A 1 732 ? -11.722 -18.653 28.967 1.00 98.50 732 THR A C 1
ATOM 5904 O O . THR A 1 732 ? -12.671 -17.873 29.041 1.00 98.50 732 THR A O 1
ATOM 5907 N N . LYS A 1 733 ? -11.906 -19.977 28.916 1.00 98.19 733 LYS A N 1
ATOM 5908 C CA . LYS A 1 733 ? -13.227 -20.617 28.932 1.00 98.19 733 LYS A CA 1
ATOM 5909 C C . LYS A 1 733 ? -13.967 -20.394 30.250 1.00 98.19 733 LYS A C 1
ATOM 5911 O O . LYS A 1 733 ? -15.153 -20.085 30.224 1.00 98.19 733 LYS A O 1
ATOM 5916 N N . ARG A 1 734 ? -13.268 -20.469 31.386 1.00 98.25 734 ARG A N 1
ATOM 5917 C CA . ARG A 1 734 ? -13.846 -20.169 32.706 1.00 98.25 734 ARG A CA 1
ATOM 5918 C C . ARG A 1 734 ? -14.375 -18.738 32.782 1.00 98.25 734 ARG A C 1
ATOM 5920 O O . ARG A 1 734 ? -15.504 -18.548 33.214 1.00 98.25 734 ARG A O 1
ATOM 5927 N N . PHE A 1 735 ? -13.597 -17.762 32.305 1.00 98.56 735 PHE A N 1
ATOM 5928 C CA . PHE A 1 735 ? -14.033 -16.365 32.215 1.00 98.56 735 PHE A CA 1
ATOM 5929 C C . PHE A 1 735 ? -15.314 -16.222 31.381 1.00 98.56 735 PHE A C 1
ATOM 5931 O O . PHE A 1 735 ? -16.244 -15.527 31.783 1.00 98.56 735 PHE A O 1
ATOM 5938 N N . ILE A 1 736 ? -15.374 -16.895 30.227 1.00 98.44 736 ILE A N 1
ATOM 5939 C CA . ILE A 1 736 ? -16.550 -16.897 29.348 1.00 98.44 736 ILE A CA 1
ATOM 5940 C C . ILE A 1 736 ? -17.773 -17.473 30.071 1.00 98.44 736 ILE A C 1
ATOM 5942 O O . ILE A 1 736 ? -18.846 -16.872 30.024 1.00 98.44 736 ILE A O 1
ATOM 5946 N N . ASP A 1 737 ? -17.620 -18.620 30.733 1.00 97.88 737 ASP A N 1
ATOM 5947 C CA . ASP A 1 737 ? -18.720 -19.306 31.417 1.00 97.88 737 ASP A CA 1
ATOM 5948 C C . ASP A 1 737 ? -19.228 -18.503 32.612 1.00 97.88 737 ASP A C 1
ATOM 5950 O O . ASP A 1 737 ? -20.435 -18.323 32.763 1.00 97.88 737 ASP A O 1
ATOM 5954 N N . GLU A 1 738 ? -18.316 -17.936 33.400 1.00 97.88 738 GLU A N 1
ATOM 5955 C CA . GLU A 1 738 ? -18.648 -17.033 34.497 1.00 97.88 738 GLU A CA 1
ATOM 5956 C C . GLU A 1 738 ? -19.394 -15.794 33.979 1.00 97.88 738 GLU A C 1
ATOM 5958 O O . GLU A 1 738 ? -20.473 -15.468 34.481 1.00 97.88 738 GLU A O 1
ATOM 5963 N N . TYR A 1 739 ? -18.901 -15.165 32.904 1.00 98.12 739 TYR A N 1
ATOM 5964 C CA . TYR A 1 739 ? -19.556 -14.003 32.302 1.00 98.12 739 TYR A CA 1
ATOM 5965 C C . TYR A 1 739 ? -20.963 -14.341 31.802 1.00 98.12 739 TYR A C 1
ATOM 5967 O O . TYR A 1 739 ? -21.910 -13.615 32.103 1.00 98.12 739 TYR A O 1
ATOM 5975 N N . LYS A 1 740 ? -21.139 -15.462 31.093 1.00 96.94 740 LYS A N 1
ATOM 5976 C CA . LYS A 1 740 ? -22.459 -15.902 30.614 1.00 96.94 740 LYS A CA 1
ATOM 5977 C C . LYS A 1 740 ? -23.401 -16.237 31.773 1.00 96.94 740 LYS A C 1
ATOM 5979 O O . LYS A 1 740 ? -24.555 -15.817 31.748 1.00 96.94 740 LYS A O 1
ATOM 5984 N N . SER A 1 741 ? -22.908 -16.926 32.805 1.00 96.31 741 SER A N 1
ATOM 5985 C CA . SER A 1 741 ? -23.706 -17.305 33.981 1.00 96.31 741 SER A CA 1
ATOM 5986 C C . SER A 1 741 ? -24.198 -16.103 34.792 1.00 96.31 741 SER A C 1
ATOM 5988 O O . SER A 1 741 ? -25.250 -16.176 35.420 1.00 96.31 741 SER A O 1
ATOM 5990 N N . SER A 1 742 ? -23.486 -14.972 34.726 1.00 94.06 742 SER A N 1
ATOM 5991 C CA . SER A 1 742 ? -23.884 -13.735 35.402 1.00 94.06 742 SER A CA 1
ATOM 5992 C C . SER A 1 742 ? -25.153 -13.082 34.830 1.00 94.06 742 SER A C 1
ATOM 5994 O O . SER A 1 742 ? -25.703 -12.176 35.456 1.00 94.06 742 SER A O 1
ATOM 5996 N N . GLY A 1 743 ? -25.596 -13.477 33.626 1.00 91.00 743 GLY A N 1
ATOM 5997 C CA . GLY A 1 743 ? -26.740 -12.868 32.934 1.00 91.00 743 GLY A CA 1
ATOM 5998 C C . GLY A 1 743 ? -26.527 -11.401 32.533 1.00 91.00 743 GLY A C 1
ATOM 5999 O O . GLY A 1 743 ? -27.482 -10.699 32.193 1.00 91.00 743 GLY A O 1
ATOM 6000 N N . ARG A 1 744 ? -25.286 -10.901 32.599 1.00 90.81 744 ARG A N 1
ATOM 6001 C CA . ARG A 1 744 ? -24.956 -9.506 32.292 1.00 90.81 744 ARG A CA 1
ATOM 6002 C C . ARG A 1 744 ? -24.980 -9.259 30.785 1.00 90.81 744 ARG A C 1
ATOM 6004 O O . ARG A 1 744 ? -24.436 -10.025 29.995 1.00 90.81 744 ARG A O 1
ATOM 6011 N N . LYS A 1 745 ? -25.543 -8.115 30.399 1.00 95.12 745 LYS A N 1
ATOM 6012 C CA . LYS A 1 745 ? -25.437 -7.579 29.036 1.00 95.12 745 LYS A CA 1
ATOM 6013 C C . LYS A 1 745 ? -23.996 -7.186 28.722 1.00 95.12 745 LYS A C 1
ATOM 6015 O O . LYS A 1 745 ? -23.304 -6.685 29.607 1.00 95.12 745 LYS A O 1
ATOM 6020 N N . LEU A 1 746 ? -23.601 -7.282 27.454 1.00 97.00 746 LEU A N 1
ATOM 6021 C CA . LEU A 1 746 ? -22.312 -6.824 26.939 1.00 97.00 746 LEU A CA 1
ATOM 6022 C C . LEU A 1 746 ? -22.513 -5.916 25.728 1.00 97.00 746 LEU A C 1
ATOM 6024 O O . LEU A 1 746 ? -23.078 -6.327 24.720 1.00 97.00 746 LEU A O 1
ATOM 6028 N N . HIS A 1 747 ? -21.988 -4.694 25.801 1.00 96.81 747 HIS A N 1
ATOM 6029 C CA . HIS A 1 747 ? -22.113 -3.721 24.715 1.00 96.81 747 HIS A CA 1
ATOM 6030 C C . HIS A 1 747 ? -20.788 -3.501 23.996 1.00 96.81 747 HIS A C 1
ATOM 6032 O O . HIS A 1 747 ? -20.758 -3.415 22.771 1.00 96.81 747 HIS A O 1
ATOM 6038 N N . THR A 1 748 ? -19.681 -3.447 24.739 1.00 97.44 748 THR A N 1
ATOM 6039 C CA . THR A 1 748 ? -18.357 -3.267 24.141 1.00 97.44 748 THR A CA 1
ATOM 6040 C C . THR A 1 748 ? -17.359 -4.273 24.703 1.00 97.44 748 THR A C 1
ATOM 6042 O O . THR A 1 748 ? -17.190 -4.378 25.914 1.00 97.44 748 THR A O 1
ATOM 6045 N N . LEU A 1 749 ? -16.653 -4.980 23.823 1.00 98.50 749 LEU A N 1
ATOM 6046 C CA . LEU A 1 749 ? -15.525 -5.841 24.174 1.00 98.50 749 LEU A CA 1
ATOM 6047 C C . LEU A 1 749 ? -14.232 -5.198 23.668 1.00 98.50 749 LEU A C 1
ATOM 6049 O O . LEU A 1 749 ? -14.053 -5.025 22.464 1.00 98.50 749 LEU A O 1
ATOM 6053 N N . ILE A 1 750 ? -13.316 -4.853 24.572 1.00 98.44 750 ILE A N 1
ATOM 6054 C CA . ILE A 1 750 ? -12.013 -4.280 24.222 1.00 98.44 750 ILE A CA 1
ATOM 6055 C C . ILE A 1 750 ? -10.925 -5.344 24.398 1.00 98.44 750 ILE A C 1
ATOM 6057 O O . ILE A 1 750 ? -10.479 -5.654 25.510 1.00 98.44 750 ILE A O 1
ATOM 6061 N N . CYS A 1 751 ? -10.461 -5.876 23.269 1.00 98.31 751 CYS A N 1
ATOM 6062 C CA . CYS A 1 751 ? -9.339 -6.807 23.167 1.00 98.31 751 CYS A CA 1
ATOM 6063 C C . CYS A 1 751 ? -8.020 -6.014 23.186 1.00 98.31 751 CYS A C 1
ATOM 6065 O O . CYS A 1 751 ? -7.373 -5.805 22.155 1.00 98.31 751 CYS A O 1
ATOM 6067 N N . ASN A 1 752 ? -7.683 -5.487 24.366 1.00 97.06 752 ASN A N 1
ATOM 6068 C CA . ASN A 1 752 ? -6.516 -4.647 24.622 1.00 97.06 752 ASN A CA 1
ATOM 6069 C C . ASN A 1 752 ? -5.296 -5.438 25.108 1.00 97.06 752 ASN A C 1
ATOM 6071 O O . ASN A 1 752 ? -4.169 -5.053 24.786 1.00 97.06 752 ASN A O 1
ATOM 6075 N N . ALA A 1 753 ? -5.496 -6.501 25.890 1.00 94.38 753 ALA A N 1
ATOM 6076 C CA . ALA A 1 753 ? -4.386 -7.259 26.447 1.00 94.38 753 ALA A CA 1
ATOM 6077 C C . ALA A 1 753 ? -3.452 -7.771 25.340 1.00 94.38 753 ALA A C 1
ATOM 6079 O O . ALA A 1 753 ? -3.873 -8.146 24.246 1.00 94.38 753 ALA A O 1
ATOM 6080 N N . GLY A 1 754 ? -2.152 -7.769 25.614 1.00 92.06 754 GLY A N 1
ATOM 6081 C CA . GLY A 1 754 ? -1.193 -8.329 24.683 1.00 92.06 754 GLY A CA 1
ATOM 6082 C C . GLY A 1 754 ? 0.242 -8.244 25.164 1.00 92.06 754 GLY A C 1
ATOM 6083 O O . GLY A 1 754 ? 0.590 -7.448 26.037 1.00 92.06 754 GLY A O 1
ATOM 6084 N N . ILE A 1 755 ? 1.070 -9.076 24.553 1.00 93.00 755 ILE A N 1
ATOM 6085 C CA . ILE A 1 755 ? 2.502 -9.203 24.801 1.00 93.00 755 ILE A CA 1
ATOM 6086 C C . ILE A 1 755 ? 3.271 -8.976 23.497 1.00 93.00 755 ILE A C 1
ATOM 6088 O O . ILE A 1 755 ? 2.728 -9.149 22.402 1.00 93.00 755 ILE A O 1
ATOM 6092 N N . ALA A 1 756 ? 4.531 -8.558 23.604 1.00 89.81 756 ALA A N 1
ATOM 6093 C CA . ALA A 1 756 ? 5.361 -8.251 22.447 1.00 89.81 756 ALA A CA 1
ATOM 6094 C C . ALA A 1 756 ? 6.780 -8.778 22.619 1.00 89.81 756 ALA A C 1
ATOM 6096 O O . ALA A 1 756 ? 7.354 -8.686 23.699 1.00 89.81 756 ALA A O 1
ATOM 6097 N N . MET A 1 757 ? 7.336 -9.275 21.515 1.00 83.44 757 MET A N 1
ATOM 6098 C CA . MET A 1 757 ? 8.738 -9.669 21.362 1.00 83.44 757 MET A CA 1
ATOM 6099 C C . MET A 1 757 ? 9.305 -10.544 22.472 1.00 83.44 757 MET A C 1
ATOM 6101 O O . MET A 1 757 ? 10.456 -10.393 22.880 1.00 83.44 757 MET A O 1
ATOM 6105 N N . HIS A 1 758 ? 8.490 -11.490 22.919 1.00 87.00 758 HIS A N 1
ATOM 6106 C CA . HIS A 1 758 ? 8.971 -12.576 23.749 1.00 87.00 758 HIS A CA 1
ATOM 6107 C C . HIS A 1 758 ? 9.904 -13.486 22.950 1.00 87.00 758 HIS A C 1
ATOM 6109 O O . HIS A 1 758 ? 9.828 -13.560 21.719 1.00 87.00 758 HIS A O 1
ATOM 6115 N N . GLU A 1 759 ? 10.808 -14.158 23.663 1.00 87.38 759 GLU A N 1
ATOM 6116 C CA . GLU A 1 759 ? 11.519 -15.302 23.097 1.00 87.38 759 GLU A CA 1
ATOM 6117 C C . GLU A 1 759 ? 10.515 -16.370 22.659 1.00 87.38 759 GLU A C 1
ATOM 6119 O O . GLU A 1 759 ? 9.380 -16.392 23.139 1.00 87.38 759 GLU A O 1
ATOM 6124 N N . GLN A 1 760 ? 10.946 -17.262 21.768 1.00 91.44 760 GLN A N 1
ATOM 6125 C CA . GLN A 1 760 ? 10.130 -18.397 21.360 1.00 91.44 760 GLN A CA 1
ATOM 6126 C C . GLN A 1 760 ? 9.695 -19.197 22.594 1.00 91.44 760 GLN A C 1
ATOM 6128 O O . GLN A 1 760 ? 10.529 -19.761 23.308 1.00 91.44 760 GLN A O 1
ATOM 6133 N N . ALA A 1 761 ? 8.390 -19.224 22.832 1.00 92.88 761 ALA A N 1
ATOM 6134 C CA . ALA A 1 761 ? 7.758 -19.883 23.961 1.00 92.88 761 ALA A CA 1
ATOM 6135 C C . ALA A 1 761 ? 6.366 -20.366 23.548 1.00 92.88 761 ALA A C 1
ATOM 6137 O O . ALA A 1 761 ? 5.768 -19.825 22.615 1.00 92.88 761 ALA A O 1
ATOM 6138 N N . TYR A 1 762 ? 5.861 -21.359 24.273 1.00 95.25 762 TYR A N 1
ATOM 6139 C CA . TYR A 1 762 ? 4.550 -21.956 24.047 1.00 95.25 762 TYR A CA 1
ATOM 6140 C C . TYR A 1 762 ? 3.733 -21.896 25.333 1.00 95.25 762 TYR A C 1
ATOM 6142 O O . TYR A 1 762 ? 4.294 -21.883 26.432 1.00 95.25 762 TYR A O 1
ATOM 6150 N N . THR A 1 763 ? 2.420 -21.796 25.186 1.00 97.19 763 THR A N 1
ATOM 6151 C CA . THR A 1 763 ? 1.461 -21.877 26.291 1.00 97.19 763 THR A CA 1
ATOM 6152 C C . THR A 1 763 ? 1.292 -23.318 26.775 1.00 97.19 763 THR A C 1
ATOM 6154 O O . THR A 1 763 ? 1.815 -24.254 26.171 1.00 97.19 763 THR A O 1
ATOM 6157 N N . GLU A 1 764 ? 0.536 -23.506 27.860 1.00 95.88 764 GLU A N 1
ATOM 6158 C CA . GLU A 1 764 ? 0.115 -24.846 28.300 1.00 95.88 764 GLU A CA 1
ATOM 6159 C C . GLU A 1 764 ? -0.784 -25.555 27.273 1.00 95.88 764 GLU A C 1
ATOM 6161 O O . GLU A 1 764 ? -0.869 -26.777 27.281 1.00 95.88 764 GLU A O 1
ATOM 6166 N N . ASP A 1 765 ? -1.401 -24.794 26.365 1.00 96.12 765 ASP A N 1
ATOM 6167 C CA . ASP A 1 765 ? -2.209 -25.296 25.250 1.00 96.12 765 ASP A CA 1
ATOM 6168 C C . ASP A 1 765 ? -1.367 -25.563 23.981 1.00 96.12 765 ASP A C 1
ATOM 6170 O O . ASP A 1 765 ? -1.911 -25.652 22.883 1.00 96.12 765 ASP A O 1
ATOM 6174 N N . GLU A 1 766 ? -0.036 -25.620 24.116 1.00 95.75 766 GLU A N 1
ATOM 6175 C CA . GLU A 1 766 ? 0.938 -25.917 23.050 1.00 95.75 766 GLU A CA 1
ATOM 6176 C C . GLU A 1 766 ? 0.956 -24.930 21.865 1.00 95.75 766 GLU A C 1
ATOM 6178 O O . GLU A 1 766 ? 1.527 -25.212 20.810 1.00 95.75 766 GLU A O 1
ATOM 6183 N N . ASN A 1 767 ? 0.396 -23.730 22.032 1.00 97.31 767 ASN A N 1
ATOM 6184 C CA . ASN A 1 767 ? 0.405 -22.695 20.999 1.00 97.31 767 ASN A CA 1
ATOM 6185 C C . ASN A 1 767 ? 1.526 -21.681 21.221 1.00 97.31 767 ASN A C 1
ATOM 6187 O O . ASN A 1 767 ? 1.876 -21.371 22.361 1.00 97.31 767 ASN A O 1
ATOM 6191 N N . GLU A 1 768 ? 2.054 -21.103 20.138 1.00 97.31 768 GLU A N 1
ATOM 6192 C CA . GLU A 1 768 ? 3.016 -20.000 20.234 1.00 97.31 768 GLU A CA 1
ATOM 6193 C C . GLU A 1 768 ? 2.447 -18.868 21.106 1.00 97.31 768 GLU A C 1
ATOM 6195 O O . GLU A 1 768 ? 1.303 -18.425 20.952 1.00 97.31 768 GLU A O 1
ATOM 6200 N N . LEU A 1 769 ? 3.260 -18.418 22.062 1.00 96.75 769 LEU A N 1
ATOM 6201 C CA . LEU A 1 769 ? 2.826 -17.575 23.169 1.00 96.75 769 LEU A CA 1
ATOM 6202 C C . LEU A 1 769 ? 2.182 -16.255 22.703 1.00 96.75 769 LEU A C 1
ATOM 6204 O O . LEU A 1 769 ? 1.126 -15.871 23.216 1.00 96.75 769 LEU A O 1
ATOM 6208 N N . MET A 1 770 ? 2.784 -15.542 21.741 1.00 96.31 770 MET A N 1
ATOM 6209 C CA . MET A 1 770 ? 2.227 -14.278 21.238 1.00 96.31 770 MET A CA 1
ATOM 6210 C C . MET A 1 770 ? 0.972 -14.498 20.391 1.00 96.31 770 MET A C 1
ATOM 6212 O O . MET A 1 770 ? 0.033 -13.705 20.495 1.00 96.31 770 MET A O 1
ATOM 6216 N N . PHE A 1 771 ? 0.934 -15.555 19.581 1.00 98.00 771 PHE A N 1
ATOM 6217 C CA . PHE A 1 771 ? -0.227 -15.975 18.807 1.00 98.00 771 PHE A CA 1
ATOM 6218 C C . PHE A 1 771 ? -1.429 -16.239 19.715 1.00 98.00 771 PHE A C 1
ATOM 6220 O O . PHE A 1 771 ? -2.491 -15.646 19.501 1.00 98.00 771 PHE A O 1
ATOM 6227 N N . GLN A 1 772 ? -1.264 -17.037 20.773 1.00 98.38 772 GLN A N 1
ATOM 6228 C CA . GLN A 1 772 ? -2.382 -17.343 21.656 1.00 98.38 772 GLN A CA 1
ATOM 6229 C C . GLN A 1 772 ? -2.852 -16.120 22.447 1.00 98.38 772 GLN A C 1
ATOM 6231 O O . GLN A 1 772 ? -4.031 -15.762 22.391 1.00 98.38 772 GLN A O 1
ATOM 6236 N N . VAL A 1 773 ? -1.931 -15.440 23.138 1.00 97.69 773 VAL A N 1
ATOM 6237 C CA . VAL A 1 773 ? -2.278 -14.324 24.032 1.00 97.69 773 VAL A CA 1
ATOM 6238 C C . VAL A 1 773 ? -2.875 -13.146 23.263 1.00 97.69 773 VAL A C 1
ATOM 6240 O O . VAL A 1 773 ? -3.858 -12.551 23.704 1.00 97.69 773 VAL A O 1
ATOM 6243 N N . ASN A 1 774 ? -2.292 -12.776 22.119 1.00 97.81 774 ASN A N 1
ATOM 6244 C CA . ASN A 1 774 ? -2.755 -11.601 21.382 1.00 97.81 774 ASN A CA 1
ATOM 6245 C C . ASN A 1 774 ? -3.997 -11.906 20.537 1.00 97.81 774 ASN A C 1
ATOM 6247 O O . ASN A 1 774 ? -4.834 -11.015 20.374 1.00 97.81 774 ASN A O 1
ATOM 6251 N N . TYR A 1 775 ? -4.120 -13.119 19.993 1.00 98.50 775 TYR A N 1
ATOM 6252 C CA . TYR A 1 775 ? -5.124 -13.447 18.983 1.00 98.50 775 TYR A CA 1
ATOM 6253 C C . TYR A 1 775 ? -6.053 -14.602 19.389 1.00 98.50 775 TYR A C 1
ATOM 6255 O O . TYR A 1 775 ? -7.251 -14.359 19.524 1.00 98.50 775 TYR A O 1
ATOM 6263 N N . LEU A 1 776 ? -5.543 -15.820 19.609 1.00 98.56 776 LEU A N 1
ATOM 6264 C CA . LEU A 1 776 ? -6.388 -17.025 19.716 1.00 98.56 776 LEU A CA 1
ATOM 6265 C C . LEU A 1 776 ? -7.372 -16.962 20.897 1.00 98.56 776 LEU A C 1
ATOM 6267 O O . LEU A 1 776 ? -8.561 -17.227 20.733 1.00 98.56 776 LEU A O 1
ATOM 6271 N N . SER A 1 777 ? -6.907 -16.533 22.071 1.00 98.69 777 SER A N 1
ATOM 6272 C CA . SER A 1 777 ? -7.761 -16.419 23.260 1.00 98.69 777 SER A CA 1
ATOM 6273 C C . SER A 1 777 ? -8.791 -15.290 23.121 1.00 98.69 777 SER A C 1
ATOM 6275 O O . SER A 1 777 ? -9.927 -15.425 23.569 1.00 98.69 777 SER A O 1
ATOM 6277 N N . HIS A 1 778 ? -8.452 -14.192 22.432 1.00 98.62 778 HIS A N 1
ATOM 6278 C CA . HIS A 1 778 ? -9.424 -13.136 22.117 1.00 98.62 778 HIS A CA 1
ATOM 6279 C C . HIS A 1 778 ? -10.466 -13.582 21.093 1.00 98.62 778 HIS A C 1
ATOM 6281 O O . HIS A 1 778 ? -11.625 -13.179 21.201 1.00 98.62 778 HIS A O 1
ATOM 6287 N N . LEU A 1 779 ? -10.075 -14.405 20.117 1.00 98.56 779 LEU A N 1
ATOM 6288 C CA . LEU A 1 779 ? -11.012 -15.051 19.208 1.00 98.56 779 LEU A CA 1
ATOM 6289 C C . LEU A 1 779 ? -12.005 -15.914 19.985 1.00 98.56 779 LEU A C 1
ATOM 6291 O O . LEU A 1 779 ? -13.206 -15.726 19.814 1.00 98.56 779 LEU A O 1
ATOM 6295 N N . LEU A 1 780 ? -11.525 -16.770 20.892 1.00 98.62 780 LEU A N 1
ATOM 6296 C CA . LEU A 1 780 ? -12.387 -17.615 21.719 1.00 98.62 780 LEU A CA 1
ATOM 6297 C C . LEU A 1 780 ? -13.403 -16.788 22.532 1.00 98.62 780 LEU A C 1
ATOM 6299 O O . LEU A 1 780 ? -14.595 -17.091 22.508 1.00 98.62 780 LEU A O 1
ATOM 6303 N N . ILE A 1 781 ? -12.959 -15.708 23.190 1.00 98.69 781 ILE A N 1
ATOM 6304 C CA . ILE A 1 781 ? -13.852 -14.793 23.929 1.00 98.69 781 ILE A CA 1
ATOM 6305 C C . ILE A 1 781 ? -14.899 -14.180 22.997 1.00 98.69 781 ILE A C 1
ATOM 6307 O O . ILE A 1 781 ? -16.088 -14.192 23.311 1.00 98.69 781 ILE A O 1
ATOM 6311 N N . ALA A 1 782 ? -14.471 -13.645 21.852 1.00 98.31 782 ALA A N 1
ATOM 6312 C CA . ALA A 1 782 ? -15.375 -12.996 20.913 1.00 98.31 782 ALA A CA 1
ATOM 6313 C C . ALA A 1 782 ? -16.439 -13.971 20.382 1.00 98.31 782 ALA A C 1
ATOM 6315 O O . ALA A 1 782 ? -17.618 -13.630 20.407 1.00 98.31 782 ALA A O 1
ATOM 6316 N N . LEU A 1 783 ? -16.059 -15.190 19.978 1.00 98.06 783 LEU A N 1
ATOM 6317 C CA . LEU A 1 783 ? -16.997 -16.201 19.469 1.00 98.06 783 LEU A CA 1
ATOM 6318 C C . LEU A 1 783 ? -18.120 -16.511 20.470 1.00 98.06 783 LEU A C 1
ATOM 6320 O O . LEU A 1 783 ? -19.290 -16.519 20.095 1.00 98.06 783 LEU A O 1
ATOM 6324 N N . HIS A 1 784 ? -17.781 -16.705 21.748 1.00 98.31 784 HIS A N 1
ATOM 6325 C CA . HIS A 1 784 ? -18.766 -17.049 22.780 1.00 98.31 784 HIS A CA 1
ATOM 6326 C C . HIS A 1 784 ? -19.595 -15.868 23.288 1.00 98.31 784 HIS A C 1
ATOM 6328 O O . HIS A 1 784 ? -20.719 -16.078 23.747 1.00 98.31 784 HIS A O 1
ATOM 6334 N N . LEU A 1 785 ? -19.057 -14.645 23.245 1.00 97.81 785 LEU A N 1
ATOM 6335 C CA . LEU A 1 785 ? -19.746 -13.458 23.759 1.00 97.81 785 LEU A CA 1
ATOM 6336 C C . LEU A 1 785 ? -20.534 -12.694 22.688 1.00 97.81 785 LEU A C 1
ATOM 6338 O O . LEU A 1 785 ? -21.412 -11.911 23.043 1.00 97.81 785 LEU A O 1
ATOM 6342 N N . ILE A 1 786 ? -20.305 -12.941 21.394 1.00 96.94 786 ILE A N 1
ATOM 6343 C CA . ILE A 1 786 ? -21.117 -12.366 20.307 1.00 96.94 786 ILE A CA 1
ATOM 6344 C C . ILE A 1 786 ? -22.625 -12.626 20.495 1.00 96.94 786 ILE A C 1
ATOM 6346 O O . ILE A 1 786 ? -23.382 -11.666 20.350 1.00 96.94 786 ILE A O 1
ATOM 6350 N N . PRO A 1 787 ? -23.098 -13.843 20.838 1.00 95.19 787 PRO A N 1
ATOM 6351 C CA . PRO A 1 787 ? -24.516 -14.074 21.132 1.00 95.19 787 PRO A CA 1
ATOM 6352 C C . PRO A 1 787 ? -25.054 -13.167 22.250 1.00 95.19 787 PRO A C 1
ATOM 6354 O O . PRO A 1 787 ? -26.065 -12.495 22.064 1.00 95.19 787 PRO A O 1
ATOM 6357 N N . VAL A 1 788 ? -24.308 -13.022 23.351 1.00 96.56 788 VAL A N 1
ATOM 6358 C CA . VAL A 1 788 ? -24.662 -12.121 24.467 1.00 96.56 788 VAL A CA 1
ATOM 6359 C C . VAL A 1 788 ? -24.729 -10.658 24.003 1.00 96.56 788 VAL A C 1
ATOM 6361 O O . VAL A 1 788 ? -25.623 -9.905 24.393 1.00 96.56 788 VAL A O 1
ATOM 6364 N N . MET A 1 789 ? -23.805 -10.238 23.131 1.00 96.62 789 MET A N 1
ATOM 6365 C CA . MET A 1 789 ? -23.808 -8.889 22.552 1.00 96.62 789 MET A CA 1
ATOM 6366 C C . MET A 1 789 ? -25.013 -8.650 21.631 1.00 96.62 789 MET A C 1
ATOM 6368 O O . MET A 1 789 ? -25.570 -7.549 21.631 1.00 96.62 789 MET A O 1
ATOM 6372 N N . LYS A 1 790 ? -25.446 -9.669 20.877 1.00 94.81 790 LYS A N 1
ATOM 6373 C CA . LYS A 1 790 ? -26.659 -9.604 20.046 1.00 94.81 790 LYS A CA 1
ATOM 6374 C C . LYS A 1 790 ? -27.919 -9.447 20.902 1.00 94.81 790 LYS A C 1
ATOM 6376 O O . LYS A 1 790 ? -28.758 -8.603 20.602 1.00 94.81 790 LYS A O 1
ATOM 6381 N N . GLU A 1 791 ? -28.006 -10.178 22.010 1.00 93.94 791 GLU A N 1
ATOM 6382 C CA . GLU A 1 791 ? -29.157 -10.172 22.929 1.00 93.94 791 GLU A CA 1
ATOM 6383 C C . GLU A 1 791 ? -29.226 -8.944 23.852 1.00 93.94 791 GLU A C 1
ATOM 6385 O O . GLU A 1 791 ? -30.260 -8.665 24.456 1.00 93.94 791 GLU A O 1
ATOM 6390 N N . SER A 1 792 ? -28.151 -8.157 23.952 1.00 90.06 792 SER A N 1
ATOM 6391 C CA . SER A 1 792 ? -28.086 -7.017 24.880 1.00 90.06 792 SER A CA 1
ATOM 6392 C C . SER A 1 792 ? -29.082 -5.881 24.560 1.00 90.06 792 SER A C 1
ATOM 6394 O O . SER A 1 792 ? -29.327 -5.022 25.415 1.00 90.06 792 SER A O 1
ATOM 6396 N N . GLY A 1 793 ? -29.722 -5.901 23.382 1.00 70.25 793 GLY A N 1
ATOM 6397 C CA . GLY A 1 793 ? -30.823 -4.998 23.010 1.00 70.25 793 GLY A CA 1
ATOM 6398 C C . GLY A 1 793 ? -30.387 -3.587 22.602 1.00 70.25 793 GLY A C 1
ATOM 6399 O O . GLY A 1 793 ? -31.202 -2.671 22.601 1.00 70.25 793 GLY A O 1
ATOM 6400 N N . SER A 1 794 ? -29.103 -3.394 22.289 1.00 77.50 794 SER A N 1
ATOM 6401 C CA . SER A 1 794 ? -28.552 -2.131 21.786 1.00 77.50 794 SER A CA 1
ATOM 6402 C C . SER A 1 794 ? -28.247 -2.238 20.297 1.00 77.50 794 SER A C 1
ATOM 6404 O O . SER A 1 794 ? -27.609 -3.196 19.880 1.00 77.50 794 SER A O 1
ATOM 6406 N N . ASP A 1 795 ? -28.596 -1.227 19.505 1.00 80.56 795 ASP A N 1
ATOM 6407 C CA . ASP A 1 795 ? -28.263 -1.170 18.070 1.00 80.56 795 ASP A CA 1
ATOM 6408 C C . ASP A 1 795 ? -26.766 -0.927 17.774 1.00 80.56 795 ASP A C 1
ATOM 6410 O O . ASP A 1 795 ? -26.390 -0.699 16.622 1.00 80.56 795 ASP A O 1
ATOM 6414 N N . ASP A 1 796 ? -25.914 -0.850 18.801 1.00 89.06 796 ASP A N 1
ATOM 6415 C CA . ASP A 1 796 ? -24.513 -0.444 18.666 1.00 89.06 796 ASP A CA 1
ATOM 6416 C C . ASP A 1 796 ? -23.604 -1.164 19.670 1.00 89.06 796 ASP A C 1
ATOM 6418 O O . ASP A 1 796 ? -23.116 -0.586 20.656 1.00 89.06 796 ASP A O 1
ATOM 6422 N N . CYS A 1 797 ? -23.395 -2.450 19.398 1.00 95.56 797 CYS A N 1
ATOM 6423 C CA . CYS A 1 797 ? -22.431 -3.287 20.093 1.00 95.56 797 CYS A CA 1
ATOM 6424 C C . CYS A 1 797 ? -21.107 -3.333 19.311 1.00 95.56 797 CYS A C 1
ATOM 6426 O O . CYS A 1 797 ? -21.092 -3.395 18.077 1.00 95.56 797 CYS A O 1
ATOM 6428 N N . ARG A 1 798 ? -19.968 -3.287 20.013 1.00 96.31 798 ARG A N 1
ATOM 6429 C CA . ARG A 1 798 ? -18.646 -3.132 19.377 1.00 96.31 798 ARG A CA 1
ATOM 6430 C C . ARG A 1 798 ? -17.584 -4.049 19.968 1.00 96.31 798 ARG A C 1
ATOM 6432 O O . ARG A 1 798 ? -17.377 -4.073 21.177 1.00 96.31 798 ARG A O 1
ATOM 6439 N N . ILE A 1 799 ? -16.838 -4.734 19.112 1.00 98.25 799 ILE A N 1
ATOM 6440 C CA . ILE A 1 799 ? -15.583 -5.400 19.469 1.00 98.25 799 ILE A CA 1
ATOM 6441 C C . ILE A 1 799 ? -14.434 -4.518 18.970 1.00 98.25 799 ILE A C 1
ATOM 6443 O O . ILE A 1 799 ? -14.378 -4.169 17.793 1.00 98.25 799 ILE A O 1
ATOM 6447 N N . VAL A 1 800 ? -13.516 -4.136 19.857 1.00 98.06 800 VAL A N 1
ATOM 6448 C CA . VAL A 1 800 ? -12.382 -3.254 19.546 1.00 98.06 800 VAL A CA 1
ATOM 6449 C C . VAL A 1 800 ? -11.070 -4.016 19.721 1.00 98.06 800 VAL A C 1
ATOM 6451 O O . VAL A 1 800 ? -10.656 -4.322 20.840 1.00 98.06 800 VAL A O 1
ATOM 6454 N N . MET A 1 801 ? -10.389 -4.282 18.606 1.00 97.75 801 MET A N 1
ATOM 6455 C CA . MET A 1 801 ? -9.122 -5.014 18.550 1.00 97.75 801 MET A CA 1
ATOM 6456 C C . MET A 1 801 ? -7.921 -4.057 18.594 1.00 97.75 801 MET A C 1
ATOM 6458 O O . MET A 1 801 ? -7.672 -3.317 17.634 1.00 97.75 801 MET A O 1
ATOM 6462 N N . VAL A 1 802 ? -7.127 -4.094 19.671 1.00 96.19 802 VAL A N 1
ATOM 6463 C CA . VAL A 1 802 ? -5.916 -3.263 19.802 1.00 96.19 802 VAL A CA 1
ATOM 6464 C C . VAL A 1 802 ? -4.716 -3.943 19.126 1.00 96.19 802 VAL A C 1
ATOM 6466 O O . VAL A 1 802 ? -4.010 -4.778 19.706 1.00 96.19 802 VAL A O 1
ATOM 6469 N N . SER A 1 803 ? -4.477 -3.543 17.877 1.00 94.00 803 SER A N 1
ATOM 6470 C CA . SER A 1 803 ? -3.376 -3.997 17.028 1.00 94.00 803 SER A CA 1
ATOM 6471 C C . SER A 1 803 ? -2.134 -3.082 17.149 1.00 94.00 803 SER A C 1
ATOM 6473 O O . SER A 1 803 ? -1.934 -2.371 18.137 1.00 94.00 803 SER A O 1
ATOM 6475 N N . SER A 1 804 ? -1.227 -3.120 16.170 1.00 88.56 804 SER A N 1
ATOM 6476 C CA . SER A 1 804 ? 0.032 -2.373 16.158 1.00 88.56 804 SER A CA 1
ATOM 6477 C C . SER A 1 804 ? 0.477 -2.017 14.743 1.00 88.56 804 SER A C 1
ATOM 6479 O O . SER A 1 804 ? 0.230 -2.780 13.818 1.00 88.56 804 SER A O 1
ATOM 6481 N N . ALA A 1 805 ? 1.249 -0.938 14.565 1.00 83.44 805 ALA A N 1
ATOM 6482 C CA . ALA A 1 805 ? 1.955 -0.660 13.309 1.00 83.44 805 ALA A CA 1
ATOM 6483 C C . ALA A 1 805 ? 2.890 -1.808 12.863 1.00 83.44 805 ALA A C 1
ATOM 6485 O O . ALA A 1 805 ? 3.207 -1.903 11.681 1.00 83.44 805 ALA A O 1
ATOM 6486 N N . ALA A 1 806 ? 3.276 -2.711 13.777 1.00 85.19 806 ALA A N 1
ATOM 6487 C CA . ALA A 1 806 ? 4.042 -3.919 13.460 1.00 85.19 806 ALA A CA 1
ATOM 6488 C C . ALA A 1 806 ? 3.345 -4.834 12.432 1.00 85.19 806 ALA A C 1
ATOM 6490 O O . ALA A 1 806 ? 4.029 -5.533 11.688 1.00 85.19 806 ALA A O 1
ATOM 6491 N N . HIS A 1 807 ? 2.009 -4.780 12.317 1.00 86.81 807 HIS A N 1
ATOM 6492 C CA . HIS A 1 807 ? 1.274 -5.551 11.309 1.00 86.81 807 HIS A CA 1
ATOM 6493 C C . HIS A 1 807 ? 1.661 -5.173 9.863 1.00 86.81 807 HIS A C 1
ATOM 6495 O O . HIS A 1 807 ? 1.477 -5.970 8.948 1.00 86.81 807 HIS A O 1
ATOM 6501 N N . LEU A 1 808 ? 2.212 -3.973 9.630 1.00 80.19 808 LEU A N 1
ATOM 6502 C CA . LEU A 1 808 ? 2.662 -3.531 8.303 1.00 80.19 808 LEU A CA 1
ATOM 6503 C C . LEU A 1 808 ? 3.906 -4.287 7.813 1.00 80.19 808 LEU A C 1
ATOM 6505 O O . LEU A 1 808 ? 4.178 -4.288 6.619 1.00 80.19 808 LEU A O 1
ATOM 6509 N N . MET A 1 809 ? 4.654 -4.913 8.726 1.00 80.75 809 MET A N 1
ATOM 6510 C CA . MET A 1 809 ? 5.834 -5.733 8.420 1.00 80.75 809 MET A CA 1
ATOM 6511 C C . MET A 1 809 ? 5.538 -7.238 8.484 1.00 80.75 809 MET A C 1
ATOM 6513 O O . MET A 1 809 ? 6.440 -8.051 8.303 1.00 80.75 809 MET A O 1
ATOM 6517 N N . ALA A 1 810 ? 4.293 -7.605 8.787 1.00 86.62 810 ALA A N 1
ATOM 6518 C CA . ALA A 1 810 ? 3.870 -8.983 8.958 1.00 86.62 810 ALA A CA 1
ATOM 6519 C C . ALA A 1 810 ? 3.648 -9.693 7.617 1.00 86.62 810 ALA A C 1
ATOM 6521 O O . ALA A 1 810 ? 3.322 -9.066 6.605 1.00 86.62 810 ALA A O 1
ATOM 6522 N N . SER A 1 811 ? 3.753 -11.018 7.649 1.00 86.56 811 SER A N 1
ATOM 6523 C CA . SER A 1 811 ? 3.412 -11.918 6.546 1.00 86.56 811 SER A CA 1
ATOM 6524 C C . SER A 1 811 ? 2.485 -13.015 7.066 1.00 86.56 811 SER A C 1
ATOM 6526 O O . SER A 1 811 ? 2.631 -13.446 8.209 1.00 86.56 811 SER A O 1
ATOM 6528 N N . PHE A 1 812 ? 1.559 -13.499 6.243 1.00 92.94 812 PHE A N 1
ATOM 6529 C CA . PHE A 1 812 ? 0.700 -14.623 6.610 1.00 92.94 812 PHE A CA 1
ATOM 6530 C C . PHE A 1 812 ? 1.208 -15.904 5.954 1.00 92.94 812 PHE A C 1
ATOM 6532 O O . PHE A 1 812 ? 1.446 -15.927 4.753 1.00 92.94 812 PHE A O 1
ATOM 6539 N N . ASP A 1 813 ? 1.387 -16.939 6.766 1.00 92.00 813 ASP A N 1
ATOM 6540 C CA . ASP A 1 813 ? 1.662 -18.308 6.346 1.00 92.00 813 ASP A CA 1
ATOM 6541 C C . ASP A 1 813 ? 1.166 -19.211 7.477 1.00 92.00 813 ASP A C 1
ATOM 6543 O O . ASP A 1 813 ? 1.729 -19.190 8.577 1.00 92.00 813 ASP A O 1
ATOM 6547 N N . VAL A 1 814 ? 0.081 -19.947 7.227 1.00 93.19 814 VAL A N 1
ATOM 6548 C CA . VAL A 1 814 ? -0.588 -20.774 8.243 1.00 93.19 814 VAL A CA 1
ATOM 6549 C C . VAL A 1 814 ? 0.347 -21.844 8.813 1.00 93.19 814 VAL A C 1
ATOM 6551 O O . VAL A 1 814 ? 0.332 -22.107 10.012 1.00 93.19 814 VAL A O 1
ATOM 6554 N N . THR A 1 815 ? 1.252 -22.376 7.985 1.00 91.75 815 THR A N 1
ATOM 6555 C CA . THR A 1 815 ? 2.198 -23.433 8.377 1.00 91.75 815 THR A CA 1
ATOM 6556 C C . THR A 1 815 ? 3.288 -22.928 9.323 1.00 91.75 815 THR A C 1
ATOM 6558 O O . THR A 1 815 ? 3.942 -23.711 10.012 1.00 91.75 815 THR A O 1
ATOM 6561 N N . LYS A 1 816 ? 3.480 -21.604 9.391 1.00 92.75 816 LYS A N 1
ATOM 6562 C CA . LYS A 1 816 ? 4.523 -20.963 10.199 1.00 92.75 816 LYS A CA 1
ATOM 6563 C C . LYS A 1 816 ? 4.003 -20.278 11.455 1.00 92.75 816 LYS A C 1
ATOM 6565 O O . LYS A 1 816 ? 4.820 -19.735 12.192 1.00 92.75 816 LYS A O 1
ATOM 6570 N N . ILE A 1 817 ? 2.696 -20.319 11.730 1.00 94.62 817 ILE A N 1
ATOM 6571 C CA . ILE A 1 817 ? 2.097 -19.665 12.907 1.00 94.62 817 ILE A CA 1
ATOM 6572 C C . ILE A 1 817 ? 2.762 -20.138 14.205 1.00 94.62 817 ILE A C 1
ATOM 6574 O O . ILE A 1 817 ? 3.139 -19.309 15.028 1.00 94.62 817 ILE A O 1
ATOM 6578 N N . GLN A 1 818 ? 2.964 -21.451 14.355 1.00 93.25 818 GLN A N 1
ATOM 6579 C CA . GLN A 1 818 ? 3.533 -22.025 15.578 1.00 93.25 818 GLN A CA 1
ATOM 6580 C C . GLN A 1 818 ? 5.042 -21.780 15.719 1.00 93.25 818 GLN A C 1
ATOM 6582 O O . GLN A 1 818 ? 5.576 -21.782 16.819 1.00 93.25 818 GLN A O 1
ATOM 6587 N N . GLY A 1 819 ? 5.768 -21.610 14.610 1.00 86.50 819 GLY A N 1
ATOM 6588 C CA . GLY A 1 819 ? 7.222 -21.417 14.621 1.00 86.50 819 GLY A CA 1
ATOM 6589 C C . GLY A 1 819 ? 8.060 -22.560 15.208 1.00 86.50 819 GLY A C 1
ATOM 6590 O O . GLY A 1 819 ? 9.275 -22.418 15.305 1.00 86.50 819 GLY A O 1
ATOM 6591 N N . ASN A 1 820 ? 7.456 -23.697 15.552 1.00 84.94 820 ASN A N 1
ATOM 6592 C CA . ASN A 1 820 ? 8.083 -24.876 16.168 1.00 84.94 820 ASN A CA 1
ATOM 6593 C C . ASN A 1 820 ? 9.194 -25.546 15.347 1.00 84.94 820 ASN A C 1
ATOM 6595 O O . ASN A 1 820 ? 10.038 -26.234 15.909 1.00 84.94 820 ASN A O 1
ATOM 6599 N N . HIS A 1 821 ? 9.257 -25.289 14.043 1.00 81.75 821 HIS A N 1
ATOM 6600 C CA . HIS A 1 821 ? 10.332 -25.746 13.158 1.00 81.75 821 HIS A CA 1
ATOM 6601 C C . HIS A 1 821 ? 11.589 -24.851 13.192 1.00 81.75 821 HIS A C 1
ATOM 6603 O O . HIS A 1 821 ? 12.589 -25.161 12.539 1.00 81.75 821 HIS A O 1
ATOM 6609 N N . LEU A 1 822 ? 11.558 -23.718 13.903 1.00 81.44 822 LEU A N 1
ATOM 6610 C CA . LEU A 1 822 ? 12.686 -22.792 14.013 1.00 81.44 822 LEU A CA 1
ATOM 6611 C C . LEU A 1 822 ? 13.478 -23.042 15.297 1.00 81.44 822 LEU A C 1
ATOM 6613 O O . LEU A 1 822 ? 12.903 -23.222 16.367 1.00 81.44 822 LEU A O 1
ATOM 6617 N N . SER A 1 823 ? 14.809 -22.968 15.198 1.00 81.50 823 SER A N 1
ATOM 6618 C CA . SER A 1 823 ? 15.662 -22.838 16.380 1.00 81.50 823 SER A CA 1
ATOM 6619 C C . SER A 1 823 ? 15.472 -21.463 17.026 1.00 81.50 823 SER A C 1
ATOM 6621 O O . SER A 1 823 ? 15.161 -20.489 16.334 1.00 81.50 823 SER A O 1
ATOM 6623 N N . LYS A 1 824 ? 15.740 -21.359 18.336 1.00 78.06 824 LYS A N 1
ATOM 6624 C CA . LYS A 1 824 ? 15.604 -20.105 19.101 1.00 78.06 824 LYS A CA 1
ATOM 6625 C C . LYS A 1 824 ? 16.310 -18.913 18.437 1.00 78.06 824 LYS A C 1
ATOM 6627 O O . LYS A 1 824 ? 15.742 -17.827 18.383 1.00 78.06 824 LYS A O 1
ATOM 6632 N N . ASP A 1 825 ? 17.490 -19.127 17.850 1.00 78.00 825 ASP A N 1
ATOM 6633 C CA . ASP A 1 825 ? 18.273 -18.077 17.173 1.00 78.00 825 ASP A CA 1
ATOM 6634 C C . ASP A 1 825 ? 17.664 -17.602 15.842 1.00 78.00 825 ASP A C 1
ATOM 6636 O O . ASP A 1 825 ? 17.967 -16.508 15.366 1.00 78.00 825 ASP A O 1
ATOM 6640 N N . LYS A 1 826 ? 16.815 -18.428 15.219 1.00 84.94 826 LYS A N 1
ATOM 6641 C CA . LYS A 1 826 ? 16.121 -18.120 13.958 1.00 84.94 826 LYS A CA 1
ATOM 6642 C C . LYS A 1 826 ? 14.715 -17.555 14.183 1.00 84.94 826 LYS A C 1
ATOM 6644 O O . LYS A 1 826 ? 14.077 -17.131 13.218 1.00 84.94 826 LYS A O 1
ATOM 6649 N N . PHE A 1 827 ? 14.222 -17.542 15.422 1.00 87.12 827 PHE A N 1
ATOM 6650 C CA . PHE A 1 827 ? 12.905 -17.012 15.758 1.00 87.12 827 PHE A CA 1
ATOM 6651 C C . PHE A 1 827 ? 12.921 -15.476 15.794 1.00 87.12 827 PHE A C 1
ATOM 6653 O O . PHE A 1 827 ? 13.423 -14.844 16.726 1.00 87.12 827 PHE A O 1
ATOM 6660 N N . ASP A 1 828 ? 12.351 -14.851 14.763 1.00 89.19 828 ASP A N 1
ATOM 6661 C CA . ASP A 1 828 ? 12.254 -13.393 14.677 1.00 89.19 828 ASP A CA 1
ATOM 6662 C C . ASP A 1 828 ? 11.103 -12.860 15.547 1.00 89.19 828 ASP A C 1
ATOM 6664 O O . ASP A 1 828 ? 9.944 -12.788 15.129 1.00 89.19 828 ASP A O 1
ATOM 6668 N N . ARG A 1 829 ? 11.449 -12.428 16.762 1.00 90.62 829 ARG A N 1
ATOM 6669 C CA . ARG A 1 829 ? 10.506 -11.899 17.760 1.00 90.62 829 ARG A CA 1
ATOM 6670 C C . ARG A 1 829 ? 9.636 -10.748 17.231 1.00 90.62 829 ARG A C 1
ATOM 6672 O O . ARG A 1 829 ? 8.457 -10.667 17.578 1.00 90.62 829 ARG A O 1
ATOM 6679 N N . LEU A 1 830 ? 10.186 -9.856 16.394 1.00 87.62 830 LEU A N 1
ATOM 6680 C CA . LEU A 1 830 ? 9.432 -8.731 15.819 1.00 87.62 830 LEU A CA 1
ATOM 6681 C C . LEU A 1 830 ? 8.445 -9.232 14.769 1.00 87.62 830 LEU A C 1
ATOM 6683 O O . LEU A 1 830 ? 7.305 -8.764 14.740 1.00 87.62 830 LEU A O 1
ATOM 6687 N N . LYS A 1 831 ? 8.873 -10.171 13.923 1.00 91.00 831 LYS A N 1
ATOM 6688 C CA . LYS A 1 831 ? 8.016 -10.755 12.891 1.00 91.00 831 LYS A CA 1
ATOM 6689 C C . LYS A 1 831 ? 6.839 -11.512 13.504 1.00 91.00 831 LYS A C 1
ATOM 6691 O O . LYS A 1 831 ? 5.708 -11.235 13.120 1.00 91.00 831 LYS A O 1
ATOM 6696 N N . TYR A 1 832 ? 7.068 -12.385 14.489 1.00 93.94 832 TYR A N 1
ATOM 6697 C CA . TYR A 1 832 ? 5.985 -13.128 15.154 1.00 93.94 832 TYR A CA 1
ATOM 6698 C C . TYR A 1 832 ? 5.036 -12.204 15.929 1.00 93.94 832 TYR A C 1
ATOM 6700 O O . TYR A 1 832 ? 3.815 -12.347 15.840 1.00 93.94 832 TYR A O 1
ATOM 6708 N N . TYR A 1 833 ? 5.565 -11.160 16.578 1.00 93.88 833 TYR A N 1
ATOM 6709 C CA . TYR A 1 833 ? 4.716 -10.116 17.150 1.00 93.88 833 TYR A CA 1
ATOM 6710 C C . TYR A 1 833 ? 3.871 -9.410 16.075 1.00 93.88 833 TYR A C 1
ATOM 6712 O O . TYR A 1 833 ? 2.654 -9.293 16.228 1.00 93.88 833 TYR A O 1
ATOM 6720 N N . GLY A 1 834 ? 4.486 -8.972 14.972 1.00 94.00 834 GLY A N 1
ATOM 6721 C CA . GLY A 1 834 ? 3.793 -8.346 13.844 1.00 94.00 834 GLY A CA 1
ATOM 6722 C C . GLY A 1 834 ? 2.696 -9.238 13.262 1.00 94.00 834 GLY A C 1
ATOM 6723 O O . GLY A 1 834 ? 1.586 -8.759 13.034 1.00 94.00 834 GLY A O 1
ATOM 6724 N N . ASN A 1 835 ? 2.980 -10.530 13.107 1.00 96.62 835 ASN A N 1
ATOM 6725 C CA . ASN A 1 835 ? 2.038 -11.553 12.667 1.00 96.62 835 ASN A CA 1
ATOM 6726 C C . ASN A 1 835 ? 0.840 -11.668 13.620 1.00 96.62 835 ASN A C 1
ATOM 6728 O O . ASN A 1 835 ? -0.296 -11.531 13.176 1.00 96.62 835 ASN A O 1
ATOM 6732 N N . SER A 1 836 ? 1.067 -11.774 14.934 1.00 96.69 836 SER A N 1
ATOM 6733 C CA . SER A 1 836 ? -0.031 -11.813 15.916 1.00 96.69 836 SER A CA 1
ATOM 6734 C C . SER A 1 836 ? -0.953 -10.582 15.828 1.00 96.69 836 SER A C 1
ATOM 6736 O O . SER A 1 836 ? -2.170 -10.684 15.976 1.00 96.69 836 SER A O 1
ATOM 6738 N N . LYS A 1 837 ? -0.390 -9.405 15.510 1.00 96.88 837 LYS A N 1
ATOM 6739 C CA . LYS A 1 837 ? -1.133 -8.148 15.328 1.00 96.88 837 LYS A CA 1
ATOM 6740 C C . LYS A 1 837 ? -1.827 -8.051 13.966 1.00 96.88 837 LYS A C 1
ATOM 6742 O O . LYS A 1 837 ? -2.876 -7.410 13.875 1.00 96.88 837 LYS A O 1
ATOM 6747 N N . LEU A 1 838 ? -1.293 -8.706 12.934 1.00 97.31 838 LEU A N 1
ATOM 6748 C CA . LEU A 1 838 ? -1.958 -8.904 11.643 1.00 97.31 838 LEU A CA 1
ATOM 6749 C C . LEU A 1 838 ? -3.204 -9.786 11.796 1.00 97.31 838 LEU A C 1
ATOM 6751 O O . LEU A 1 838 ? -4.256 -9.439 11.263 1.00 97.31 838 LEU A O 1
ATOM 6755 N N . TYR A 1 839 ? -3.114 -10.867 12.572 1.00 98.31 839 TYR A N 1
ATOM 6756 C CA . TYR A 1 839 ? -4.217 -11.810 12.781 1.00 98.31 839 TYR A CA 1
ATOM 6757 C C . TYR A 1 839 ? -5.429 -11.148 13.451 1.00 98.31 839 TYR A C 1
ATOM 6759 O O . TYR A 1 839 ? -6.560 -11.369 13.027 1.00 98.31 839 TYR A O 1
ATOM 6767 N N . GLN A 1 840 ? -5.210 -10.231 14.400 1.00 98.00 840 GLN A N 1
ATOM 6768 C CA . GLN A 1 840 ? -6.284 -9.412 14.986 1.00 98.00 840 GLN A CA 1
ATOM 6769 C C . GLN A 1 840 ? -7.020 -8.538 13.945 1.00 98.00 840 GLN A C 1
ATOM 6771 O O . GLN A 1 840 ? -8.222 -8.309 14.059 1.00 98.00 840 GLN A O 1
ATOM 6776 N N . ILE A 1 841 ? -6.315 -8.040 12.921 1.00 97.56 841 ILE A N 1
ATOM 6777 C CA . ILE A 1 841 ? -6.928 -7.262 11.830 1.00 97.56 841 ILE A CA 1
ATOM 6778 C C . ILE A 1 841 ? -7.682 -8.192 10.872 1.00 97.56 841 ILE A C 1
ATOM 6780 O O . ILE A 1 841 ? -8.764 -7.845 10.406 1.00 97.56 841 ILE A O 1
ATOM 6784 N N . MET A 1 842 ? -7.144 -9.382 10.597 1.00 98.06 842 MET A N 1
ATOM 6785 C CA . MET A 1 842 ? -7.843 -10.407 9.814 1.00 98.06 842 MET A CA 1
ATOM 6786 C C . MET A 1 842 ? -9.147 -10.836 10.502 1.00 98.06 842 MET A C 1
ATOM 6788 O O . MET A 1 842 ? -10.169 -10.939 9.826 1.00 98.06 842 MET A O 1
ATOM 6792 N N . GLN A 1 843 ? -9.134 -10.974 11.835 1.00 98.00 843 GLN A N 1
ATOM 6793 C CA . GLN A 1 843 ? -10.327 -11.214 12.654 1.00 98.00 843 GLN A CA 1
ATOM 6794 C C . GLN A 1 843 ? -11.393 -10.153 12.478 1.00 98.00 843 GLN A C 1
ATOM 6796 O O . GLN A 1 843 ? -12.550 -10.493 12.255 1.00 98.00 843 GLN A O 1
ATOM 6801 N N . MET A 1 844 ? -11.009 -8.877 12.507 1.00 97.50 844 MET A N 1
ATOM 6802 C CA . MET A 1 844 ? -11.943 -7.787 12.239 1.00 97.50 844 MET A CA 1
ATOM 6803 C C . MET A 1 844 ? -12.672 -7.989 10.900 1.00 97.50 844 MET A C 1
ATOM 6805 O O . MET A 1 844 ? -13.899 -7.934 10.869 1.00 97.50 844 MET A O 1
ATOM 6809 N N . TYR A 1 845 ? -11.938 -8.278 9.820 1.00 96.75 845 TYR A N 1
ATOM 6810 C CA . TYR A 1 845 ? -12.530 -8.450 8.490 1.00 96.75 845 TYR A CA 1
ATOM 6811 C C . TYR A 1 845 ? -13.452 -9.673 8.384 1.00 96.75 845 TYR A C 1
ATOM 6813 O O . TYR A 1 845 ? -14.575 -9.545 7.891 1.00 96.75 845 TYR A O 1
ATOM 6821 N N . TYR A 1 846 ? -13.015 -10.862 8.823 1.00 96.00 846 TYR A N 1
ATOM 6822 C CA . TYR A 1 846 ? -13.860 -12.056 8.680 1.00 96.00 846 TYR A CA 1
ATOM 6823 C C . TYR A 1 846 ? -15.070 -12.042 9.617 1.00 96.00 846 TYR A C 1
ATOM 6825 O O . TYR A 1 846 ? -16.123 -12.563 9.243 1.00 96.00 846 TYR A O 1
ATOM 6833 N N . MET A 1 847 ? -14.955 -11.424 10.801 1.00 96.44 847 MET A N 1
ATOM 6834 C CA . MET A 1 847 ? -16.082 -11.279 11.722 1.00 96.44 847 MET A CA 1
ATOM 6835 C C . MET A 1 847 ? -17.112 -10.303 11.167 1.00 96.44 847 MET A C 1
ATOM 6837 O O . MET A 1 847 ? -18.289 -10.640 11.123 1.00 96.44 847 MET A O 1
ATOM 6841 N N . ASN A 1 848 ? -16.696 -9.134 10.671 1.00 96.19 848 ASN A N 1
ATOM 6842 C CA . ASN A 1 848 ? -17.638 -8.168 10.101 1.00 96.19 848 ASN A CA 1
ATOM 6843 C C . ASN A 1 848 ? -18.413 -8.720 8.902 1.00 96.19 848 ASN A C 1
ATOM 6845 O O . ASN A 1 848 ? -19.598 -8.414 8.779 1.00 96.19 848 ASN A O 1
ATOM 6849 N N . ARG A 1 849 ? -17.796 -9.562 8.058 1.00 93.81 849 ARG A N 1
ATOM 6850 C CA . ARG A 1 849 ? -18.525 -10.250 6.976 1.00 93.81 849 ARG A CA 1
ATOM 6851 C C . ARG A 1 849 ? -19.670 -11.111 7.503 1.00 93.81 849 ARG A C 1
ATOM 6853 O O . ARG A 1 849 ? -20.773 -11.036 6.970 1.00 93.81 849 ARG A O 1
ATOM 6860 N N . ARG A 1 850 ? -19.409 -11.910 8.541 1.00 93.75 850 ARG A N 1
ATOM 6861 C CA . ARG A 1 850 ? -20.390 -12.825 9.154 1.00 93.75 850 ARG A CA 1
ATOM 6862 C C . ARG A 1 850 ? -21.400 -12.103 10.053 1.00 93.75 850 ARG A C 1
ATOM 6864 O O . ARG A 1 850 ? -22.495 -12.598 10.278 1.00 93.75 850 ARG A O 1
ATOM 6871 N N . LEU A 1 851 ? -21.056 -10.910 10.537 1.00 93.62 851 LEU A N 1
ATOM 6872 C CA . LEU A 1 851 ? -21.871 -10.082 11.433 1.00 93.62 851 LEU A CA 1
ATOM 6873 C C . LEU A 1 851 ? -22.567 -8.909 10.725 1.00 93.62 851 LEU A C 1
ATOM 6875 O O . LEU A 1 851 ? -23.082 -8.012 11.401 1.00 93.62 851 LEU A O 1
ATOM 6879 N N . LYS A 1 852 ? -22.587 -8.892 9.385 1.00 89.06 852 LYS A N 1
ATOM 6880 C CA . LYS A 1 852 ? -23.129 -7.786 8.576 1.00 89.06 852 LYS A CA 1
ATOM 6881 C C . LYS A 1 852 ? -24.574 -7.417 8.949 1.00 89.06 852 LYS A C 1
ATOM 6883 O O . LYS A 1 852 ? -24.881 -6.233 9.023 1.00 89.06 852 LYS A O 1
ATOM 6888 N N . ASP A 1 853 ? -25.390 -8.417 9.286 1.00 88.38 853 ASP A N 1
ATOM 6889 C CA . ASP A 1 853 ? -26.817 -8.270 9.608 1.00 88.38 853 ASP A CA 1
ATOM 6890 C C . ASP A 1 853 ? -27.079 -8.199 11.125 1.00 88.38 853 ASP A C 1
ATOM 6892 O O . ASP A 1 853 ? -28.220 -8.251 11.574 1.00 88.38 853 ASP A O 1
ATOM 6896 N N . SER A 1 854 ? -26.022 -8.094 11.939 1.00 91.56 854 SER A N 1
ATOM 6897 C CA . SER A 1 854 ? -26.129 -7.966 13.396 1.00 91.56 854 SER A CA 1
ATOM 6898 C C . SER A 1 854 ? -25.896 -6.531 13.879 1.00 91.56 854 SER A C 1
ATOM 6900 O O . SER A 1 854 ? -25.304 -5.704 13.184 1.00 91.56 854 SER A O 1
ATOM 6902 N N . ASN A 1 855 ? -26.293 -6.252 15.119 1.00 91.94 855 ASN A N 1
ATOM 6903 C CA . ASN A 1 855 ? -25.951 -5.034 15.864 1.00 91.94 855 ASN A CA 1
ATOM 6904 C C . ASN A 1 855 ? -24.482 -4.988 16.340 1.00 91.94 855 ASN A C 1
ATOM 6906 O O . ASN A 1 855 ? -24.072 -4.001 16.953 1.00 91.94 855 ASN A O 1
ATOM 6910 N N . VAL A 1 856 ? -23.693 -6.042 16.095 1.00 96.31 856 VAL A N 1
ATOM 6911 C CA . VAL A 1 856 ? -22.292 -6.133 16.512 1.00 96.31 856 VAL A CA 1
ATOM 6912 C C . VAL A 1 856 ? -21.379 -5.724 15.357 1.00 96.31 856 VAL A C 1
ATOM 6914 O O . VAL A 1 856 ? -21.451 -6.269 14.255 1.00 96.31 856 VAL A O 1
ATOM 6917 N N . SER A 1 857 ? -20.485 -4.776 15.620 1.00 95.38 857 SER A N 1
ATOM 6918 C CA . SER A 1 857 ? -19.427 -4.359 14.697 1.00 95.38 857 SER A CA 1
ATOM 6919 C C . SER A 1 857 ? -18.047 -4.633 15.284 1.00 95.38 857 SER A C 1
ATOM 6921 O O . SER A 1 857 ? -17.853 -4.582 16.498 1.00 95.38 857 SER A O 1
ATOM 6923 N N . VAL A 1 858 ? -17.072 -4.923 14.426 1.00 97.12 858 VAL A N 1
ATOM 6924 C CA . VAL A 1 858 ? -15.681 -5.136 14.831 1.00 97.12 858 VAL A CA 1
ATOM 6925 C C . VAL A 1 858 ? -14.810 -4.039 14.236 1.00 97.12 858 VAL A C 1
ATOM 6927 O O . VAL A 1 858 ? -14.816 -3.801 13.027 1.00 97.12 858 VAL A O 1
ATOM 6930 N N . LEU A 1 859 ? -14.038 -3.376 15.089 1.00 95.06 859 LEU A N 1
ATOM 6931 C CA . LEU A 1 859 ? -13.107 -2.311 14.734 1.00 95.06 859 LEU A CA 1
ATOM 6932 C C . LEU A 1 859 ? -11.697 -2.697 15.177 1.00 95.06 859 LEU A C 1
ATOM 6934 O O . LEU A 1 859 ? -11.512 -3.433 16.147 1.00 95.06 859 LEU A O 1
ATOM 6938 N N . SER A 1 860 ? -10.683 -2.162 14.503 1.00 95.94 860 SER A N 1
ATOM 6939 C CA . SER A 1 860 ? -9.289 -2.338 14.914 1.00 95.94 860 SER A CA 1
ATOM 6940 C C . SER A 1 860 ? -8.561 -1.002 14.968 1.00 95.94 860 SER A C 1
ATOM 6942 O O . SER A 1 860 ? -8.979 -0.019 14.360 1.00 95.94 860 SER A O 1
ATOM 6944 N N . LEU A 1 861 ? -7.472 -0.925 15.726 1.00 92.50 861 LEU A N 1
ATOM 6945 C CA . LEU A 1 861 ? -6.691 0.299 15.865 1.00 92.50 861 LEU A CA 1
ATOM 6946 C C . LEU A 1 861 ? -5.239 0.032 16.240 1.00 92.50 861 LEU A C 1
ATOM 6948 O O . LEU A 1 861 ? -4.896 -1.046 16.716 1.00 92.50 861 LEU A O 1
ATOM 6952 N N . HIS A 1 862 ? -4.400 1.056 16.101 1.00 84.31 862 HIS A N 1
ATOM 6953 C CA . HIS A 1 862 ? -3.074 1.108 16.707 1.00 84.31 862 HIS A CA 1
ATOM 6954 C C . HIS A 1 862 ? -2.940 2.307 17.660 1.00 84.31 862 HIS A C 1
ATOM 6956 O O . HIS A 1 862 ? -3.203 3.442 17.248 1.00 84.31 862 HIS A O 1
ATOM 6962 N N . PRO A 1 863 ? -2.452 2.090 18.897 1.00 80.25 863 PRO A N 1
ATOM 6963 C CA . PRO A 1 863 ? -2.357 3.140 19.917 1.00 80.25 863 PRO A CA 1
ATOM 6964 C C . PRO A 1 863 ? -1.188 4.130 19.716 1.00 80.25 863 PRO A C 1
ATOM 6966 O O . PRO A 1 863 ? -1.111 5.153 20.396 1.00 80.25 863 PRO A O 1
ATOM 6969 N N . GLY A 1 864 ? -0.271 3.884 18.774 1.00 74.12 864 GLY A N 1
ATOM 6970 C CA . GLY A 1 864 ? 0.987 4.633 18.651 1.00 74.12 864 GLY A CA 1
ATOM 6971 C C . GLY A 1 864 ? 2.144 3.980 19.417 1.00 74.12 864 GLY A C 1
ATOM 6972 O O . GLY A 1 864 ? 2.029 2.858 19.909 1.00 74.12 864 GLY A O 1
ATOM 6973 N N . ILE A 1 865 ? 3.278 4.683 19.512 1.00 68.81 865 ILE A N 1
ATOM 6974 C CA . ILE A 1 865 ? 4.417 4.274 20.350 1.00 68.81 865 ILE A CA 1
ATOM 6975 C C . ILE A 1 865 ? 4.155 4.793 21.765 1.00 68.81 865 ILE A C 1
ATOM 6977 O O . ILE A 1 865 ? 4.334 5.982 22.024 1.00 68.81 865 ILE A O 1
ATOM 6981 N N . VAL A 1 866 ? 3.706 3.918 22.664 1.00 63.25 866 VAL A N 1
ATOM 6982 C CA . VAL A 1 866 ? 3.287 4.283 24.028 1.00 63.25 866 VAL A CA 1
ATOM 6983 C C . VAL A 1 866 ? 4.266 3.713 25.050 1.00 63.25 866 VAL A C 1
ATOM 6985 O O . VAL A 1 866 ? 4.682 2.558 24.947 1.00 63.25 866 VAL A O 1
ATOM 6988 N N . GLU A 1 867 ? 4.631 4.507 26.057 1.00 61.88 867 GLU A N 1
ATOM 6989 C CA . GLU A 1 867 ? 5.427 4.020 27.188 1.00 61.88 867 GLU A CA 1
ATOM 6990 C C . GLU A 1 867 ? 4.556 3.125 28.086 1.00 61.88 867 GLU A C 1
ATOM 6992 O O . GLU A 1 867 ? 3.732 3.612 28.855 1.00 61.88 867 GLU A O 1
ATOM 6997 N N . THR A 1 868 ? 4.698 1.803 27.957 1.00 59.53 868 THR A N 1
ATOM 6998 C CA . THR A 1 868 ? 3.941 0.819 28.751 1.00 59.53 868 THR A CA 1
ATOM 6999 C C . THR A 1 868 ? 4.847 -0.293 29.275 1.00 59.53 868 THR A C 1
ATOM 7001 O O . THR A 1 868 ? 5.991 -0.441 28.839 1.00 59.53 868 THR A O 1
ATOM 7004 N N . GLU A 1 869 ? 4.330 -1.103 30.204 1.00 58.62 869 GLU A N 1
ATOM 7005 C CA . GLU A 1 869 ? 5.046 -2.261 30.760 1.00 58.62 869 GLU A CA 1
ATOM 7006 C C . GLU A 1 869 ? 5.405 -3.321 29.705 1.00 58.62 869 GLU A C 1
ATOM 7008 O O . GLU A 1 869 ? 6.319 -4.108 29.945 1.00 58.62 869 GLU A O 1
ATOM 7013 N N . ILE A 1 870 ? 4.783 -3.291 28.514 1.00 61.41 870 ILE A N 1
ATOM 7014 C CA . ILE A 1 870 ? 5.158 -4.150 27.377 1.00 61.41 870 ILE A CA 1
ATOM 7015 C C . ILE A 1 870 ? 6.629 -3.960 26.982 1.00 61.41 870 ILE A C 1
ATOM 7017 O O . ILE A 1 870 ? 7.241 -4.850 26.401 1.00 61.41 870 ILE A O 1
ATOM 7021 N N . ASN A 1 871 ? 7.224 -2.816 27.351 1.00 61.81 871 ASN A N 1
ATOM 7022 C CA . ASN A 1 871 ? 8.610 -2.518 27.039 1.00 61.81 871 ASN A CA 1
ATOM 7023 C C . ASN A 1 871 ? 9.634 -3.359 27.823 1.00 61.81 871 ASN A C 1
ATOM 7025 O O . ASN A 1 871 ? 10.822 -3.339 27.493 1.00 61.81 871 ASN A O 1
ATOM 7029 N N . ARG A 1 872 ? 9.202 -4.084 28.866 1.00 62.88 872 ARG A N 1
ATOM 7030 C CA . ARG A 1 872 ? 10.077 -4.933 29.694 1.00 62.88 872 ARG A CA 1
ATOM 7031 C C . ARG A 1 872 ? 10.716 -6.063 28.884 1.00 62.88 872 ARG A C 1
ATOM 7033 O O . ARG A 1 872 ? 11.904 -6.311 29.056 1.00 62.88 872 ARG A O 1
ATOM 7040 N N . SER A 1 873 ? 9.980 -6.642 27.937 1.00 61.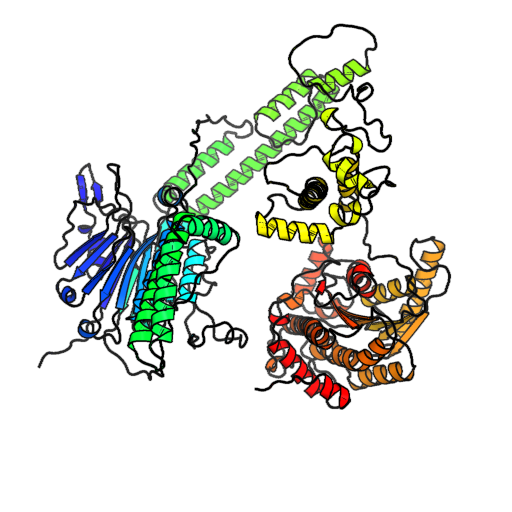56 873 SER A N 1
ATOM 7041 C CA . SER A 1 873 ? 10.462 -7.718 27.057 1.00 61.56 873 SER A CA 1
ATOM 7042 C C . SER A 1 873 ? 11.460 -7.250 25.985 1.00 61.56 873 SER A C 1
ATOM 7044 O O . SER A 1 873 ? 11.943 -8.063 25.212 1.00 61.56 873 SER A O 1
ATOM 7046 N N . PHE A 1 874 ? 11.782 -5.949 25.917 1.00 65.62 874 PHE A N 1
ATOM 7047 C CA . PHE A 1 874 ? 12.808 -5.410 25.010 1.00 65.62 874 PHE A CA 1
ATOM 7048 C C . PHE A 1 874 ? 14.156 -5.136 25.696 1.00 65.62 874 PHE A C 1
ATOM 7050 O O . PHE A 1 874 ? 15.071 -4.619 25.050 1.00 65.62 874 PHE A O 1
ATOM 7057 N N . GLN A 1 875 ? 14.274 -5.349 27.012 1.00 56.00 875 GLN A N 1
ATOM 7058 C CA . GLN A 1 875 ? 15.422 -4.863 27.794 1.00 56.00 875 GLN A CA 1
ATOM 7059 C C . GLN A 1 875 ? 16.738 -5.596 27.493 1.00 56.00 875 GLN A C 1
ATOM 7061 O O . GLN A 1 875 ? 17.805 -4.987 27.620 1.00 56.00 875 GLN A O 1
ATOM 7066 N N . ASP A 1 876 ? 16.649 -6.850 27.064 1.00 64.06 876 ASP A N 1
ATOM 7067 C CA . ASP A 1 876 ? 17.726 -7.709 26.561 1.00 64.06 876 ASP A CA 1
ATOM 7068 C C . ASP A 1 876 ? 18.132 -7.361 25.111 1.00 64.06 876 ASP A C 1
ATOM 7070 O O . ASP A 1 876 ? 19.270 -7.579 24.694 1.00 64.06 876 ASP A O 1
ATOM 7074 N N . LEU A 1 877 ? 17.244 -6.716 24.348 1.00 61.84 877 LEU A N 1
ATOM 7075 C CA . LEU A 1 877 ? 17.482 -6.285 22.971 1.00 61.84 877 LEU A CA 1
ATOM 7076 C C . LEU A 1 877 ? 18.121 -4.883 22.925 1.00 61.84 877 LEU A C 1
ATOM 7078 O O . LEU A 1 877 ? 17.454 -3.861 22.734 1.00 61.84 877 LEU A O 1
ATOM 7082 N N . GLY A 1 878 ? 19.454 -4.816 23.034 1.00 62.53 878 GLY A N 1
ATOM 7083 C CA . GLY A 1 878 ? 20.219 -3.557 23.132 1.00 62.53 878 GLY A CA 1
ATOM 7084 C C . GLY A 1 878 ? 19.899 -2.482 22.073 1.00 62.53 878 GLY A C 1
ATOM 7085 O O . GLY A 1 878 ? 19.887 -1.288 22.384 1.00 62.53 878 GLY A O 1
ATOM 7086 N N . ARG A 1 879 ? 19.554 -2.877 20.836 1.00 66.81 879 ARG A N 1
ATOM 7087 C CA . ARG A 1 879 ? 19.129 -1.949 19.764 1.00 66.81 879 ARG A CA 1
ATOM 7088 C C . ARG A 1 879 ? 17.769 -1.293 20.041 1.00 66.81 879 ARG A C 1
ATOM 7090 O O . ARG A 1 879 ? 17.596 -0.110 19.753 1.00 66.81 879 ARG A O 1
ATOM 7097 N N . TRP A 1 880 ? 16.828 -2.028 20.629 1.00 64.88 880 TRP A N 1
ATOM 7098 C CA . TRP A 1 880 ? 15.494 -1.527 20.975 1.00 64.88 880 TRP A CA 1
ATOM 7099 C C . TRP A 1 880 ? 15.528 -0.631 22.210 1.00 64.88 880 TRP A C 1
ATOM 7101 O O . TRP A 1 880 ? 14.893 0.423 22.223 1.00 64.88 880 TRP A O 1
ATOM 7111 N N . LYS A 1 881 ? 16.366 -0.965 23.197 1.00 63.34 881 LYS A N 1
ATOM 7112 C CA . LYS A 1 881 ? 16.645 -0.086 24.342 1.00 63.34 881 LYS A CA 1
ATOM 7113 C C . LYS A 1 881 ? 17.182 1.281 23.894 1.00 63.34 881 LYS A C 1
ATOM 7115 O O . LYS A 1 881 ? 16.752 2.315 24.408 1.00 63.34 881 LYS A O 1
ATOM 7120 N N . PHE A 1 882 ? 18.073 1.303 22.897 1.00 63.84 882 PHE A N 1
ATOM 7121 C CA . PHE A 1 882 ? 18.551 2.544 22.279 1.00 63.84 882 PHE A CA 1
ATOM 7122 C C . PHE A 1 882 ? 17.443 3.271 21.502 1.00 63.84 882 PHE A C 1
ATOM 7124 O O . PHE A 1 882 ? 17.272 4.476 21.683 1.00 63.84 882 PHE A O 1
ATOM 7131 N N . PHE A 1 883 ? 16.650 2.550 20.701 1.00 65.88 883 PHE A N 1
ATOM 7132 C CA . PHE A 1 883 ? 15.517 3.114 19.959 1.00 65.88 883 PHE A CA 1
ATOM 7133 C C . PHE A 1 883 ? 14.517 3.831 20.879 1.00 65.88 883 PHE A C 1
ATOM 7135 O O . PHE A 1 883 ? 14.249 5.011 20.663 1.00 65.88 883 PHE A O 1
ATOM 7142 N N . PHE A 1 884 ? 14.043 3.185 21.951 1.00 63.94 884 PHE A N 1
ATOM 7143 C CA . PHE A 1 884 ? 13.104 3.802 22.898 1.00 63.94 884 PHE A CA 1
ATOM 7144 C C . PHE A 1 884 ? 13.703 5.003 23.641 1.00 63.94 884 PHE A C 1
ATOM 7146 O O . PHE A 1 884 ? 13.008 5.988 23.897 1.00 63.94 884 PHE A O 1
ATOM 7153 N N . ARG A 1 885 ? 15.007 4.970 23.954 1.00 60.94 885 ARG A N 1
ATOM 7154 C CA . ARG A 1 885 ? 15.709 6.114 24.558 1.00 60.94 885 ARG A CA 1
ATOM 7155 C C . ARG A 1 885 ? 15.756 7.310 23.603 1.00 60.94 885 ARG A C 1
ATOM 7157 O O . ARG A 1 885 ? 15.544 8.442 24.033 1.00 60.94 885 ARG A O 1
ATOM 7164 N N . VAL A 1 886 ? 15.989 7.058 22.315 1.00 60.62 886 VAL A N 1
ATOM 7165 C CA . VAL A 1 886 ? 15.990 8.077 21.258 1.00 60.62 886 VAL A CA 1
ATOM 7166 C C . VAL A 1 886 ? 14.582 8.635 21.033 1.00 60.62 886 VAL A C 1
ATOM 7168 O O . VAL A 1 886 ? 14.410 9.852 21.063 1.00 60.62 886 VAL A O 1
ATOM 7171 N N . THR A 1 887 ? 13.554 7.796 20.876 1.00 56.22 887 THR A N 1
ATOM 7172 C CA . THR A 1 887 ? 12.176 8.280 20.651 1.00 56.22 887 THR A CA 1
ATOM 7173 C C . THR A 1 887 ? 11.642 9.083 21.834 1.00 56.22 887 THR A C 1
ATOM 7175 O O . THR A 1 887 ? 10.939 10.073 21.624 1.00 56.22 887 THR A O 1
ATOM 7178 N N . LYS A 1 888 ? 12.031 8.717 23.065 1.00 58.88 888 LYS A N 1
ATOM 7179 C CA . LYS A 1 888 ? 11.727 9.485 24.279 1.00 58.88 888 LYS A CA 1
ATOM 7180 C C . LYS A 1 888 ? 12.430 10.848 24.284 1.00 58.88 888 LYS A C 1
ATOM 7182 O O . LYS A 1 888 ? 11.786 11.849 24.578 1.00 58.88 888 LYS A O 1
ATOM 7187 N N . LEU A 1 889 ? 13.707 10.910 23.891 1.00 43.44 889 LEU A N 1
ATOM 7188 C CA . LEU A 1 889 ? 14.473 12.164 23.808 1.00 43.44 889 LEU A CA 1
ATOM 7189 C C . LEU A 1 889 ? 13.908 13.142 22.760 1.00 43.44 889 LEU A C 1
ATOM 7191 O O . LEU A 1 889 ? 13.956 14.351 22.961 1.00 43.44 889 LEU A O 1
ATOM 7195 N N . PHE A 1 890 ? 13.353 12.624 21.661 1.00 42.06 890 PHE A N 1
ATOM 7196 C CA . PHE A 1 890 ? 12.760 13.427 20.584 1.00 42.06 890 PHE A CA 1
ATOM 7197 C C . PHE A 1 890 ? 11.245 13.672 20.735 1.00 42.06 890 PHE A C 1
ATOM 7199 O O . PHE A 1 890 ? 10.636 14.224 19.821 1.00 42.06 890 PHE A O 1
ATOM 7206 N N . GLY A 1 891 ? 10.629 13.283 21.860 1.00 46.09 891 GLY A N 1
ATOM 7207 C CA . GLY A 1 891 ? 9.213 13.557 22.147 1.00 46.09 891 GLY A CA 1
ATOM 7208 C C . GLY A 1 891 ? 8.213 12.793 21.269 1.00 46.09 891 GLY A C 1
ATOM 7209 O O . GLY A 1 891 ? 7.095 13.255 21.071 1.00 46.09 891 GLY A O 1
ATOM 7210 N N . VAL A 1 892 ? 8.612 11.644 20.713 1.00 58.72 892 VAL A N 1
ATOM 7211 C CA . VAL A 1 892 ? 7.772 10.804 19.833 1.00 58.72 892 VAL A CA 1
ATOM 7212 C C . VAL A 1 892 ? 6.945 9.785 20.634 1.00 58.72 892 VAL A C 1
ATOM 7214 O O . VAL A 1 892 ? 5.939 9.275 20.143 1.00 58.72 892 VAL A O 1
ATOM 7217 N N . THR A 1 893 ? 7.355 9.482 21.868 1.00 61.28 893 THR A N 1
ATOM 7218 C CA . THR A 1 893 ? 6.660 8.543 22.758 1.00 61.28 893 THR A CA 1
ATOM 7219 C C . THR A 1 893 ? 5.434 9.197 23.397 1.00 61.28 893 THR A C 1
ATOM 7221 O O . THR A 1 893 ? 5.551 10.238 24.042 1.00 61.28 893 THR A O 1
ATOM 7224 N N . LYS A 1 894 ? 4.275 8.557 23.249 1.00 69.38 894 LYS A N 1
ATOM 7225 C CA . LYS A 1 894 ? 2.998 8.982 23.826 1.00 69.38 894 LYS A CA 1
ATOM 7226 C C . LYS A 1 894 ? 2.848 8.573 25.291 1.00 69.38 894 LYS A C 1
ATOM 7228 O O . LYS A 1 894 ? 3.337 7.514 25.703 1.00 69.38 894 LYS A O 1
ATOM 7233 N N . LYS A 1 895 ? 2.085 9.363 26.050 1.00 75.12 895 LYS A N 1
ATOM 7234 C CA . LYS A 1 895 ? 1.577 8.968 27.374 1.00 75.12 895 LYS A CA 1
ATOM 7235 C C . LYS A 1 895 ? 0.517 7.863 27.234 1.00 75.12 895 LYS A C 1
ATOM 7237 O O . LYS A 1 895 ? -0.169 7.822 26.214 1.00 75.12 895 LYS A O 1
ATOM 7242 N N . PRO A 1 896 ? 0.309 7.010 28.255 1.00 77.31 896 PRO A N 1
ATOM 7243 C CA . PRO A 1 896 ? -0.730 5.977 28.228 1.00 77.31 896 PRO A CA 1
ATOM 7244 C C . PRO A 1 896 ? -2.118 6.484 27.812 1.00 77.31 896 PRO A C 1
ATOM 7246 O O . PRO A 1 896 ? -2.765 5.854 26.980 1.00 77.31 896 PRO A O 1
ATOM 7249 N N . ILE A 1 897 ? -2.526 7.666 28.289 1.00 80.19 897 ILE A N 1
ATOM 7250 C CA . ILE A 1 897 ? -3.808 8.283 27.920 1.00 80.19 897 ILE A CA 1
ATOM 7251 C C . ILE A 1 897 ? -3.893 8.630 26.425 1.00 80.19 897 ILE A C 1
ATOM 7253 O O . ILE A 1 897 ? -4.884 8.319 25.776 1.00 80.19 897 ILE A O 1
ATOM 7257 N N . GLU A 1 898 ? -2.827 9.179 25.841 1.00 77.56 898 GLU A N 1
ATOM 7258 C CA . GLU A 1 898 ? -2.728 9.477 24.399 1.00 77.56 898 GLU A CA 1
ATOM 7259 C C . GLU A 1 898 ? -2.713 8.194 23.542 1.00 77.56 898 GLU A C 1
ATOM 7261 O O . GLU A 1 898 ? -2.999 8.213 22.342 1.00 77.56 898 GLU A O 1
ATOM 7266 N N . GLY A 1 899 ? -2.334 7.063 24.145 1.00 81.12 899 GLY A N 1
ATOM 7267 C CA . GLY A 1 899 ? -2.448 5.734 23.550 1.00 81.12 899 GLY A CA 1
ATOM 7268 C C . GLY A 1 899 ? -3.868 5.172 23.605 1.00 81.12 899 GLY A C 1
ATOM 7269 O O . GLY A 1 899 ? -4.321 4.548 22.646 1.00 81.12 899 GLY A O 1
ATOM 7270 N N . ALA A 1 900 ? -4.575 5.424 24.709 1.00 87.69 900 ALA A N 1
ATOM 7271 C CA . ALA A 1 900 ? -5.942 4.964 24.948 1.00 87.69 900 ALA A CA 1
ATOM 7272 C C . ALA A 1 900 ? -7.000 5.733 24.146 1.00 87.69 900 ALA A C 1
ATOM 7274 O O . ALA A 1 900 ? -8.073 5.189 23.903 1.00 87.69 900 ALA A O 1
ATOM 7275 N N . GLU A 1 901 ? -6.702 6.948 23.670 1.00 87.75 901 GLU A N 1
ATOM 7276 C CA . GLU A 1 901 ? -7.652 7.788 22.924 1.00 87.75 901 GLU A CA 1
ATOM 7277 C C . GLU A 1 901 ? -8.379 7.049 21.802 1.00 87.75 901 GLU A C 1
ATOM 7279 O O . GLU A 1 901 ? -9.591 7.175 21.655 1.00 87.75 901 GLU A O 1
ATOM 7284 N N . SER A 1 902 ? -7.638 6.282 20.996 1.00 86.25 902 SER A N 1
ATOM 7285 C CA . SER A 1 902 ? -8.224 5.569 19.858 1.00 86.25 902 SER A CA 1
ATOM 7286 C C . SER A 1 902 ? -9.129 4.432 20.321 1.00 86.25 902 SER A C 1
ATOM 7288 O O . SER A 1 902 ? -10.173 4.226 19.708 1.00 86.25 902 SER A O 1
ATOM 7290 N N . SER A 1 903 ? -8.763 3.739 21.404 1.00 92.69 903 SER A N 1
ATOM 7291 C CA . SER A 1 903 ? -9.577 2.678 22.007 1.00 92.69 903 SER A CA 1
ATOM 7292 C C . SER A 1 903 ? -10.863 3.235 22.598 1.00 92.69 903 SER A C 1
ATOM 7294 O O . SER A 1 903 ? -11.934 2.710 22.312 1.00 92.69 903 SER A O 1
ATOM 7296 N N . ILE A 1 904 ? -10.771 4.339 23.343 1.00 93.06 904 ILE A N 1
ATOM 7297 C CA . ILE A 1 904 ? -11.934 5.015 23.922 1.00 93.06 904 ILE A CA 1
ATOM 7298 C C . ILE A 1 904 ? -12.829 5.534 22.792 1.00 93.06 904 ILE A C 1
ATOM 7300 O O . ILE A 1 904 ? -14.008 5.207 22.739 1.00 93.06 904 ILE A O 1
ATOM 7304 N N . ASN A 1 905 ? -12.272 6.247 21.809 1.00 89.94 905 ASN A N 1
ATOM 7305 C CA . ASN A 1 905 ? -13.046 6.751 20.677 1.00 89.94 905 ASN A CA 1
ATOM 7306 C C . ASN A 1 905 ? -13.752 5.623 19.901 1.00 89.94 905 ASN A C 1
ATOM 7308 O O . ASN A 1 905 ? -14.938 5.739 19.613 1.00 89.94 905 ASN A O 1
ATOM 7312 N N . ALA A 1 906 ? -13.062 4.521 19.594 1.00 90.62 906 ALA A N 1
ATOM 7313 C CA . ALA A 1 906 ? -13.675 3.374 18.919 1.00 90.62 906 ALA A CA 1
ATOM 7314 C C . ALA A 1 906 ? -14.788 2.727 19.762 1.00 90.62 906 ALA A C 1
ATOM 7316 O O . ALA A 1 906 ? -15.819 2.331 19.218 1.00 90.62 906 ALA A O 1
ATOM 7317 N N . ALA A 1 907 ? -14.609 2.667 21.083 1.00 92.25 907 ALA A N 1
ATOM 7318 C CA . ALA A 1 907 ? -15.553 2.047 22.004 1.00 92.25 907 ALA A CA 1
ATOM 7319 C C . ALA A 1 907 ? -16.880 2.807 22.135 1.00 92.25 907 ALA A C 1
ATOM 7321 O O . ALA A 1 907 ? -17.914 2.159 22.287 1.00 92.25 907 ALA A O 1
ATOM 7322 N N . ILE A 1 908 ? -16.856 4.147 22.099 1.00 87.94 908 ILE A N 1
ATOM 7323 C CA . ILE A 1 908 ? -18.015 4.954 22.525 1.00 87.94 908 ILE A CA 1
ATOM 7324 C C . ILE A 1 908 ? -18.457 6.053 21.561 1.00 87.94 908 ILE A C 1
ATOM 7326 O O . ILE A 1 908 ? -19.519 6.625 21.772 1.00 87.94 908 ILE A O 1
ATOM 7330 N N . ASN A 1 909 ? -17.688 6.387 20.521 1.00 88.62 909 ASN A N 1
ATOM 7331 C CA . ASN A 1 909 ? -18.057 7.505 19.653 1.00 88.62 909 ASN A CA 1
ATOM 7332 C C . ASN A 1 909 ? -19.349 7.187 18.868 1.00 88.62 909 ASN A C 1
ATOM 7334 O O . ASN A 1 909 ? -19.312 6.248 18.066 1.00 88.62 909 ASN A O 1
ATOM 7338 N N . PRO A 1 910 ? -20.455 7.939 19.048 1.00 85.06 910 PRO A N 1
ATOM 7339 C CA . PRO A 1 910 ? -21.724 7.679 18.365 1.00 85.06 910 PRO A CA 1
ATOM 7340 C C . PRO A 1 910 ? -21.621 7.745 16.837 1.00 85.06 910 PRO A C 1
ATOM 7342 O O . PRO A 1 910 ? -22.285 6.973 16.152 1.00 85.06 910 PRO A O 1
ATOM 7345 N N . ASP A 1 911 ? -20.717 8.572 16.301 1.00 81.62 911 ASP A N 1
ATOM 7346 C CA . ASP A 1 911 ? -20.489 8.723 14.855 1.00 81.62 911 ASP A CA 1
ATOM 7347 C C . ASP A 1 911 ? -19.928 7.448 14.209 1.00 81.62 911 ASP A C 1
ATOM 7349 O O . ASP A 1 911 ? -19.933 7.298 12.988 1.00 81.62 911 ASP A O 1
ATOM 7353 N N . LEU A 1 912 ? -19.412 6.523 15.025 1.00 82.19 912 LEU A N 1
ATOM 7354 C CA . LEU A 1 912 ? -18.918 5.227 14.572 1.00 82.19 912 LEU A CA 1
ATOM 7355 C C . LEU A 1 912 ? -19.985 4.124 14.638 1.00 82.19 912 LEU A C 1
ATOM 7357 O O . LEU A 1 912 ? -19.661 2.976 14.324 1.00 82.19 912 LEU A O 1
ATOM 7361 N N . LYS A 1 913 ? -21.239 4.437 15.004 1.00 87.69 913 LYS A N 1
ATOM 7362 C CA . LYS A 1 913 ? -22.331 3.452 15.050 1.00 87.69 913 LYS A CA 1
ATOM 7363 C C . LYS A 1 913 ? -22.457 2.750 13.696 1.00 87.69 913 LYS A C 1
ATOM 7365 O O . LYS A 1 913 ? -22.532 3.393 12.651 1.00 87.69 913 LYS A O 1
ATOM 7370 N N . GLY A 1 914 ? -22.435 1.418 13.717 1.00 80.19 914 GLY A N 1
ATOM 7371 C CA . GLY A 1 914 ? -22.524 0.582 12.514 1.00 80.19 914 GLY A CA 1
ATOM 7372 C C . GLY A 1 914 ? -21.289 0.600 11.599 1.00 80.19 914 GLY A C 1
ATOM 7373 O O . GLY A 1 914 ? -21.301 -0.061 10.557 1.00 80.19 914 GLY A O 1
ATOM 7374 N N . THR A 1 915 ? -20.216 1.308 11.968 1.00 83.69 915 THR A N 1
ATOM 7375 C CA . THR A 1 915 ? -18.961 1.299 11.205 1.00 83.69 915 THR A CA 1
ATOM 7376 C C . THR A 1 915 ? -18.322 -0.084 11.271 1.00 83.69 915 THR A C 1
ATOM 7378 O O . THR A 1 915 ? -18.206 -0.672 12.340 1.00 83.69 915 THR A O 1
ATOM 7381 N N . ARG A 1 916 ? -17.874 -0.597 10.125 1.00 89.69 916 ARG A N 1
ATOM 7382 C CA . ARG A 1 916 ? -17.223 -1.906 9.987 1.00 89.69 916 ARG A CA 1
ATOM 7383 C C . ARG A 1 916 ? -15.946 -1.770 9.175 1.00 89.69 916 ARG A C 1
ATOM 7385 O O . ARG A 1 916 ? -15.799 -0.827 8.402 1.00 89.69 916 ARG A O 1
ATOM 7392 N N . ASP A 1 917 ? -15.032 -2.714 9.355 1.00 84.38 917 ASP A N 1
ATOM 7393 C CA . ASP A 1 917 ? -13.822 -2.876 8.538 1.00 84.38 917 ASP A CA 1
ATOM 7394 C C . ASP A 1 917 ? -12.852 -1.685 8.554 1.00 84.38 917 ASP A C 1
ATOM 7396 O O . ASP A 1 917 ? -12.013 -1.521 7.659 1.00 84.38 917 ASP A O 1
ATOM 7400 N N . VAL A 1 918 ? -12.928 -0.859 9.602 1.00 80.88 918 VAL A N 1
ATOM 7401 C CA . VAL A 1 918 ? -12.060 0.306 9.774 1.00 80.88 918 VAL A CA 1
ATOM 7402 C C . VAL A 1 918 ? -10.961 0.022 10.788 1.00 80.88 918 VAL A C 1
ATOM 7404 O O . VAL A 1 918 ? -11.206 -0.305 11.949 1.00 80.88 918 VAL A O 1
ATOM 7407 N N . TYR A 1 919 ? -9.728 0.244 10.337 1.00 83.81 919 TYR A N 1
ATOM 7408 C CA . TYR A 1 919 ? -8.545 0.312 11.178 1.00 83.81 919 TYR A CA 1
ATOM 7409 C C . TYR A 1 919 ? -8.194 1.773 11.490 1.00 83.81 919 TYR A C 1
ATOM 7411 O O . TYR A 1 919 ? -8.026 2.582 10.573 1.00 83.81 919 TYR A O 1
ATOM 7419 N N . PHE A 1 920 ? -8.062 2.123 12.769 1.00 80.94 920 PHE A N 1
ATOM 7420 C CA . PHE A 1 920 ? -7.776 3.488 13.213 1.00 80.94 920 PHE A CA 1
ATOM 7421 C C . PHE A 1 920 ? -6.315 3.701 13.619 1.00 80.94 920 PHE A C 1
ATOM 7423 O O . PHE A 1 920 ? -5.682 2.879 14.279 1.00 80.94 920 PHE A O 1
ATOM 7430 N N . GLN A 1 921 ? -5.797 4.882 13.301 1.00 75.00 921 GLN A N 1
ATOM 7431 C CA . GLN A 1 921 ? -4.534 5.402 13.806 1.00 75.00 921 GLN A CA 1
ATOM 7432 C C . GLN A 1 921 ? -4.747 6.854 14.239 1.00 75.00 921 GLN A C 1
ATOM 7434 O O . GLN A 1 921 ? -5.138 7.691 13.426 1.00 75.00 921 GLN A O 1
ATOM 7439 N N . ASN A 1 922 ? -4.490 7.166 15.515 1.00 73.50 922 ASN A N 1
ATOM 7440 C CA . ASN A 1 922 ? -4.765 8.489 16.099 1.00 73.50 922 ASN A CA 1
ATOM 7441 C C . ASN A 1 922 ? -6.224 8.940 15.866 1.00 73.50 922 ASN A C 1
ATOM 7443 O O . ASN A 1 922 ? -6.463 10.022 15.325 1.00 73.50 922 ASN A O 1
ATOM 7447 N N . CYS A 1 923 ? -7.184 8.066 16.192 1.00 72.50 923 CYS A N 1
ATOM 7448 C CA . CYS A 1 923 ? -8.630 8.267 16.002 1.00 72.50 923 CYS A CA 1
ATOM 7449 C C . CYS A 1 923 ? -9.067 8.530 14.545 1.00 72.50 923 CYS A C 1
ATOM 7451 O O . CYS A 1 923 ? -10.184 8.982 14.305 1.00 72.50 923 CYS A O 1
ATOM 7453 N N . LYS A 1 924 ? -8.207 8.260 13.553 1.00 70.62 924 LYS A N 1
ATOM 7454 C CA . LYS A 1 924 ? -8.492 8.464 12.124 1.00 70.62 924 LYS A CA 1
ATOM 7455 C C . LYS A 1 924 ? -8.395 7.146 11.356 1.00 70.62 924 LYS A C 1
ATOM 7457 O O . LYS A 1 924 ? -7.466 6.388 11.626 1.00 70.62 924 LYS A O 1
ATOM 7462 N N . PRO A 1 925 ? -9.290 6.879 10.387 1.00 69.00 925 PRO A N 1
ATOM 7463 C CA . PRO A 1 925 ? -9.157 5.726 9.503 1.00 69.00 925 PRO A CA 1
ATOM 7464 C C . PRO A 1 925 ? -7.790 5.705 8.809 1.00 69.00 925 PRO A C 1
ATOM 7466 O O . PRO A 1 925 ? -7.311 6.743 8.342 1.00 69.00 925 PRO A O 1
ATOM 7469 N N . SER A 1 926 ? -7.172 4.531 8.740 1.00 72.56 926 SER A N 1
ATOM 7470 C CA . SER A 1 926 ? -5.855 4.303 8.145 1.00 72.56 926 SER A CA 1
ATOM 7471 C C . SER A 1 926 ? -5.831 2.981 7.372 1.00 72.56 926 SER A C 1
ATOM 7473 O O . SER A 1 926 ? -6.710 2.131 7.516 1.00 72.56 926 SER A O 1
ATOM 7475 N N . SER A 1 927 ? -4.833 2.807 6.508 1.00 73.06 927 SER A N 1
ATOM 7476 C CA . SER A 1 927 ? -4.670 1.590 5.714 1.00 73.06 927 SER A CA 1
ATOM 7477 C C . SER A 1 927 ? -4.022 0.469 6.526 1.00 73.06 927 SER A C 1
ATOM 7479 O O . SER A 1 927 ? -3.020 0.695 7.201 1.00 73.06 927 SER A O 1
ATOM 7481 N N . THR A 1 928 ? -4.539 -0.747 6.375 1.00 80.56 928 THR A N 1
ATOM 7482 C CA . THR A 1 928 ? -3.939 -1.990 6.871 1.00 80.56 928 THR A CA 1
ATOM 7483 C C . THR A 1 928 ? -3.004 -2.625 5.838 1.00 80.56 928 THR A C 1
ATOM 7485 O O . THR A 1 928 ? -3.038 -2.263 4.655 1.00 80.56 928 THR A O 1
ATOM 7488 N N . ASN A 1 929 ? -2.196 -3.593 6.275 1.00 83.31 929 ASN A N 1
ATOM 7489 C CA . ASN A 1 929 ? -1.455 -4.515 5.406 1.00 83.31 929 ASN A CA 1
ATOM 7490 C C . ASN A 1 929 ? -2.408 -5.197 4.393 1.00 83.31 929 ASN A C 1
ATOM 7492 O O . ASN A 1 929 ? -3.513 -5.599 4.763 1.00 83.31 929 ASN A O 1
ATOM 7496 N N . SER A 1 930 ? -2.013 -5.304 3.119 1.00 80.75 930 SER A N 1
ATOM 7497 C CA . SER A 1 930 ? -2.824 -5.936 2.063 1.00 80.75 930 SER A CA 1
ATOM 7498 C C . SER A 1 930 ? -3.155 -7.394 2.377 1.00 80.75 930 SER A C 1
ATOM 7500 O O . SER A 1 930 ? -4.298 -7.797 2.176 1.00 80.75 930 SER A O 1
ATOM 7502 N N . THR A 1 931 ? -2.223 -8.134 2.983 1.00 84.94 931 THR A N 1
ATOM 7503 C CA . THR A 1 931 ? -2.418 -9.516 3.446 1.00 84.94 931 THR A CA 1
ATOM 7504 C C . THR A 1 931 ? -3.595 -9.634 4.409 1.00 84.94 931 THR A C 1
ATOM 7506 O O . THR A 1 931 ? -4.327 -10.618 4.369 1.00 84.94 931 THR A O 1
ATOM 7509 N N . ALA A 1 932 ? -3.835 -8.605 5.230 1.00 84.00 932 ALA A N 1
ATOM 7510 C CA . ALA A 1 932 ? -4.951 -8.598 6.168 1.00 84.00 932 ALA A CA 1
ATOM 7511 C C . ALA A 1 932 ? -6.314 -8.588 5.466 1.00 84.00 932 ALA A C 1
ATOM 7513 O O . ALA A 1 932 ? -7.290 -9.000 6.077 1.00 84.00 932 ALA A O 1
ATOM 7514 N N . ARG A 1 933 ? -6.387 -8.096 4.218 1.00 82.50 933 ARG A N 1
ATOM 7515 C CA . ARG A 1 933 ? -7.615 -7.979 3.408 1.00 82.50 933 ARG A CA 1
ATOM 7516 C C . ARG A 1 933 ? -7.853 -9.177 2.487 1.00 82.50 933 ARG A C 1
ATOM 7518 O O . ARG A 1 933 ? -8.919 -9.253 1.885 1.00 82.50 933 ARG A O 1
ATOM 7525 N N . ASN A 1 934 ? -6.883 -10.082 2.364 1.00 88.56 934 ASN A N 1
ATOM 7526 C CA . ASN A 1 934 ? -7.019 -11.288 1.556 1.00 88.56 934 ASN A CA 1
ATOM 7527 C C . ASN A 1 934 ? -8.014 -12.242 2.239 1.00 88.56 934 ASN A C 1
ATOM 7529 O O . ASN A 1 934 ? -7.779 -12.702 3.357 1.00 88.56 934 ASN A O 1
ATOM 7533 N N . MET A 1 935 ? -9.137 -12.505 1.569 1.00 91.31 935 MET A N 1
ATOM 7534 C CA . MET A 1 935 ? -10.229 -13.312 2.112 1.00 91.31 935 MET A CA 1
ATOM 7535 C C . MET A 1 935 ? -9.814 -14.768 2.342 1.00 91.31 935 MET A C 1
ATOM 7537 O O . MET A 1 935 ? -10.126 -15.307 3.396 1.00 91.31 935 MET A O 1
ATOM 7541 N N . VAL A 1 936 ? -9.059 -15.372 1.419 1.00 91.00 936 VAL A N 1
ATOM 7542 C CA . VAL A 1 936 ? -8.569 -16.755 1.551 1.00 91.00 936 VAL A CA 1
ATOM 7543 C C . VAL A 1 936 ? -7.704 -16.885 2.799 1.00 91.00 936 VAL A C 1
ATOM 7545 O O . VAL A 1 936 ? -7.968 -17.728 3.645 1.00 91.00 936 VAL A O 1
ATOM 7548 N N . ASN A 1 937 ? -6.751 -15.972 2.998 1.00 93.44 937 ASN A N 1
ATOM 7549 C CA . ASN A 1 937 ? -5.903 -15.973 4.192 1.00 93.44 937 ASN A CA 1
ATOM 7550 C C . ASN A 1 937 ? -6.713 -15.845 5.488 1.00 93.44 937 ASN A C 1
ATOM 7552 O O . ASN A 1 937 ? -6.382 -16.468 6.494 1.00 93.44 937 ASN A O 1
ATOM 7556 N N . GLN A 1 938 ? -7.765 -15.024 5.484 1.00 94.25 938 GLN A N 1
ATOM 7557 C CA . GLN A 1 938 ? -8.645 -14.862 6.640 1.00 94.25 938 GLN A CA 1
ATOM 7558 C C . GLN A 1 938 ? -9.427 -16.140 6.955 1.00 94.25 938 GLN A C 1
ATOM 7560 O O . GLN A 1 938 ? -9.505 -16.507 8.124 1.00 94.25 938 GLN A O 1
ATOM 7565 N N . GLU A 1 939 ? -9.977 -16.808 5.938 1.00 94.81 939 GLU A N 1
ATOM 7566 C CA . GLU A 1 939 ? -10.694 -18.078 6.102 1.00 94.81 939 GLU A CA 1
ATOM 7567 C C . GLU A 1 939 ? -9.744 -19.208 6.523 1.00 94.81 939 GLU A C 1
ATOM 7569 O O . GLU A 1 939 ? -10.058 -19.959 7.441 1.00 94.81 939 GLU A O 1
ATOM 7574 N N . THR A 1 940 ? -8.539 -19.272 5.948 1.00 96.44 940 THR A N 1
ATOM 7575 C CA . THR A 1 940 ? -7.490 -20.225 6.344 1.00 96.44 940 THR A CA 1
ATOM 7576 C C . THR A 1 940 ? -7.066 -20.021 7.797 1.00 96.44 940 THR A C 1
ATOM 7578 O O . THR A 1 940 ? -6.962 -20.985 8.553 1.00 96.44 940 THR A O 1
ATOM 7581 N N . LEU A 1 941 ? -6.853 -18.767 8.215 1.00 97.38 941 LEU A N 1
ATOM 7582 C CA . LEU A 1 941 ? -6.552 -18.438 9.607 1.00 97.38 941 LEU A CA 1
ATOM 7583 C C . LEU A 1 941 ? -7.705 -18.847 10.534 1.00 97.38 941 LEU A C 1
ATOM 7585 O O . LEU A 1 941 ? -7.450 -19.426 11.588 1.00 97.38 941 LEU A O 1
ATOM 7589 N N . LEU A 1 942 ? -8.954 -18.548 10.158 1.00 96.94 942 LEU A N 1
ATOM 7590 C CA . LEU A 1 942 ? -10.134 -18.899 10.949 1.00 96.94 942 LEU A CA 1
ATOM 7591 C C . LEU A 1 942 ? -10.264 -20.417 11.096 1.00 96.94 942 LEU A C 1
ATOM 7593 O O . LEU A 1 942 ? -10.371 -20.887 12.223 1.00 96.94 942 LEU A O 1
ATOM 7597 N N . LYS A 1 943 ? -10.168 -21.179 10.000 1.00 96.50 943 LYS A N 1
ATOM 7598 C CA . LYS A 1 943 ? -10.211 -22.649 10.021 1.00 96.50 943 LYS A CA 1
ATOM 7599 C C . LYS A 1 943 ? -9.151 -23.230 10.954 1.00 96.50 943 LYS A C 1
ATOM 7601 O O . LYS A 1 943 ? -9.494 -23.958 11.877 1.00 96.50 943 LYS A O 1
ATOM 7606 N N . PHE A 1 944 ? -7.890 -22.838 10.761 1.00 97.12 944 PHE A N 1
ATOM 7607 C CA . PHE A 1 944 ? -6.782 -23.279 11.610 1.00 97.12 944 PHE A CA 1
ATOM 7608 C C . PHE A 1 944 ? -7.034 -22.957 13.089 1.00 97.12 944 PHE A C 1
ATOM 7610 O O . PHE A 1 944 ? -6.788 -23.772 13.971 1.00 97.12 944 PHE A O 1
ATOM 7617 N N . SER A 1 945 ? -7.581 -21.775 13.369 1.00 97.81 945 SER A N 1
ATOM 7618 C CA . SER A 1 945 ? -7.890 -21.365 14.739 1.00 97.81 945 SER A CA 1
ATOM 7619 C C . SER A 1 945 ? -9.050 -22.158 15.343 1.00 97.81 945 SER A C 1
ATOM 7621 O O . SER A 1 945 ? -8.989 -22.502 16.517 1.00 97.81 945 SER A O 1
ATOM 7623 N N . LEU A 1 946 ? -10.094 -22.471 14.568 1.00 97.00 946 LEU A N 1
ATOM 7624 C CA . LEU A 1 946 ? -11.215 -23.299 15.027 1.00 97.00 946 LEU A CA 1
ATOM 7625 C C . LEU A 1 946 ? -10.780 -24.745 15.292 1.00 97.00 946 LEU A C 1
ATOM 7627 O O . LEU A 1 946 ? -11.244 -25.338 16.259 1.00 97.00 946 LEU A O 1
ATOM 7631 N N . GLU A 1 947 ? -9.851 -25.286 14.500 1.00 95.75 947 GLU A N 1
ATOM 7632 C CA . GLU A 1 947 ? -9.258 -26.606 14.748 1.00 95.75 947 GLU A CA 1
ATOM 7633 C C . GLU A 1 947 ? -8.507 -26.651 16.088 1.00 95.75 947 GLU A C 1
ATOM 7635 O O . GLU A 1 947 ? -8.669 -27.606 16.848 1.00 95.75 947 GLU A O 1
ATOM 7640 N N . LEU A 1 948 ? -7.751 -25.597 16.422 1.00 97.00 948 LEU A N 1
ATOM 7641 C CA . LEU A 1 948 ? -7.079 -25.463 17.723 1.00 97.00 948 LEU A CA 1
ATOM 7642 C C . LEU A 1 948 ? -8.056 -25.241 18.888 1.00 97.00 948 LEU A C 1
ATOM 7644 O O . LEU A 1 948 ? -7.749 -25.573 20.029 1.00 97.00 948 LEU A O 1
ATOM 7648 N N . LEU A 1 949 ? -9.226 -24.661 18.614 1.00 97.75 949 LEU A N 1
ATOM 7649 C CA . LEU A 1 949 ? -10.242 -24.334 19.615 1.00 97.75 949 LEU A CA 1
ATOM 7650 C C . LEU A 1 949 ? -11.360 -25.377 19.723 1.00 97.75 949 LEU A C 1
ATOM 7652 O O . LEU A 1 949 ? -12.296 -25.150 20.487 1.00 97.75 949 LEU A O 1
ATOM 7656 N N . LYS A 1 950 ? -11.286 -26.498 18.994 1.00 95.50 950 LYS A N 1
ATOM 7657 C CA . LYS A 1 950 ? -12.373 -27.487 18.868 1.00 95.50 950 LYS A CA 1
ATOM 7658 C C . LYS A 1 950 ? -12.935 -27.973 20.211 1.00 95.50 950 LYS A C 1
ATOM 7660 O O . LYS A 1 950 ? -14.141 -28.134 20.332 1.00 95.50 950 LYS A O 1
ATOM 7665 N N . ASP A 1 951 ? -12.082 -28.114 21.227 1.00 95.69 951 ASP A N 1
ATOM 7666 C CA . ASP A 1 951 ? -12.466 -28.600 22.561 1.00 95.69 951 ASP A CA 1
ATOM 7667 C C . ASP A 1 951 ? -13.043 -27.485 23.462 1.00 95.69 951 ASP A C 1
ATOM 7669 O O . ASP A 1 951 ? -13.522 -27.736 24.568 1.00 95.69 951 ASP A O 1
ATOM 7673 N N . TYR A 1 952 ? -13.006 -26.232 22.996 1.00 97.12 952 TYR A N 1
ATOM 7674 C CA . TYR A 1 952 ? -13.431 -25.037 23.729 1.00 97.12 952 TYR A CA 1
ATOM 7675 C C . TYR A 1 952 ? -14.612 -24.301 23.076 1.00 97.12 952 TYR A C 1
ATOM 7677 O O . TYR A 1 952 ? -15.143 -23.355 23.670 1.00 97.12 952 TYR A O 1
ATOM 7685 N N . ILE A 1 953 ? -15.040 -24.707 21.879 1.00 96.31 953 ILE A N 1
ATOM 7686 C CA . ILE A 1 953 ? -16.196 -24.151 21.159 1.00 96.31 953 ILE A CA 1
ATOM 7687 C C . ILE A 1 953 ? -17.373 -25.129 21.180 1.00 96.31 953 ILE A C 1
ATOM 7689 O O . ILE A 1 953 ? -17.189 -26.335 21.278 1.00 96.31 953 ILE A O 1
ATOM 7693 N N . THR A 1 954 ? -18.597 -24.606 21.118 1.00 93.25 954 THR A N 1
ATOM 7694 C CA . THR A 1 954 ? -19.800 -25.440 20.979 1.00 93.25 954 THR A CA 1
ATOM 7695 C C . THR A 1 954 ? -19.996 -25.862 19.524 1.00 93.25 954 THR A C 1
ATOM 7697 O O . THR A 1 954 ? -19.464 -25.219 18.618 1.00 93.25 954 THR A O 1
ATOM 7700 N N . GLU A 1 955 ? -20.804 -26.898 19.287 1.00 90.38 955 GLU A N 1
ATOM 7701 C CA . GLU A 1 955 ? -21.169 -27.330 17.929 1.00 90.38 955 GLU A CA 1
ATOM 7702 C C . GLU A 1 955 ? -21.810 -26.199 17.114 1.00 90.38 955 GLU A C 1
ATOM 7704 O O . GLU A 1 955 ? -21.474 -26.029 15.946 1.00 90.38 955 GLU A O 1
ATOM 7709 N N . ASP A 1 956 ? -22.650 -25.368 17.739 1.00 92.06 956 ASP A N 1
ATOM 7710 C CA . ASP A 1 956 ? -23.257 -24.204 17.080 1.00 92.06 956 ASP A CA 1
ATOM 7711 C C . ASP A 1 956 ? -22.208 -23.179 16.641 1.00 92.06 956 ASP A C 1
ATOM 7713 O O . ASP A 1 956 ? -22.235 -22.707 15.509 1.00 92.06 956 ASP A O 1
ATOM 7717 N N . ILE A 1 957 ? -21.229 -22.868 17.503 1.00 94.00 957 ILE A N 1
ATOM 7718 C CA . ILE A 1 957 ? -20.132 -21.960 17.140 1.00 94.00 957 ILE A CA 1
ATOM 7719 C C . ILE A 1 957 ? -19.299 -22.575 16.018 1.00 94.00 957 ILE A C 1
ATOM 7721 O O . ILE A 1 957 ? -18.942 -21.872 15.075 1.00 94.00 957 ILE A O 1
ATOM 7725 N N . ALA A 1 958 ? -18.992 -23.871 16.100 1.00 90.94 958 ALA A N 1
ATOM 7726 C CA . ALA A 1 958 ? -18.267 -24.558 15.044 1.00 90.94 958 ALA A CA 1
ATOM 7727 C C . ALA A 1 958 ? -19.035 -24.451 13.721 1.00 90.94 958 ALA A C 1
ATOM 7729 O O . ALA A 1 958 ? -18.460 -24.017 12.732 1.00 90.94 958 ALA A O 1
ATOM 7730 N N . LYS A 1 959 ? -20.337 -24.738 13.711 1.00 89.75 959 LYS A N 1
ATOM 7731 C CA . LYS A 1 959 ? -21.189 -24.668 12.521 1.00 89.75 959 LYS A CA 1
ATOM 7732 C C . LYS A 1 959 ? -21.300 -23.254 11.943 1.00 89.75 959 LYS A C 1
ATOM 7734 O O . LYS A 1 959 ? -21.136 -23.089 10.739 1.00 89.75 959 LYS A O 1
ATOM 7739 N N . ASP A 1 960 ? -21.540 -22.249 12.781 1.00 89.81 960 ASP A N 1
ATOM 7740 C CA . ASP A 1 960 ? -21.756 -20.861 12.349 1.00 89.81 960 ASP A CA 1
ATOM 7741 C C . ASP A 1 960 ? -20.479 -20.191 11.820 1.00 89.81 960 ASP A C 1
ATOM 7743 O O . ASP A 1 960 ? -20.535 -19.248 11.022 1.00 89.81 960 ASP A O 1
ATOM 7747 N N . TRP A 1 961 ? -19.313 -20.641 12.292 1.00 93.12 961 TRP A N 1
ATOM 7748 C CA . TRP A 1 961 ? -18.032 -20.002 11.995 1.00 93.12 961 TRP A CA 1
ATOM 7749 C C . TRP A 1 961 ? -17.112 -20.827 11.098 1.00 93.12 961 TRP A C 1
ATOM 7751 O O . TRP A 1 961 ? -16.173 -20.245 10.545 1.00 93.12 961 TRP A O 1
ATOM 7761 N N . MET A 1 962 ? -17.367 -22.125 10.899 1.00 87.06 962 MET A N 1
ATOM 7762 C CA . MET A 1 962 ? -16.574 -22.940 9.977 1.00 87.06 962 MET A CA 1
ATOM 7763 C C . MET A 1 962 ? -16.678 -22.373 8.553 1.00 87.06 962 MET A C 1
ATOM 7765 O O . MET A 1 962 ? -17.776 -22.065 8.088 1.00 87.06 962 MET A O 1
ATOM 7769 N N . PRO A 1 963 ? -15.561 -22.205 7.830 1.00 78.94 963 PRO A N 1
ATOM 7770 C CA . PRO A 1 963 ? -15.610 -21.754 6.445 1.00 78.94 963 PRO A CA 1
ATOM 7771 C C . PRO A 1 963 ? -16.303 -22.775 5.528 1.00 78.94 963 PRO A C 1
ATOM 7773 O O . PRO A 1 963 ? -15.920 -23.944 5.500 1.00 78.94 963 PRO A O 1
ATOM 7776 N N . GLU A 1 964 ? -17.264 -22.322 4.721 1.00 58.38 964 GLU A N 1
ATOM 7777 C CA . GLU A 1 964 ? -17.823 -23.083 3.594 1.00 58.38 964 GLU A CA 1
ATOM 7778 C C . GLU A 1 964 ? -16.820 -23.071 2.428 1.00 58.38 964 GLU A C 1
ATOM 7780 O O . GLU A 1 964 ? -16.942 -22.285 1.492 1.00 58.38 964 GLU A O 1
ATOM 7785 N N . ILE A 1 965 ? -15.764 -23.883 2.487 1.00 45.78 965 ILE A N 1
ATOM 7786 C CA . ILE A 1 965 ? -14.866 -24.052 1.336 1.00 45.78 965 ILE A CA 1
ATOM 7787 C C . ILE A 1 965 ? -15.304 -25.313 0.588 1.00 45.78 965 ILE A C 1
ATOM 7789 O O . ILE A 1 965 ? -14.974 -26.426 0.996 1.00 45.78 965 ILE A O 1
ATOM 7793 N N . GLN A 1 966 ? -16.050 -25.134 -0.508 1.00 35.44 966 GLN A N 1
ATOM 7794 C CA . GLN A 1 966 ? -15.988 -26.081 -1.624 1.00 35.44 966 GLN A CA 1
ATOM 7795 C C . GLN A 1 966 ? -14.624 -25.868 -2.290 1.00 35.44 966 GLN A C 1
ATOM 7797 O O . GLN A 1 966 ? -14.374 -24.794 -2.836 1.00 35.44 966 GLN A O 1
ATOM 7802 N N . LEU A 1 967 ? -13.734 -26.848 -2.110 1.00 32.28 967 LEU A N 1
ATOM 7803 C CA . LEU A 1 967 ? -12.416 -26.918 -2.746 1.00 32.28 967 LEU A CA 1
ATOM 7804 C C . LEU A 1 967 ? -12.532 -26.990 -4.269 1.00 32.28 967 LEU A C 1
ATOM 7806 O O . LEU A 1 967 ? -13.434 -27.720 -4.744 1.00 32.28 967 LEU A O 1
#